Protein AF-A0A8H7QNN0-F1 (afdb_monomer_lite)

InterPro domains:
  IPR006941 Ribonuclease CAF1 [PF04857] (368-734)
  IPR012337 Ribonuclease H-like superfamily [SSF53098] (363-741)
  IPR018108 Mitochondrial carrier protein, transmembrane region [PF00153] (26-106)
  IPR018108 Mitochondrial carrier protein, transmembrane region [PF00153] (211-262)
  IPR018108 Mitochondrial carrier protein, transmembrane region [PF00153] (270-355)
  IPR018108 Mitochondrial carrier protein, transmembrane region [PS50920] (24-103)
  IPR018108 Mitochondrial carrier protein, transmembrane region [PS50920] (119-260)
  IPR018108 Mitochondrial carrier protein, transmembrane region [PS50920] (270-358)
  IPR023395 Mitochondrial carrier protein domain superfamily [G3DSA:1.50.40.10] (10-171)
  IPR023395 Mitochondrial carrier protein domain superfamily [G3DSA:1.50.40.10] (193-360)
  IPR023395 Mitochondrial carrier protein domain superfamily [SSF103506] (25-354)
  IPR036397 Ribonuclease H superfamily [G3DSA:3.30.420.10] (366-530)
  IPR036397 Ribonuclease H superfamily [G3DSA:3.30.420.10] (582-840)
  IPR051181 CAF1 family poly(A)-specific ribonucleases [PTHR15092] (366-888)

Structure (mmCIF, N/CA/C/O backbone):
data_AF-A0A8H7QNN0-F1
#
_entry.id   AF-A0A8H7QNN0-F1
#
loop_
_atom_site.group_PDB
_atom_site.id
_atom_site.type_symbol
_atom_site.label_atom_id
_atom_site.label_alt_id
_atom_site.label_comp_id
_atom_site.label_asym_id
_atom_site.label_entity_id
_atom_site.label_seq_id
_atom_site.pdbx_PDB_ins_code
_atom_site.Cartn_x
_atom_site.Cartn_y
_atom_site.Cartn_z
_atom_site.occupancy
_atom_site.B_iso_or_equiv
_atom_site.auth_seq_id
_atom_site.auth_comp_id
_atom_site.auth_asym_id
_atom_site.auth_atom_id
_atom_site.pdbx_PDB_model_num
ATOM 1 N N . MET A 1 1 ? -32.355 29.977 -5.064 1.00 32.53 1 MET A N 1
ATOM 2 C CA . MET A 1 1 ? -31.835 28.599 -4.935 1.00 32.53 1 MET A CA 1
ATOM 3 C C . MET A 1 1 ? -31.278 28.438 -3.533 1.00 32.53 1 MET A C 1
ATOM 5 O O . MET A 1 1 ? -30.607 29.351 -3.063 1.00 32.53 1 MET A O 1
ATOM 9 N N . SER A 1 2 ? -31.700 27.387 -2.826 1.00 22.94 2 SER A N 1
ATOM 10 C CA . SER A 1 2 ? -31.403 27.142 -1.409 1.00 22.94 2 SER A CA 1
ATOM 11 C C . SER A 1 2 ? -29.975 26.600 -1.213 1.00 22.94 2 SER A C 1
ATOM 13 O O . SER A 1 2 ? -29.369 26.121 -2.170 1.00 22.94 2 SER A O 1
ATOM 15 N N . PRO A 1 3 ? -29.429 26.625 0.018 1.00 28.11 3 PRO A N 1
ATOM 16 C CA . PRO A 1 3 ? -28.082 26.128 0.334 1.00 28.11 3 PRO A CA 1
ATOM 17 C C . PRO A 1 3 ? -27.864 24.609 0.147 1.00 28.11 3 PRO A C 1
ATOM 19 O O . PRO A 1 3 ? -26.763 24.128 0.405 1.00 28.11 3 PRO A O 1
ATOM 22 N N . ASP A 1 4 ? -28.871 23.865 -0.324 1.00 31.38 4 ASP A N 1
ATOM 23 C CA . ASP A 1 4 ? -28.852 22.404 -0.520 1.00 31.38 4 ASP A CA 1
ATOM 24 C C . ASP A 1 4 ? -28.171 21.941 -1.825 1.00 31.38 4 ASP A C 1
ATOM 26 O O . ASP A 1 4 ? -28.039 20.741 -2.071 1.00 31.38 4 ASP A O 1
ATOM 30 N N . GLU A 1 5 ? -27.685 22.864 -2.661 1.00 31.06 5 GLU A N 1
ATOM 31 C CA . GLU A 1 5 ? -26.957 22.536 -3.900 1.00 31.06 5 GLU A CA 1
ATOM 32 C C . GLU A 1 5 ? -25.443 22.333 -3.712 1.00 31.06 5 GLU A C 1
ATOM 34 O O . GLU A 1 5 ? -24.728 22.087 -4.679 1.00 31.06 5 GLU A O 1
ATOM 39 N N . ARG A 1 6 ? -24.927 22.310 -2.473 1.00 29.25 6 ARG A N 1
ATOM 40 C CA . ARG A 1 6 ? -23.588 21.748 -2.193 1.00 29.25 6 ARG A CA 1
ATOM 41 C C . ARG A 1 6 ? -23.657 20.239 -1.949 1.00 29.25 6 ARG A C 1
ATOM 43 O O . ARG A 1 6 ? -23.089 19.719 -0.992 1.00 29.25 6 ARG A O 1
ATOM 50 N N . LYS A 1 7 ? -24.342 19.510 -2.830 1.00 32.09 7 LYS A N 1
ATOM 51 C CA . LYS A 1 7 ? -24.178 18.058 -2.925 1.00 32.09 7 LYS A CA 1
ATOM 52 C C . LYS A 1 7 ? -22.852 17.761 -3.613 1.00 32.09 7 LYS A C 1
ATOM 54 O O . LYS A 1 7 ? -22.712 17.917 -4.819 1.00 32.09 7 LYS A O 1
ATOM 59 N N . VAL A 1 8 ? -21.882 17.372 -2.791 1.00 33.16 8 VAL A N 1
ATOM 60 C CA . VAL A 1 8 ? -20.934 16.266 -2.997 1.00 33.16 8 VAL A CA 1
ATOM 61 C C . VAL A 1 8 ? -21.021 15.626 -4.396 1.00 33.16 8 VAL A C 1
ATOM 63 O O . VAL A 1 8 ? -21.620 14.574 -4.587 1.00 33.16 8 VAL A O 1
ATOM 66 N N . HIS A 1 9 ? -20.385 16.262 -5.375 1.00 31.17 9 HIS A N 1
ATOM 67 C CA . HIS A 1 9 ? -20.030 15.670 -6.663 1.00 31.17 9 HIS A CA 1
ATOM 68 C C . HIS A 1 9 ? -18.547 15.956 -6.930 1.00 31.17 9 HIS A C 1
ATOM 70 O O . HIS A 1 9 ? -18.180 16.773 -7.765 1.00 31.17 9 HIS A O 1
ATOM 76 N N . ALA A 1 10 ? -17.682 15.276 -6.182 1.00 33.59 10 ALA A N 1
ATOM 77 C CA . ALA A 1 10 ? -16.302 14.994 -6.576 1.00 33.59 10 ALA A CA 1
ATOM 78 C C . ALA A 1 10 ? -16.153 13.460 -6.531 1.00 33.59 10 ALA A C 1
ATOM 80 O O . ALA A 1 10 ? -15.769 12.898 -5.517 1.00 33.59 10 ALA A O 1
ATOM 81 N N . LEU A 1 11 ? -16.892 12.752 -7.387 1.00 38.78 11 LEU A N 1
ATOM 82 C CA . LEU A 1 11 ? -16.505 12.260 -8.716 1.00 38.78 11 LEU A CA 1
ATOM 83 C C . LEU A 1 11 ? -15.704 10.933 -8.649 1.00 38.78 11 LEU A C 1
ATOM 85 O O . LEU A 1 11 ? -14.597 10.931 -8.118 1.00 38.78 11 LEU A O 1
ATOM 89 N N . PRO A 1 12 ? -16.177 9.842 -9.297 1.00 44.97 12 PRO A N 1
ATOM 90 C CA . PRO A 1 12 ? -15.446 8.575 -9.528 1.00 44.97 12 PRO A CA 1
ATOM 91 C C . PRO A 1 12 ? -14.250 8.723 -10.494 1.00 44.97 12 PRO A C 1
ATOM 93 O O . PRO A 1 12 ? -13.767 7.771 -11.099 1.00 44.97 12 PRO A O 1
ATOM 96 N N . ILE A 1 13 ? -13.779 9.953 -10.673 1.00 42.84 13 ILE A N 1
ATOM 97 C CA . ILE A 1 13 ? -12.760 10.339 -11.635 1.00 42.84 13 ILE A CA 1
ATOM 98 C C . ILE A 1 13 ? -11.363 9.948 -11.136 1.00 42.84 13 ILE A C 1
ATOM 100 O O . ILE A 1 13 ? -10.506 9.613 -11.943 1.00 42.84 13 ILE A O 1
ATOM 104 N N . GLN A 1 14 ? -11.123 9.941 -9.821 1.00 43.66 14 GLN A N 1
ATOM 105 C CA . GLN A 1 14 ? -9.794 9.652 -9.277 1.00 43.66 14 GLN A CA 1
ATOM 106 C C . GLN A 1 14 ? -9.420 8.164 -9.376 1.00 43.66 14 GLN A C 1
ATOM 108 O O . GLN A 1 14 ? -8.291 7.862 -9.758 1.00 43.66 14 GLN A O 1
ATOM 113 N N . SER A 1 15 ? -10.365 7.247 -9.133 1.00 49.00 15 SER A N 1
ATOM 114 C CA . SER A 1 15 ? -10.162 5.809 -9.373 1.00 49.00 15 SER A CA 1
ATOM 115 C C . SER A 1 15 ? -10.026 5.510 -10.867 1.00 49.00 15 SER A C 1
ATOM 117 O O . SER A 1 15 ? -9.108 4.805 -11.267 1.00 49.00 15 SER A O 1
ATOM 119 N N . LEU A 1 16 ? -10.853 6.146 -11.707 1.00 50.88 16 LEU A N 1
ATOM 120 C CA . LEU A 1 16 ? -10.750 6.026 -13.162 1.00 50.88 16 LEU A CA 1
ATOM 121 C C . LEU A 1 16 ? -9.390 6.525 -13.682 1.00 50.88 16 LEU A C 1
ATOM 123 O O . LEU A 1 16 ? -8.789 5.882 -14.536 1.00 50.88 16 LEU A O 1
ATOM 127 N N . TYR A 1 17 ? -8.866 7.637 -13.156 1.00 63.47 17 TYR A N 1
ATOM 128 C CA . TYR A 1 17 ? -7.528 8.116 -13.507 1.00 63.47 17 TYR A CA 1
ATOM 129 C C . TYR A 1 17 ? -6.436 7.142 -13.072 1.00 63.47 17 TYR A C 1
ATOM 131 O O . TYR A 1 17 ? -5.517 6.908 -13.848 1.00 63.47 17 TYR A O 1
ATOM 139 N N . GLN A 1 18 ? -6.521 6.559 -11.875 1.00 61.44 18 GLN A N 1
ATOM 140 C CA . GLN A 1 18 ? -5.547 5.565 -11.411 1.00 61.44 18 GLN A CA 1
ATOM 141 C C . GLN A 1 18 ? -5.559 4.306 -12.291 1.00 61.44 18 GLN A C 1
ATOM 143 O O . GLN A 1 18 ? -4.492 3.854 -12.711 1.00 61.44 18 GLN A O 1
ATOM 148 N N . ASP A 1 19 ? -6.740 3.815 -12.669 1.00 59.91 19 ASP A N 1
ATOM 149 C CA . ASP A 1 19 ? -6.893 2.670 -13.572 1.00 59.91 19 ASP A CA 1
ATOM 150 C C . ASP A 1 19 ? -6.370 2.976 -14.983 1.00 59.91 19 ASP A C 1
ATOM 152 O O . ASP A 1 19 ? -5.671 2.156 -15.589 1.00 59.91 19 ASP A O 1
ATOM 156 N N . ILE A 1 20 ? -6.641 4.180 -15.503 1.00 69.75 20 ILE A N 1
ATOM 157 C CA . ILE A 1 20 ? -6.118 4.648 -16.795 1.00 69.75 20 ILE A CA 1
ATOM 158 C C . ILE A 1 20 ? -4.592 4.776 -16.747 1.00 69.75 20 ILE A C 1
ATOM 160 O O . ILE A 1 20 ? -3.918 4.326 -17.678 1.00 69.75 20 ILE A O 1
ATOM 164 N N . LEU A 1 21 ? -4.035 5.363 -15.683 1.00 74.31 21 LEU A N 1
ATOM 165 C CA . LEU A 1 21 ? -2.592 5.533 -15.501 1.00 74.31 21 LEU A CA 1
ATOM 166 C C . LEU A 1 21 ? -1.888 4.176 -15.417 1.00 74.31 21 LEU A C 1
ATOM 168 O O . LEU A 1 21 ? -0.873 3.972 -16.081 1.00 74.31 21 LEU A O 1
ATOM 172 N N . TRP A 1 22 ? -2.450 3.223 -14.671 1.00 74.31 22 TRP A N 1
ATOM 173 C CA . TRP A 1 22 ? -1.889 1.880 -14.545 1.00 74.31 22 TRP A CA 1
ATOM 174 C C . TRP A 1 22 ? -1.954 1.086 -15.847 1.00 74.31 22 TRP A C 1
ATOM 176 O O . TRP A 1 22 ? -0.969 0.459 -16.256 1.00 74.31 22 TRP A O 1
ATOM 186 N N . SER A 1 23 ? -3.101 1.140 -16.526 1.00 74.62 23 SER A N 1
ATOM 187 C CA . SER A 1 23 ? -3.326 0.441 -17.793 1.00 74.62 23 SER A CA 1
ATOM 188 C C . SER A 1 23 ? -2.416 0.968 -18.903 1.00 74.62 23 SER A C 1
ATOM 190 O O . SER A 1 23 ? -1.984 0.200 -19.760 1.00 74.62 23 SER A O 1
ATOM 192 N N . ASN A 1 24 ? -2.065 2.258 -18.859 1.00 83.75 24 ASN A N 1
ATOM 193 C CA . ASN A 1 24 ? -1.229 2.925 -19.860 1.00 83.75 24 ASN A CA 1
ATOM 194 C C . ASN A 1 24 ? 0.196 3.246 -19.372 1.00 83.75 24 ASN A C 1
ATOM 196 O O . ASN A 1 24 ? 0.911 4.005 -20.030 1.00 83.75 24 ASN A O 1
ATOM 200 N N . ARG A 1 25 ? 0.645 2.654 -18.257 1.00 84.00 25 ARG A N 1
ATOM 201 C CA . ARG A 1 25 ? 1.939 2.961 -17.617 1.00 84.00 25 ARG A CA 1
ATOM 202 C C . ARG A 1 25 ? 3.137 2.875 -18.567 1.00 84.00 25 ARG A C 1
ATOM 204 O O . ARG A 1 25 ? 3.984 3.761 -18.563 1.00 84.00 25 ARG A O 1
ATOM 211 N N . THR A 1 26 ? 3.167 1.866 -19.441 1.00 86.44 26 THR A N 1
ATOM 212 C CA . THR A 1 26 ? 4.234 1.674 -20.436 1.00 86.44 26 THR A CA 1
ATOM 213 C C . THR A 1 26 ? 4.269 2.809 -21.457 1.00 86.44 26 THR A C 1
ATOM 215 O O . THR A 1 26 ? 5.345 3.278 -21.814 1.00 86.44 26 THR A O 1
ATOM 218 N N . ILE A 1 27 ? 3.104 3.287 -21.905 1.00 91.19 27 ILE A N 1
ATOM 219 C CA . ILE A 1 27 ? 2.996 4.381 -22.881 1.00 91.19 27 ILE A CA 1
ATOM 220 C C . ILE A 1 27 ? 3.455 5.694 -22.248 1.00 91.19 27 ILE A C 1
ATOM 222 O O . ILE A 1 27 ? 4.219 6.437 -22.863 1.00 91.19 27 ILE A O 1
ATOM 226 N N . ILE A 1 28 ? 3.025 5.959 -21.011 1.00 89.88 28 ILE A N 1
ATOM 227 C CA . ILE A 1 28 ? 3.386 7.167 -20.260 1.00 89.88 28 ILE A CA 1
ATOM 228 C C . ILE A 1 28 ? 4.897 7.200 -20.013 1.00 89.88 28 ILE A C 1
ATOM 230 O O . ILE A 1 28 ? 5.554 8.184 -20.355 1.00 89.88 28 ILE A O 1
ATOM 234 N N . ALA A 1 29 ? 5.459 6.103 -19.498 1.00 90.19 29 ALA A N 1
ATOM 235 C CA . ALA A 1 29 ? 6.888 5.981 -19.241 1.00 90.19 29 ALA A CA 1
ATOM 236 C C . ALA A 1 29 ? 7.721 6.101 -20.524 1.00 90.19 29 ALA A C 1
ATOM 238 O O . ALA A 1 29 ? 8.686 6.863 -20.566 1.00 90.19 29 ALA A O 1
ATOM 239 N N . ALA A 1 30 ? 7.328 5.411 -21.599 1.00 91.00 30 ALA A N 1
ATOM 240 C CA . ALA A 1 30 ? 8.038 5.466 -22.875 1.00 91.00 30 ALA A CA 1
ATOM 241 C C . ALA A 1 30 ? 7.954 6.849 -23.540 1.00 91.00 30 ALA A C 1
ATOM 243 O O . ALA A 1 30 ? 8.933 7.301 -24.133 1.00 91.00 30 ALA A O 1
ATOM 244 N N . SER A 1 31 ? 6.818 7.543 -23.419 1.00 91.25 31 SER A N 1
ATOM 245 C CA . SER A 1 31 ? 6.652 8.914 -23.917 1.00 91.25 31 SER A CA 1
ATOM 246 C C . SER A 1 31 ? 7.526 9.904 -23.149 1.00 91.25 31 SER A C 1
ATOM 248 O O . SER A 1 31 ? 8.238 10.694 -23.766 1.00 91.25 31 SER A O 1
ATOM 250 N N . ALA A 1 32 ? 7.520 9.844 -21.814 1.00 92.56 32 ALA A N 1
ATOM 251 C CA . ALA A 1 32 ? 8.351 10.707 -20.974 1.00 92.56 32 ALA A CA 1
ATOM 252 C C . ALA A 1 32 ? 9.845 10.504 -21.274 1.00 92.56 32 ALA A C 1
ATOM 254 O O . ALA A 1 32 ? 10.582 11.466 -21.507 1.00 92.56 32 ALA A O 1
ATOM 255 N N . ALA A 1 33 ? 10.265 9.243 -21.365 1.00 92.31 33 ALA A N 1
ATOM 256 C CA . ALA A 1 33 ? 11.623 8.860 -21.718 1.00 92.31 33 ALA A CA 1
ATOM 257 C C . ALA A 1 33 ? 12.036 9.359 -23.112 1.00 92.31 33 ALA A C 1
ATOM 259 O O . ALA A 1 33 ? 13.125 9.914 -23.281 1.00 92.31 33 ALA A O 1
ATOM 260 N N . ALA A 1 34 ? 11.143 9.251 -24.101 1.00 90.31 34 ALA A N 1
ATOM 261 C CA . ALA A 1 34 ? 11.383 9.748 -25.450 1.00 90.31 34 ALA A CA 1
ATOM 262 C C . ALA A 1 34 ? 11.530 11.274 -25.498 1.00 90.31 34 ALA A C 1
ATOM 264 O O . ALA A 1 34 ? 12.439 11.769 -26.161 1.00 90.31 34 ALA A O 1
ATOM 265 N N . VAL A 1 35 ? 10.690 12.022 -24.778 1.00 91.94 35 VAL A N 1
ATOM 266 C CA . VAL A 1 35 ? 10.778 13.489 -24.710 1.00 91.94 35 VAL A CA 1
ATOM 267 C C . VAL A 1 35 ? 12.118 13.924 -24.120 1.00 91.94 35 VAL A C 1
ATOM 269 O O . VAL A 1 35 ? 12.813 14.743 -24.724 1.00 91.94 35 VAL A O 1
ATOM 272 N N . VAL A 1 36 ? 12.525 13.343 -22.988 1.00 91.31 36 VAL A N 1
ATOM 273 C CA . VAL A 1 36 ? 13.815 13.664 -22.355 1.00 91.31 36 VAL A CA 1
ATOM 274 C C . VAL A 1 36 ? 14.983 13.249 -23.251 1.00 91.31 36 VAL A C 1
ATOM 276 O O . VAL A 1 36 ? 15.925 14.025 -23.438 1.00 91.31 36 VAL A O 1
ATOM 279 N N . GLY A 1 37 ? 14.904 12.074 -23.879 1.00 87.50 37 GLY A N 1
ATOM 280 C CA . GLY A 1 37 ? 15.896 11.599 -24.843 1.00 87.50 37 GLY A CA 1
ATOM 281 C C . GLY A 1 37 ? 16.049 12.532 -26.048 1.00 87.50 37 GLY A C 1
ATOM 282 O O . GLY A 1 37 ? 17.167 12.849 -26.451 1.00 87.50 37 GLY A O 1
ATOM 283 N N . VAL A 1 38 ? 14.942 13.036 -26.602 1.00 86.81 38 VAL A N 1
ATOM 284 C CA . VAL A 1 38 ? 14.971 14.004 -27.708 1.00 86.81 38 VAL A CA 1
ATOM 285 C C . VAL A 1 38 ? 15.556 15.331 -27.242 1.00 86.81 38 VAL A C 1
ATOM 287 O O . VAL A 1 38 ? 16.467 15.830 -27.888 1.00 86.81 38 VAL A O 1
ATOM 290 N N . ILE A 1 39 ? 15.102 15.894 -26.121 1.00 89.00 39 ILE A N 1
ATOM 291 C CA . ILE A 1 39 ? 15.594 17.192 -25.627 1.00 89.00 39 ILE A CA 1
ATOM 292 C C . ILE A 1 39 ? 17.101 17.141 -25.337 1.00 89.00 39 ILE A C 1
ATOM 294 O O . ILE A 1 39 ? 17.832 18.058 -25.702 1.00 89.00 39 ILE A O 1
ATOM 298 N N . SER A 1 40 ? 17.585 16.058 -24.734 1.00 86.81 40 SER A N 1
ATOM 299 C CA . SER A 1 40 ? 19.015 15.873 -24.453 1.00 86.81 40 SER A CA 1
ATOM 300 C C . SER A 1 40 ? 19.850 15.606 -25.712 1.00 86.81 40 SER A C 1
ATOM 302 O O . SER A 1 40 ? 20.967 16.108 -25.827 1.00 86.81 40 SER A O 1
ATOM 304 N N . GLY A 1 41 ? 19.319 14.850 -26.679 1.00 83.44 41 GLY A N 1
ATOM 305 C CA . GLY A 1 41 ? 20.021 14.499 -27.917 1.00 83.44 41 GLY A CA 1
ATOM 306 C C . GLY A 1 41 ? 19.989 15.572 -29.010 1.00 83.44 41 GLY A C 1
ATOM 307 O O . GLY A 1 41 ? 20.900 15.638 -29.838 1.00 83.44 41 GLY A O 1
ATOM 308 N N . TYR A 1 42 ? 18.972 16.436 -29.017 1.00 84.69 42 TYR A N 1
ATOM 309 C CA . TYR A 1 42 ? 18.719 17.370 -30.115 1.00 84.69 42 TYR A CA 1
ATOM 310 C C . TYR A 1 42 ? 19.848 18.383 -30.371 1.00 84.69 42 TYR A C 1
ATOM 312 O O . TYR A 1 42 ? 20.158 18.616 -31.540 1.00 84.69 42 TYR A O 1
ATOM 320 N N . PRO A 1 43 ? 20.531 18.955 -29.357 1.00 86.62 43 PRO A N 1
ATOM 321 C CA . PRO A 1 43 ? 21.675 19.836 -29.595 1.00 86.62 43 PRO A CA 1
ATOM 322 C C . PRO A 1 43 ? 22.790 19.162 -30.402 1.00 86.62 43 PRO A C 1
ATOM 324 O O . PRO A 1 43 ? 23.360 19.784 -31.299 1.00 86.62 43 PRO A O 1
ATOM 327 N N . PHE A 1 44 ? 23.062 17.879 -30.144 1.00 81.50 44 PHE A N 1
ATOM 328 C CA . PHE A 1 44 ? 24.054 17.108 -30.896 1.00 81.50 44 PHE A CA 1
ATOM 329 C C . PHE A 1 44 ? 23.616 16.888 -32.345 1.00 81.50 44 PHE A C 1
ATOM 331 O O . PHE A 1 44 ? 24.425 17.042 -33.262 1.00 81.50 44 PHE A O 1
ATOM 338 N N . ASP A 1 45 ? 22.338 16.581 -32.568 1.00 75.19 45 ASP A N 1
ATOM 339 C CA . ASP A 1 45 ? 21.782 16.406 -33.912 1.00 75.19 45 ASP A CA 1
ATOM 340 C C . ASP A 1 45 ? 21.741 17.744 -34.687 1.00 75.19 45 ASP A C 1
ATOM 342 O O . ASP A 1 45 ? 22.024 17.784 -35.887 1.00 75.19 45 ASP A O 1
ATOM 346 N N . SER A 1 46 ? 21.493 18.863 -34.002 1.00 76.38 46 SER A N 1
ATOM 347 C CA . SER A 1 46 ? 21.544 20.222 -34.558 1.00 76.38 46 SER A CA 1
ATOM 348 C C . SER A 1 46 ? 22.965 20.624 -34.971 1.00 76.38 46 SER A C 1
ATOM 350 O O . SER A 1 46 ? 23.188 21.067 -36.097 1.00 76.38 46 SER A O 1
ATOM 352 N N . ILE A 1 47 ? 23.967 20.384 -34.119 1.00 76.94 47 ILE A N 1
ATOM 353 C CA . ILE A 1 47 ? 25.377 20.636 -34.461 1.00 76.94 47 ILE A CA 1
ATOM 354 C C . ILE A 1 47 ? 25.811 19.741 -35.626 1.00 76.94 47 ILE A C 1
ATOM 356 O O . ILE A 1 47 ? 26.434 20.217 -36.573 1.00 76.94 47 ILE A O 1
ATOM 360 N N . LYS A 1 48 ? 25.443 18.454 -35.598 1.00 71.44 48 LYS A N 1
ATOM 361 C CA . LYS A 1 48 ? 25.739 17.507 -36.679 1.00 71.44 48 LYS A CA 1
ATOM 362 C C . LYS A 1 48 ? 25.163 17.981 -38.013 1.00 71.44 48 LYS A C 1
ATOM 364 O O . LYS A 1 48 ? 25.882 17.996 -39.005 1.00 71.44 48 LYS A O 1
ATOM 369 N N . THR A 1 49 ? 23.894 18.381 -38.045 1.00 66.25 49 THR A N 1
ATOM 370 C CA . THR A 1 49 ? 23.242 18.853 -39.277 1.00 66.25 49 THR A CA 1
ATOM 371 C C . THR A 1 49 ? 23.823 20.178 -39.770 1.00 66.25 49 THR A C 1
ATOM 373 O O . THR A 1 49 ? 24.024 20.340 -40.971 1.00 66.25 49 THR A O 1
ATOM 376 N N . ARG A 1 50 ? 24.186 21.108 -38.881 1.00 68.81 50 ARG A N 1
ATOM 377 C CA . ARG A 1 50 ? 24.882 22.354 -39.256 1.00 68.81 50 ARG A CA 1
ATOM 378 C C . ARG A 1 50 ? 26.263 22.096 -39.850 1.00 68.81 50 ARG A C 1
ATOM 380 O O . ARG A 1 50 ? 26.561 22.626 -40.912 1.00 68.81 50 ARG A O 1
ATOM 387 N N . LEU A 1 51 ? 27.056 21.213 -39.243 1.00 63.62 51 LEU A N 1
ATOM 388 C CA . LEU A 1 51 ? 28.349 20.783 -39.791 1.00 63.62 51 LEU A CA 1
ATOM 389 C C . LEU A 1 51 ? 28.226 20.103 -41.163 1.00 63.62 51 LEU A C 1
ATOM 391 O O . LEU A 1 51 ? 29.148 20.172 -41.965 1.00 63.62 51 LEU A O 1
ATOM 395 N N . GLN A 1 52 ? 27.099 19.441 -41.433 1.00 57.72 52 GLN A N 1
ATOM 396 C CA . GLN A 1 52 ? 26.830 18.799 -42.723 1.00 57.72 52 GLN A CA 1
ATOM 397 C C . GLN A 1 52 ? 26.330 19.775 -43.795 1.00 57.72 52 GLN A C 1
ATOM 399 O O . GLN A 1 52 ? 26.451 19.485 -44.984 1.00 57.72 52 GLN A O 1
ATOM 404 N N . THR A 1 53 ? 25.732 20.899 -43.392 1.00 54.47 53 THR A N 1
ATOM 405 C CA . THR A 1 53 ? 25.048 21.834 -44.298 1.00 54.47 53 THR A CA 1
ATOM 406 C C . THR A 1 53 ? 25.826 23.120 -44.556 1.00 54.47 53 THR A C 1
ATOM 408 O O . THR A 1 53 ? 25.651 23.739 -45.603 1.00 54.47 53 THR A O 1
ATOM 411 N N . GLN A 1 54 ? 26.693 23.524 -43.630 1.00 57.75 54 GLN A N 1
ATOM 412 C CA . GLN A 1 54 ? 27.474 24.756 -43.694 1.00 57.75 54 GLN A CA 1
ATOM 413 C C . GLN A 1 54 ? 28.957 24.461 -43.455 1.00 57.75 54 GLN A C 1
ATOM 415 O O . GLN A 1 54 ? 29.319 23.478 -42.808 1.00 57.75 54 GLN A O 1
ATOM 420 N N . HIS A 1 55 ? 29.829 25.315 -43.993 1.00 58.62 55 HIS A N 1
ATOM 421 C CA . HIS A 1 55 ? 31.270 25.144 -43.849 1.00 58.62 55 HIS A CA 1
ATOM 422 C C . HIS A 1 55 ? 31.747 25.725 -42.514 1.00 58.62 55 HIS A C 1
ATOM 424 O O . HIS A 1 55 ? 31.628 26.926 -42.283 1.00 58.62 55 HIS A O 1
ATOM 430 N N . TYR A 1 56 ? 32.302 24.870 -41.656 1.00 65.69 56 TYR A N 1
ATOM 431 C CA . TYR A 1 56 ? 32.927 25.259 -40.396 1.00 65.69 56 TYR A CA 1
ATOM 432 C C . TYR A 1 56 ? 34.287 24.574 -40.253 1.00 65.69 56 TYR A C 1
ATOM 434 O O . TYR A 1 56 ? 34.417 23.381 -40.522 1.00 65.69 56 TYR A O 1
ATOM 442 N N . ASP A 1 57 ? 35.280 25.297 -39.735 1.00 66.25 57 ASP A N 1
ATOM 443 C CA . ASP A 1 57 ? 36.640 24.767 -39.560 1.00 66.25 57 ASP A CA 1
ATOM 444 C C . ASP A 1 57 ? 36.748 23.690 -38.467 1.00 66.25 57 ASP A C 1
ATOM 446 O O . ASP A 1 57 ? 37.696 22.900 -38.449 1.00 66.25 57 ASP A O 1
ATOM 450 N N . SER A 1 58 ? 35.807 23.672 -37.514 1.00 74.00 58 SER A N 1
ATOM 451 C CA . SER A 1 58 ? 35.752 22.698 -36.419 1.00 74.00 58 SER A CA 1
ATOM 452 C C . SER A 1 58 ? 34.372 22.635 -35.751 1.00 74.00 58 SER A C 1
ATOM 454 O O . SER A 1 58 ? 33.575 23.571 -35.843 1.00 74.00 58 SER A O 1
ATOM 456 N N . ILE A 1 59 ? 34.122 21.558 -34.993 1.00 73.12 59 ILE A N 1
ATOM 457 C CA . ILE A 1 59 ? 32.922 21.403 -34.148 1.00 73.12 59 ILE A CA 1
ATOM 458 C C . ILE A 1 59 ? 32.801 22.578 -33.164 1.00 73.12 59 ILE A C 1
ATOM 460 O O . ILE A 1 59 ? 31.734 23.171 -33.025 1.00 73.12 59 ILE A O 1
ATOM 464 N N . ASN A 1 60 ? 33.913 22.975 -32.538 1.00 79.94 60 ASN A N 1
ATOM 465 C CA . ASN A 1 60 ? 33.944 24.086 -31.585 1.00 79.94 60 ASN A CA 1
ATOM 466 C C . ASN A 1 60 ? 33.648 25.438 -32.248 1.00 79.94 60 ASN A C 1
ATOM 468 O O . ASN A 1 60 ? 33.006 26.287 -31.630 1.00 79.94 60 ASN A O 1
ATOM 472 N N . ALA A 1 61 ? 34.081 25.639 -33.498 1.00 77.25 61 ALA A N 1
ATOM 473 C CA . ALA A 1 61 ? 33.736 26.829 -34.273 1.00 77.25 61 ALA A CA 1
ATOM 474 C C . ALA A 1 61 ? 32.231 26.870 -34.581 1.00 77.25 61 ALA A C 1
ATOM 476 O O . ALA A 1 61 ? 31.593 27.888 -34.319 1.00 77.25 61 ALA A O 1
ATOM 477 N N . CYS A 1 62 ? 31.644 25.745 -35.010 1.00 77.06 62 CYS A N 1
ATOM 478 C CA . CYS A 1 62 ? 30.200 25.621 -35.235 1.00 77.06 62 CYS A CA 1
ATOM 479 C C . CYS A 1 62 ? 29.389 25.931 -33.966 1.00 77.06 62 CYS A C 1
ATOM 481 O O . CYS A 1 62 ? 28.405 26.669 -34.031 1.00 77.06 62 CYS A O 1
ATOM 483 N N . ILE A 1 63 ? 29.803 25.410 -32.805 1.00 83.69 63 ILE A N 1
ATOM 484 C CA . ILE A 1 63 ? 29.121 25.650 -31.522 1.00 83.69 63 ILE A CA 1
ATOM 485 C C . ILE A 1 63 ? 29.195 27.130 -31.134 1.00 83.69 63 ILE A C 1
ATOM 487 O O . ILE A 1 63 ? 28.164 27.741 -30.850 1.00 83.69 63 ILE A O 1
ATOM 491 N N . LYS A 1 64 ? 30.397 27.723 -31.146 1.00 86.31 64 LYS A N 1
ATOM 492 C CA . LYS A 1 64 ? 30.599 29.134 -30.772 1.00 86.31 64 LYS A CA 1
ATOM 493 C C . LYS A 1 64 ? 29.833 30.077 -31.692 1.00 86.31 64 LYS A C 1
ATOM 495 O O . LYS A 1 64 ? 29.226 31.029 -31.210 1.00 86.31 64 LYS A O 1
ATOM 500 N N . GLN A 1 65 ? 29.842 29.806 -32.994 1.00 81.50 65 GLN A N 1
ATOM 501 C CA . GLN A 1 65 ? 29.141 30.624 -33.974 1.00 81.50 65 GLN A CA 1
ATOM 502 C C . GLN A 1 65 ? 27.619 30.501 -33.833 1.00 81.50 65 GLN A C 1
ATOM 504 O O . GLN A 1 65 ? 26.943 31.520 -33.751 1.00 81.50 65 GLN A O 1
ATOM 509 N N . THR A 1 66 ? 27.089 29.284 -33.672 1.00 80.38 66 THR A N 1
ATOM 510 C CA . THR A 1 66 ? 25.648 29.063 -33.440 1.00 80.38 66 THR A CA 1
ATOM 511 C C . THR A 1 66 ? 25.174 29.767 -32.168 1.00 80.38 66 THR A C 1
ATOM 513 O O . THR A 1 66 ? 24.134 30.422 -32.166 1.00 80.38 66 THR A O 1
ATOM 516 N N . TYR A 1 67 ? 25.960 29.691 -31.091 1.00 88.19 67 TYR A N 1
ATOM 517 C CA . TYR A 1 67 ? 25.644 30.383 -29.844 1.00 88.19 67 TYR A CA 1
ATOM 518 C C . TYR A 1 67 ? 25.699 31.911 -29.993 1.00 88.19 67 TYR A C 1
ATOM 520 O O . TYR A 1 67 ? 24.840 32.607 -29.459 1.00 88.19 67 TYR A O 1
ATOM 528 N N . LYS A 1 68 ? 26.676 32.441 -30.740 1.00 86.81 68 LYS A N 1
ATOM 529 C CA . LYS A 1 68 ? 26.830 33.884 -30.974 1.00 86.81 68 LYS A CA 1
ATOM 530 C C . LYS A 1 68 ? 25.716 34.466 -31.852 1.00 86.81 68 LYS A C 1
ATOM 532 O O . LYS A 1 68 ? 25.299 35.592 -31.611 1.00 86.81 68 LYS A O 1
ATOM 537 N N . GLU A 1 69 ? 25.261 33.728 -32.862 1.00 81.50 69 GLU A N 1
ATOM 538 C CA . GLU A 1 69 ? 24.279 34.204 -33.848 1.00 81.50 69 GLU A CA 1
ATOM 539 C C . GLU A 1 69 ? 22.823 33.957 -33.423 1.00 81.50 69 GLU A C 1
ATOM 541 O O . GLU A 1 69 ? 21.962 34.801 -33.658 1.00 81.50 69 GLU A O 1
ATOM 546 N N . GLU A 1 70 ? 22.531 32.817 -32.789 1.00 77.81 70 GLU A N 1
ATOM 547 C CA . GLU A 1 70 ? 21.155 32.374 -32.505 1.00 77.81 70 GLU A CA 1
ATOM 548 C C . GLU A 1 70 ? 20.893 32.078 -31.014 1.00 77.81 70 GLU A C 1
ATOM 550 O O . GLU A 1 70 ? 19.763 31.760 -30.620 1.00 77.81 70 GLU A O 1
ATOM 555 N N . GLY A 1 71 ? 21.922 32.161 -30.166 1.00 86.12 71 GLY A N 1
ATOM 556 C CA . GLY A 1 71 ? 21.839 31.798 -28.753 1.00 86.12 71 GLY A CA 1
ATOM 557 C C . GLY A 1 71 ? 21.490 30.323 -28.524 1.00 86.12 71 GLY A C 1
ATOM 558 O O . GLY A 1 71 ? 21.575 29.475 -29.413 1.00 86.12 71 GLY A O 1
ATOM 559 N N . VAL A 1 72 ? 21.043 29.999 -27.306 1.00 84.81 72 VAL A N 1
ATOM 560 C CA . VAL A 1 72 ? 20.648 28.626 -26.920 1.00 84.81 72 VAL A CA 1
ATOM 561 C C . VAL A 1 72 ? 19.476 28.107 -27.765 1.00 84.81 72 VAL A C 1
ATOM 563 O O . VAL A 1 72 ? 19.416 26.925 -28.101 1.00 84.81 72 VAL A O 1
ATOM 566 N N . ARG A 1 73 ? 18.558 28.991 -28.175 1.00 82.62 73 ARG A N 1
ATOM 567 C CA . ARG A 1 73 ? 17.392 28.627 -28.998 1.00 82.62 73 ARG A CA 1
ATOM 568 C C . ARG A 1 73 ? 17.787 28.113 -30.387 1.00 82.62 73 ARG A C 1
ATOM 570 O O . ARG A 1 73 ? 17.071 27.274 -30.931 1.00 82.62 73 ARG A O 1
ATOM 577 N N . GLY A 1 74 ? 18.935 28.536 -30.924 1.00 77.31 74 GLY A N 1
ATOM 578 C CA . GLY A 1 74 ? 19.461 28.053 -32.204 1.00 77.31 74 GLY A CA 1
ATOM 579 C C . GLY A 1 74 ? 19.764 26.553 -32.232 1.00 77.31 74 GLY A C 1
ATOM 580 O O . GLY A 1 74 ? 19.618 25.911 -33.276 1.00 77.31 74 GLY A O 1
ATOM 581 N N . PHE A 1 75 ? 20.103 25.965 -31.078 1.00 82.12 75 PHE A N 1
ATOM 582 C CA . PHE A 1 75 ? 20.349 24.525 -30.950 1.00 82.12 75 PHE A CA 1
ATOM 583 C C . PHE A 1 75 ? 19.059 23.702 -30.973 1.00 82.12 75 PHE A C 1
ATOM 585 O O . PHE A 1 75 ? 19.093 22.564 -31.422 1.00 82.12 75 PHE A O 1
ATOM 592 N N . PHE A 1 76 ? 17.921 24.278 -30.567 1.00 83.94 76 PHE A N 1
ATOM 593 C CA . PHE A 1 76 ? 16.617 23.600 -30.477 1.00 83.94 76 PHE A CA 1
ATOM 594 C C . PHE A 1 76 ? 15.651 23.936 -31.620 1.00 83.94 76 PHE A C 1
ATOM 596 O O . PHE A 1 76 ? 14.494 23.505 -31.634 1.00 83.94 76 PHE A O 1
ATOM 603 N N . ARG A 1 77 ? 16.111 24.694 -32.618 1.00 77.06 77 ARG A N 1
ATOM 604 C CA . ARG A 1 77 ? 15.298 25.064 -33.775 1.00 77.06 77 ARG A CA 1
ATOM 605 C C . ARG A 1 77 ? 14.885 23.813 -34.554 1.00 77.06 77 ARG A C 1
ATOM 607 O O . ARG A 1 77 ? 15.737 23.120 -35.100 1.00 77.06 77 ARG A O 1
ATOM 614 N N . GLY A 1 78 ? 13.579 23.541 -34.613 1.00 74.12 78 GLY A N 1
ATOM 615 C CA . GLY A 1 78 ? 13.016 22.373 -35.305 1.00 74.12 78 GLY A CA 1
ATOM 616 C C . GLY A 1 78 ? 12.830 21.119 -34.441 1.00 74.12 78 GLY A C 1
ATOM 617 O O . GLY A 1 78 ? 12.590 20.055 -34.997 1.00 74.12 78 GLY A O 1
ATOM 618 N N . VAL A 1 79 ? 12.910 21.222 -33.107 1.00 81.31 79 VAL A N 1
ATOM 619 C CA . VAL A 1 79 ? 12.778 20.064 -32.197 1.00 81.31 79 VAL A CA 1
ATOM 620 C C . VAL A 1 79 ? 11.366 19.460 -32.143 1.00 81.31 79 VAL A C 1
ATOM 622 O O . VAL A 1 79 ? 11.213 18.284 -31.824 1.00 81.31 79 VAL A O 1
ATOM 625 N N . VAL A 1 80 ? 10.326 20.228 -32.494 1.00 81.12 80 VAL A N 1
ATOM 626 C CA . VAL A 1 80 ? 8.917 19.809 -32.344 1.00 81.12 80 VAL A CA 1
ATOM 627 C C . VAL A 1 80 ? 8.562 18.560 -33.173 1.00 81.12 80 VAL A C 1
ATOM 629 O O . VAL A 1 80 ? 8.024 17.619 -32.588 1.00 81.12 80 VAL A O 1
ATOM 632 N N . PRO A 1 81 ? 8.863 18.467 -34.488 1.00 77.94 81 PRO A N 1
ATOM 633 C CA . PRO A 1 81 ? 8.531 17.264 -35.254 1.00 77.94 81 PRO A CA 1
ATOM 634 C C . PRO A 1 81 ? 9.240 15.989 -34.750 1.00 77.94 81 PRO A C 1
ATOM 636 O O . PRO A 1 81 ? 8.560 14.969 -34.601 1.00 77.94 81 PRO A O 1
ATOM 639 N N . PRO A 1 82 ? 10.549 16.000 -34.419 1.00 78.75 82 PRO A N 1
ATOM 640 C CA . PRO A 1 82 ? 11.204 14.866 -33.759 1.00 78.75 82 PRO A CA 1
ATOM 641 C C . PRO A 1 82 ? 10.596 14.507 -32.402 1.00 78.75 82 PRO A C 1
ATOM 643 O O . PRO A 1 82 ? 10.426 13.328 -32.114 1.00 78.75 82 PRO A O 1
ATOM 646 N N . LEU A 1 83 ? 10.208 15.494 -31.591 1.00 83.12 83 LEU A N 1
ATOM 647 C CA . LEU A 1 83 ? 9.608 15.255 -30.277 1.00 83.12 83 LEU A CA 1
ATOM 648 C C . LEU A 1 83 ? 8.285 14.483 -30.385 1.00 83.12 83 LEU A C 1
ATOM 650 O O . LEU A 1 83 ? 8.075 13.532 -29.638 1.00 83.12 83 LEU A O 1
ATOM 654 N N . ILE A 1 84 ? 7.433 14.816 -31.357 1.00 84.38 84 ILE A N 1
ATOM 655 C CA . ILE A 1 84 ? 6.177 14.089 -31.608 1.00 84.38 84 ILE A CA 1
ATOM 656 C C . ILE A 1 84 ? 6.457 12.695 -32.188 1.00 84.38 84 ILE A C 1
ATOM 658 O O . ILE A 1 84 ? 5.983 11.686 -31.668 1.00 84.38 84 ILE A O 1
ATOM 662 N N . THR A 1 85 ? 7.244 12.625 -33.264 1.00 81.69 85 THR A N 1
ATOM 663 C CA . THR A 1 85 ? 7.451 11.376 -34.019 1.00 81.69 85 THR A CA 1
ATOM 664 C C . THR A 1 85 ? 8.206 10.317 -33.217 1.00 81.69 85 THR A C 1
ATOM 666 O O . THR A 1 85 ? 7.787 9.160 -33.189 1.00 81.69 85 THR A O 1
ATOM 669 N N . VAL A 1 86 ? 9.273 10.698 -32.510 1.00 83.62 86 VAL A N 1
ATOM 670 C CA . VAL A 1 86 ? 10.062 9.769 -31.688 1.00 83.62 86 VAL A CA 1
ATOM 671 C C . VAL A 1 86 ? 9.254 9.274 -30.492 1.00 83.62 86 VAL A C 1
ATOM 673 O O . VAL A 1 86 ? 9.341 8.091 -30.172 1.00 83.62 86 VAL A O 1
ATOM 676 N N . SER A 1 87 ? 8.422 10.122 -29.877 1.00 88.19 87 SER A N 1
ATOM 677 C CA . SER A 1 87 ? 7.565 9.712 -28.754 1.00 88.19 87 SER A CA 1
ATOM 678 C C . SER A 1 87 ? 6.541 8.656 -29.161 1.00 88.19 87 SER A C 1
ATOM 680 O O . SER A 1 87 ? 6.376 7.662 -28.454 1.00 88.19 87 SER A O 1
ATOM 682 N N . ILE A 1 88 ? 5.912 8.811 -30.332 1.00 89.19 88 ILE A N 1
ATOM 683 C CA . ILE A 1 88 ? 4.971 7.817 -30.872 1.00 89.19 88 ILE A CA 1
ATOM 684 C C . ILE A 1 88 ? 5.700 6.501 -31.168 1.00 89.19 88 ILE A C 1
ATOM 686 O O . ILE A 1 88 ? 5.284 5.445 -30.694 1.00 89.19 88 ILE A O 1
ATOM 690 N N . ILE A 1 89 ? 6.821 6.562 -31.899 1.00 87.62 89 ILE A N 1
ATOM 691 C CA . ILE A 1 89 ? 7.602 5.373 -32.271 1.00 87.62 89 ILE A CA 1
ATOM 692 C C . ILE A 1 89 ? 8.084 4.625 -31.023 1.00 87.62 89 ILE A C 1
ATOM 694 O O . ILE A 1 89 ? 7.948 3.404 -30.944 1.00 87.62 89 ILE A O 1
ATOM 698 N N . LYS A 1 90 ? 8.619 5.338 -30.025 1.00 88.12 90 LYS A N 1
ATOM 699 C CA . LYS A 1 90 ? 9.104 4.729 -28.781 1.00 88.12 90 LYS A CA 1
ATOM 700 C C . LYS A 1 90 ? 7.973 4.142 -27.947 1.00 88.12 90 LYS A C 1
ATOM 702 O O . LYS A 1 90 ? 8.123 3.022 -27.472 1.00 88.12 90 LYS A O 1
ATOM 707 N N . SER A 1 91 ? 6.834 4.821 -27.837 1.00 91.25 91 SER A N 1
ATOM 708 C CA . SER A 1 91 ? 5.674 4.298 -27.105 1.00 91.25 91 SER A CA 1
ATOM 709 C C . SER A 1 91 ? 5.149 2.999 -27.700 1.00 91.25 91 SER A C 1
ATOM 711 O O . SER A 1 91 ? 4.895 2.044 -26.966 1.00 91.25 91 SER A O 1
ATOM 713 N N . ILE A 1 92 ? 5.043 2.931 -29.029 1.00 91.56 92 ILE A N 1
ATOM 714 C CA . ILE A 1 92 ? 4.653 1.708 -29.737 1.00 91.56 92 ILE A CA 1
ATOM 715 C C . ILE A 1 92 ? 5.711 0.620 -29.526 1.00 91.56 92 ILE A C 1
ATOM 717 O O . ILE A 1 92 ? 5.364 -0.502 -29.169 1.00 91.56 92 ILE A O 1
ATOM 721 N N . SER A 1 93 ? 6.995 0.954 -29.681 1.00 91.69 93 SER A N 1
ATOM 722 C CA . SER A 1 93 ? 8.099 -0.003 -29.550 1.00 91.69 93 SER A CA 1
ATOM 723 C C . SER A 1 93 ? 8.142 -0.658 -28.166 1.00 91.69 93 SER A C 1
ATOM 725 O O . SER A 1 93 ? 8.156 -1.887 -28.077 1.00 91.69 93 SER A O 1
ATOM 727 N N . PHE A 1 94 ? 8.098 0.137 -27.092 1.00 91.50 94 PHE A N 1
ATOM 728 C CA . PHE A 1 94 ? 8.068 -0.377 -25.721 1.00 91.50 94 PHE A CA 1
ATOM 729 C C . PHE A 1 94 ? 6.768 -1.138 -25.427 1.00 91.50 94 PHE A C 1
ATOM 731 O O . PHE A 1 94 ? 6.811 -2.182 -24.787 1.00 91.50 94 PHE A O 1
ATOM 738 N N . SER A 1 95 ? 5.619 -0.693 -25.948 1.00 92.56 95 SER A N 1
ATOM 739 C CA . SER A 1 95 ? 4.346 -1.407 -25.756 1.00 92.56 95 SER A CA 1
ATOM 740 C C . SER A 1 95 ? 4.336 -2.786 -26.419 1.00 92.56 95 SER A C 1
ATOM 742 O O . SER A 1 95 ? 3.860 -3.749 -25.820 1.00 92.56 95 SER A O 1
ATOM 744 N N . VAL A 1 96 ? 4.857 -2.896 -27.647 1.00 93.50 96 VAL A N 1
ATOM 745 C CA . VAL A 1 96 ? 4.996 -4.183 -28.346 1.00 93.50 96 VAL A CA 1
ATOM 746 C C . VAL A 1 96 ? 5.995 -5.071 -27.611 1.00 93.50 96 VAL A C 1
ATOM 748 O O . VAL A 1 96 ? 5.701 -6.242 -27.393 1.00 93.50 96 VAL A O 1
ATOM 751 N N . TYR A 1 97 ? 7.128 -4.515 -27.174 1.00 93.00 97 TYR A N 1
ATOM 752 C CA . TYR A 1 97 ? 8.134 -5.235 -26.393 1.00 93.00 97 TYR A CA 1
ATOM 753 C C . TYR A 1 97 ? 7.542 -5.831 -25.104 1.00 93.00 97 TYR A C 1
ATOM 755 O O . TYR A 1 97 ? 7.586 -7.047 -24.930 1.00 93.00 97 TYR A O 1
ATOM 763 N N . GLU A 1 98 ? 6.910 -5.018 -24.252 1.00 87.75 98 GLU A N 1
ATOM 764 C CA . GLU A 1 98 ? 6.354 -5.474 -22.968 1.00 87.75 98 GLU A CA 1
ATOM 765 C C . GLU A 1 98 ? 5.240 -6.512 -23.150 1.00 87.75 98 GLU A C 1
ATOM 767 O O . GLU A 1 98 ? 5.221 -7.539 -22.470 1.00 87.75 98 GLU A O 1
ATOM 772 N N . LYS A 1 99 ? 4.326 -6.297 -24.108 1.00 89.06 99 LYS A N 1
ATOM 773 C CA . LYS A 1 99 ? 3.249 -7.260 -24.395 1.00 89.06 99 LYS A CA 1
ATOM 774 C C . LYS A 1 99 ? 3.792 -8.585 -24.922 1.00 89.06 99 LYS A C 1
ATOM 776 O O . LYS A 1 99 ? 3.308 -9.639 -24.521 1.00 89.06 99 LYS A O 1
ATOM 781 N N . THR A 1 100 ? 4.803 -8.535 -25.785 1.00 90.62 100 THR A N 1
ATOM 782 C CA . THR A 1 100 ? 5.433 -9.733 -26.354 1.00 90.62 100 THR A CA 1
ATOM 783 C C . THR A 1 100 ? 6.199 -10.504 -25.280 1.00 90.62 100 THR A C 1
ATOM 785 O O . THR A 1 100 ? 6.041 -11.716 -25.161 1.00 90.62 100 THR A O 1
ATOM 788 N N . LYS A 1 101 ? 6.957 -9.799 -24.433 1.00 86.00 101 LYS A N 1
ATOM 789 C CA . LYS A 1 101 ? 7.655 -10.368 -23.274 1.00 86.00 101 LYS A CA 1
ATOM 790 C C . LYS A 1 101 ? 6.678 -11.046 -22.307 1.00 86.00 101 LYS A C 1
ATOM 792 O O . LYS A 1 101 ? 6.914 -12.180 -21.898 1.00 86.00 101 LYS A O 1
ATOM 797 N N . ALA A 1 102 ? 5.559 -10.392 -21.989 1.00 83.06 102 ALA A N 1
ATOM 798 C CA . ALA A 1 102 ? 4.515 -10.951 -21.129 1.00 83.06 102 ALA A CA 1
ATOM 799 C C . ALA A 1 102 ? 3.825 -12.178 -21.751 1.00 83.06 102 ALA A C 1
ATOM 801 O O . ALA A 1 102 ? 3.566 -13.154 -21.050 1.00 83.06 102 ALA A O 1
ATOM 802 N N . TYR A 1 103 ? 3.557 -12.146 -23.060 1.00 86.69 103 TYR A N 1
ATOM 803 C CA . TYR A 1 103 ? 2.972 -13.271 -23.789 1.00 86.69 103 TYR A CA 1
ATOM 804 C C . TYR A 1 103 ? 3.881 -14.504 -23.758 1.00 86.69 103 TYR A C 1
ATOM 806 O O . TYR A 1 103 ? 3.431 -15.567 -23.342 1.00 86.69 103 TYR A O 1
ATOM 814 N N . TYR A 1 104 ? 5.163 -14.366 -24.118 1.00 82.19 104 TYR A N 1
ATOM 815 C CA . TYR A 1 104 ? 6.097 -15.498 -24.117 1.00 82.19 104 TYR A CA 1
ATOM 816 C C . TYR A 1 104 ? 6.340 -16.059 -22.718 1.00 82.19 104 TYR A C 1
ATOM 818 O O . TYR A 1 104 ? 6.391 -17.275 -22.560 1.00 82.19 104 TYR A O 1
ATOM 826 N N . LYS A 1 105 ? 6.396 -15.192 -21.699 1.00 77.25 105 LYS A N 1
ATOM 827 C CA . LYS A 1 105 ? 6.479 -15.623 -20.299 1.00 77.25 105 LYS A CA 1
ATOM 828 C C . LYS A 1 105 ? 5.279 -16.483 -19.888 1.00 77.25 105 LYS A C 1
ATOM 830 O O . LYS A 1 105 ? 5.441 -17.430 -19.131 1.00 77.25 105 LYS A O 1
ATOM 835 N N . LYS A 1 106 ? 4.077 -16.150 -20.372 1.00 78.81 106 LYS A N 1
ATOM 836 C CA . LYS A 1 106 ? 2.856 -16.917 -20.089 1.00 78.81 106 LYS A CA 1
ATOM 837 C C . LYS A 1 106 ? 2.769 -18.204 -20.915 1.00 78.81 106 LYS A C 1
ATOM 839 O O . LYS A 1 106 ? 2.266 -19.199 -20.413 1.00 78.81 106 LYS A O 1
ATOM 844 N N . ALA A 1 107 ? 3.212 -18.169 -22.169 1.00 81.62 107 ALA A N 1
ATOM 845 C CA . ALA A 1 107 ? 3.101 -19.291 -23.097 1.00 81.62 107 ALA A CA 1
ATOM 846 C C . ALA A 1 107 ? 4.140 -20.396 -22.843 1.00 81.62 107 ALA A C 1
ATOM 848 O O . ALA A 1 107 ? 3.832 -21.562 -23.059 1.00 81.62 107 ALA A O 1
ATOM 849 N N . TYR A 1 108 ? 5.345 -20.045 -22.376 1.00 80.19 108 TYR A N 1
ATOM 850 C CA . TYR A 1 108 ? 6.443 -20.997 -22.160 1.00 80.19 108 TYR A CA 1
ATOM 851 C C . TYR A 1 108 ? 7.120 -20.782 -20.794 1.00 80.19 108 TYR A C 1
ATOM 853 O O . TYR A 1 108 ? 8.277 -20.362 -20.747 1.00 80.19 108 TYR A O 1
ATOM 861 N N . PRO A 1 109 ? 6.426 -21.044 -19.672 1.00 68.31 109 PRO A N 1
ATOM 862 C CA . PRO A 1 109 ? 6.953 -20.779 -18.331 1.00 68.31 109 PRO A CA 1
ATOM 863 C C . PRO A 1 109 ? 8.231 -21.577 -18.012 1.00 68.31 109 PRO A C 1
ATOM 865 O O . PRO A 1 109 ? 9.150 -21.021 -17.417 1.00 68.31 109 PRO A O 1
ATOM 868 N N . ASN A 1 110 ? 8.335 -22.827 -18.480 1.00 66.44 110 ASN A N 1
ATOM 869 C CA . ASN A 1 110 ? 9.462 -23.725 -18.173 1.00 66.44 110 ASN A CA 1
ATOM 870 C C . ASN A 1 110 ? 10.749 -23.377 -18.941 1.00 66.44 110 ASN A C 1
ATOM 872 O O . ASN A 1 110 ? 11.847 -23.647 -18.469 1.00 66.44 110 ASN A O 1
ATOM 876 N N . LEU A 1 111 ? 10.630 -22.757 -20.121 1.00 65.81 111 LEU A N 1
ATOM 877 C CA . LEU A 1 111 ? 11.783 -22.354 -20.938 1.00 65.81 111 LEU A CA 1
ATOM 878 C C . LEU A 1 111 ? 12.369 -21.002 -20.487 1.00 65.81 111 LEU A C 1
ATOM 880 O O . LEU A 1 111 ? 13.493 -20.647 -20.841 1.00 65.81 111 LEU A O 1
ATOM 884 N N . PHE A 1 112 ? 11.583 -20.219 -19.746 1.00 65.88 112 PHE A N 1
ATOM 885 C CA . PHE A 1 112 ? 11.800 -18.794 -19.536 1.00 65.88 112 PHE A CA 1
ATOM 886 C C . PHE A 1 112 ? 11.674 -18.394 -18.054 1.00 65.88 112 PHE A C 1
ATOM 888 O O . PHE A 1 112 ? 10.888 -17.513 -17.693 1.00 65.88 112 PHE A O 1
ATOM 895 N N . ASP A 1 113 ? 12.489 -19.010 -17.187 1.00 59.97 113 ASP A N 1
ATOM 896 C CA . ASP A 1 113 ? 12.605 -18.628 -15.771 1.00 59.97 113 ASP A CA 1
ATOM 897 C C . ASP A 1 113 ? 13.455 -17.350 -15.591 1.00 59.97 113 ASP A C 1
ATOM 899 O O . ASP A 1 113 ? 14.500 -17.172 -16.220 1.00 59.97 113 ASP A O 1
ATOM 903 N N . GLN A 1 114 ? 13.016 -16.424 -14.733 1.00 55.56 114 GLN A N 1
ATOM 904 C CA . GLN A 1 114 ? 13.674 -15.127 -14.491 1.00 55.56 114 GLN A CA 1
ATOM 905 C C . GLN A 1 114 ? 14.942 -15.227 -13.635 1.00 55.56 114 GLN A C 1
ATOM 907 O O . GLN A 1 114 ? 15.634 -14.221 -13.450 1.00 55.56 114 GLN A O 1
ATOM 912 N N . ASN A 1 115 ? 15.245 -16.411 -13.106 1.00 59.06 115 ASN A N 1
ATOM 913 C CA . ASN A 1 115 ? 16.408 -16.622 -12.250 1.00 59.06 115 ASN A CA 1
ATOM 914 C C . ASN A 1 115 ? 17.701 -16.842 -13.044 1.00 59.06 115 ASN A C 1
ATOM 916 O O . ASN A 1 115 ? 18.783 -16.784 -12.469 1.00 59.06 115 ASN A O 1
ATOM 920 N N . THR A 1 116 ? 17.612 -17.029 -14.366 1.00 74.50 116 THR A N 1
ATOM 921 C CA . THR A 1 116 ? 18.784 -17.246 -15.220 1.00 74.50 116 THR A CA 1
ATOM 922 C C . THR A 1 116 ? 19.004 -16.074 -16.177 1.00 74.50 116 THR A C 1
ATOM 924 O O . THR A 1 116 ? 18.097 -15.617 -16.882 1.00 74.50 116 THR A O 1
ATOM 927 N N . MET A 1 117 ? 20.257 -15.618 -16.257 1.00 79.25 117 MET A N 1
ATOM 928 C CA . MET A 1 117 ? 20.705 -14.578 -17.192 1.00 79.25 117 MET A CA 1
ATOM 929 C C . MET A 1 117 ? 20.377 -14.931 -18.651 1.00 79.25 117 MET A C 1
ATOM 931 O O . MET A 1 117 ? 19.911 -14.073 -19.400 1.00 79.25 117 MET A O 1
ATOM 935 N N . LEU A 1 118 ? 20.582 -16.196 -19.043 1.00 82.38 118 LEU A N 1
ATOM 936 C CA . LEU A 1 118 ? 20.359 -16.686 -20.407 1.00 82.38 118 LEU A CA 1
ATOM 937 C C . LEU A 1 118 ? 18.891 -16.555 -20.832 1.00 82.38 118 LEU A C 1
ATOM 939 O O . LEU A 1 118 ? 18.604 -16.033 -21.905 1.00 82.38 118 LEU A O 1
ATOM 943 N N . SER A 1 119 ? 17.971 -16.965 -19.960 1.00 80.56 119 SER A N 1
ATOM 944 C CA . SER A 1 119 ? 16.527 -16.838 -20.174 1.00 80.56 119 SER A CA 1
ATOM 945 C C . SER A 1 119 ? 16.111 -15.366 -20.289 1.00 80.56 119 SER A C 1
ATOM 947 O O . SER A 1 119 ? 15.476 -14.966 -21.266 1.00 80.56 119 SER A O 1
ATOM 949 N N . THR A 1 120 ? 16.564 -14.516 -19.359 1.00 80.88 120 THR A N 1
ATOM 950 C CA . THR A 1 120 ? 16.267 -13.072 -19.385 1.00 80.88 120 THR A CA 1
ATOM 951 C C . THR A 1 120 ? 16.765 -12.410 -20.671 1.00 80.88 120 THR A C 1
ATOM 953 O O . THR A 1 120 ? 16.043 -11.605 -21.271 1.00 80.88 120 THR A O 1
ATOM 956 N N . MET A 1 121 ? 17.967 -12.772 -21.122 1.00 87.12 121 MET A N 1
ATOM 957 C CA . MET A 1 121 ? 18.535 -12.306 -22.384 1.00 87.12 121 MET A CA 1
ATOM 958 C C . MET A 1 121 ? 17.696 -12.782 -23.573 1.00 87.12 121 MET A C 1
ATOM 960 O O . MET A 1 121 ? 17.250 -11.956 -24.365 1.00 87.12 121 MET A O 1
ATOM 964 N N . ALA A 1 122 ? 17.425 -14.087 -23.671 1.00 88.31 122 ALA A N 1
ATOM 965 C CA . ALA A 1 122 ? 16.708 -14.686 -24.791 1.00 88.31 122 ALA A CA 1
ATOM 966 C C . ALA A 1 122 ? 15.315 -14.067 -24.980 1.00 88.31 122 ALA A C 1
ATOM 968 O O . ALA A 1 122 ? 15.005 -13.572 -26.065 1.00 88.31 122 ALA A O 1
ATOM 969 N N . ILE A 1 123 ? 14.502 -14.000 -23.919 1.00 88.44 123 ILE A N 1
ATOM 970 C CA . ILE A 1 123 ? 13.147 -13.424 -23.984 1.00 88.44 123 ILE A CA 1
ATOM 971 C C . ILE A 1 123 ? 13.206 -11.966 -24.428 1.00 88.44 123 ILE A C 1
ATOM 973 O O . ILE A 1 123 ? 12.424 -11.534 -25.274 1.00 88.44 123 ILE A O 1
ATOM 977 N N . SER A 1 124 ? 14.126 -11.193 -23.850 1.00 89.69 124 SER A N 1
ATOM 978 C CA . SER A 1 124 ? 14.219 -9.756 -24.109 1.00 89.69 124 SER A CA 1
ATOM 979 C C . SER A 1 124 ? 14.718 -9.480 -25.530 1.00 89.69 124 SER A C 1
ATOM 981 O O . SER A 1 124 ? 14.229 -8.560 -26.187 1.00 89.69 124 SER A O 1
ATOM 983 N N . THR A 1 125 ? 15.614 -10.319 -26.055 1.00 92.50 125 THR A N 1
ATOM 984 C CA . THR A 1 125 ? 16.061 -10.287 -27.452 1.00 92.50 125 THR A CA 1
ATOM 985 C C . THR A 1 125 ? 14.936 -10.665 -28.419 1.00 92.50 125 THR A C 1
ATOM 987 O O . THR A 1 125 ? 14.727 -9.944 -29.395 1.00 92.50 125 THR A O 1
ATOM 990 N N . PHE A 1 126 ? 14.163 -11.724 -28.149 1.00 92.44 126 PHE A N 1
ATOM 991 C CA . PHE A 1 126 ? 13.021 -12.115 -28.990 1.00 92.44 126 PHE A CA 1
ATOM 992 C C . PHE A 1 126 ? 11.889 -11.082 -28.961 1.00 92.44 126 PHE A C 1
ATOM 994 O O . PHE A 1 126 ? 11.374 -10.685 -30.003 1.00 92.44 126 PHE A O 1
ATOM 1001 N N . ALA A 1 127 ? 11.519 -10.576 -27.785 1.00 91.56 127 ALA A N 1
ATOM 1002 C CA . ALA A 1 127 ? 10.527 -9.509 -27.679 1.00 91.56 127 ALA A CA 1
ATOM 1003 C C . ALA A 1 127 ? 11.010 -8.219 -28.367 1.00 91.56 127 ALA A C 1
ATOM 1005 O O . ALA A 1 127 ? 10.231 -7.519 -29.022 1.00 91.56 127 ALA A O 1
ATOM 1006 N N . GLY A 1 128 ? 12.309 -7.921 -28.263 1.00 93.25 128 GLY A N 1
ATOM 1007 C CA . GLY A 1 128 ? 12.939 -6.797 -28.944 1.00 93.25 128 GLY A CA 1
ATOM 1008 C C . GLY A 1 128 ? 12.942 -6.942 -30.466 1.00 93.25 128 GLY A C 1
ATOM 1009 O O . GLY A 1 128 ? 12.682 -5.960 -31.160 1.00 93.25 128 GLY A O 1
ATOM 1010 N N . SER A 1 129 ? 13.164 -8.147 -30.998 1.00 94.62 129 SER A N 1
ATOM 1011 C CA . SER A 1 129 ? 13.145 -8.401 -32.444 1.00 94.62 129 SER A CA 1
ATOM 1012 C C . SER A 1 129 ? 11.745 -8.207 -33.034 1.00 94.62 129 SER A C 1
ATOM 1014 O O . SER A 1 129 ? 11.604 -7.514 -34.041 1.00 94.62 129 SER A O 1
ATOM 1016 N N . VAL A 1 130 ? 10.699 -8.705 -32.360 1.00 95.12 130 VAL A N 1
ATOM 1017 C CA . VAL A 1 130 ? 9.292 -8.492 -32.750 1.00 95.12 130 VAL A CA 1
ATOM 1018 C C . VAL A 1 130 ? 8.941 -7.001 -32.745 1.00 95.12 130 VAL A C 1
ATOM 1020 O O . VAL A 1 130 ? 8.351 -6.499 -33.703 1.00 95.12 130 VAL A O 1
ATOM 1023 N N . SER A 1 131 ? 9.357 -6.270 -31.704 1.00 94.25 131 SER A N 1
ATOM 1024 C CA . SER A 1 131 ? 9.189 -4.813 -31.633 1.00 94.25 131 SER A CA 1
ATOM 1025 C C . SER A 1 131 ? 9.885 -4.100 -32.799 1.00 94.25 131 SER A C 1
ATOM 1027 O O . SER A 1 131 ? 9.269 -3.278 -33.476 1.00 94.25 131 SER A O 1
ATOM 1029 N N . GLY A 1 132 ? 11.140 -4.454 -33.093 1.00 92.19 132 GLY A N 1
ATOM 1030 C CA . GLY A 1 132 ? 11.906 -3.883 -34.203 1.00 92.19 132 GLY A CA 1
ATOM 1031 C C . GLY A 1 132 ? 11.286 -4.157 -35.573 1.00 92.19 132 GLY A C 1
ATOM 1032 O O . GLY A 1 132 ? 11.168 -3.240 -36.387 1.00 92.19 132 GLY A O 1
ATOM 1033 N N . ALA A 1 133 ? 10.824 -5.386 -35.810 1.00 94.25 133 ALA A N 1
ATOM 1034 C CA . ALA A 1 133 ? 10.154 -5.767 -37.049 1.00 94.25 133 ALA A CA 1
ATOM 1035 C C . ALA A 1 133 ? 8.854 -4.978 -37.261 1.00 94.25 133 ALA A C 1
ATOM 1037 O O . ALA A 1 133 ? 8.606 -4.463 -38.353 1.00 94.25 133 ALA A O 1
ATOM 1038 N N . PHE A 1 134 ? 8.055 -4.817 -36.200 1.00 93.62 134 PHE A N 1
ATOM 1039 C CA . PHE A 1 134 ? 6.835 -4.017 -36.243 1.00 93.62 134 PHE A CA 1
ATOM 1040 C C . PHE A 1 134 ? 7.141 -2.545 -36.542 1.00 93.62 134 PHE A C 1
ATOM 1042 O O . PHE A 1 134 ? 6.552 -1.958 -37.449 1.00 93.62 134 PHE A O 1
ATOM 1049 N N . ILE A 1 135 ? 8.109 -1.952 -35.838 1.00 90.56 135 ILE A N 1
ATOM 1050 C CA . ILE A 1 135 ? 8.488 -0.549 -36.039 1.00 90.56 135 ILE A CA 1
ATOM 1051 C C . ILE A 1 135 ? 9.028 -0.297 -37.446 1.00 90.56 135 ILE A C 1
ATOM 1053 O O . ILE A 1 135 ? 8.674 0.728 -38.026 1.00 90.56 135 ILE A O 1
ATOM 1057 N N . ALA A 1 136 ? 9.787 -1.226 -38.031 1.00 90.00 136 ALA A N 1
ATOM 1058 C CA . ALA A 1 136 ? 10.308 -1.092 -39.392 1.00 90.00 136 ALA A CA 1
ATOM 1059 C C . ALA A 1 136 ? 9.198 -0.837 -40.430 1.00 90.00 136 ALA A C 1
ATOM 1061 O O . ALA A 1 136 ? 9.388 -0.068 -41.375 1.00 90.00 136 ALA A O 1
ATOM 1062 N N . THR A 1 137 ? 8.019 -1.453 -40.255 1.00 88.31 137 THR A N 1
ATOM 1063 C CA . THR A 1 137 ? 6.865 -1.256 -41.158 1.00 88.31 137 THR A CA 1
ATOM 1064 C C . THR A 1 137 ? 6.311 0.169 -41.106 1.00 88.31 137 THR A C 1
ATOM 1066 O O . THR A 1 137 ? 5.835 0.690 -42.118 1.00 88.31 137 THR A O 1
ATOM 1069 N N . LEU A 1 138 ? 6.423 0.820 -39.946 1.00 86.44 138 LEU A N 1
ATOM 1070 C CA . LEU A 1 138 ? 5.955 2.182 -39.713 1.00 86.44 138 LEU A CA 1
ATOM 1071 C C . LEU A 1 138 ? 7.026 3.221 -40.062 1.00 86.44 138 LEU A C 1
ATOM 1073 O O . LEU A 1 138 ? 6.701 4.271 -40.609 1.00 86.44 138 LEU A O 1
ATOM 1077 N N . SER A 1 139 ? 8.296 2.948 -39.756 1.00 85.44 139 SER A N 1
ATOM 1078 C CA . SER A 1 139 ? 9.407 3.899 -39.888 1.00 85.44 139 SER A CA 1
ATOM 1079 C C . SER A 1 139 ? 9.974 3.994 -41.310 1.00 85.44 139 SER A C 1
ATOM 1081 O O . SER A 1 139 ? 10.516 5.043 -41.673 1.00 85.44 139 SER A O 1
ATOM 1083 N N . CYS A 1 140 ? 9.809 2.958 -42.145 1.00 86.00 140 CYS A N 1
ATOM 1084 C CA . CYS A 1 140 ? 10.422 2.892 -43.478 1.00 86.00 140 CYS A CA 1
ATOM 1085 C C . CYS A 1 140 ? 10.137 4.093 -44.388 1.00 86.00 140 CYS A C 1
ATOM 1087 O O . CYS A 1 140 ? 11.100 4.658 -44.922 1.00 86.00 140 CYS A O 1
ATOM 1089 N N . PRO A 1 141 ? 8.878 4.540 -44.553 1.00 84.62 141 PRO A N 1
ATOM 1090 C CA . PRO A 1 141 ? 8.583 5.679 -45.417 1.00 84.62 141 PRO A CA 1
ATOM 1091 C C . PRO A 1 141 ? 9.263 6.964 -44.930 1.00 84.62 141 PRO A C 1
ATOM 1093 O O . PRO A 1 141 ? 9.790 7.736 -45.731 1.00 84.62 141 PRO A O 1
ATOM 1096 N N . PHE A 1 142 ? 9.302 7.179 -43.611 1.00 82.19 142 PHE A N 1
ATOM 1097 C CA . PHE A 1 142 ? 9.892 8.375 -43.008 1.00 82.19 142 PHE A CA 1
ATOM 1098 C C . PHE A 1 142 ? 11.411 8.419 -43.182 1.00 82.19 142 PHE A C 1
ATOM 1100 O O . PHE A 1 142 ? 11.958 9.466 -43.537 1.00 82.19 142 PHE A O 1
ATOM 1107 N N . GLU A 1 143 ? 12.094 7.290 -42.983 1.00 78.06 143 GLU A N 1
ATOM 1108 C CA . GLU A 1 143 ? 13.540 7.211 -43.203 1.00 78.06 143 GLU A CA 1
ATOM 1109 C C . GLU A 1 143 ? 13.897 7.386 -44.687 1.00 78.06 143 GLU A C 1
ATOM 1111 O O . GLU A 1 143 ? 14.852 8.096 -44.998 1.00 78.06 143 GLU A O 1
ATOM 1116 N N . LEU A 1 144 ? 13.106 6.846 -45.623 1.00 80.88 144 LEU A N 1
ATOM 1117 C CA . LEU A 1 144 ? 13.357 7.049 -47.055 1.00 80.88 144 LEU A CA 1
ATOM 1118 C C . LEU A 1 144 ? 13.205 8.524 -47.467 1.00 80.88 144 LEU A C 1
ATOM 1120 O O . LEU A 1 144 ? 14.060 9.056 -48.177 1.00 80.88 144 LEU A O 1
ATOM 1124 N N . ILE A 1 145 ? 12.160 9.207 -46.984 1.00 80.25 145 ILE A N 1
ATOM 1125 C CA . ILE A 1 145 ? 11.950 10.647 -47.228 1.00 80.25 145 ILE A CA 1
ATOM 1126 C C . ILE A 1 145 ? 13.127 11.465 -46.680 1.00 80.25 145 ILE A C 1
ATOM 1128 O O . ILE A 1 145 ? 13.601 12.402 -47.326 1.00 80.25 145 ILE A O 1
ATOM 1132 N N . LYS A 1 146 ? 13.629 11.103 -45.498 1.00 75.81 146 LYS A N 1
ATOM 1133 C CA . LYS A 1 146 ? 14.790 11.743 -44.873 1.00 75.81 146 LYS A CA 1
ATOM 1134 C C . LYS A 1 146 ? 16.066 11.547 -45.697 1.00 75.81 146 LYS A C 1
ATOM 1136 O O . LYS A 1 146 ? 16.778 12.525 -45.921 1.00 75.81 146 LYS A O 1
ATOM 1141 N N . VAL A 1 147 ? 16.331 10.338 -46.197 1.00 72.25 147 VAL A N 1
ATOM 1142 C CA . VAL A 1 147 ? 17.477 10.063 -47.086 1.00 72.25 147 VAL A CA 1
ATOM 1143 C C . VAL A 1 147 ? 17.354 10.846 -48.398 1.00 72.25 147 VAL A C 1
ATOM 1145 O O . VAL A 1 147 ? 18.330 11.455 -48.836 1.00 72.25 147 VAL A O 1
ATOM 1148 N N . GLN A 1 148 ? 16.158 10.917 -48.995 1.00 77.44 148 GLN A N 1
ATOM 1149 C CA . GLN A 1 148 ? 15.925 11.730 -50.194 1.00 77.44 148 GLN A CA 1
ATOM 1150 C C . GLN A 1 148 ? 16.217 13.208 -49.941 1.00 77.44 148 GLN A C 1
ATOM 1152 O O . GLN A 1 148 ? 16.894 13.840 -50.747 1.00 77.44 148 GLN A O 1
ATOM 1157 N N . LYS A 1 149 ? 15.758 13.757 -48.813 1.00 70.69 149 LYS A N 1
ATOM 1158 C CA . LYS A 1 149 ? 16.020 15.155 -48.448 1.00 70.69 149 LYS A CA 1
ATOM 1159 C C . LYS A 1 149 ? 17.505 15.444 -48.276 1.00 70.69 149 LYS A C 1
ATOM 1161 O O . LYS A 1 149 ? 17.985 16.473 -48.744 1.00 70.69 149 LYS A O 1
ATOM 1166 N N . GLN A 1 150 ? 18.236 14.531 -47.643 1.00 65.81 150 GLN A N 1
ATOM 1167 C CA . GLN A 1 150 ? 19.687 14.643 -47.502 1.00 65.81 150 GLN A CA 1
ATOM 1168 C C . GLN A 1 150 ? 20.389 14.602 -48.866 1.00 65.81 150 GLN A C 1
ATOM 1170 O O . GLN A 1 150 ? 21.319 15.370 -49.099 1.00 65.81 150 GLN A O 1
ATOM 1175 N N . LEU A 1 151 ? 19.922 13.756 -49.788 1.00 66.94 151 LEU A N 1
ATOM 1176 C CA . LEU A 1 151 ? 20.462 13.681 -51.144 1.00 66.94 151 LEU A CA 1
ATOM 1177 C C . LEU A 1 151 ? 20.151 14.941 -51.968 1.00 66.94 151 LEU A C 1
ATOM 1179 O O . LEU A 1 151 ? 21.054 15.471 -52.610 1.00 66.94 151 LEU A O 1
ATOM 1183 N N . GLU A 1 152 ? 18.911 15.438 -51.929 1.00 65.88 152 GLU A N 1
ATOM 1184 C CA . GLU A 1 152 ? 18.501 16.692 -52.581 1.00 65.88 152 GLU A CA 1
ATOM 1185 C C . GLU A 1 152 ? 19.364 17.864 -52.103 1.00 65.88 152 GLU A C 1
ATOM 1187 O O . GLU A 1 152 ? 19.857 18.635 -52.924 1.00 65.88 152 GLU A O 1
ATOM 1192 N N . PHE A 1 153 ? 19.605 17.955 -50.792 1.00 63.47 153 PHE A N 1
ATOM 1193 C CA . PHE A 1 153 ? 20.485 18.964 -50.211 1.00 63.47 153 PHE A CA 1
ATOM 1194 C C . PHE A 1 153 ? 21.921 18.850 -50.748 1.00 63.47 153 PHE A C 1
ATOM 1196 O O . PHE A 1 153 ? 22.470 19.830 -51.243 1.00 63.47 153 PHE A O 1
ATOM 1203 N N . LEU A 1 154 ? 22.516 17.650 -50.726 1.00 57.59 154 LEU A N 1
ATOM 1204 C CA . LEU A 1 154 ? 23.884 17.432 -51.214 1.00 57.59 154 LEU A CA 1
ATOM 1205 C C . LEU A 1 154 ? 24.045 17.755 -52.709 1.00 57.59 154 LEU A C 1
ATOM 1207 O O . LEU A 1 154 ? 25.056 18.335 -53.102 1.00 57.59 154 LEU A O 1
ATOM 1211 N N . LEU A 1 155 ? 23.056 17.401 -53.537 1.00 63.66 155 LEU A N 1
ATOM 1212 C CA . LEU A 1 155 ? 23.042 17.717 -54.970 1.00 63.66 155 LEU A CA 1
ATOM 1213 C C . LEU A 1 155 ? 22.914 19.227 -55.220 1.00 63.66 155 LEU A C 1
ATOM 1215 O O . LEU A 1 155 ? 23.544 19.763 -56.132 1.00 63.66 155 LEU A O 1
ATOM 1219 N N . GLN A 1 156 ? 22.143 19.934 -54.391 1.00 58.41 156 GLN A N 1
ATOM 1220 C CA . GLN A 1 156 ? 22.066 21.393 -54.443 1.00 58.41 156 GLN A CA 1
ATOM 1221 C C . GLN A 1 156 ? 23.413 22.027 -54.074 1.00 58.41 156 GLN A C 1
ATOM 1223 O O . GLN A 1 156 ? 23.904 22.878 -54.814 1.00 58.41 156 GLN A O 1
ATOM 1228 N N . THR A 1 157 ? 24.069 21.582 -53.000 1.00 52.25 157 THR A N 1
ATOM 1229 C CA . THR A 1 157 ? 25.373 22.126 -52.584 1.00 52.25 157 THR A CA 1
ATOM 1230 C C . THR A 1 157 ? 26.475 21.877 -53.622 1.00 52.25 157 THR A C 1
ATOM 1232 O O . THR A 1 157 ? 27.265 22.780 -53.898 1.00 52.25 157 THR A O 1
ATOM 1235 N N . SER A 1 158 ? 26.519 20.697 -54.254 1.00 49.25 158 SER A N 1
ATOM 1236 C CA . SER A 1 158 ? 27.521 20.388 -55.288 1.00 49.25 158 SER A CA 1
ATOM 1237 C C . SER A 1 158 ? 27.318 21.188 -56.583 1.00 49.25 158 SER A C 1
ATOM 1239 O O . SER A 1 158 ? 28.291 21.604 -57.215 1.00 49.25 158 SER A O 1
ATOM 1241 N N . SER A 1 159 ? 26.065 21.483 -56.947 1.00 45.31 159 SER A N 1
ATOM 1242 C CA . SER A 1 159 ? 25.747 22.348 -58.094 1.00 45.31 159 SER A CA 1
ATOM 1243 C C . SER A 1 159 ? 26.105 23.828 -57.869 1.00 45.31 159 SER A C 1
ATOM 1245 O O . SER A 1 159 ? 26.402 24.544 -58.822 1.00 45.31 159 SER A O 1
ATOM 1247 N N . ILE A 1 160 ? 26.159 24.291 -56.614 1.00 43.06 160 ILE A N 1
ATOM 1248 C CA . ILE A 1 160 ? 26.588 25.657 -56.262 1.00 43.06 160 ILE A CA 1
ATOM 1249 C C . ILE A 1 160 ? 28.118 25.805 -56.357 1.00 43.06 160 ILE A C 1
ATOM 1251 O O . ILE A 1 160 ? 28.607 26.853 -56.779 1.00 43.06 160 ILE A O 1
ATOM 1255 N N . SER A 1 161 ? 28.888 24.759 -56.031 1.00 39.34 161 SER A N 1
ATOM 1256 C CA . SER A 1 161 ? 30.362 24.798 -56.082 1.00 39.34 161 SER A CA 1
ATOM 1257 C C . SER A 1 161 ? 30.945 24.789 -57.504 1.00 39.34 161 SER A C 1
ATOM 1259 O O . SER A 1 161 ? 32.117 25.114 -57.677 1.00 39.34 161 SER A O 1
ATOM 1261 N N . THR A 1 162 ? 30.158 24.446 -58.524 1.00 39.06 162 THR A N 1
ATOM 1262 C CA . THR A 1 162 ? 30.604 24.355 -59.928 1.00 39.06 162 THR A CA 1
ATOM 1263 C C . THR A 1 162 ? 30.322 25.626 -60.744 1.00 39.06 162 THR A C 1
ATOM 1265 O O . THR A 1 162 ? 30.650 25.691 -61.925 1.00 39.06 162 THR A O 1
ATOM 1268 N N . GLY A 1 163 ? 29.771 26.672 -60.114 1.00 37.06 163 GLY A N 1
ATOM 1269 C CA . GLY A 1 163 ? 29.393 27.943 -60.749 1.00 37.06 163 GLY A CA 1
ATOM 1270 C C . GLY A 1 163 ? 30.440 29.067 -60.733 1.00 37.06 163 GLY A C 1
ATOM 1271 O O . GLY A 1 163 ? 30.102 30.193 -61.095 1.00 37.06 163 GLY A O 1
ATOM 1272 N N . ALA A 1 164 ? 31.684 28.812 -60.318 1.00 29.66 164 ALA A N 1
ATOM 1273 C CA . ALA A 1 164 ? 32.766 29.799 -60.351 1.00 29.66 164 ALA A CA 1
ATOM 1274 C C . ALA A 1 164 ? 33.941 29.280 -61.191 1.00 29.66 164 ALA A C 1
ATOM 1276 O O . ALA A 1 164 ? 34.567 28.280 -60.851 1.00 29.66 164 ALA A O 1
ATOM 1277 N N . THR A 1 165 ? 34.265 29.980 -62.281 1.00 30.09 165 THR A N 1
ATOM 1278 C CA . THR A 1 165 ? 35.548 29.850 -62.983 1.00 30.09 165 THR A CA 1
ATOM 1279 C C . THR A 1 165 ? 36.679 30.203 -62.021 1.00 30.09 165 THR A C 1
ATOM 1281 O O . THR A 1 165 ? 36.973 31.378 -61.807 1.00 30.09 165 THR A O 1
ATOM 1284 N N . VAL A 1 166 ? 37.306 29.185 -61.434 1.00 28.67 166 VAL A N 1
ATOM 1285 C CA . VAL A 1 166 ? 38.548 29.308 -60.668 1.00 28.67 166 VAL A CA 1
ATOM 1286 C C . VAL A 1 166 ? 39.644 28.617 -61.469 1.00 28.67 166 VAL A C 1
ATOM 1288 O O . VAL A 1 166 ? 39.562 27.429 -61.773 1.00 28.67 166 VAL A O 1
ATOM 1291 N N . TYR A 1 167 ? 40.656 29.393 -61.848 1.00 27.89 167 TYR A N 1
ATOM 1292 C CA . TYR A 1 167 ? 41.882 28.901 -62.461 1.00 27.89 167 TYR A CA 1
ATOM 1293 C C . TYR A 1 167 ? 42.548 27.885 -61.522 1.00 27.89 167 TYR A C 1
ATOM 1295 O O . TYR A 1 167 ? 42.855 28.216 -60.379 1.00 27.89 167 TYR A O 1
ATOM 1303 N N . MET A 1 168 ? 42.805 26.664 -62.002 1.00 28.80 168 MET A N 1
ATOM 1304 C CA . MET A 1 168 ? 43.704 25.734 -61.314 1.00 28.80 168 MET A CA 1
ATOM 1305 C C . MET A 1 168 ? 45.127 26.308 -61.331 1.00 28.80 168 MET A C 1
ATOM 1307 O O . MET A 1 168 ? 45.862 26.130 -62.301 1.00 28.80 168 MET A O 1
ATOM 1311 N N . ARG A 1 169 ? 45.527 26.976 -60.250 1.00 28.95 169 ARG A N 1
ATOM 1312 C CA . ARG A 1 169 ? 46.924 27.030 -59.812 1.00 28.95 169 ARG A CA 1
ATOM 1313 C C . ARG A 1 169 ? 46.975 26.820 -58.301 1.00 28.95 169 ARG A C 1
ATOM 1315 O O . ARG A 1 169 ? 46.326 27.535 -57.548 1.00 28.95 169 ARG A O 1
ATOM 1322 N N . ASP A 1 170 ? 47.741 25.800 -57.929 1.00 30.86 170 ASP A N 1
ATOM 1323 C CA . ASP A 1 170 ? 48.334 25.539 -56.618 1.00 30.86 170 ASP A CA 1
ATOM 1324 C C . ASP A 1 170 ? 47.393 25.402 -55.412 1.00 30.86 170 ASP A C 1
ATOM 1326 O O . ASP A 1 170 ? 47.325 26.258 -54.534 1.00 30.86 170 ASP A O 1
ATOM 1330 N N . LEU A 1 171 ? 46.777 24.224 -55.283 1.00 28.52 171 LEU A N 1
ATOM 1331 C CA . LEU A 1 171 ? 46.400 23.680 -53.977 1.00 28.52 171 LEU A CA 1
ATOM 1332 C C . LEU A 1 171 ? 47.307 22.484 -53.665 1.00 28.52 171 LEU A C 1
ATOM 1334 O O . LEU A 1 171 ? 47.200 21.421 -54.274 1.00 28.52 171 LEU A O 1
ATOM 1338 N N . LYS A 1 172 ? 48.229 22.686 -52.716 1.00 23.70 172 LYS A N 1
ATOM 1339 C CA . LYS A 1 172 ? 49.004 21.613 -52.073 1.00 23.70 172 LYS A CA 1
ATOM 1340 C C . LYS A 1 172 ? 48.047 20.612 -51.401 1.00 23.70 172 LYS A C 1
ATOM 1342 O O . LYS A 1 172 ? 46.994 21.028 -50.918 1.00 23.70 172 LYS A O 1
ATOM 1347 N N . PRO A 1 173 ? 48.408 19.319 -51.308 1.00 28.14 173 PRO A N 1
ATOM 1348 C CA . PRO A 1 173 ? 47.542 18.307 -50.718 1.00 28.14 173 PRO A CA 1
ATOM 1349 C C . PRO A 1 173 ? 47.466 18.514 -49.201 1.00 28.14 173 PRO A C 1
ATOM 1351 O O . PRO A 1 173 ? 48.409 18.208 -48.473 1.00 28.14 173 PRO A O 1
ATOM 1354 N N . THR A 1 174 ? 46.350 19.043 -48.703 1.00 26.38 174 THR A N 1
ATOM 1355 C CA . THR A 1 174 ? 46.070 19.118 -47.266 1.00 26.38 174 THR A CA 1
ATOM 1356 C C . THR A 1 174 ? 45.188 17.949 -46.836 1.00 26.38 174 THR A C 1
ATOM 1358 O O . THR A 1 174 ? 44.000 17.872 -47.126 1.00 26.38 174 THR A O 1
ATOM 1361 N N . THR A 1 175 ? 45.859 16.995 -46.191 1.00 26.64 175 THR A N 1
ATOM 1362 C CA . THR A 1 175 ? 45.427 16.202 -45.030 1.00 26.64 175 THR A CA 1
ATOM 1363 C C . THR A 1 175 ? 43.922 16.037 -44.765 1.00 26.64 175 THR A C 1
ATOM 1365 O O . THR A 1 175 ? 43.193 16.969 -44.435 1.00 26.64 175 THR A O 1
ATOM 1368 N N . ASN A 1 176 ? 43.511 14.763 -44.781 1.00 34.72 176 ASN A N 1
ATOM 1369 C CA . ASN A 1 176 ? 42.271 14.205 -44.242 1.00 34.72 176 ASN A CA 1
ATOM 1370 C C . ASN A 1 176 ? 41.642 15.023 -43.097 1.00 34.72 176 ASN A C 1
ATOM 1372 O O . ASN A 1 176 ? 42.175 15.070 -41.988 1.00 34.72 176 ASN A O 1
ATOM 1376 N N . ARG A 1 177 ? 40.430 15.542 -43.319 1.00 27.44 177 ARG A N 1
ATOM 1377 C CA . ARG A 1 177 ? 39.491 15.893 -42.245 1.00 27.44 177 ARG A CA 1
ATOM 1378 C C . ARG A 1 177 ? 38.143 15.226 -42.491 1.00 27.44 177 ARG A C 1
ATOM 1380 O O . ARG A 1 177 ? 37.340 15.667 -43.302 1.00 27.44 177 ARG A O 1
ATOM 1387 N N . THR A 1 178 ? 37.904 14.142 -41.762 1.00 34.03 178 THR A N 1
ATOM 1388 C CA . THR A 1 178 ? 36.580 13.550 -41.547 1.00 34.03 178 THR A CA 1
ATOM 1389 C C . THR A 1 178 ? 35.920 14.218 -40.350 1.00 34.03 178 THR A C 1
ATOM 1391 O O . THR A 1 178 ? 36.385 14.046 -39.226 1.00 34.03 178 THR A O 1
ATOM 1394 N N . VAL A 1 179 ? 34.799 14.906 -40.571 1.00 27.92 179 VAL A N 1
ATOM 1395 C CA . VAL A 1 179 ? 33.837 15.220 -39.508 1.00 27.92 179 VAL A CA 1
ATOM 1396 C C . VAL A 1 179 ? 32.426 15.025 -40.059 1.00 27.92 179 VAL A C 1
ATOM 1398 O O . VAL A 1 179 ? 32.053 15.671 -41.027 1.00 27.92 179 VAL A O 1
ATOM 1401 N N . GLY A 1 180 ? 31.665 14.114 -39.442 1.00 29.44 180 GLY A N 1
ATOM 1402 C CA . GLY A 1 180 ? 30.210 13.985 -39.592 1.00 29.44 180 GLY A CA 1
ATOM 1403 C C . GLY A 1 180 ? 29.703 13.439 -40.932 1.00 29.44 180 GLY A C 1
ATOM 1404 O O . GLY A 1 180 ? 29.567 14.187 -41.884 1.00 29.44 180 GLY A O 1
ATOM 1405 N N . ALA A 1 181 ? 29.353 12.144 -40.966 1.00 32.91 181 ALA A N 1
ATOM 1406 C CA . ALA A 1 181 ? 28.534 11.462 -41.986 1.00 32.91 181 ALA A CA 1
ATOM 1407 C C . ALA A 1 181 ? 28.329 12.229 -43.315 1.00 32.91 181 ALA A C 1
ATOM 1409 O O . ALA A 1 181 ? 27.294 12.855 -43.532 1.00 32.91 181 ALA A O 1
ATOM 1410 N N . GLY A 1 182 ? 29.319 12.155 -44.200 1.00 33.50 182 GLY A N 1
ATOM 1411 C CA . GLY A 1 182 ? 29.250 12.620 -45.580 1.00 33.50 182 GLY A CA 1
ATOM 1412 C C . GLY A 1 182 ? 30.048 11.641 -46.427 1.00 33.50 182 GLY A C 1
ATOM 1413 O O . GLY A 1 182 ? 31.192 11.336 -46.092 1.00 33.50 182 GLY A O 1
ATOM 1414 N N . LEU A 1 183 ? 29.429 11.069 -47.461 1.00 27.86 183 LEU A N 1
ATOM 1415 C CA . LEU A 1 183 ? 30.118 10.149 -48.364 1.00 27.86 183 LEU A CA 1
ATOM 1416 C C . LEU A 1 183 ? 31.362 10.824 -48.970 1.00 27.86 183 LEU A C 1
ATOM 1418 O O . LEU A 1 183 ? 31.207 11.867 -49.606 1.00 27.86 183 LEU A O 1
ATOM 1422 N N . PRO A 1 184 ? 32.558 10.219 -48.889 1.00 32.44 184 PRO A N 1
ATOM 1423 C CA . PRO A 1 184 ? 33.637 10.551 -49.802 1.00 32.44 184 PRO A CA 1
ATOM 1424 C C . PRO A 1 184 ? 33.397 9.838 -51.141 1.00 32.44 184 PRO A C 1
ATOM 1426 O O . PRO A 1 184 ? 33.225 8.620 -51.190 1.00 32.44 184 PRO A O 1
ATOM 1429 N N . VAL A 1 185 ? 33.384 10.600 -52.234 1.00 30.67 185 VAL A N 1
ATOM 1430 C CA . VAL A 1 185 ? 33.530 10.067 -53.594 1.00 30.67 185 VAL A CA 1
ATOM 1431 C C . VAL A 1 185 ? 35.017 9.766 -53.791 1.00 30.67 185 VAL A C 1
ATOM 1433 O O . VAL A 1 185 ? 35.856 10.630 -53.540 1.00 30.67 185 VAL A O 1
ATOM 1436 N N . ALA A 1 186 ? 35.357 8.535 -54.178 1.00 27.48 186 ALA A N 1
ATOM 1437 C CA . ALA A 1 186 ? 36.720 8.193 -54.580 1.00 27.48 186 ALA A CA 1
ATOM 1438 C C . ALA A 1 186 ? 37.103 8.985 -55.850 1.00 27.48 186 ALA A C 1
ATOM 1440 O O . ALA A 1 186 ? 36.237 9.204 -56.699 1.00 27.48 186 ALA A O 1
ATOM 1441 N N . PRO A 1 187 ? 38.366 9.416 -56.008 1.00 27.89 187 PRO A N 1
ATOM 1442 C CA . PRO A 1 187 ? 38.788 10.144 -57.196 1.00 27.89 187 PRO A CA 1
ATOM 1443 C C . PRO A 1 187 ? 38.684 9.227 -58.421 1.00 27.89 187 PRO A C 1
ATOM 1445 O O . PRO A 1 187 ? 39.294 8.160 -58.465 1.00 27.89 187 PRO A O 1
ATOM 1448 N N . ILE A 1 188 ? 37.897 9.635 -59.417 1.00 30.16 188 ILE A N 1
ATOM 1449 C CA . ILE A 1 188 ? 37.918 9.020 -60.746 1.00 30.16 188 ILE A CA 1
ATOM 1450 C C . ILE A 1 188 ? 39.260 9.397 -61.375 1.00 30.16 188 ILE A C 1
ATOM 1452 O O . ILE A 1 188 ? 39.589 10.580 -61.469 1.00 30.16 188 ILE A O 1
ATOM 1456 N N . ALA A 1 189 ? 40.037 8.397 -61.789 1.00 29.05 189 ALA A N 1
ATOM 1457 C CA . ALA A 1 189 ? 41.224 8.600 -62.605 1.00 29.05 189 ALA A CA 1
ATOM 1458 C C . ALA A 1 189 ? 40.850 9.402 -63.865 1.00 29.05 189 ALA A C 1
ATOM 1460 O O . ALA A 1 189 ? 40.031 8.967 -64.674 1.00 29.05 189 ALA A O 1
ATOM 1461 N N . THR A 1 190 ? 41.424 10.591 -64.018 1.00 30.02 190 THR A N 1
ATOM 1462 C CA . THR A 1 190 ? 41.280 11.410 -65.225 1.00 30.02 190 THR A CA 1
ATOM 1463 C C . THR A 1 190 ? 42.082 10.790 -66.378 1.00 30.02 190 THR A C 1
ATOM 1465 O O . THR A 1 190 ? 43.286 10.587 -66.202 1.00 30.02 190 THR A O 1
ATOM 1468 N N . PRO A 1 191 ? 41.494 10.529 -67.562 1.00 34.28 191 PRO A N 1
ATOM 1469 C CA . PRO A 1 191 ? 42.279 10.322 -68.779 1.00 34.28 191 PRO A CA 1
ATOM 1470 C C . PRO A 1 191 ? 42.944 11.648 -69.215 1.00 34.28 191 PRO A C 1
ATOM 1472 O O . PRO A 1 191 ? 42.449 12.723 -68.857 1.00 34.28 191 PRO A O 1
ATOM 1475 N N . PRO A 1 192 ? 44.063 11.618 -69.965 1.00 31.77 192 PRO A N 1
ATOM 1476 C CA . PRO A 1 192 ? 44.771 12.830 -70.363 1.00 31.77 192 PRO A CA 1
ATOM 1477 C C . PRO A 1 192 ? 43.946 13.621 -71.386 1.00 31.77 192 PRO A C 1
ATOM 1479 O O . PRO A 1 192 ? 43.473 13.074 -72.381 1.00 31.77 192 PRO A O 1
ATOM 1482 N N . VAL A 1 193 ? 43.778 14.922 -71.146 1.00 32.81 193 VAL A N 1
ATOM 1483 C CA . VAL A 1 193 ? 43.089 15.837 -72.066 1.00 32.81 193 VAL A CA 1
ATOM 1484 C C . VAL A 1 193 ? 44.085 16.373 -73.095 1.00 32.81 193 VAL A C 1
ATOM 1486 O O . VAL A 1 193 ? 45.101 16.968 -72.733 1.00 32.81 193 VAL A O 1
ATOM 1489 N N . ALA A 1 194 ? 43.770 16.190 -74.378 1.00 32.44 194 ALA A N 1
ATOM 1490 C CA . ALA A 1 194 ? 44.433 16.863 -75.490 1.00 32.44 194 ALA A CA 1
ATOM 1491 C C . ALA A 1 194 ? 44.001 18.339 -75.564 1.00 32.44 194 ALA A C 1
ATOM 1493 O O . ALA A 1 194 ? 42.825 18.669 -75.401 1.00 32.44 194 ALA A O 1
ATOM 1494 N N . ARG A 1 195 ? 44.967 19.230 -75.808 1.00 41.12 195 ARG A N 1
ATOM 1495 C CA . ARG A 1 195 ? 44.751 20.662 -76.051 1.00 41.12 195 ARG A CA 1
ATOM 1496 C C . ARG A 1 195 ? 44.178 20.876 -77.455 1.00 41.12 195 ARG A C 1
ATOM 1498 O O . ARG A 1 195 ? 44.729 20.327 -78.400 1.00 41.12 195 ARG A O 1
ATOM 1505 N N . ASP A 1 196 ? 43.117 21.677 -77.584 1.00 34.97 196 ASP A N 1
ATOM 1506 C CA . ASP A 1 196 ? 43.132 22.943 -78.343 1.00 34.97 196 ASP A CA 1
ATOM 1507 C C . ASP A 1 196 ? 41.730 23.503 -78.672 1.00 34.97 196 ASP A C 1
ATOM 1509 O O . ASP A 1 196 ? 40.785 22.769 -78.954 1.00 34.97 196 ASP A O 1
ATOM 1513 N N . LYS A 1 197 ? 41.709 24.845 -78.755 1.00 28.91 197 LYS A N 1
ATOM 1514 C CA . LYS A 1 197 ? 40.748 25.797 -79.364 1.00 28.91 197 LYS A CA 1
ATOM 1515 C C . LYS A 1 197 ? 39.756 26.537 -78.438 1.00 28.91 197 LYS A C 1
ATOM 1517 O O . LYS A 1 197 ? 39.012 25.907 -77.692 1.00 28.91 197 LYS A O 1
ATOM 1522 N N . PRO A 1 198 ? 39.695 27.888 -78.523 1.00 38.25 198 PRO A N 1
ATOM 1523 C CA . PRO A 1 198 ? 38.745 28.710 -77.778 1.00 38.25 198 PRO A CA 1
ATOM 1524 C C . PRO A 1 198 ? 37.455 28.926 -78.585 1.00 38.25 198 PRO A C 1
ATOM 1526 O O . PRO A 1 198 ? 37.524 29.219 -79.778 1.00 38.25 198 PRO A O 1
ATOM 1529 N N . VAL A 1 199 ? 36.281 28.847 -77.946 1.00 32.19 199 VAL A N 1
ATOM 1530 C CA . VAL A 1 199 ? 35.015 29.297 -78.554 1.00 32.19 199 VAL A CA 1
ATOM 1531 C C . VAL A 1 199 ? 34.123 30.024 -77.535 1.00 32.19 199 VAL A C 1
ATOM 1533 O O . VAL A 1 199 ? 33.776 29.483 -76.491 1.00 32.19 199 VAL A O 1
ATOM 1536 N N . SER A 1 200 ? 33.799 31.269 -77.903 1.00 27.97 200 SER A N 1
ATOM 1537 C CA . SER A 1 200 ? 32.712 32.188 -77.524 1.00 27.97 200 SER A CA 1
ATOM 1538 C C . SER A 1 200 ? 31.920 32.013 -76.221 1.00 27.97 200 SER A C 1
ATOM 1540 O O . SER A 1 200 ? 31.084 31.129 -76.059 1.00 27.97 200 SER A O 1
ATOM 1542 N N . THR A 1 201 ? 32.039 33.038 -75.378 1.00 27.69 201 THR A N 1
ATOM 1543 C CA . THR A 1 201 ? 31.149 33.401 -74.271 1.00 27.69 201 THR A CA 1
ATOM 1544 C C . THR A 1 201 ? 29.819 33.959 -74.791 1.00 27.69 201 THR A C 1
ATOM 1546 O O . THR A 1 201 ? 29.762 35.070 -75.309 1.00 27.69 201 THR A O 1
ATOM 1549 N N . THR A 1 202 ? 28.715 33.235 -74.592 1.00 29.89 202 THR A N 1
ATOM 1550 C CA . THR A 1 202 ? 27.367 33.832 -74.578 1.00 29.89 202 THR A CA 1
ATOM 1551 C C . THR A 1 202 ? 26.881 33.890 -73.135 1.00 29.89 202 THR A C 1
ATOM 1553 O O . THR A 1 202 ? 26.652 32.865 -72.494 1.00 29.89 202 THR A O 1
ATOM 1556 N N . VAL A 1 203 ? 26.765 35.106 -72.602 1.00 34.69 203 VAL A N 1
ATOM 1557 C CA . VAL A 1 203 ? 26.207 35.377 -71.274 1.00 34.69 203 VAL A CA 1
ATOM 1558 C C . VAL A 1 203 ? 24.698 35.141 -71.330 1.00 34.69 203 VAL A C 1
ATOM 1560 O O . VAL A 1 203 ? 23.968 35.933 -71.919 1.00 34.69 203 VAL A O 1
ATOM 1563 N N . MET A 1 204 ? 24.219 34.063 -70.707 1.00 28.02 204 MET A N 1
ATOM 1564 C CA . MET A 1 204 ? 22.797 33.920 -70.380 1.00 28.02 204 MET A CA 1
ATOM 1565 C C . MET A 1 204 ? 22.477 34.654 -69.066 1.00 28.02 204 MET A C 1
ATOM 1567 O O . MET A 1 204 ? 23.294 34.646 -68.139 1.00 28.02 204 MET A O 1
ATOM 1571 N N . PRO A 1 205 ? 21.301 35.297 -68.952 1.00 33.03 205 PRO A N 1
ATOM 1572 C CA . PRO A 1 205 ? 20.974 36.137 -67.811 1.00 33.03 205 PRO A CA 1
ATOM 1573 C C . PRO A 1 205 ? 20.719 35.300 -66.550 1.00 33.03 205 PRO A C 1
ATOM 1575 O O . PRO A 1 205 ? 20.036 34.275 -66.573 1.00 33.03 205 PRO A O 1
ATOM 1578 N N . LYS A 1 206 ? 21.235 35.789 -65.416 1.00 38.94 206 LYS A N 1
ATOM 1579 C CA . LYS A 1 206 ? 20.962 35.284 -64.063 1.00 38.94 206 LYS A CA 1
ATOM 1580 C C . LYS A 1 206 ? 19.453 35.278 -63.783 1.00 38.94 206 LYS A C 1
ATOM 1582 O O . LYS A 1 206 ? 18.893 36.313 -63.429 1.00 38.94 206 LYS A O 1
ATOM 1587 N N . LYS A 1 207 ? 18.812 34.106 -63.796 1.00 28.36 207 LYS A N 1
ATOM 1588 C CA . LYS A 1 207 ? 17.606 33.882 -62.984 1.00 28.36 207 LYS A CA 1
ATOM 1589 C C . LYS A 1 207 ? 18.031 33.441 -61.587 1.00 28.36 207 LYS A C 1
ATOM 1591 O O . LYS A 1 207 ? 18.349 32.280 -61.347 1.00 28.36 207 LYS A O 1
ATOM 1596 N N . ARG A 1 208 ? 18.034 34.401 -60.658 1.00 35.31 208 ARG A N 1
ATOM 1597 C CA . ARG A 1 208 ? 17.998 34.157 -59.211 1.00 35.31 208 ARG A CA 1
ATOM 1598 C C . ARG A 1 208 ? 16.660 33.484 -58.877 1.00 35.31 208 ARG A C 1
ATOM 1600 O O . ARG A 1 208 ? 15.709 34.160 -58.514 1.00 35.31 208 ARG A O 1
ATOM 1607 N N . ASN A 1 209 ? 16.590 32.162 -58.982 1.00 28.64 209 ASN A N 1
ATOM 1608 C CA . ASN A 1 209 ? 15.614 31.403 -58.211 1.00 28.64 209 ASN A CA 1
ATOM 1609 C C . ASN A 1 209 ? 16.346 30.887 -56.978 1.00 28.64 209 ASN A C 1
ATOM 1611 O O . ASN A 1 209 ? 17.103 29.924 -57.037 1.00 28.64 209 ASN A O 1
ATOM 1615 N N . MET A 1 210 ? 16.170 31.598 -55.867 1.00 35.22 210 MET A N 1
ATOM 1616 C CA . MET A 1 210 ? 16.514 31.104 -54.541 1.00 35.22 210 MET A CA 1
ATOM 1617 C C . MET A 1 210 ? 15.565 29.933 -54.268 1.00 35.22 210 MET A C 1
ATOM 1619 O O . MET A 1 210 ? 14.403 30.140 -53.928 1.00 35.22 210 MET A O 1
ATOM 1623 N N . TYR A 1 211 ? 16.011 28.714 -54.575 1.00 37.69 211 TYR A N 1
ATOM 1624 C CA . TYR A 1 211 ? 15.167 27.525 -54.527 1.00 37.69 211 TYR A CA 1
ATOM 1625 C C . TYR A 1 211 ? 14.715 27.257 -53.090 1.00 37.69 211 TYR A C 1
ATOM 1627 O O . TYR A 1 211 ? 15.514 27.042 -52.182 1.00 37.69 211 TYR A O 1
ATOM 1635 N N . THR A 1 212 ? 13.400 27.284 -52.904 1.00 36.97 212 THR A N 1
ATOM 1636 C CA . THR A 1 212 ? 12.706 26.879 -51.687 1.00 36.97 212 THR A CA 1
ATOM 1637 C C . THR A 1 212 ? 13.037 25.425 -51.364 1.00 36.97 212 THR A C 1
ATOM 1639 O O . THR A 1 212 ? 12.812 24.551 -52.203 1.00 36.97 212 THR A O 1
ATOM 1642 N N . SER A 1 213 ? 13.513 25.159 -50.145 1.00 45.50 213 SER A N 1
ATOM 1643 C CA . SER A 1 213 ? 13.507 23.815 -49.559 1.00 45.50 213 SER A CA 1
ATOM 1644 C C . SER A 1 213 ? 12.102 23.228 -49.717 1.00 45.50 213 SER A C 1
ATOM 1646 O O . SER A 1 213 ? 11.143 23.719 -49.117 1.00 45.50 213 SER A O 1
ATOM 1648 N N . THR A 1 214 ? 11.936 22.245 -50.601 1.00 58.53 214 THR A N 1
ATOM 1649 C CA . THR A 1 214 ? 10.644 21.583 -50.790 1.00 58.53 214 THR A CA 1
ATOM 1650 C C . THR A 1 214 ? 10.294 20.852 -49.492 1.00 58.53 214 THR A C 1
ATOM 1652 O O . THR A 1 214 ? 11.148 20.210 -48.883 1.00 58.53 214 THR A O 1
ATOM 1655 N N . SER A 1 215 ? 9.049 20.962 -49.022 1.00 67.75 215 SER A N 1
ATOM 1656 C CA . SER A 1 215 ? 8.600 20.288 -47.791 1.00 67.75 215 SER A CA 1
ATOM 1657 C C . SER A 1 215 ? 8.784 18.763 -47.884 1.00 67.75 215 SER A C 1
ATOM 1659 O O . SER A 1 215 ? 8.668 18.195 -48.972 1.00 67.75 215 SER A O 1
ATOM 1661 N N . SER A 1 216 ? 9.017 18.074 -46.758 1.00 73.75 216 SER A N 1
ATOM 1662 C CA . SER A 1 216 ? 9.058 16.599 -46.686 1.00 73.75 216 SER A CA 1
ATOM 1663 C C . SER A 1 216 ? 7.803 15.952 -47.282 1.00 73.75 216 SER A C 1
ATOM 1665 O O . SER A 1 216 ? 7.884 14.894 -47.901 1.00 73.75 216 SER A O 1
ATOM 1667 N N . TRP A 1 217 ? 6.655 16.631 -47.174 1.00 74.44 217 TRP A N 1
ATOM 1668 C CA . TRP A 1 217 ? 5.398 16.216 -47.797 1.00 74.44 217 TRP A CA 1
ATOM 1669 C C . TRP A 1 217 ? 5.453 16.236 -49.329 1.00 74.44 217 TRP A C 1
ATOM 1671 O O . TRP A 1 217 ? 4.881 15.373 -49.988 1.00 74.44 217 TRP A O 1
ATOM 1681 N N . HIS A 1 218 ? 6.169 17.202 -49.907 1.00 77.06 218 HIS A N 1
ATOM 1682 C CA . HIS A 1 218 ? 6.350 17.293 -51.352 1.00 77.06 218 HIS A CA 1
ATOM 1683 C C . HIS A 1 218 ? 7.207 16.131 -51.863 1.00 77.06 218 HIS A C 1
ATOM 1685 O O . HIS A 1 218 ? 6.798 15.455 -52.796 1.00 77.06 218 HIS A O 1
ATOM 1691 N N . SER A 1 219 ? 8.318 15.816 -51.185 1.00 74.81 219 SER A N 1
ATOM 1692 C CA . SER A 1 219 ? 9.149 14.652 -51.535 1.00 74.81 219 SER A CA 1
ATOM 1693 C C . SER A 1 219 ? 8.398 13.329 -51.376 1.00 74.81 219 SER A C 1
ATOM 1695 O O . SER A 1 219 ? 8.484 12.477 -52.256 1.00 74.81 219 SER A O 1
ATOM 1697 N N . ALA A 1 220 ? 7.591 13.177 -50.321 1.00 79.69 220 ALA A N 1
ATOM 1698 C CA . ALA A 1 220 ? 6.723 12.012 -50.154 1.00 79.69 220 ALA A CA 1
ATOM 1699 C C . ALA A 1 220 ? 5.720 11.875 -51.313 1.00 79.69 220 ALA A C 1
ATOM 1701 O O . ALA A 1 220 ? 5.580 10.801 -51.901 1.00 79.69 220 ALA A O 1
ATOM 1702 N N . LYS A 1 221 ? 5.060 12.981 -51.682 1.00 82.44 221 LYS A N 1
ATOM 1703 C CA . LYS A 1 221 ? 4.116 13.044 -52.804 1.00 82.44 221 LYS A CA 1
ATOM 1704 C C . LYS A 1 221 ? 4.799 12.763 -54.142 1.00 82.44 221 LYS A C 1
ATOM 1706 O O . LYS A 1 221 ? 4.200 12.115 -54.996 1.00 82.44 221 LYS A O 1
ATOM 1711 N N . ASP A 1 222 ? 6.037 13.207 -54.318 1.00 80.38 222 ASP A N 1
ATOM 1712 C CA . ASP A 1 222 ? 6.823 12.971 -55.527 1.00 80.38 222 ASP A CA 1
ATOM 1713 C C . ASP A 1 222 ? 7.267 11.513 -55.652 1.00 80.38 222 ASP A C 1
ATOM 1715 O O . ASP A 1 222 ? 7.155 10.948 -56.741 1.00 80.38 222 ASP A O 1
ATOM 1719 N N . ILE A 1 223 ? 7.708 10.870 -54.561 1.00 80.56 223 ILE A N 1
ATOM 1720 C CA . ILE A 1 223 ? 7.981 9.423 -54.558 1.00 80.56 223 ILE A CA 1
ATOM 1721 C C . ILE A 1 223 ? 6.701 8.663 -54.900 1.00 80.56 223 ILE A C 1
ATOM 1723 O O . ILE A 1 223 ? 6.712 7.814 -55.791 1.00 80.56 223 ILE A O 1
ATOM 1727 N N . PHE A 1 224 ? 5.596 9.001 -54.233 1.00 83.44 224 PHE A N 1
ATOM 1728 C CA . PHE A 1 224 ? 4.313 8.340 -54.441 1.00 83.44 224 PHE A CA 1
ATOM 1729 C C . PHE A 1 224 ? 3.823 8.483 -55.888 1.00 83.44 224 PHE A C 1
ATOM 1731 O O . PHE A 1 224 ? 3.384 7.510 -56.493 1.00 83.44 224 PHE A O 1
ATOM 1738 N N . ARG A 1 225 ? 3.963 9.671 -56.489 1.00 83.25 225 ARG A N 1
ATOM 1739 C CA . ARG A 1 225 ? 3.608 9.916 -57.896 1.00 83.25 225 ARG A CA 1
ATOM 1740 C C . ARG A 1 225 ? 4.500 9.166 -58.885 1.00 83.25 225 ARG A C 1
ATOM 1742 O O . ARG A 1 225 ? 4.001 8.739 -59.918 1.00 83.25 225 ARG A O 1
ATOM 1749 N N . LYS A 1 226 ? 5.801 9.029 -58.603 1.00 80.62 226 LYS A N 1
ATOM 1750 C CA . LYS A 1 226 ? 6.774 8.406 -59.522 1.00 80.62 226 LYS A CA 1
ATOM 1751 C C . LYS A 1 226 ? 6.830 6.881 -59.422 1.00 80.62 226 LYS A C 1
ATOM 1753 O O . LYS A 1 226 ? 7.080 6.227 -60.426 1.00 80.62 226 LYS A O 1
ATOM 1758 N N . LYS A 1 227 ? 6.675 6.324 -58.218 1.00 78.62 227 LYS A N 1
ATOM 1759 C CA . LYS A 1 227 ? 6.918 4.900 -57.918 1.00 78.62 227 LYS A CA 1
ATOM 1760 C C . LYS A 1 227 ? 5.763 4.217 -57.168 1.00 78.62 227 LYS A C 1
ATOM 1762 O O . LYS A 1 227 ? 5.891 3.055 -56.796 1.00 78.62 227 LYS A O 1
ATOM 1767 N N . GLY A 1 228 ? 4.649 4.910 -56.928 1.00 82.94 228 GLY A N 1
ATOM 1768 C CA . GLY A 1 228 ? 3.502 4.369 -56.195 1.00 82.94 228 GLY A CA 1
ATOM 1769 C C . GLY A 1 228 ? 3.780 4.121 -54.707 1.00 82.94 228 GLY A C 1
ATOM 1770 O O . GLY A 1 228 ? 4.772 4.590 -54.144 1.00 82.94 228 GLY A O 1
ATOM 1771 N N . LEU A 1 229 ? 2.888 3.360 -54.061 1.00 80.50 229 LEU A N 1
ATOM 1772 C CA . LEU A 1 229 ? 2.973 3.033 -52.631 1.00 80.50 229 LEU A CA 1
ATOM 1773 C C . LEU A 1 229 ? 4.191 2.155 -52.301 1.00 80.50 229 LEU A C 1
ATOM 1775 O O . LEU A 1 229 ? 4.866 2.389 -51.301 1.00 80.50 229 LEU A O 1
ATOM 1779 N N . THR A 1 230 ? 4.525 1.195 -53.168 1.00 80.38 230 THR A N 1
ATOM 1780 C CA . THR A 1 230 ? 5.715 0.338 -53.015 1.00 80.38 230 THR A CA 1
ATOM 1781 C C . THR A 1 230 ? 7.018 1.132 -53.120 1.00 80.38 230 THR A C 1
ATOM 1783 O O . THR A 1 230 ? 8.011 0.779 -52.487 1.00 80.38 230 THR A O 1
ATOM 1786 N N . GLY A 1 231 ? 6.999 2.269 -53.825 1.00 80.00 231 GLY A N 1
ATOM 1787 C CA . GLY A 1 231 ? 8.109 3.213 -53.891 1.00 80.00 231 GLY A CA 1
ATOM 1788 C C . GLY A 1 231 ? 8.539 3.762 -52.530 1.00 80.00 231 GLY A C 1
ATOM 1789 O O . GLY A 1 231 ? 9.741 3.887 -52.291 1.00 80.00 231 GLY A O 1
ATOM 1790 N N . LEU A 1 232 ? 7.595 4.028 -51.618 1.00 82.00 232 LEU A N 1
ATOM 1791 C CA . LEU A 1 232 ? 7.884 4.520 -50.260 1.00 82.00 232 LEU A CA 1
ATOM 1792 C C . LEU A 1 232 ? 8.555 3.461 -49.366 1.00 82.00 232 LEU A C 1
ATOM 1794 O O . LEU A 1 232 ? 9.213 3.807 -48.387 1.00 82.00 232 LEU A O 1
ATOM 1798 N N . TYR A 1 233 ? 8.439 2.186 -49.736 1.00 86.88 233 TYR A N 1
ATOM 1799 C CA . TYR A 1 233 ? 9.045 1.041 -49.053 1.00 86.88 233 TYR A CA 1
ATOM 1800 C C . TYR A 1 233 ? 10.304 0.525 -49.774 1.00 86.88 233 TYR A C 1
ATOM 1802 O O . TYR A 1 233 ? 10.753 -0.605 -49.573 1.00 86.88 233 TYR A O 1
ATOM 1810 N N . SER A 1 234 ? 10.920 1.364 -50.611 1.00 82.12 234 SER A N 1
ATOM 1811 C CA . SER A 1 234 ? 12.177 1.028 -51.284 1.00 82.12 234 SER A CA 1
ATOM 1812 C C . SER A 1 234 ? 13.302 0.771 -50.271 1.00 82.12 234 SER A C 1
ATOM 1814 O O . SER A 1 234 ? 13.649 1.635 -49.462 1.00 82.12 234 SER A O 1
ATOM 1816 N N . GLY A 1 235 ? 13.900 -0.422 -50.327 1.00 82.31 235 GLY A N 1
ATOM 1817 C CA . GLY A 1 235 ? 14.930 -0.850 -49.372 1.00 82.31 235 GLY A CA 1
ATOM 1818 C C . GLY A 1 235 ? 14.380 -1.381 -48.042 1.00 82.31 235 GLY A C 1
ATOM 1819 O O . GLY A 1 235 ? 15.136 -1.471 -47.073 1.00 82.31 235 GLY A O 1
ATOM 1820 N N . PHE A 1 236 ? 13.091 -1.744 -47.986 1.00 88.50 236 PHE A N 1
ATOM 1821 C CA . PHE A 1 236 ? 12.446 -2.259 -46.776 1.00 88.50 236 PHE A CA 1
ATOM 1822 C C . PHE A 1 236 ? 13.136 -3.498 -46.194 1.00 88.50 236 PHE A C 1
ATOM 1824 O O . PHE A 1 236 ? 13.297 -3.562 -44.985 1.00 88.50 236 PHE A O 1
ATOM 1831 N N . SER A 1 237 ? 13.619 -4.441 -47.011 1.00 88.31 237 SER A N 1
ATOM 1832 C CA . SER A 1 237 ? 14.289 -5.656 -46.514 1.00 88.31 237 SER A CA 1
ATOM 1833 C C . SER A 1 237 ? 15.520 -5.347 -45.656 1.00 88.31 237 SER A C 1
ATOM 1835 O O . SER A 1 237 ? 15.656 -5.864 -44.550 1.00 88.31 237 SER A O 1
ATOM 1837 N N . LEU A 1 238 ? 16.386 -4.441 -46.117 1.00 87.81 238 LEU A N 1
ATOM 1838 C CA . LEU A 1 238 ? 17.558 -3.997 -45.355 1.00 87.81 238 LEU A CA 1
ATOM 1839 C C . LEU A 1 238 ? 17.155 -3.213 -44.106 1.00 87.81 238 LEU A C 1
ATOM 1841 O O . LEU A 1 238 ? 17.803 -3.321 -43.067 1.00 87.81 238 LEU A O 1
ATOM 1845 N N . HIS A 1 239 ? 16.082 -2.430 -44.193 1.00 88.69 239 HIS A N 1
ATOM 1846 C CA . HIS A 1 239 ? 15.584 -1.689 -43.045 1.00 88.69 239 HIS A CA 1
ATOM 1847 C C . HIS A 1 239 ? 14.978 -2.591 -41.972 1.00 88.69 239 HIS A C 1
ATOM 1849 O O . HIS A 1 239 ? 15.238 -2.366 -40.792 1.00 88.69 239 HIS A O 1
ATOM 1855 N N . LEU A 1 240 ? 14.225 -3.609 -42.388 1.00 93.06 240 LEU A N 1
ATOM 1856 C CA . LEU A 1 240 ? 13.625 -4.615 -41.528 1.00 93.06 240 LEU A CA 1
ATOM 1857 C C . LEU A 1 240 ? 14.712 -5.363 -40.761 1.00 93.06 240 LEU A C 1
ATOM 1859 O O . LEU A 1 240 ? 14.637 -5.437 -39.541 1.00 93.06 240 LEU A O 1
ATOM 1863 N N . VAL A 1 241 ? 15.755 -5.841 -41.448 1.00 92.75 241 VAL A N 1
ATOM 1864 C CA . VAL A 1 241 ? 16.893 -6.517 -40.801 1.00 92.75 241 VAL A CA 1
ATOM 1865 C C . VAL A 1 241 ? 17.588 -5.583 -39.807 1.00 92.75 241 VAL A C 1
ATOM 1867 O O . VAL A 1 241 ? 17.815 -5.963 -38.661 1.00 92.75 241 VAL A O 1
ATOM 1870 N N . ARG A 1 242 ? 17.866 -4.338 -40.209 1.00 91.31 242 ARG A N 1
ATOM 1871 C CA . ARG A 1 242 ? 18.522 -3.325 -39.368 1.00 91.31 242 ARG A CA 1
ATOM 1872 C C . ARG A 1 242 ? 17.738 -3.039 -38.083 1.00 91.31 242 ARG A C 1
ATOM 1874 O O . ARG A 1 242 ? 18.332 -3.046 -37.008 1.00 91.31 242 ARG A O 1
ATOM 1881 N N . ASP A 1 243 ? 16.433 -2.789 -38.179 1.00 90.69 243 ASP A N 1
ATOM 1882 C CA . ASP A 1 243 ? 15.598 -2.457 -37.016 1.00 90.69 243 ASP A CA 1
ATOM 1883 C C . ASP A 1 243 ? 15.313 -3.696 -36.155 1.00 90.69 243 ASP A C 1
ATOM 1885 O O . ASP A 1 243 ? 15.357 -3.602 -34.932 1.00 90.69 243 ASP A O 1
ATOM 1889 N N . THR A 1 244 ? 15.104 -4.869 -36.759 1.00 93.94 244 THR A N 1
ATOM 1890 C CA . THR A 1 244 ? 14.902 -6.133 -36.027 1.00 93.94 244 THR A CA 1
ATOM 1891 C C . THR A 1 244 ? 16.130 -6.474 -35.187 1.00 93.94 244 THR A C 1
ATOM 1893 O O . THR A 1 244 ? 16.019 -6.633 -33.973 1.00 93.94 244 THR A O 1
ATOM 1896 N N . VAL A 1 245 ? 17.317 -6.507 -35.804 1.00 94.62 245 VAL A N 1
ATOM 1897 C CA . VAL A 1 245 ? 18.579 -6.800 -35.106 1.00 94.62 245 VAL A CA 1
ATOM 1898 C C . VAL A 1 245 ? 18.896 -5.709 -34.086 1.00 94.62 245 VAL A C 1
ATOM 1900 O O . VAL A 1 245 ? 19.248 -6.006 -32.946 1.00 94.62 245 VAL A O 1
ATOM 1903 N N . GLY A 1 246 ? 18.725 -4.439 -34.459 1.00 91.69 246 GLY A N 1
ATOM 1904 C CA . GLY A 1 246 ? 19.043 -3.331 -33.567 1.00 91.69 246 GLY A CA 1
ATOM 1905 C C . GLY A 1 246 ? 18.193 -3.302 -32.311 1.00 91.69 246 GLY A C 1
ATOM 1906 O O . GLY A 1 246 ? 18.727 -3.118 -31.220 1.00 91.69 246 GLY A O 1
ATOM 1907 N N . THR A 1 247 ? 16.893 -3.543 -32.439 1.00 92.44 247 THR A N 1
ATOM 1908 C CA . THR A 1 247 ? 15.965 -3.500 -31.303 1.00 92.44 247 THR A CA 1
ATOM 1909 C C . THR A 1 247 ? 16.092 -4.754 -30.428 1.00 92.44 247 THR A C 1
ATOM 1911 O O . THR A 1 247 ? 15.974 -4.661 -29.206 1.00 92.44 247 THR A O 1
ATOM 1914 N N . ALA A 1 248 ? 16.438 -5.901 -31.025 1.00 94.31 248 ALA A N 1
ATOM 1915 C CA . ALA A 1 248 ? 16.763 -7.135 -30.309 1.00 94.31 248 ALA A CA 1
ATOM 1916 C C . ALA A 1 248 ? 18.000 -6.979 -29.407 1.00 94.31 248 ALA A C 1
ATOM 1918 O O . ALA A 1 248 ? 17.951 -7.307 -28.221 1.00 94.31 248 ALA A O 1
ATOM 1919 N N . VAL A 1 249 ? 19.091 -6.417 -29.944 1.00 94.25 249 VAL A N 1
ATOM 1920 C CA . VAL A 1 249 ? 20.313 -6.130 -29.170 1.00 94.25 249 VAL A CA 1
ATOM 1921 C C . VAL A 1 249 ? 20.078 -5.010 -28.156 1.00 94.25 249 VAL A C 1
ATOM 1923 O O . VAL A 1 249 ? 20.633 -5.052 -27.064 1.00 94.25 249 VAL A O 1
ATOM 1926 N N . TYR A 1 250 ? 19.236 -4.027 -28.481 1.00 92.94 250 TYR A N 1
ATOM 1927 C CA . TYR A 1 250 ? 18.919 -2.914 -27.586 1.00 92.94 250 TYR A CA 1
ATOM 1928 C C . TYR A 1 250 ? 18.226 -3.378 -26.296 1.00 92.94 250 TYR A C 1
ATOM 1930 O O . TYR A 1 250 ? 18.719 -3.091 -25.208 1.00 92.94 250 TYR A O 1
ATOM 1938 N N . PHE A 1 251 ? 17.116 -4.119 -26.401 1.00 93.25 251 PHE A N 1
ATOM 1939 C CA . PHE A 1 251 ? 16.389 -4.603 -25.221 1.00 93.25 251 PHE A CA 1
ATOM 1940 C C . PHE A 1 251 ? 17.080 -5.786 -24.539 1.00 93.25 251 PHE A C 1
ATOM 1942 O O . PHE A 1 251 ? 17.181 -5.798 -23.315 1.00 93.25 251 PHE A O 1
ATOM 1949 N N . GLY A 1 252 ? 17.611 -6.741 -25.313 1.00 91.62 252 GLY A N 1
ATOM 1950 C CA . GLY A 1 252 ? 18.387 -7.857 -24.767 1.00 91.62 252 GLY A CA 1
ATOM 1951 C C . GLY A 1 252 ? 19.620 -7.371 -24.011 1.00 91.62 252 GLY A C 1
ATOM 1952 O O . GLY A 1 252 ? 19.795 -7.688 -22.841 1.00 91.62 252 GLY A O 1
ATOM 1953 N N . GLY A 1 253 ? 20.421 -6.503 -24.635 1.00 91.25 253 GLY A N 1
ATOM 1954 C CA . GLY A 1 253 ? 21.605 -5.919 -24.009 1.00 91.25 253 GLY A CA 1
ATOM 1955 C C . GLY A 1 253 ? 21.285 -5.094 -22.762 1.00 91.25 253 GLY A C 1
ATOM 1956 O O . GLY A 1 253 ? 22.049 -5.146 -21.799 1.00 91.25 253 GLY A O 1
ATOM 1957 N N . TYR A 1 254 ? 20.163 -4.364 -22.744 1.00 91.94 254 TYR A N 1
ATOM 1958 C CA . TYR A 1 254 ? 19.737 -3.605 -21.565 1.00 91.94 254 TYR A CA 1
ATOM 1959 C C . TYR A 1 254 ? 19.460 -4.520 -20.368 1.00 91.94 254 TYR A C 1
ATOM 1961 O O . TYR A 1 254 ? 20.050 -4.334 -19.305 1.00 91.94 254 TYR A O 1
ATOM 1969 N N . GLU A 1 255 ? 18.610 -5.529 -20.553 1.00 88.50 255 GLU A N 1
ATOM 1970 C CA . GLU A 1 255 ? 18.196 -6.445 -19.485 1.00 88.50 255 GLU A CA 1
ATOM 1971 C C . GLU A 1 255 ? 19.369 -7.300 -18.997 1.00 88.50 255 GLU A C 1
ATOM 1973 O O . GLU A 1 255 ? 19.552 -7.474 -17.794 1.00 88.50 255 GLU A O 1
ATOM 1978 N N . THR A 1 256 ? 20.231 -7.752 -19.912 1.00 88.88 256 THR A N 1
ATOM 1979 C CA . THR A 1 256 ? 21.458 -8.479 -19.572 1.00 88.88 256 THR A CA 1
ATOM 1980 C C . THR A 1 256 ? 22.436 -7.612 -18.782 1.00 88.88 256 THR A C 1
ATOM 1982 O O . THR A 1 256 ? 22.934 -8.045 -17.746 1.00 88.88 256 THR A O 1
ATOM 1985 N N . THR A 1 257 ? 22.694 -6.375 -19.217 1.00 89.25 257 THR A N 1
ATOM 1986 C CA . THR A 1 257 ? 23.618 -5.483 -18.497 1.00 89.25 257 THR A CA 1
ATOM 1987 C C . THR A 1 257 ? 23.064 -5.112 -17.126 1.00 89.25 257 THR A C 1
ATOM 1989 O O . THR A 1 257 ? 23.802 -5.098 -16.145 1.00 89.25 257 THR A O 1
ATOM 1992 N N . LYS A 1 258 ? 21.755 -4.858 -17.037 1.00 86.94 258 LYS A N 1
ATOM 1993 C CA . LYS A 1 258 ? 21.065 -4.606 -15.770 1.00 86.94 258 LYS A CA 1
ATOM 1994 C C . LYS A 1 258 ? 21.190 -5.807 -14.829 1.00 86.94 258 LYS A C 1
ATOM 1996 O O . LYS A 1 258 ? 21.547 -5.618 -13.675 1.00 86.94 258 LYS A O 1
ATOM 2001 N N . TYR A 1 259 ? 20.973 -7.027 -15.325 1.00 83.94 259 TYR A N 1
ATOM 2002 C CA . TYR A 1 259 ? 21.124 -8.257 -14.542 1.00 83.94 259 TYR A CA 1
ATOM 2003 C C . TYR A 1 259 ? 22.542 -8.413 -13.971 1.00 83.94 259 TYR A C 1
ATOM 2005 O O . TYR A 1 259 ? 22.698 -8.675 -12.780 1.00 83.94 259 TYR A O 1
ATOM 2013 N N . VAL A 1 260 ? 23.566 -8.199 -14.805 1.00 86.31 260 VAL A N 1
ATOM 2014 C CA . VAL A 1 260 ? 24.981 -8.313 -14.411 1.00 86.31 260 VAL A CA 1
ATOM 2015 C C . VAL A 1 260 ? 25.366 -7.242 -13.390 1.00 86.31 260 VAL A C 1
ATOM 2017 O O . VAL A 1 260 ? 25.953 -7.561 -12.360 1.00 86.31 260 VAL A O 1
ATOM 2020 N N . LEU A 1 261 ? 25.001 -5.979 -13.632 1.00 84.38 261 LEU A N 1
ATOM 2021 C CA . LEU A 1 261 ? 25.313 -4.871 -12.721 1.00 84.38 261 LEU A CA 1
ATOM 2022 C C . LEU A 1 261 ? 24.561 -4.961 -11.385 1.00 84.38 261 LEU A C 1
ATOM 2024 O O . LEU A 1 261 ? 25.000 -4.375 -10.399 1.00 84.38 261 LEU A O 1
ATOM 2028 N N . SER A 1 262 ? 23.441 -5.683 -11.345 1.00 78.50 262 SER A N 1
ATOM 2029 C CA . SER A 1 262 ? 22.684 -5.947 -10.121 1.00 78.50 262 SER A CA 1
ATOM 2030 C C . SER A 1 262 ? 23.211 -7.140 -9.307 1.00 78.50 262 SER A C 1
ATOM 2032 O O . SER A 1 262 ? 22.703 -7.392 -8.218 1.00 78.50 262 SER A O 1
ATOM 2034 N N . GLY A 1 263 ? 24.214 -7.883 -9.788 1.00 68.75 263 GLY A N 1
ATOM 2035 C CA . GLY A 1 263 ? 24.832 -8.977 -9.024 1.00 68.75 263 GLY A CA 1
ATOM 2036 C C . GLY A 1 263 ? 23.875 -10.118 -8.649 1.00 68.75 263 GLY A C 1
ATOM 2037 O O . GLY A 1 263 ? 24.082 -10.774 -7.639 1.00 68.75 263 GLY A O 1
ATOM 2038 N N . GLY A 1 264 ? 22.791 -10.324 -9.409 1.00 57.78 264 GLY A N 1
ATOM 2039 C CA . GLY A 1 264 ? 21.747 -11.315 -9.089 1.00 57.78 264 GLY A CA 1
ATOM 2040 C C . GLY A 1 264 ? 20.790 -10.910 -7.956 1.00 57.78 264 GLY A C 1
ATOM 2041 O O . GLY A 1 264 ? 19.717 -11.501 -7.815 1.00 57.78 264 GLY A O 1
ATOM 2042 N N . ASP A 1 265 ? 21.108 -9.851 -7.214 1.00 46.22 265 ASP A N 1
ATOM 2043 C CA . ASP A 1 265 ? 20.382 -9.432 -6.022 1.00 46.22 265 ASP A CA 1
ATOM 2044 C C . ASP A 1 265 ? 19.059 -8.730 -6.362 1.00 46.22 265 ASP A C 1
ATOM 2046 O O . ASP A 1 265 ? 19.016 -7.795 -7.165 1.00 46.22 265 ASP A O 1
ATOM 2050 N N . LYS A 1 266 ? 17.942 -9.147 -5.747 1.00 49.03 266 LYS A N 1
ATOM 2051 C CA . LYS A 1 266 ? 16.615 -8.550 -6.020 1.00 49.03 266 LYS A CA 1
ATOM 2052 C C . LYS A 1 266 ? 16.515 -7.095 -5.540 1.00 49.03 266 LYS A C 1
ATOM 2054 O O . LYS A 1 266 ? 15.798 -6.317 -6.167 1.00 49.03 266 LYS A O 1
ATOM 2059 N N . ALA A 1 267 ? 17.265 -6.722 -4.501 1.00 34.69 267 ALA A N 1
ATOM 2060 C CA . ALA A 1 267 ? 17.261 -5.383 -3.910 1.00 34.69 267 ALA A CA 1
ATOM 2061 C C . ALA A 1 267 ? 17.979 -4.323 -4.773 1.00 34.69 267 ALA A C 1
ATOM 2063 O O . ALA A 1 267 ? 17.602 -3.153 -4.764 1.00 34.69 267 ALA A O 1
ATOM 2064 N N . SER A 1 268 ? 18.978 -4.714 -5.575 1.00 41.69 268 SER A N 1
ATOM 2065 C CA . SER A 1 268 ? 19.766 -3.785 -6.405 1.00 41.69 268 SER A CA 1
ATOM 2066 C C . SER A 1 268 ? 19.181 -3.567 -7.814 1.00 41.69 268 SER A C 1
ATOM 2068 O O . SER A 1 268 ? 19.630 -2.674 -8.542 1.00 41.69 268 SER A O 1
ATOM 2070 N N . LYS A 1 269 ? 18.154 -4.344 -8.211 1.00 51.12 269 LYS A N 1
ATOM 2071 C CA . LYS A 1 269 ? 17.494 -4.293 -9.538 1.00 51.12 269 LYS A CA 1
ATOM 2072 C C . LYS A 1 269 ? 16.860 -2.933 -9.880 1.00 51.12 269 LYS A C 1
ATOM 2074 O O . LYS A 1 269 ? 16.500 -2.709 -11.038 1.00 51.12 269 LYS A O 1
ATOM 2079 N N . GLY A 1 270 ? 16.738 -2.026 -8.904 1.00 57.34 270 GLY A N 1
ATOM 2080 C CA . GLY A 1 270 ? 16.070 -0.725 -9.027 1.00 57.34 270 GLY A CA 1
ATOM 2081 C C . GLY A 1 270 ? 16.950 0.525 -8.894 1.00 57.34 270 GLY A C 1
ATOM 2082 O O . GLY A 1 270 ? 16.403 1.623 -8.951 1.00 57.34 270 GLY A O 1
ATOM 2083 N N . SER A 1 271 ? 18.276 0.416 -8.718 1.00 77.38 271 SER A N 1
ATOM 2084 C CA . SER A 1 271 ? 19.109 1.618 -8.517 1.00 77.38 271 SER A CA 1
ATOM 2085 C C . SER A 1 271 ? 19.123 2.522 -9.767 1.00 77.38 271 SER A C 1
ATOM 2087 O O . SER A 1 271 ? 19.433 2.034 -10.863 1.00 77.38 271 SER A O 1
ATOM 2089 N N . PRO A 1 272 ? 18.865 3.843 -9.631 1.00 84.25 272 PRO A N 1
ATOM 2090 C CA . PRO A 1 272 ? 18.947 4.799 -10.740 1.00 84.25 272 PRO A CA 1
ATOM 2091 C C . PRO A 1 272 ? 20.298 4.761 -11.467 1.00 84.25 272 PRO A C 1
ATOM 2093 O O . PRO A 1 272 ? 20.363 4.882 -12.691 1.00 84.25 272 PRO A O 1
ATOM 2096 N N . LEU A 1 273 ? 21.391 4.534 -10.730 1.00 86.12 273 LEU A N 1
ATOM 2097 C CA . LEU A 1 273 ? 22.732 4.454 -11.309 1.00 86.12 273 LEU A CA 1
ATOM 2098 C C . LEU A 1 273 ? 22.894 3.210 -12.193 1.00 86.12 273 LEU A C 1
ATOM 2100 O O . LEU A 1 273 ? 23.422 3.306 -13.301 1.00 86.12 273 LEU A O 1
ATOM 2104 N N . THR A 1 274 ? 22.383 2.061 -11.745 1.00 87.12 274 THR A N 1
ATOM 2105 C CA . THR A 1 274 ? 22.388 0.812 -12.521 1.00 87.12 274 THR A CA 1
ATOM 2106 C C . THR A 1 274 ? 21.592 0.968 -13.814 1.00 87.12 274 THR A C 1
ATOM 2108 O O . THR A 1 274 ? 22.068 0.585 -14.880 1.00 87.12 274 THR A O 1
ATOM 2111 N N . GLN A 1 275 ? 20.414 1.597 -13.749 1.00 89.12 275 GLN A N 1
ATOM 2112 C CA . GLN A 1 275 ? 19.573 1.867 -14.922 1.00 89.12 275 GLN A CA 1
ATOM 2113 C C . GLN A 1 275 ? 20.274 2.792 -15.927 1.00 89.12 275 GLN A C 1
ATOM 2115 O O . GLN A 1 275 ? 20.231 2.543 -17.134 1.00 89.12 275 GLN A O 1
ATOM 2120 N N . PHE A 1 276 ? 20.954 3.830 -15.432 1.00 91.94 276 PHE A N 1
ATOM 2121 C CA . PHE A 1 276 ? 21.709 4.773 -16.252 1.00 91.94 276 PHE A CA 1
ATOM 2122 C C . PHE A 1 276 ? 22.893 4.098 -16.965 1.00 91.94 276 PHE A C 1
ATOM 2124 O O . PHE A 1 276 ? 23.068 4.266 -18.176 1.00 91.94 276 PHE A O 1
ATOM 2131 N N . LEU A 1 277 ? 23.692 3.306 -16.243 1.00 91.94 277 LEU A N 1
ATOM 2132 C CA . LEU A 1 277 ? 24.845 2.598 -16.808 1.00 91.94 277 LEU A CA 1
ATOM 2133 C C . LEU A 1 277 ? 24.415 1.501 -17.790 1.00 91.94 277 LEU A C 1
ATOM 2135 O O . LEU A 1 277 ? 24.937 1.447 -18.905 1.00 91.94 277 LEU A O 1
ATOM 2139 N N . ALA A 1 278 ? 23.414 0.691 -17.430 1.00 91.19 278 ALA A N 1
ATOM 2140 C CA . ALA A 1 278 ? 22.859 -0.335 -18.312 1.00 91.19 278 ALA A CA 1
ATOM 2141 C C . ALA A 1 278 ? 22.291 0.272 -19.605 1.00 91.19 278 ALA A C 1
ATOM 2143 O O . ALA A 1 278 ? 22.535 -0.241 -20.700 1.00 91.19 278 ALA A O 1
ATOM 2144 N N . GLY A 1 279 ? 21.603 1.416 -19.503 1.00 91.56 279 GLY A N 1
ATOM 2145 C CA . GLY A 1 279 ? 21.105 2.158 -20.660 1.00 91.56 279 GLY A CA 1
ATOM 2146 C C . GLY A 1 279 ? 22.223 2.637 -21.594 1.00 91.56 279 GLY A C 1
ATOM 2147 O O . GLY A 1 279 ? 22.107 2.515 -22.813 1.00 91.56 279 GLY A O 1
ATOM 2148 N N . GLY A 1 280 ? 23.337 3.123 -21.049 1.00 92.50 280 GLY A N 1
ATOM 2149 C CA . GLY A 1 280 ? 24.468 3.602 -21.850 1.00 92.50 280 GLY A CA 1
ATOM 2150 C C . GLY A 1 280 ? 25.217 2.474 -22.562 1.00 92.50 280 GLY A C 1
ATOM 2151 O O . GLY A 1 280 ? 25.490 2.567 -23.763 1.00 92.50 280 GLY A O 1
ATOM 2152 N N . ILE A 1 281 ? 25.495 1.384 -21.839 1.00 93.31 281 ILE A N 1
ATOM 2153 C CA . ILE A 1 281 ? 26.190 0.198 -22.361 1.00 93.31 281 ILE A CA 1
ATOM 2154 C C . ILE A 1 281 ? 25.362 -0.471 -23.464 1.00 93.31 281 ILE A C 1
ATOM 2156 O O . ILE A 1 281 ? 25.893 -0.729 -24.547 1.00 93.31 281 ILE A O 1
ATOM 2160 N N . CYS A 1 282 ? 24.053 -0.668 -23.260 1.00 93.00 282 CYS A N 1
ATOM 2161 C CA . CYS A 1 282 ? 23.200 -1.266 -24.292 1.00 93.00 282 CYS A CA 1
ATOM 2162 C C . CYS A 1 282 ? 23.130 -0.402 -25.562 1.00 93.00 282 CYS A C 1
ATOM 2164 O O . CYS A 1 282 ? 23.107 -0.929 -26.675 1.00 93.00 282 CYS A O 1
ATOM 2166 N N . GLY A 1 283 ? 23.169 0.929 -25.417 1.00 90.81 283 GLY A N 1
ATOM 2167 C CA . GLY A 1 283 ? 23.224 1.863 -26.535 1.00 90.81 283 GLY A CA 1
ATOM 2168 C C . GLY A 1 283 ? 24.487 1.684 -27.377 1.00 90.81 283 GLY A C 1
ATOM 2169 O O . GLY A 1 283 ? 24.407 1.621 -28.604 1.00 90.81 283 GLY A O 1
ATOM 2170 N N . ILE A 1 284 ? 25.646 1.552 -26.727 1.00 93.31 284 ILE A N 1
ATOM 2171 C CA . ILE A 1 284 ? 26.924 1.274 -27.397 1.00 93.31 284 ILE A CA 1
ATOM 2172 C C . ILE A 1 284 ? 26.879 -0.085 -28.107 1.00 93.31 284 ILE A C 1
ATOM 2174 O O . ILE A 1 284 ? 27.200 -0.157 -29.294 1.00 93.31 284 ILE A O 1
ATOM 2178 N N . MET A 1 285 ? 26.433 -1.140 -27.417 1.00 92.56 285 MET A N 1
ATOM 2179 C CA . MET A 1 285 ? 26.334 -2.494 -27.982 1.00 92.56 285 MET A CA 1
ATOM 2180 C C . MET A 1 285 ? 25.421 -2.541 -29.211 1.00 92.56 285 MET A C 1
ATOM 2182 O O . MET A 1 285 ? 25.798 -3.090 -30.245 1.00 92.56 285 MET A O 1
ATOM 2186 N N . CYS A 1 286 ? 24.248 -1.907 -29.130 1.00 92.94 286 CYS A N 1
ATOM 2187 C CA . CYS A 1 286 ? 23.302 -1.804 -30.236 1.00 92.94 286 CYS A CA 1
ATOM 2188 C C . CYS A 1 286 ? 23.959 -1.166 -31.470 1.00 92.94 286 CYS A C 1
ATOM 2190 O O . CYS A 1 286 ? 23.919 -1.741 -32.557 1.00 92.94 286 CYS A O 1
ATOM 2192 N N . TRP A 1 287 ? 24.636 -0.022 -31.315 1.00 90.62 287 TRP A N 1
ATOM 2193 C CA . TRP A 1 287 ? 25.293 0.637 -32.446 1.00 90.62 287 TRP A CA 1
ATOM 2194 C C . TRP A 1 287 ? 26.491 -0.144 -32.994 1.00 90.62 287 TRP A C 1
ATOM 2196 O O . TRP A 1 287 ? 26.682 -0.132 -34.204 1.00 90.62 287 TRP A O 1
ATOM 2206 N N . LEU A 1 288 ? 27.257 -0.872 -32.176 1.00 91.31 288 LEU A N 1
ATOM 2207 C CA . LEU A 1 288 ? 28.354 -1.722 -32.670 1.00 91.31 288 LEU A CA 1
ATOM 2208 C C . LEU A 1 288 ? 27.867 -2.824 -33.626 1.00 91.31 288 LEU A C 1
ATOM 2210 O O . LEU A 1 288 ? 28.537 -3.115 -34.619 1.00 91.31 288 LEU A O 1
ATOM 2214 N N . VAL A 1 289 ? 26.689 -3.393 -33.360 1.00 91.50 289 VAL A N 1
ATOM 2215 C CA . VAL A 1 289 ? 26.082 -4.437 -34.201 1.00 91.50 289 VAL A CA 1
ATOM 2216 C C . VAL A 1 289 ? 25.364 -3.839 -35.415 1.00 91.50 289 VAL A C 1
ATOM 2218 O O . VAL A 1 289 ? 25.454 -4.357 -36.526 1.00 91.50 289 VAL A O 1
ATOM 2221 N N . VAL A 1 290 ? 24.652 -2.727 -35.228 1.00 90.62 290 VAL A N 1
ATOM 2222 C CA . VAL A 1 290 ? 23.759 -2.155 -36.250 1.00 90.62 290 VAL A CA 1
ATOM 2223 C C . VAL A 1 290 ? 24.494 -1.300 -37.279 1.00 90.62 290 VAL A C 1
ATOM 2225 O O . VAL A 1 290 ? 24.028 -1.178 -38.411 1.00 90.62 290 VAL A O 1
ATOM 2228 N N . PHE A 1 291 ? 25.631 -0.699 -36.924 1.00 87.81 291 PHE A N 1
ATOM 2229 C CA . PHE A 1 291 ? 26.302 0.298 -37.763 1.00 87.81 291 PHE A CA 1
ATOM 2230 C C . PHE A 1 291 ? 26.642 -0.190 -39.190 1.00 87.81 291 PHE A C 1
ATOM 2232 O O . PHE A 1 291 ? 26.326 0.536 -40.136 1.00 87.81 291 PHE A O 1
ATOM 2239 N N . PRO A 1 292 ? 27.171 -1.414 -39.410 1.00 88.44 292 PRO A N 1
ATOM 2240 C CA . PRO A 1 292 ? 27.391 -1.937 -40.763 1.00 88.44 292 PRO A CA 1
ATOM 2241 C C . PRO A 1 292 ? 26.097 -2.0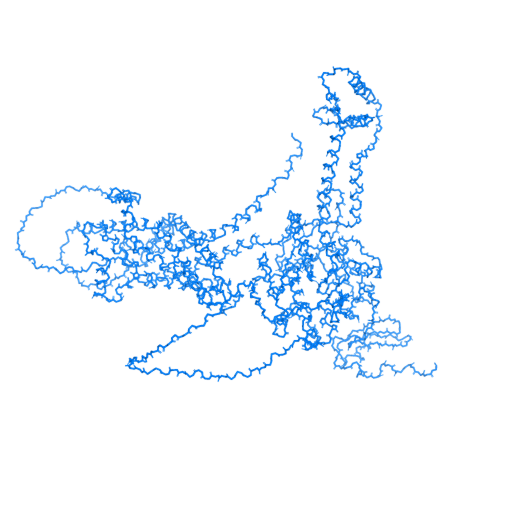81 -41.578 1.00 88.44 292 PRO A C 1
ATOM 2243 O O . PRO A 1 292 ? 26.066 -1.751 -42.766 1.00 88.44 292 PRO A O 1
ATOM 2246 N N . LEU A 1 293 ? 25.013 -2.537 -40.939 1.00 88.94 293 LEU A N 1
ATOM 2247 C CA . LEU A 1 293 ? 23.700 -2.693 -41.573 1.00 88.94 293 LEU A CA 1
ATOM 2248 C C . LEU A 1 293 ? 23.101 -1.332 -41.947 1.00 88.94 293 LEU A C 1
ATOM 2250 O O . LEU A 1 293 ? 22.546 -1.172 -43.033 1.00 88.94 293 LEU A O 1
ATOM 2254 N N . ASP A 1 294 ? 23.251 -0.339 -41.069 1.00 85.06 294 ASP A N 1
ATOM 2255 C CA . ASP A 1 294 ? 22.798 1.035 -41.288 1.00 85.06 294 ASP A CA 1
ATOM 2256 C C . ASP A 1 294 ? 23.543 1.701 -42.455 1.00 85.06 294 ASP A C 1
ATOM 2258 O O . ASP A 1 294 ? 22.917 2.350 -43.299 1.00 85.06 294 ASP A O 1
ATOM 2262 N N . LEU A 1 295 ? 24.858 1.471 -42.563 1.00 83.75 295 LEU A N 1
ATOM 2263 C CA . LEU A 1 295 ? 25.680 1.961 -43.669 1.00 83.75 295 LEU A CA 1
ATOM 2264 C C . LEU A 1 295 ? 25.212 1.383 -45.011 1.00 83.75 295 LEU A C 1
ATOM 2266 O O . LEU A 1 295 ? 24.918 2.142 -45.936 1.00 83.75 295 LEU A O 1
ATOM 2270 N N . VAL A 1 296 ? 25.098 0.054 -45.119 1.00 85.25 296 VAL A N 1
ATOM 2271 C CA . VAL A 1 296 ? 24.680 -0.618 -46.364 1.00 85.25 296 VAL A CA 1
ATOM 2272 C C . VAL A 1 296 ? 23.252 -0.221 -46.748 1.00 85.25 296 VAL A C 1
ATOM 2274 O O . VAL A 1 296 ? 23.003 0.109 -47.909 1.00 85.25 296 VAL A O 1
ATOM 2277 N N . LYS A 1 297 ? 22.324 -0.177 -45.779 1.00 85.75 297 LYS A N 1
ATOM 2278 C CA . LYS A 1 297 ? 20.950 0.308 -45.985 1.00 85.75 297 LYS A CA 1
ATOM 2279 C C . LYS A 1 297 ? 20.953 1.720 -46.570 1.00 85.75 297 LYS A C 1
ATOM 2281 O O . LYS A 1 297 ? 20.302 1.957 -47.586 1.00 85.75 297 LYS A O 1
ATOM 2286 N N . THR A 1 298 ? 21.683 2.645 -45.949 1.00 79.12 298 THR A N 1
ATOM 2287 C CA . THR A 1 298 ? 21.710 4.059 -46.353 1.00 79.12 298 THR A CA 1
ATOM 2288 C C . THR A 1 298 ? 22.296 4.233 -47.753 1.00 79.12 298 THR A C 1
ATOM 2290 O O . THR A 1 298 ? 21.760 5.002 -48.551 1.00 79.12 298 THR A O 1
ATOM 2293 N N . LEU A 1 299 ? 23.357 3.491 -48.088 1.00 80.94 299 LEU A N 1
ATOM 2294 C CA . LEU A 1 299 ? 23.956 3.515 -49.423 1.00 80.94 299 LEU A CA 1
ATOM 2295 C C . LEU A 1 299 ? 22.986 2.990 -50.483 1.00 80.94 299 LEU A C 1
ATOM 2297 O O . LEU A 1 299 ? 22.761 3.664 -51.481 1.00 80.94 299 LEU A O 1
ATOM 2301 N N . ILE A 1 300 ? 22.340 1.847 -50.248 1.00 83.00 300 ILE A N 1
ATOM 2302 C CA . ILE A 1 300 ? 21.379 1.283 -51.204 1.00 83.00 300 ILE A CA 1
ATOM 2303 C C . ILE A 1 300 ? 20.141 2.172 -51.364 1.00 83.00 300 ILE A C 1
ATOM 2305 O O . ILE A 1 300 ? 19.710 2.418 -52.489 1.00 83.00 300 ILE A O 1
ATOM 2309 N N . GLN A 1 301 ? 19.589 2.716 -50.275 1.00 77.12 301 GLN A N 1
ATOM 2310 C CA . GLN A 1 301 ? 18.468 3.660 -50.358 1.00 77.12 301 GLN A CA 1
ATOM 2311 C C . GLN A 1 301 ? 18.842 4.929 -51.129 1.00 77.12 301 GLN A C 1
ATOM 2313 O O . GLN A 1 301 ? 18.029 5.436 -51.901 1.00 77.12 301 GLN A O 1
ATOM 2318 N N . LYS A 1 302 ? 20.081 5.409 -50.974 1.00 77.44 302 LYS A N 1
ATOM 2319 C CA . LYS A 1 302 ? 20.613 6.517 -51.768 1.00 77.44 302 LYS A CA 1
ATOM 2320 C C . LYS A 1 302 ? 20.676 6.162 -53.257 1.00 77.44 302 LYS A C 1
ATOM 2322 O O . LYS A 1 302 ? 20.210 6.960 -54.063 1.00 77.44 302 LYS A O 1
ATOM 2327 N N . GLU A 1 303 ? 21.206 4.995 -53.625 1.00 78.50 303 GLU A N 1
ATOM 2328 C CA . GLU A 1 303 ? 21.301 4.573 -55.033 1.00 78.50 303 GLU A CA 1
ATOM 2329 C C . GLU A 1 303 ? 19.922 4.436 -55.698 1.00 78.50 303 GLU A C 1
ATOM 2331 O O . GLU A 1 303 ? 19.740 4.881 -56.826 1.00 78.50 303 GLU A O 1
ATOM 2336 N N . ILE A 1 304 ? 18.915 3.902 -54.991 1.00 74.94 304 ILE A N 1
ATOM 2337 C CA . ILE A 1 304 ? 17.546 3.730 -55.524 1.00 74.94 304 ILE A CA 1
ATOM 2338 C C . ILE A 1 304 ? 16.879 5.075 -55.873 1.00 74.94 304 ILE A C 1
ATOM 2340 O O . ILE A 1 304 ? 15.962 5.135 -56.705 1.00 74.94 304 ILE A O 1
ATOM 2344 N N . LEU A 1 305 ? 17.298 6.156 -55.217 1.00 70.88 305 LEU A N 1
ATOM 2345 C CA . LEU A 1 305 ? 16.787 7.506 -55.446 1.00 70.88 305 LEU A CA 1
ATOM 2346 C C . LEU A 1 305 ? 17.533 8.241 -56.570 1.00 70.88 305 LEU A C 1
ATOM 2348 O O . LEU A 1 305 ? 17.050 9.275 -57.032 1.00 70.88 305 LEU A O 1
ATOM 2352 N N . GLN A 1 306 ? 18.675 7.720 -57.025 1.00 71.06 306 GLN A N 1
ATOM 2353 C CA . GLN A 1 306 ? 19.438 8.298 -58.125 1.00 71.06 306 GLN A CA 1
ATOM 2354 C C . GLN A 1 306 ? 18.953 7.782 -59.488 1.00 71.06 306 GLN A C 1
ATOM 2356 O O . GLN A 1 306 ? 18.514 6.639 -59.598 1.00 71.06 306 GLN A O 1
ATOM 2361 N N . PRO A 1 307 ? 19.039 8.609 -60.548 1.00 64.50 307 PRO A N 1
ATOM 2362 C CA . PRO A 1 307 ? 18.672 8.187 -61.898 1.00 64.50 307 PRO A CA 1
ATOM 2363 C C . PRO A 1 307 ? 19.619 7.117 -62.467 1.00 64.50 307 PRO A C 1
ATOM 2365 O O . PRO A 1 307 ? 19.157 6.246 -63.195 1.00 64.50 307 PRO A O 1
ATOM 2368 N N . ASN A 1 308 ? 20.908 7.146 -62.098 1.00 70.31 308 ASN A N 1
ATOM 2369 C CA . ASN A 1 308 ? 21.924 6.178 -62.525 1.00 70.31 308 ASN A CA 1
ATOM 2370 C C . ASN A 1 308 ? 22.587 5.533 -61.291 1.00 70.31 308 ASN A C 1
ATOM 2372 O O . ASN A 1 308 ? 23.522 6.123 -60.748 1.00 70.31 308 ASN A O 1
ATOM 2376 N N . PRO A 1 309 ? 22.114 4.365 -60.822 1.00 71.62 309 PRO A N 1
ATOM 2377 C CA . PRO A 1 309 ? 22.664 3.710 -59.639 1.00 71.62 309 PRO A CA 1
ATOM 2378 C C . PRO A 1 309 ? 24.050 3.107 -59.911 1.00 71.62 309 PRO A C 1
ATOM 2380 O O . PRO A 1 309 ? 24.264 2.405 -60.900 1.00 71.62 309 PRO A O 1
ATOM 2383 N N . THR A 1 310 ? 24.982 3.336 -58.990 1.00 70.31 310 THR A N 1
ATOM 2384 C CA . THR A 1 310 ? 26.349 2.792 -58.999 1.00 70.31 310 THR A CA 1
ATOM 2385 C C . THR A 1 310 ? 26.367 1.323 -58.569 1.00 70.31 310 THR A C 1
ATOM 2387 O O . THR A 1 310 ? 27.124 0.517 -59.111 1.00 70.31 310 THR A O 1
ATOM 2390 N N . TYR A 1 311 ? 25.511 0.949 -57.611 1.00 74.81 311 TYR A N 1
ATOM 2391 C CA . TYR A 1 311 ? 25.382 -0.426 -57.126 1.00 74.81 311 TYR A CA 1
ATOM 2392 C C . TYR A 1 311 ? 24.071 -1.044 -57.601 1.00 74.81 311 TYR A C 1
ATOM 2394 O O . TYR A 1 311 ? 23.001 -0.482 -57.388 1.00 74.81 311 TYR A O 1
ATOM 2402 N N . LYS A 1 312 ? 24.152 -2.242 -58.191 1.00 69.94 312 LYS A N 1
ATOM 2403 C CA . LYS A 1 312 ? 22.962 -3.000 -58.603 1.00 69.94 312 LYS A CA 1
ATOM 2404 C C . LYS A 1 312 ? 22.199 -3.544 -57.391 1.00 69.94 312 LYS A C 1
ATOM 2406 O O . LYS A 1 312 ? 20.997 -3.348 -57.297 1.00 69.94 312 LYS A O 1
ATOM 2411 N N . ASN A 1 313 ? 22.916 -4.174 -56.453 1.00 80.25 313 ASN A N 1
ATOM 2412 C CA . ASN A 1 313 ? 22.352 -4.881 -55.297 1.00 80.25 313 ASN A CA 1
ATOM 2413 C C . ASN A 1 313 ? 23.181 -4.636 -54.020 1.00 80.25 313 ASN A C 1
ATOM 2415 O O . ASN A 1 313 ? 24.364 -4.295 -54.094 1.00 80.25 313 ASN A O 1
ATOM 2419 N N . ALA A 1 314 ? 22.596 -4.919 -52.849 1.00 82.56 314 ALA A N 1
ATOM 2420 C CA . ALA A 1 314 ? 23.263 -4.823 -51.542 1.00 82.56 314 ALA A CA 1
ATOM 2421 C C . ALA A 1 314 ? 24.571 -5.631 -51.466 1.00 82.56 314 ALA A C 1
ATOM 2423 O O . ALA A 1 314 ? 25.575 -5.134 -50.966 1.00 82.56 314 ALA A O 1
ATOM 2424 N N . GLN A 1 315 ? 24.593 -6.838 -52.038 1.00 85.12 315 GLN A N 1
ATOM 2425 C CA . GLN A 1 315 ? 25.783 -7.697 -52.074 1.00 85.12 315 GLN A CA 1
ATOM 2426 C C . GLN A 1 315 ? 26.951 -7.063 -52.844 1.00 85.12 315 GLN A C 1
ATOM 2428 O O . GLN A 1 315 ? 28.100 -7.169 -52.422 1.00 85.12 315 GLN A O 1
ATOM 2433 N N . ALA A 1 316 ? 26.666 -6.357 -53.945 1.00 83.69 316 ALA A N 1
ATOM 2434 C CA . ALA A 1 316 ? 27.692 -5.653 -54.714 1.00 83.69 316 ALA A CA 1
ATOM 2435 C C . ALA A 1 316 ? 28.279 -4.477 -53.917 1.00 83.69 316 ALA A C 1
ATOM 2437 O O . ALA A 1 316 ? 29.486 -4.261 -53.947 1.00 83.69 316 ALA A O 1
ATOM 2438 N N . CYS A 1 317 ? 27.438 -3.769 -53.155 1.00 82.69 317 CYS A N 1
ATOM 2439 C CA . CYS A 1 317 ? 27.870 -2.704 -52.251 1.00 82.69 317 CYS A CA 1
ATOM 2440 C C . CYS A 1 317 ? 28.754 -3.246 -51.112 1.00 82.69 317 CYS A C 1
ATOM 2442 O O . CYS A 1 317 ? 29.829 -2.711 -50.861 1.00 82.69 317 CYS A O 1
ATOM 2444 N N . VAL A 1 318 ? 28.357 -4.354 -50.475 1.00 86.50 318 VAL A N 1
ATOM 2445 C CA . VAL A 1 318 ? 29.151 -5.013 -49.420 1.00 86.50 318 VAL A CA 1
ATOM 2446 C C . VAL A 1 318 ? 30.511 -5.469 -49.956 1.00 86.50 318 VAL A C 1
ATOM 2448 O O . VAL A 1 318 ? 31.536 -5.191 -49.333 1.00 86.50 318 VAL A O 1
ATOM 2451 N N . LYS A 1 319 ? 30.540 -6.115 -51.130 1.00 87.75 319 LYS A N 1
ATOM 2452 C CA . LYS A 1 319 ? 31.783 -6.570 -51.769 1.00 87.75 319 LYS A CA 1
ATOM 2453 C C . LYS A 1 319 ? 32.711 -5.400 -52.108 1.00 87.75 319 LYS A C 1
ATOM 2455 O O . LYS A 1 319 ? 33.915 -5.501 -51.887 1.00 87.75 319 LYS A O 1
ATOM 2460 N N . ASP A 1 320 ? 32.174 -4.286 -52.598 1.00 83.56 320 ASP A N 1
ATOM 2461 C CA . ASP A 1 320 ? 32.963 -3.085 -52.903 1.00 83.56 320 ASP A CA 1
ATOM 2462 C C . ASP A 1 320 ? 33.558 -2.434 -51.639 1.00 83.56 320 ASP A C 1
ATOM 2464 O O . ASP A 1 320 ? 34.744 -2.112 -51.606 1.00 83.56 320 ASP A O 1
ATOM 2468 N N . ILE A 1 321 ? 32.784 -2.312 -50.554 1.00 81.50 321 ILE A N 1
ATOM 2469 C CA . ILE A 1 321 ? 33.289 -1.758 -49.283 1.00 81.50 321 ILE A CA 1
ATOM 2470 C C . ILE A 1 321 ? 34.403 -2.642 -48.712 1.00 81.50 321 ILE A C 1
ATOM 2472 O O . ILE A 1 321 ? 35.455 -2.130 -48.315 1.00 81.50 321 ILE A O 1
ATOM 2476 N N . TYR A 1 322 ? 34.180 -3.959 -48.702 1.00 86.00 322 TYR A N 1
ATOM 2477 C CA . TYR A 1 322 ? 35.131 -4.929 -48.169 1.00 86.00 322 TYR A CA 1
ATOM 2478 C C . TYR A 1 322 ? 36.436 -4.957 -48.974 1.00 86.00 322 TYR A C 1
ATOM 2480 O O . TYR A 1 322 ? 37.515 -4.928 -48.393 1.00 86.00 322 TYR A O 1
ATOM 2488 N N . THR A 1 323 ? 36.357 -4.938 -50.307 1.00 86.69 323 THR A N 1
ATOM 2489 C CA . THR A 1 323 ? 37.551 -4.939 -51.172 1.00 86.69 323 THR A CA 1
ATOM 2490 C C . THR A 1 323 ? 38.365 -3.646 -51.078 1.00 86.69 323 THR A C 1
ATOM 2492 O O . THR A 1 323 ? 39.584 -3.699 -51.204 1.00 86.69 323 THR A O 1
ATOM 2495 N N . ARG A 1 324 ? 37.731 -2.491 -50.824 1.00 80.88 324 ARG A N 1
ATOM 2496 C CA . ARG A 1 324 ? 38.432 -1.195 -50.731 1.00 80.88 324 ARG A CA 1
ATOM 2497 C C . ARG A 1 324 ? 39.089 -0.924 -49.381 1.00 80.88 324 ARG A C 1
ATOM 2499 O O . ARG A 1 324 ? 40.181 -0.374 -49.348 1.00 80.88 324 ARG A O 1
ATOM 2506 N N . ASN A 1 325 ? 38.400 -1.220 -48.278 1.00 75.44 325 ASN A N 1
ATOM 2507 C CA . ASN A 1 325 ? 38.813 -0.785 -46.934 1.00 75.44 325 ASN A CA 1
ATOM 2508 C C . ASN A 1 325 ? 38.733 -1.906 -45.879 1.00 75.44 325 ASN A C 1
ATOM 2510 O O . ASN A 1 325 ? 38.849 -1.630 -44.681 1.00 75.44 325 ASN A O 1
ATOM 2514 N N . GLY A 1 326 ? 38.480 -3.151 -46.291 1.00 85.12 326 GLY A N 1
ATOM 2515 C CA . GLY A 1 326 ? 38.271 -4.276 -45.382 1.00 85.12 326 GLY A CA 1
ATOM 2516 C C . GLY A 1 326 ? 37.106 -4.056 -44.411 1.00 85.12 326 GLY A C 1
ATOM 2517 O O . GLY A 1 326 ? 36.177 -3.284 -44.664 1.00 85.12 326 GLY A O 1
ATOM 2518 N N . VAL A 1 327 ? 37.178 -4.714 -43.251 1.00 83.56 327 VAL A N 1
ATOM 2519 C CA . VAL A 1 327 ? 36.168 -4.607 -42.180 1.00 83.56 327 VAL A CA 1
ATOM 2520 C C . VAL A 1 327 ? 36.105 -3.189 -41.595 1.00 83.56 327 VAL A C 1
ATOM 2522 O O . VAL A 1 327 ? 35.023 -2.691 -41.285 1.00 83.56 327 VAL A O 1
ATOM 2525 N N . ALA A 1 328 ? 37.239 -2.485 -41.522 1.00 78.69 328 ALA A N 1
ATOM 2526 C CA . ALA A 1 328 ? 37.304 -1.110 -41.021 1.00 78.69 328 ALA A CA 1
ATOM 2527 C C . ALA A 1 328 ? 36.469 -0.126 -41.864 1.00 78.69 328 ALA A C 1
ATOM 2529 O O . ALA A 1 328 ? 35.955 0.865 -41.338 1.00 78.69 328 ALA A O 1
ATOM 2530 N N . GLY A 1 329 ? 36.267 -0.423 -43.155 1.00 75.19 329 GLY A N 1
ATOM 2531 C CA . GLY A 1 329 ? 35.397 0.345 -44.045 1.00 75.19 329 GLY A CA 1
ATOM 2532 C C . GLY A 1 329 ? 33.951 0.447 -43.557 1.00 75.19 329 GLY A C 1
ATOM 2533 O O . GLY A 1 329 ? 33.339 1.506 -43.701 1.00 75.19 329 GLY A O 1
ATOM 2534 N N . PHE A 1 330 ? 33.430 -0.609 -42.924 1.00 80.88 330 PHE A N 1
ATOM 2535 C CA . PHE A 1 330 ? 32.059 -0.645 -42.405 1.00 80.88 330 PHE A CA 1
ATOM 2536 C C . PHE A 1 330 ? 31.867 0.194 -41.144 1.00 80.88 330 PHE A C 1
ATOM 2538 O O . PHE A 1 330 ? 30.749 0.607 -40.866 1.00 80.88 330 PHE A O 1
ATOM 2545 N N . TYR A 1 331 ? 32.944 0.484 -40.412 1.00 81.50 331 TYR A N 1
ATOM 2546 C CA . TYR A 1 331 ? 32.921 1.192 -39.129 1.00 81.50 331 TYR A CA 1
ATOM 2547 C C . TYR A 1 331 ? 33.401 2.646 -39.219 1.00 81.50 331 TYR A C 1
ATOM 2549 O O . TYR A 1 331 ? 33.556 3.341 -38.210 1.00 81.50 331 TYR A O 1
ATOM 2557 N N . ARG A 1 332 ? 33.609 3.157 -40.436 1.00 73.31 332 ARG A N 1
ATOM 2558 C CA . ARG A 1 332 ? 34.076 4.525 -40.659 1.00 73.31 332 ARG A CA 1
ATOM 2559 C C . ARG A 1 332 ? 33.049 5.547 -40.152 1.00 73.31 332 ARG A C 1
ATOM 2561 O O . ARG A 1 332 ? 32.006 5.757 -40.763 1.00 73.31 332 ARG A O 1
ATOM 2568 N N . GLY A 1 333 ? 33.378 6.227 -39.052 1.00 69.44 333 GLY A N 1
ATOM 2569 C CA . GLY A 1 333 ? 32.524 7.242 -38.419 1.00 69.44 333 GLY A CA 1
ATOM 2570 C C . GLY A 1 333 ? 31.755 6.769 -37.179 1.00 69.44 333 GLY A C 1
ATOM 2571 O O . GLY A 1 333 ? 30.955 7.539 -36.642 1.00 69.44 333 GLY A O 1
ATOM 2572 N N . ILE A 1 334 ? 32.010 5.550 -36.687 1.00 79.75 334 ILE A N 1
ATOM 2573 C CA . ILE A 1 334 ? 31.319 5.003 -35.511 1.00 79.75 334 ILE A CA 1
ATOM 2574 C C . ILE A 1 334 ? 31.565 5.812 -34.226 1.00 79.75 334 ILE A C 1
ATOM 2576 O O . ILE A 1 334 ? 30.644 5.976 -33.432 1.00 79.75 334 ILE A O 1
ATOM 2580 N N . THR A 1 335 ? 32.747 6.412 -34.045 1.00 77.88 335 THR A N 1
ATOM 2581 C CA . THR A 1 335 ? 33.120 7.153 -32.823 1.00 77.88 335 THR A CA 1
ATOM 2582 C C . THR A 1 335 ? 32.119 8.251 -32.455 1.00 77.88 335 THR A C 1
ATOM 2584 O O . THR A 1 335 ? 31.692 8.343 -31.308 1.00 77.88 335 THR A O 1
ATOM 2587 N N . VAL A 1 336 ? 31.681 9.053 -33.433 1.00 71.31 336 VAL A N 1
ATOM 2588 C CA . VAL A 1 336 ? 30.696 10.131 -33.208 1.00 71.31 336 VAL A CA 1
ATOM 2589 C C . VAL A 1 336 ? 29.338 9.555 -32.801 1.00 71.31 336 VAL A C 1
ATOM 2591 O O . VAL A 1 336 ? 28.625 10.133 -31.984 1.00 71.31 336 VAL A O 1
ATOM 2594 N N . THR A 1 337 ? 28.992 8.394 -33.353 1.00 79.56 337 THR A N 1
ATOM 2595 C CA . THR A 1 337 ? 27.745 7.693 -33.046 1.00 79.56 337 THR A CA 1
ATOM 2596 C C . THR A 1 337 ? 27.761 7.146 -31.620 1.00 79.56 337 THR A C 1
ATOM 2598 O O . THR A 1 337 ? 26.773 7.320 -30.914 1.00 79.56 337 THR A O 1
ATOM 2601 N N . LEU A 1 338 ? 28.884 6.579 -31.162 1.00 84.50 338 LEU A N 1
ATOM 2602 C CA . LEU A 1 338 ? 29.027 6.024 -29.810 1.00 84.50 338 LEU A CA 1
ATOM 2603 C C . LEU A 1 338 ? 29.030 7.099 -28.718 1.00 84.50 338 LEU A C 1
ATOM 2605 O O . LEU A 1 338 ? 28.319 6.949 -27.727 1.00 84.50 338 LEU A O 1
ATOM 2609 N N . ILE A 1 339 ? 29.754 8.208 -28.927 1.00 82.00 339 ILE A N 1
ATOM 2610 C CA . ILE A 1 339 ? 29.779 9.345 -27.985 1.00 82.00 339 ILE A CA 1
ATOM 2611 C C . ILE A 1 339 ? 28.365 9.894 -27.762 1.00 82.00 339 ILE A C 1
ATOM 2613 O O . ILE A 1 339 ? 27.997 10.243 -26.645 1.00 82.00 339 ILE A O 1
ATOM 2617 N N . ARG A 1 340 ? 27.554 9.943 -28.825 1.00 82.38 340 ARG A N 1
ATOM 2618 C CA . ARG A 1 340 ? 26.155 10.377 -28.756 1.00 82.38 340 ARG A CA 1
ATOM 2619 C C . ARG A 1 340 ? 25.244 9.313 -28.132 1.00 82.38 340 ARG A C 1
ATOM 2621 O O . ARG A 1 340 ? 24.300 9.652 -27.426 1.00 82.38 340 ARG A O 1
ATOM 2628 N N . ALA A 1 341 ? 25.490 8.038 -28.428 1.00 86.12 341 ALA A N 1
ATOM 2629 C CA . ALA A 1 341 ? 24.628 6.929 -28.035 1.00 86.12 341 ALA A CA 1
ATOM 2630 C C . ALA A 1 341 ? 24.540 6.772 -26.514 1.00 86.12 341 ALA A C 1
ATOM 2632 O O . ALA A 1 341 ? 23.436 6.665 -25.988 1.00 86.12 341 ALA A O 1
ATOM 2633 N N . PHE A 1 342 ? 25.677 6.805 -25.817 1.00 90.12 342 PHE A N 1
ATOM 2634 C CA . PHE A 1 342 ? 25.719 6.567 -24.374 1.00 90.12 342 PHE A CA 1
ATOM 2635 C C . PHE A 1 342 ? 24.776 7.495 -23.579 1.00 90.12 342 PHE A C 1
ATOM 2637 O O . PHE A 1 342 ? 23.826 6.982 -22.990 1.00 90.12 342 PHE A O 1
ATOM 2644 N N . PRO A 1 343 ? 24.921 8.839 -23.606 1.00 88.25 343 PRO A N 1
ATOM 2645 C CA . PRO A 1 343 ? 24.098 9.720 -22.773 1.00 88.25 343 PRO A CA 1
ATOM 2646 C C . PRO A 1 343 ? 22.605 9.659 -23.120 1.00 88.25 343 PRO A C 1
ATOM 2648 O O . PRO A 1 343 ? 21.767 9.670 -22.221 1.00 88.25 343 PRO A O 1
ATOM 2651 N N . ILE A 1 344 ? 22.257 9.557 -24.409 1.00 88.50 344 ILE A N 1
ATOM 2652 C CA . ILE A 1 344 ? 20.853 9.502 -24.843 1.00 88.50 344 ILE A CA 1
ATOM 2653 C C . ILE A 1 344 ? 20.189 8.217 -24.341 1.00 88.50 344 ILE A C 1
ATOM 2655 O O . ILE A 1 344 ? 19.070 8.260 -23.829 1.00 88.50 344 ILE A O 1
ATOM 2659 N N . HIS A 1 345 ? 20.855 7.069 -24.483 1.00 90.75 345 HIS A N 1
ATOM 2660 C CA . HIS A 1 345 ? 20.279 5.784 -24.092 1.00 90.75 345 HIS A CA 1
ATOM 2661 C C . HIS A 1 345 ? 20.285 5.576 -22.571 1.00 90.75 345 HIS A C 1
ATOM 2663 O O . HIS A 1 345 ? 19.306 5.045 -22.045 1.00 90.75 345 HIS A O 1
ATOM 2669 N N . SER A 1 346 ? 21.300 6.084 -21.861 1.00 91.62 346 SER A N 1
ATOM 2670 C CA . SER A 1 346 ? 21.320 6.160 -20.396 1.00 91.62 346 SER A CA 1
ATOM 2671 C C . SER A 1 346 ? 20.122 6.929 -19.840 1.00 91.62 346 SER A C 1
ATOM 2673 O O . SER A 1 346 ? 19.401 6.414 -18.987 1.00 91.62 346 SER A O 1
ATOM 2675 N N . LEU A 1 347 ? 19.866 8.140 -20.351 1.00 90.94 347 LEU A N 1
ATOM 2676 C CA . LEU A 1 347 ? 18.738 8.963 -19.907 1.00 90.94 347 LEU A CA 1
ATOM 2677 C C . LEU A 1 347 ? 17.388 8.345 -20.278 1.00 90.94 347 LEU A C 1
ATOM 2679 O O . LEU A 1 347 ? 16.463 8.384 -19.473 1.00 90.94 347 LEU A O 1
ATOM 2683 N N . ASN A 1 348 ? 17.274 7.754 -21.468 1.00 90.50 348 ASN A N 1
ATOM 2684 C CA . ASN A 1 348 ? 16.034 7.131 -21.925 1.00 90.50 348 ASN A CA 1
ATOM 2685 C C . ASN A 1 348 ? 15.583 6.004 -20.976 1.00 90.50 348 ASN A C 1
ATOM 2687 O O . ASN A 1 348 ? 14.455 6.018 -20.494 1.00 90.50 348 ASN A O 1
ATOM 2691 N N . PHE A 1 349 ? 16.462 5.051 -20.653 1.00 91.12 349 PHE A N 1
ATOM 2692 C CA . PHE A 1 349 ? 16.089 3.959 -19.749 1.00 91.12 349 PHE A CA 1
ATOM 2693 C C . PHE A 1 349 ? 15.932 4.400 -18.294 1.00 91.12 349 PHE A C 1
ATOM 2695 O O . PHE A 1 349 ? 15.014 3.928 -17.630 1.00 91.12 349 PHE A O 1
ATOM 2702 N N . LEU A 1 350 ? 16.761 5.335 -17.815 1.00 91.88 350 LEU A N 1
ATOM 2703 C CA . LEU A 1 350 ? 16.593 5.914 -16.483 1.00 91.88 350 LEU A CA 1
ATOM 2704 C C . LEU A 1 350 ? 15.201 6.544 -16.334 1.00 91.88 350 LEU A C 1
ATOM 2706 O O . LEU A 1 350 ? 14.466 6.213 -15.413 1.00 91.88 350 LEU A O 1
ATOM 2710 N N . VAL A 1 351 ? 14.806 7.421 -17.258 1.00 92.44 351 VAL A N 1
ATOM 2711 C CA . VAL A 1 351 ? 13.501 8.094 -17.185 1.00 92.44 351 VAL A CA 1
ATOM 2712 C C . VAL A 1 351 ? 12.352 7.102 -17.343 1.00 92.44 351 VAL A C 1
ATOM 2714 O O . VAL A 1 351 ? 11.352 7.239 -16.641 1.00 92.44 351 VAL A O 1
ATOM 2717 N N . TYR A 1 352 ? 12.482 6.099 -18.215 1.00 90.88 352 TYR A N 1
ATOM 2718 C CA . TYR A 1 352 ? 11.469 5.053 -18.380 1.00 90.88 352 TYR A CA 1
ATOM 2719 C C . TYR A 1 352 ? 11.201 4.322 -17.058 1.00 90.88 352 TYR A C 1
ATOM 2721 O O . TYR A 1 352 ? 10.065 4.298 -16.586 1.00 90.88 352 TYR A O 1
ATOM 2729 N N . GLU A 1 353 ? 12.249 3.798 -16.425 1.00 87.56 353 GLU A N 1
ATOM 2730 C CA . GLU A 1 353 ? 12.143 3.040 -15.175 1.00 87.56 353 GLU A CA 1
ATOM 2731 C C . GLU A 1 353 ? 11.660 3.917 -14.014 1.00 87.56 353 GLU A C 1
ATOM 2733 O O . GLU A 1 353 ? 10.736 3.544 -13.295 1.00 87.56 353 GLU A O 1
ATOM 2738 N N . GLN A 1 354 ? 12.206 5.128 -13.864 1.00 88.06 354 GLN A N 1
ATOM 2739 C CA . GLN A 1 354 ? 11.778 6.043 -12.801 1.00 88.06 354 GLN A CA 1
ATOM 2740 C C . GLN A 1 354 ? 10.323 6.489 -12.980 1.00 88.06 354 GLN A C 1
ATOM 2742 O O . GLN A 1 354 ? 9.585 6.597 -12.005 1.00 88.06 354 GLN A O 1
ATOM 2747 N N . THR A 1 355 ? 9.861 6.684 -14.218 1.00 87.12 355 THR A N 1
ATOM 2748 C CA . THR A 1 355 ? 8.450 7.004 -14.473 1.00 87.12 355 THR A CA 1
ATOM 2749 C C . THR A 1 355 ? 7.544 5.823 -14.133 1.00 87.12 355 THR A C 1
ATOM 2751 O O . THR A 1 355 ? 6.471 6.033 -13.575 1.00 87.12 355 THR A O 1
ATOM 2754 N N . LEU A 1 356 ? 7.964 4.582 -14.411 1.00 80.75 356 LEU A N 1
ATOM 2755 C CA . LEU A 1 356 ? 7.215 3.394 -13.990 1.00 80.75 356 LEU A CA 1
ATOM 2756 C C . LEU A 1 356 ? 7.117 3.294 -12.465 1.00 80.75 356 LEU A C 1
ATOM 2758 O O . LEU A 1 356 ? 6.027 3.031 -11.963 1.00 80.75 356 LEU A O 1
ATOM 2762 N N . VAL A 1 357 ? 8.211 3.555 -11.740 1.00 75.31 357 VAL A N 1
ATOM 2763 C CA . VAL A 1 357 ? 8.216 3.595 -10.268 1.00 75.31 357 VAL A CA 1
ATOM 2764 C C . VAL A 1 357 ? 7.275 4.685 -9.754 1.00 75.31 357 VAL A C 1
ATOM 2766 O O . VAL A 1 357 ? 6.442 4.417 -8.898 1.00 75.31 357 VAL A O 1
ATOM 2769 N N . LEU A 1 358 ? 7.318 5.892 -10.322 1.00 74.94 358 LEU A N 1
ATOM 2770 C CA . LEU A 1 358 ? 6.421 6.985 -9.930 1.00 74.94 358 LEU A CA 1
ATOM 2771 C C . LEU A 1 358 ? 4.943 6.661 -10.191 1.00 74.94 358 LEU A C 1
ATOM 2773 O O . LEU A 1 358 ? 4.099 6.904 -9.330 1.00 74.94 358 LEU A O 1
ATOM 2777 N N . VAL A 1 359 ? 4.616 6.083 -11.353 1.00 72.56 359 VAL A N 1
ATOM 2778 C CA . VAL A 1 359 ? 3.247 5.636 -11.667 1.00 72.56 359 VAL A CA 1
ATOM 2779 C C . VAL A 1 359 ? 2.818 4.522 -10.714 1.00 72.56 359 VAL A C 1
ATOM 2781 O O . VAL A 1 359 ? 1.690 4.532 -10.229 1.00 72.56 359 VAL A O 1
ATOM 2784 N N . PHE A 1 360 ? 3.715 3.589 -10.398 1.00 64.88 360 PHE A N 1
ATOM 2785 C CA . PHE A 1 360 ? 3.469 2.530 -9.427 1.00 64.88 360 PHE A CA 1
ATOM 2786 C C . PHE A 1 360 ? 3.180 3.086 -8.027 1.00 64.88 360 PHE A C 1
ATOM 2788 O O . PHE A 1 360 ? 2.157 2.735 -7.444 1.00 64.88 360 PHE A O 1
ATOM 2795 N N . LEU A 1 361 ? 4.001 4.008 -7.521 1.00 58.91 361 LEU A N 1
ATOM 2796 C CA . LEU A 1 361 ? 3.799 4.654 -6.218 1.00 58.91 361 LEU A CA 1
ATOM 2797 C C . LEU A 1 361 ? 2.500 5.461 -6.152 1.00 58.91 361 LEU A C 1
ATOM 2799 O O . LEU A 1 361 ? 1.877 5.557 -5.095 1.00 58.91 361 LEU A O 1
ATOM 2803 N N . PHE A 1 362 ? 2.072 6.026 -7.280 1.00 60.53 362 PHE A N 1
ATOM 2804 C CA . PHE A 1 362 ? 0.830 6.785 -7.373 1.00 60.53 362 PHE A CA 1
ATOM 2805 C C . PHE A 1 362 ? -0.429 5.897 -7.428 1.00 60.53 362 PHE A C 1
ATOM 2807 O O . PHE A 1 362 ? -1.495 6.317 -6.976 1.00 60.53 362 PHE A O 1
ATOM 2814 N N . VAL A 1 363 ? -0.319 4.678 -7.974 1.00 55.81 363 VAL A N 1
ATOM 2815 C CA . VAL A 1 363 ? -1.448 3.756 -8.210 1.00 55.81 363 VAL A CA 1
ATOM 2816 C C . VAL A 1 363 ? -1.568 2.668 -7.133 1.00 55.81 363 VAL A C 1
ATOM 2818 O O . VAL A 1 363 ? -2.671 2.382 -6.680 1.00 55.81 363 VAL A O 1
ATOM 2821 N N . VAL A 1 364 ? -0.464 2.033 -6.728 1.00 48.62 364 VAL A N 1
ATOM 2822 C CA . VAL A 1 364 ? -0.453 0.768 -5.954 1.00 48.62 364 VAL A CA 1
ATOM 2823 C C . VAL A 1 364 ? -0.335 0.993 -4.443 1.00 48.62 364 VAL A C 1
ATOM 2825 O O . VAL A 1 364 ? -0.162 0.057 -3.663 1.00 48.62 364 VAL A O 1
ATOM 2828 N N . LYS A 1 365 ? -0.517 2.227 -3.971 1.00 51.44 365 LYS A N 1
ATOM 2829 C CA . LYS A 1 365 ? -0.782 2.461 -2.550 1.00 51.44 365 LYS A CA 1
ATOM 2830 C C . LYS A 1 365 ? -2.119 1.811 -2.180 1.00 51.44 365 LYS A C 1
ATOM 2832 O O . LYS A 1 365 ? -3.179 2.419 -2.293 1.00 51.44 365 LYS A O 1
ATOM 2837 N N . MET A 1 366 ? -2.064 0.562 -1.714 1.00 54.34 366 MET A N 1
ATOM 2838 C CA . MET A 1 366 ? -3.136 -0.135 -0.991 1.00 54.34 366 MET A CA 1
ATOM 2839 C C . MET A 1 366 ? -3.280 0.461 0.420 1.00 54.34 366 MET A C 1
ATOM 2841 O O . MET A 1 366 ? -3.241 -0.222 1.436 1.00 54.34 366 MET A O 1
ATOM 2845 N N . GLU A 1 367 ? -3.423 1.778 0.460 1.00 66.31 367 GLU A N 1
ATOM 2846 C CA . GLU A 1 367 ? -3.860 2.541 1.614 1.00 66.31 367 GLU A CA 1
ATOM 2847 C C . GLU A 1 367 ? -5.391 2.525 1.572 1.00 66.31 367 GLU A C 1
ATOM 2849 O O . GLU A 1 367 ? -6.000 2.862 0.552 1.00 66.31 367 GLU A O 1
ATOM 2854 N N . ILE A 1 368 ? -6.034 2.059 2.640 1.00 73.50 368 ILE A N 1
ATOM 2855 C CA . ILE A 1 368 ? -7.493 1.987 2.688 1.00 73.50 368 ILE A CA 1
ATOM 2856 C C . ILE A 1 368 ? -8.002 3.311 3.249 1.00 73.50 368 ILE A C 1
ATOM 2858 O O . ILE A 1 368 ? -7.859 3.608 4.433 1.00 73.50 368 ILE A O 1
ATOM 2862 N N . SER A 1 369 ? -8.585 4.120 2.366 1.00 74.62 369 SER A N 1
ATOM 2863 C CA . SER A 1 369 ? -9.238 5.379 2.717 1.00 74.62 369 SER A CA 1
ATOM 2864 C C . SER A 1 369 ? -10.725 5.185 3.016 1.00 74.62 369 SER A C 1
ATOM 2866 O O . SER A 1 369 ? -11.337 4.201 2.592 1.00 74.62 369 SER A O 1
ATOM 2868 N N . ARG A 1 370 ? -11.348 6.178 3.663 1.00 77.44 370 ARG A N 1
ATOM 2869 C CA . ARG A 1 370 ? -12.795 6.237 3.947 1.00 77.44 370 ARG A CA 1
ATOM 2870 C C . ARG A 1 370 ? -13.667 5.872 2.743 1.00 77.44 370 ARG A C 1
ATOM 2872 O O . ARG A 1 370 ? -14.667 5.182 2.900 1.00 77.44 370 ARG A O 1
ATOM 2879 N N . GLN A 1 371 ? -13.300 6.332 1.548 1.00 71.69 371 GLN A N 1
ATOM 2880 C CA . GLN A 1 371 ? -14.089 6.120 0.328 1.00 71.69 371 GLN A CA 1
ATOM 2881 C C . GLN A 1 371 ? -13.974 4.688 -0.208 1.00 71.69 371 GLN A C 1
ATOM 2883 O O . GLN A 1 371 ? -14.937 4.150 -0.747 1.00 71.69 371 GLN A O 1
ATOM 2888 N N . GLN A 1 372 ? -12.802 4.069 -0.055 1.00 72.94 372 GLN A N 1
ATOM 2889 C CA . GLN A 1 372 ? -12.530 2.718 -0.545 1.00 72.94 372 GLN A CA 1
ATOM 2890 C C . GLN A 1 372 ? -12.913 1.634 0.468 1.00 72.94 372 GLN A C 1
ATOM 2892 O O . GLN A 1 372 ? -13.086 0.480 0.079 1.00 72.94 372 GLN A O 1
ATOM 2897 N N . PHE A 1 373 ? -13.050 1.992 1.748 1.00 83.56 373 PHE A N 1
ATOM 2898 C CA . PHE A 1 373 ? -13.268 1.052 2.846 1.00 83.56 373 PHE A CA 1
ATOM 2899 C C . PHE A 1 373 ? -14.463 0.122 2.602 1.00 83.56 373 PHE A C 1
ATOM 2901 O O . PHE A 1 373 ? -14.302 -1.092 2.652 1.00 83.56 373 PHE A O 1
ATOM 2908 N N . ALA A 1 374 ? -15.628 0.664 2.227 1.00 80.62 374 ALA A N 1
ATOM 2909 C CA . ALA A 1 374 ? -16.828 -0.141 1.981 1.00 80.62 374 ALA A CA 1
ATOM 2910 C C . ALA A 1 374 ? -16.667 -1.140 0.818 1.00 80.62 374 ALA A C 1
ATOM 2912 O O . ALA A 1 374 ? -17.180 -2.251 0.885 1.00 80.62 374 ALA A O 1
ATOM 2913 N N . GLN A 1 375 ? -15.935 -0.765 -0.236 1.00 80.88 375 GLN A N 1
ATOM 2914 C CA . GLN A 1 375 ? -15.702 -1.632 -1.398 1.00 80.88 375 GLN A CA 1
ATOM 2915 C C . GLN A 1 375 ? -14.667 -2.722 -1.097 1.00 80.88 375 GLN A C 1
ATOM 2917 O O . GLN A 1 375 ? -14.791 -3.848 -1.570 1.00 80.88 375 GLN A O 1
ATOM 2922 N N . LYS A 1 376 ? -13.641 -2.388 -0.305 1.00 84.00 376 LYS A N 1
ATOM 2923 C CA . LYS A 1 376 ? -12.558 -3.308 0.061 1.00 84.00 376 LYS A CA 1
ATOM 2924 C C . LYS A 1 376 ? -12.899 -4.199 1.257 1.00 84.00 376 LYS A C 1
ATOM 2926 O O . LYS A 1 376 ? -12.177 -5.164 1.482 1.00 84.00 376 LYS A O 1
ATOM 2931 N N . LEU A 1 377 ? -13.990 -3.927 1.979 1.00 86.81 377 LEU A N 1
ATOM 2932 C CA . LEU A 1 377 ? -14.387 -4.667 3.181 1.00 86.81 377 LEU A CA 1
ATOM 2933 C C . LEU A 1 377 ? -14.477 -6.180 2.942 1.00 86.81 377 LEU A C 1
ATOM 2935 O O . LEU A 1 377 ? -13.870 -6.938 3.686 1.00 86.81 377 LEU A O 1
ATOM 2939 N N . SER A 1 378 ? -15.115 -6.609 1.850 1.00 86.69 378 SER A N 1
ATOM 2940 C CA . SER A 1 378 ? -15.216 -8.036 1.500 1.00 86.69 378 SER A CA 1
ATOM 2941 C C . SER A 1 378 ? -13.849 -8.685 1.226 1.00 86.69 378 SER A C 1
ATOM 2943 O O . SER A 1 378 ? -13.614 -9.838 1.580 1.00 86.69 378 SER A O 1
ATOM 2945 N N . ALA A 1 379 ? -12.903 -7.945 0.636 1.00 85.31 379 ALA A N 1
ATOM 2946 C CA . ALA A 1 379 ? -11.550 -8.452 0.408 1.00 85.31 379 ALA A CA 1
ATOM 2947 C C . ALA A 1 379 ? -10.747 -8.574 1.716 1.00 85.31 379 ALA A C 1
ATOM 2949 O O . ALA A 1 379 ? -9.932 -9.488 1.845 1.00 85.31 379 ALA A O 1
ATOM 2950 N N . ILE A 1 380 ? -10.977 -7.666 2.669 1.00 90.25 380 ILE A N 1
ATOM 2951 C CA . ILE A 1 380 ? -10.371 -7.687 4.008 1.00 90.25 380 ILE A CA 1
ATOM 2952 C C . ILE A 1 380 ? -10.926 -8.863 4.810 1.00 90.25 380 ILE A C 1
ATOM 2954 O O . ILE A 1 380 ? -10.151 -9.640 5.357 1.00 90.25 380 ILE A O 1
ATOM 2958 N N . GLU A 1 381 ? -12.247 -9.034 4.813 1.00 93.06 381 GLU A N 1
ATOM 2959 C CA . GLU A 1 381 ? -12.934 -10.154 5.459 1.00 93.06 381 GLU A CA 1
ATOM 2960 C C . GLU A 1 381 ? -12.399 -11.497 4.951 1.00 93.06 381 GLU A C 1
ATOM 2962 O O . GLU A 1 381 ? -11.948 -12.332 5.735 1.00 93.06 381 GLU A O 1
ATOM 2967 N N . LYS A 1 382 ? -12.326 -11.661 3.624 1.00 91.38 382 LYS A N 1
ATOM 2968 C CA . LYS A 1 382 ? -11.750 -12.855 2.998 1.00 91.38 382 LYS A CA 1
ATOM 2969 C C . LYS A 1 382 ? -10.289 -13.076 3.401 1.00 91.38 382 LYS A C 1
ATOM 2971 O O . LYS A 1 382 ? -9.876 -14.212 3.613 1.00 91.38 382 LYS A O 1
ATOM 2976 N N . ALA A 1 383 ? -9.490 -12.012 3.502 1.00 92.06 383 ALA A N 1
ATOM 2977 C CA . ALA A 1 383 ? -8.094 -12.122 3.921 1.00 92.06 383 ALA A CA 1
ATOM 2978 C C . ALA A 1 383 ? -7.957 -12.571 5.385 1.00 92.06 383 ALA A C 1
ATOM 2980 O O . ALA A 1 383 ? -7.103 -13.405 5.666 1.00 92.06 383 ALA A O 1
ATOM 2981 N N . ILE A 1 384 ? -8.806 -12.065 6.287 1.00 94.50 384 ILE A N 1
ATOM 2982 C CA . ILE A 1 384 ? -8.843 -12.458 7.704 1.00 94.50 384 ILE A CA 1
ATOM 2983 C C . ILE A 1 384 ? -9.273 -13.925 7.837 1.00 94.50 384 ILE A C 1
ATOM 2985 O O . ILE A 1 384 ? -8.572 -14.713 8.470 1.00 94.50 384 ILE A O 1
ATOM 2989 N N . GLN A 1 385 ? -10.373 -14.320 7.190 1.00 94.25 385 GLN A N 1
ATOM 2990 C CA . GLN A 1 385 ? -10.917 -15.681 7.277 1.00 94.25 385 GLN A CA 1
ATOM 2991 C C . GLN A 1 385 ? -9.942 -16.748 6.752 1.00 94.25 385 GLN A C 1
ATOM 2993 O O . GLN A 1 385 ? -9.771 -17.795 7.377 1.00 94.25 385 GLN A O 1
ATOM 2998 N N . GLU A 1 386 ? -9.272 -16.477 5.627 1.00 93.12 386 GLU A N 1
ATOM 2999 C CA . GLU A 1 386 ? -8.309 -17.406 5.021 1.00 93.12 386 GLU A CA 1
ATOM 3000 C C . GLU A 1 386 ? -6.944 -17.446 5.723 1.00 93.12 386 GLU A C 1
ATOM 3002 O O . GLU A 1 386 ? -6.114 -18.284 5.370 1.00 93.12 386 GLU A O 1
ATOM 3007 N N . SER A 1 387 ? -6.671 -16.527 6.651 1.00 93.88 387 SER A N 1
ATOM 3008 C CA . SER A 1 387 ? -5.363 -16.427 7.300 1.00 93.88 387 SER A CA 1
ATOM 3009 C C . SER A 1 387 ? -5.157 -17.482 8.389 1.00 93.88 387 SER A C 1
ATOM 3011 O O . SER A 1 387 ? -6.100 -17.930 9.050 1.00 93.88 387 SER A O 1
ATOM 3013 N N . ASP A 1 388 ? -3.898 -17.869 8.581 1.00 92.50 388 ASP A N 1
ATOM 3014 C CA . ASP A 1 388 ? -3.448 -18.649 9.735 1.00 92.50 388 ASP A CA 1
ATOM 3015 C C . ASP A 1 388 ? -3.091 -17.718 10.906 1.00 92.50 388 ASP A C 1
ATOM 3017 O O . ASP A 1 388 ? -3.420 -18.004 12.056 1.00 92.50 388 ASP A O 1
ATOM 3021 N N . VAL A 1 389 ? -2.437 -16.589 10.599 1.00 94.81 389 VAL A N 1
ATOM 3022 C CA . VAL A 1 389 ? -1.929 -15.613 11.574 1.00 94.81 389 VAL A CA 1
ATOM 3023 C C . VAL A 1 389 ? -2.241 -14.197 11.111 1.00 94.81 389 VAL A C 1
ATOM 3025 O O . VAL A 1 389 ? -2.119 -13.876 9.922 1.00 94.81 389 VAL A O 1
ATOM 3028 N N . ILE A 1 390 ? -2.585 -13.338 12.069 1.00 96.81 390 ILE A N 1
ATOM 3029 C CA . ILE A 1 390 ? -2.804 -11.910 11.860 1.00 96.81 390 ILE A CA 1
ATOM 3030 C C . ILE A 1 390 ? -1.779 -11.158 12.703 1.00 96.81 390 ILE A C 1
ATOM 3032 O O . ILE A 1 390 ? -1.778 -11.268 13.922 1.00 96.81 390 ILE A O 1
ATOM 3036 N N . ALA A 1 391 ? -0.907 -10.390 12.065 1.00 96.94 391 ALA A N 1
ATOM 3037 C CA . ALA A 1 391 ? -0.005 -9.483 12.758 1.00 96.94 391 ALA A CA 1
ATOM 3038 C C . ALA A 1 391 ? -0.560 -8.059 12.722 1.00 96.94 391 ALA A C 1
ATOM 3040 O O . ALA A 1 391 ? -1.111 -7.637 11.699 1.00 96.94 391 ALA A O 1
ATOM 3041 N N . ILE A 1 392 ? -0.413 -7.332 13.823 1.00 96.50 392 ILE A N 1
ATOM 3042 C CA . ILE A 1 392 ? -0.918 -5.971 13.986 1.00 96.50 392 ILE A CA 1
ATOM 3043 C C . ILE A 1 392 ? 0.167 -5.048 14.527 1.00 96.50 392 ILE A C 1
ATOM 3045 O O . ILE A 1 392 ? 1.073 -5.487 15.232 1.00 96.50 392 ILE A O 1
ATOM 3049 N N . ASP A 1 393 ? 0.042 -3.774 14.186 1.00 95.38 393 ASP A N 1
ATOM 3050 C CA . ASP A 1 393 ? 0.861 -2.688 14.716 1.00 95.38 393 ASP A CA 1
ATOM 3051 C C . ASP A 1 393 ? 0.083 -1.370 14.592 1.00 95.38 393 ASP A C 1
ATOM 3053 O O . ASP A 1 393 ? -0.796 -1.249 13.724 1.00 95.38 393 ASP A O 1
ATOM 3057 N N . THR A 1 394 ? 0.343 -0.395 15.466 1.00 94.62 394 THR A N 1
ATOM 3058 C CA . THR A 1 394 ? -0.382 0.881 15.442 1.00 94.62 394 THR A CA 1
ATOM 3059 C C . THR A 1 394 ? 0.532 2.092 15.548 1.00 94.62 394 THR A C 1
ATOM 3061 O O . THR A 1 394 ? 1.474 2.133 16.331 1.00 94.62 394 THR A O 1
ATOM 3064 N N . GLU A 1 395 ? 0.190 3.133 14.789 1.00 93.81 395 GLU A N 1
ATOM 3065 C CA . GLU A 1 395 ? 0.782 4.457 14.955 1.00 93.81 395 GLU A CA 1
ATOM 3066 C C . GLU A 1 395 ? -0.155 5.318 15.796 1.00 93.81 395 GLU A C 1
ATOM 3068 O O . GLU A 1 395 ? -1.358 5.438 15.511 1.00 93.81 395 GLU A O 1
ATOM 3073 N N . LEU A 1 396 ? 0.410 5.948 16.822 1.00 93.50 396 LEU A N 1
ATOM 3074 C CA . LEU A 1 396 ? -0.327 6.689 17.839 1.00 93.50 396 LEU A CA 1
ATOM 3075 C C . LEU A 1 396 ? -0.102 8.199 17.709 1.00 93.50 396 LEU A C 1
ATOM 3077 O O . LEU A 1 396 ? 0.980 8.670 17.358 1.00 93.50 396 LEU A O 1
ATOM 3081 N N . SER A 1 397 ? -1.113 8.995 18.068 1.00 92.88 397 SER A N 1
ATOM 3082 C CA . SER A 1 397 ? -0.996 10.461 18.108 1.00 92.88 397 SER A CA 1
ATOM 3083 C C . SER A 1 397 ? -0.035 10.961 19.198 1.00 92.88 397 SER A C 1
ATOM 3085 O O . SER A 1 397 ? 0.375 12.128 19.194 1.00 92.88 397 SER A O 1
ATOM 3087 N N . GLY A 1 398 ? 0.331 10.088 20.133 1.00 89.75 398 GLY A N 1
ATOM 3088 C CA . GLY A 1 398 ? 1.324 10.300 21.172 1.00 89.75 398 GLY A CA 1
ATOM 3089 C C . GLY A 1 398 ? 1.492 9.056 22.037 1.00 89.75 398 GLY A C 1
ATOM 3090 O O . GLY A 1 398 ? 0.701 8.123 21.967 1.00 89.75 398 GLY A O 1
ATOM 3091 N N . LEU A 1 399 ? 2.551 9.054 22.842 1.00 81.50 399 LEU A N 1
ATOM 3092 C CA . LEU A 1 399 ? 2.950 7.940 23.710 1.00 81.50 399 LEU A CA 1
ATOM 3093 C C . LEU A 1 399 ? 3.066 8.378 25.182 1.00 81.50 399 LEU A C 1
ATOM 3095 O O . LEU A 1 399 ? 3.432 7.575 26.040 1.00 81.50 399 LEU A O 1
ATOM 3099 N N . HIS A 1 400 ? 2.884 9.678 25.466 1.00 67.81 400 HIS A N 1
ATOM 3100 C CA . HIS A 1 400 ? 3.415 10.311 26.673 1.00 67.81 400 HIS A CA 1
ATOM 3101 C C . HIS A 1 400 ? 2.814 9.753 27.963 1.00 67.81 400 HIS A C 1
ATOM 3103 O O . HIS A 1 400 ? 1.612 9.829 28.203 1.00 67.81 400 HIS A O 1
ATOM 3109 N N . ARG A 1 401 ? 3.725 9.327 28.835 1.00 57.97 401 ARG A N 1
ATOM 3110 C CA . ARG A 1 401 ? 3.527 9.156 30.272 1.00 57.97 401 ARG A CA 1
ATOM 3111 C C . ARG A 1 401 ? 3.796 10.506 30.935 1.00 57.97 401 ARG A C 1
ATOM 3113 O O . ARG A 1 401 ? 4.853 11.062 30.623 1.00 57.97 401 ARG A O 1
ATOM 3120 N N . PRO A 1 402 ? 2.932 11.044 31.816 1.00 49.41 402 PRO A N 1
ATOM 3121 C CA . PRO A 1 402 ? 3.284 12.235 32.584 1.00 49.41 402 PRO A CA 1
ATOM 3122 C C . PRO A 1 402 ? 4.661 12.040 33.232 1.00 49.41 402 PRO A C 1
ATOM 3124 O O . PRO A 1 402 ? 5.022 10.926 33.604 1.00 49.41 402 PRO A O 1
ATOM 3127 N N . PHE A 1 403 ? 5.463 13.106 33.312 1.00 44.06 403 PHE A N 1
ATOM 3128 C CA . PHE A 1 403 ? 6.816 13.084 33.880 1.00 44.06 403 PHE A CA 1
ATOM 3129 C C . PHE A 1 403 ? 6.749 12.884 35.405 1.00 44.06 403 PHE A C 1
ATOM 3131 O O . PHE A 1 403 ? 7.087 13.769 36.185 1.00 44.06 403 PHE A O 1
ATOM 3138 N N . THR A 1 404 ? 6.255 11.736 35.856 1.00 45.75 404 THR A N 1
ATOM 3139 C CA . THR A 1 404 ? 6.319 11.327 37.249 1.00 45.75 404 THR A CA 1
ATOM 3140 C C . THR A 1 404 ? 7.744 10.835 37.517 1.00 45.75 404 THR A C 1
ATOM 3142 O O . THR A 1 404 ? 8.220 9.918 36.848 1.00 45.75 404 THR A O 1
ATOM 3145 N N . PRO A 1 405 ? 8.464 11.401 38.505 1.00 40.53 405 PRO A N 1
ATOM 3146 C CA . PRO A 1 405 ? 9.788 10.916 38.926 1.00 40.53 405 PRO A CA 1
ATOM 3147 C C . PRO A 1 405 ? 9.735 9.531 39.603 1.00 40.53 405 PRO A C 1
ATOM 3149 O O . PRO A 1 405 ? 10.720 9.069 40.175 1.00 40.53 405 PRO A O 1
ATOM 3152 N N . VAL A 1 406 ? 8.576 8.882 39.542 1.00 44.28 406 VAL A N 1
ATOM 3153 C CA . VAL A 1 406 ? 8.161 7.705 40.282 1.00 44.28 406 VAL A CA 1
ATOM 3154 C C . VAL A 1 406 ? 7.945 6.596 39.252 1.00 44.28 406 VAL A C 1
ATOM 3156 O O . VAL A 1 406 ? 7.053 6.704 38.410 1.00 44.28 406 VAL A O 1
ATOM 3159 N N . ARG A 1 407 ? 8.787 5.552 39.254 1.00 46.12 407 ARG A N 1
ATOM 3160 C CA . ARG A 1 407 ? 8.495 4.331 38.481 1.00 46.12 407 ARG A CA 1
ATOM 3161 C C . ARG A 1 407 ? 7.195 3.747 39.038 1.00 46.12 407 ARG A C 1
ATOM 3163 O O . ARG A 1 407 ? 7.031 3.710 40.246 1.00 46.12 407 ARG A O 1
ATOM 3170 N N . LEU A 1 408 ? 6.255 3.351 38.181 1.00 50.19 408 LEU A N 1
ATOM 3171 C CA . LEU A 1 408 ? 4.984 2.803 38.667 1.00 50.19 408 LEU A CA 1
ATOM 3172 C C . LEU A 1 408 ? 5.215 1.428 39.307 1.00 50.19 408 LEU A C 1
ATOM 3174 O O . LEU A 1 408 ? 5.796 0.548 38.671 1.00 50.19 408 LEU A O 1
ATOM 3178 N N . TYR A 1 409 ? 4.764 1.303 40.556 1.00 54.38 409 TYR A N 1
ATOM 3179 C CA . TYR A 1 409 ? 5.162 0.280 41.528 1.00 54.38 409 TYR A CA 1
ATOM 3180 C C . TYR A 1 409 ? 4.272 -0.970 41.538 1.00 54.38 409 TYR A C 1
ATOM 3182 O O . TYR A 1 409 ? 4.649 -1.998 42.096 1.00 54.38 409 TYR A O 1
ATOM 3190 N N . SER A 1 410 ? 3.110 -0.934 40.885 1.00 66.88 410 SER A N 1
ATOM 3191 C CA . SER A 1 410 ? 2.229 -2.093 40.740 1.00 66.88 410 SER A CA 1
ATOM 3192 C C . SER A 1 410 ? 1.704 -2.241 39.310 1.00 66.88 410 SER A C 1
ATOM 3194 O O . SER A 1 410 ? 1.624 -1.273 38.548 1.00 66.88 410 SER A O 1
ATOM 3196 N N . MET A 1 411 ? 1.300 -3.459 38.934 1.00 74.38 411 MET A N 1
ATOM 3197 C CA . MET A 1 411 ? 0.633 -3.705 37.645 1.00 74.38 411 MET A CA 1
ATOM 3198 C C . MET A 1 411 ? -0.657 -2.894 37.498 1.00 74.38 411 MET A C 1
ATOM 3200 O O . MET A 1 411 ? -1.010 -2.482 36.395 1.00 74.38 411 MET A O 1
ATOM 3204 N N . LYS A 1 412 ? -1.328 -2.600 38.618 1.00 80.69 412 LYS A N 1
ATOM 3205 C CA . LYS A 1 412 ? -2.515 -1.742 38.654 1.00 80.69 412 LYS A CA 1
ATOM 3206 C C . LYS A 1 412 ? -2.168 -0.309 38.259 1.00 80.69 412 LYS A C 1
ATOM 3208 O O . LYS A 1 412 ? -2.816 0.241 37.377 1.00 80.69 412 LYS A O 1
ATOM 3213 N N . ASP A 1 413 ? -1.101 0.257 38.817 1.00 78.12 413 ASP A N 1
ATOM 3214 C CA . ASP A 1 413 ? -0.647 1.604 38.448 1.00 78.12 413 ASP A CA 1
ATOM 3215 C C . ASP A 1 413 ? -0.223 1.665 36.978 1.00 78.12 413 ASP A C 1
ATOM 3217 O O . ASP A 1 413 ? -0.501 2.634 36.272 1.00 78.12 413 ASP A O 1
ATOM 3221 N N . ARG A 1 414 ? 0.423 0.598 36.487 1.00 78.31 414 ARG A N 1
ATOM 3222 C CA . ARG A 1 414 ? 0.775 0.464 35.069 1.00 78.31 414 ARG A CA 1
ATOM 3223 C C . ARG A 1 414 ? -0.446 0.528 34.167 1.00 78.31 414 ARG A C 1
ATOM 3225 O O . ARG A 1 414 ? -0.425 1.235 33.163 1.00 78.31 414 ARG A O 1
ATOM 3232 N N . TYR A 1 415 ? -1.484 -0.210 34.536 1.00 86.56 415 TYR A N 1
ATOM 3233 C CA . TYR A 1 415 ? -2.743 -0.212 33.819 1.00 86.56 415 TYR A CA 1
ATOM 3234 C C . TYR A 1 415 ? -3.411 1.163 33.847 1.00 86.56 415 TYR A C 1
ATOM 3236 O O . TYR A 1 415 ? -3.833 1.629 32.796 1.00 86.56 415 TYR A O 1
ATOM 3244 N N . VAL A 1 416 ? -3.424 1.855 34.992 1.00 86.62 416 VAL A N 1
ATOM 3245 C CA . VAL A 1 416 ? -3.965 3.222 35.102 1.00 86.62 416 VAL A CA 1
ATOM 3246 C C . VAL A 1 416 ? -3.256 4.182 34.143 1.00 86.62 416 VAL A C 1
ATOM 3248 O O . VAL A 1 416 ? -3.916 4.943 33.443 1.00 86.62 416 VAL A O 1
ATOM 3251 N N . GLU A 1 417 ? -1.929 4.113 34.039 1.00 83.69 417 GLU A N 1
ATOM 3252 C CA . GLU A 1 417 ? -1.183 4.948 33.089 1.00 83.69 417 GLU A CA 1
ATOM 3253 C C . GLU A 1 417 ? -1.509 4.602 31.630 1.00 83.69 417 GLU A C 1
ATOM 3255 O O . GLU A 1 417 ? -1.645 5.495 30.796 1.00 83.69 417 GLU A O 1
ATOM 3260 N N . TYR A 1 418 ? -1.645 3.316 31.302 1.00 87.88 418 TYR A N 1
ATOM 3261 C CA . TYR A 1 418 ? -2.001 2.895 29.943 1.00 87.88 418 TYR A CA 1
ATOM 3262 C C . TYR A 1 418 ? -3.444 3.266 29.605 1.00 87.88 418 TYR A C 1
ATOM 3264 O O . TYR A 1 418 ? -3.725 3.646 28.469 1.00 87.88 418 TYR A O 1
ATOM 3272 N N . LYS A 1 419 ? -4.337 3.234 30.596 1.00 90.25 419 LYS A N 1
ATOM 3273 C CA . LYS A 1 419 ? -5.701 3.736 30.480 1.00 90.25 419 LYS A CA 1
ATOM 3274 C C . LYS A 1 419 ? -5.711 5.232 30.196 1.00 90.25 419 LYS A C 1
ATOM 3276 O O . LYS A 1 419 ? -6.263 5.641 29.177 1.00 90.25 419 LYS A O 1
ATOM 3281 N N . GLU A 1 420 ? -5.005 6.024 30.998 1.00 88.38 420 GLU A N 1
ATOM 3282 C CA . GLU A 1 420 ? -4.858 7.471 30.799 1.00 88.38 420 GLU A CA 1
ATOM 3283 C C . GLU A 1 420 ? -4.256 7.803 29.420 1.00 88.38 420 GLU A C 1
ATOM 3285 O O . GLU A 1 420 ? -4.694 8.744 28.757 1.00 88.38 420 GLU A O 1
ATOM 3290 N N . ALA A 1 421 ? -3.283 7.015 28.950 1.00 88.31 421 ALA A N 1
ATOM 3291 C CA . ALA A 1 421 ? -2.725 7.156 27.606 1.00 88.31 421 ALA A CA 1
ATOM 3292 C C . ALA A 1 421 ? -3.764 6.842 26.515 1.00 88.31 421 ALA A C 1
ATOM 3294 O O . ALA A 1 421 ? -3.890 7.616 25.562 1.00 88.31 421 ALA A O 1
ATOM 3295 N N . SER A 1 422 ? -4.540 5.764 26.677 1.00 88.88 422 SER A N 1
ATOM 3296 C CA . SER A 1 422 ? -5.577 5.343 25.724 1.00 88.88 422 SER A CA 1
ATOM 3297 C C . SER A 1 422 ? -6.736 6.329 25.579 1.00 88.88 422 SER A C 1
ATOM 3299 O O . SER A 1 422 ? -7.311 6.452 24.501 1.00 88.88 422 SER A O 1
ATOM 3301 N N . GLU A 1 423 ? -7.046 7.069 26.644 1.00 89.19 423 GLU A N 1
ATOM 3302 C CA . GLU A 1 423 ? -8.092 8.093 26.658 1.00 89.19 423 GLU A CA 1
ATOM 3303 C C . GLU A 1 423 ? -7.615 9.421 26.051 1.00 89.19 423 GLU A C 1
ATOM 3305 O O . GLU A 1 423 ? -8.416 10.207 25.544 1.00 89.19 423 GLU A O 1
ATOM 3310 N N . ARG A 1 424 ? -6.303 9.691 26.096 1.00 90.38 424 ARG A N 1
ATOM 3311 C CA . ARG A 1 424 ? -5.704 10.938 25.594 1.00 90.38 424 ARG A CA 1
ATOM 3312 C C . ARG A 1 424 ? -5.279 10.857 24.141 1.00 90.38 424 ARG A C 1
ATOM 3314 O O . ARG A 1 424 ? -5.478 11.823 23.402 1.00 90.38 424 ARG A O 1
ATOM 3321 N N . PHE A 1 425 ? -4.645 9.760 23.750 1.00 93.12 425 PHE A N 1
ATOM 3322 C CA . PHE A 1 425 ? -4.057 9.585 22.426 1.00 93.12 425 PHE A CA 1
ATOM 3323 C C . PHE A 1 425 ? -4.889 8.623 21.580 1.00 93.12 425 PHE A C 1
ATOM 3325 O O . PHE A 1 425 ? -5.577 7.747 22.094 1.00 93.12 425 PHE A O 1
ATOM 3332 N N . LEU A 1 426 ? -4.827 8.795 20.262 1.00 92.69 426 LEU A N 1
ATOM 3333 C CA . LEU A 1 426 ? -5.578 7.988 19.304 1.00 92.69 426 LEU A CA 1
ATOM 3334 C C . LEU A 1 426 ? -4.649 7.129 18.463 1.00 92.69 426 LEU A C 1
ATOM 3336 O O . LEU A 1 426 ? -3.567 7.578 18.085 1.00 92.69 426 LEU A O 1
ATOM 3340 N N . ILE A 1 427 ? -5.151 5.967 18.053 1.00 94.75 427 ILE A N 1
ATOM 3341 C CA . ILE A 1 427 ? -4.651 5.254 16.882 1.00 94.75 427 ILE A CA 1
ATOM 3342 C C . ILE A 1 427 ? -5.026 6.072 15.649 1.00 94.75 427 ILE A C 1
ATOM 3344 O O . ILE A 1 427 ? -6.211 6.262 15.343 1.00 94.75 427 ILE A O 1
ATOM 3348 N N . ILE A 1 428 ? -4.004 6.560 14.949 1.00 93.31 428 ILE A N 1
ATOM 3349 C CA . ILE A 1 428 ? -4.142 7.371 13.733 1.00 93.31 428 ILE A CA 1
ATOM 3350 C C . ILE A 1 428 ? -3.953 6.534 12.466 1.00 93.31 428 ILE A C 1
ATOM 3352 O O . ILE A 1 428 ? -4.564 6.818 11.428 1.00 93.31 428 ILE A O 1
ATOM 3356 N N . GLN A 1 429 ? -3.153 5.473 12.563 1.00 93.38 429 GLN A N 1
ATOM 3357 C CA . GLN A 1 429 ? -2.995 4.466 11.528 1.00 93.38 429 GLN A CA 1
ATOM 3358 C C . GLN A 1 429 ? -2.928 3.081 12.167 1.00 93.38 429 GLN A C 1
ATOM 3360 O O . GLN A 1 429 ? -2.212 2.872 13.140 1.00 93.38 429 GLN A O 1
ATOM 3365 N N . PHE A 1 430 ? -3.681 2.144 11.602 1.00 95.31 430 PHE A N 1
ATOM 3366 C CA . PHE A 1 430 ? -3.675 0.745 12.006 1.00 95.31 430 PHE A CA 1
ATOM 3367 C C . PHE A 1 430 ? -3.076 -0.105 10.889 1.00 95.31 430 PHE A C 1
ATOM 3369 O O . PHE A 1 430 ? -3.534 -0.051 9.741 1.00 95.31 430 PHE A O 1
ATOM 3376 N N . GLY A 1 431 ? -2.053 -0.874 11.234 1.00 94.12 431 GLY A N 1
ATOM 3377 C CA . GLY A 1 431 ? -1.390 -1.838 10.375 1.00 94.12 431 GLY A CA 1
ATOM 3378 C C . GLY A 1 431 ? -1.917 -3.235 10.647 1.00 94.12 431 GLY A C 1
ATOM 3379 O O . GLY A 1 431 ? -1.992 -3.668 11.792 1.00 94.12 431 GLY A O 1
ATOM 3380 N N . MET A 1 432 ? -2.276 -3.957 9.590 1.00 94.56 432 MET A N 1
ATOM 3381 C CA . MET A 1 432 ? -2.673 -5.359 9.687 1.00 94.56 432 MET A CA 1
ATOM 3382 C C . MET A 1 432 ? -1.997 -6.156 8.587 1.00 94.56 432 MET A C 1
ATOM 3384 O O . MET A 1 432 ? -2.149 -5.825 7.416 1.00 94.56 432 MET A O 1
ATOM 3388 N N . CYS A 1 433 ? -1.320 -7.245 8.922 1.00 94.88 433 CYS A N 1
ATOM 3389 C CA . CYS A 1 433 ? -0.787 -8.175 7.939 1.00 94.88 433 CYS A CA 1
ATOM 3390 C C . CYS A 1 433 ? -1.331 -9.578 8.180 1.00 94.88 433 CYS A C 1
ATOM 3392 O O . CYS A 1 433 ? -1.211 -10.128 9.269 1.00 94.88 433 CYS A O 1
ATOM 3394 N N . THR A 1 434 ? -1.932 -10.158 7.146 1.00 95.56 434 THR A N 1
ATOM 3395 C CA . THR A 1 434 ? -2.443 -11.534 7.189 1.00 95.56 434 THR A CA 1
ATOM 3396 C C . THR A 1 434 ? -1.442 -12.478 6.539 1.00 95.56 434 THR A C 1
ATOM 3398 O O . THR A 1 434 ? -0.901 -12.165 5.476 1.00 95.56 434 THR A O 1
ATOM 3401 N N . PHE A 1 435 ? -1.211 -13.632 7.163 1.00 94.94 435 PHE A N 1
ATOM 3402 C CA . PHE A 1 435 ? -0.316 -14.676 6.670 1.00 94.94 435 PHE A CA 1
ATOM 3403 C C . PHE A 1 435 ? -1.106 -15.957 6.435 1.00 94.94 435 PHE A C 1
ATOM 3405 O O . PHE A 1 435 ? -1.816 -16.424 7.324 1.00 94.94 435 PHE A O 1
ATOM 3412 N N . LYS A 1 436 ? -0.974 -16.525 5.236 1.00 93.88 436 LYS A N 1
ATOM 3413 C CA . LYS A 1 436 ? -1.621 -17.781 4.841 1.00 93.88 436 LYS A CA 1
ATOM 3414 C C . LYS A 1 436 ? -0.586 -18.751 4.298 1.00 93.88 436 LYS A C 1
ATOM 3416 O O . LYS A 1 436 ? 0.162 -18.378 3.396 1.00 93.88 436 LYS A O 1
ATOM 3421 N N . TRP A 1 437 ? -0.566 -19.977 4.799 1.00 90.25 437 TRP A N 1
ATOM 3422 C CA . TRP A 1 437 ? 0.213 -21.055 4.211 1.00 90.25 437 TRP A CA 1
ATOM 3423 C C . TRP A 1 437 ? -0.386 -21.480 2.870 1.00 90.25 437 TRP A C 1
ATOM 3425 O O . TRP A 1 437 ? -1.549 -21.879 2.788 1.00 90.25 437 TRP A O 1
ATOM 3435 N N . ASP A 1 438 ? 0.416 -21.406 1.815 1.00 85.12 438 ASP A N 1
ATOM 3436 C CA . ASP A 1 438 ? 0.054 -21.887 0.490 1.00 85.12 438 ASP A CA 1
ATOM 3437 C C . ASP A 1 438 ? 0.679 -23.263 0.263 1.00 85.12 438 ASP A C 1
ATOM 3439 O O . ASP A 1 438 ? 1.861 -23.371 -0.064 1.00 85.12 438 ASP A O 1
ATOM 3443 N N . GLN A 1 439 ? -0.119 -24.317 0.467 1.00 79.88 439 GLN A N 1
ATOM 3444 C CA . GLN A 1 439 ? 0.335 -25.708 0.347 1.00 79.88 439 GLN A CA 1
ATOM 3445 C C . GLN A 1 439 ? 1.010 -26.015 -1.001 1.00 79.88 439 GLN A C 1
ATOM 3447 O O . GLN A 1 439 ? 2.095 -26.592 -0.961 1.00 79.88 439 GLN A O 1
ATOM 3452 N N . PRO A 1 440 ? 0.464 -25.604 -2.167 1.00 74.19 440 PRO A N 1
ATOM 3453 C CA . PRO A 1 440 ? 1.063 -25.940 -3.460 1.00 74.19 440 PRO A CA 1
ATOM 3454 C C . PRO A 1 440 ? 2.435 -25.302 -3.681 1.00 74.19 440 PRO A C 1
ATOM 3456 O O . PRO A 1 440 ? 3.277 -25.879 -4.360 1.00 74.19 440 PRO A O 1
ATOM 3459 N N . SER A 1 441 ? 2.676 -24.110 -3.121 1.00 70.62 441 SER A N 1
ATOM 3460 C CA . SER A 1 441 ? 3.957 -23.414 -3.281 1.00 70.62 441 SER A CA 1
ATOM 3461 C C . SER A 1 441 ? 4.901 -23.536 -2.083 1.00 70.62 441 SER A C 1
ATOM 3463 O O . SER A 1 441 ? 6.015 -23.010 -2.134 1.00 70.62 441 SER A O 1
ATOM 3465 N N . GLY A 1 442 ? 4.475 -24.223 -1.018 1.00 76.75 442 GLY A N 1
ATOM 3466 C CA . GLY A 1 442 ? 5.279 -24.502 0.170 1.00 76.75 442 GLY A CA 1
ATOM 3467 C C . GLY A 1 442 ? 5.732 -23.253 0.932 1.00 76.75 442 GLY A C 1
ATOM 3468 O O . GLY A 1 442 ? 6.821 -23.250 1.494 1.00 76.75 442 GLY A O 1
ATOM 3469 N N . ARG A 1 443 ? 4.961 -22.161 0.928 1.00 83.06 443 ARG A N 1
ATOM 3470 C CA . ARG A 1 443 ? 5.376 -20.866 1.510 1.00 83.06 443 ARG A CA 1
ATOM 3471 C C . ARG A 1 443 ? 4.214 -20.116 2.145 1.00 83.06 443 ARG A C 1
ATOM 3473 O O . ARG A 1 443 ? 3.058 -20.316 1.779 1.00 83.06 443 ARG A O 1
ATOM 3480 N N . TYR A 1 444 ? 4.523 -19.183 3.042 1.00 88.19 444 TYR A N 1
ATOM 3481 C CA . TYR A 1 444 ? 3.530 -18.230 3.534 1.00 88.19 444 TYR A CA 1
ATOM 3482 C C . TYR A 1 444 ? 3.354 -17.069 2.558 1.00 88.19 444 TYR A C 1
ATOM 3484 O O . TYR A 1 444 ? 4.328 -16.492 2.075 1.00 88.19 444 TYR A O 1
ATOM 3492 N N . ILE A 1 445 ? 2.102 -16.696 2.313 1.00 87.88 445 ILE A N 1
ATOM 3493 C CA . ILE A 1 445 ? 1.713 -15.527 1.532 1.00 87.88 445 ILE A CA 1
ATOM 3494 C C . ILE A 1 445 ? 1.246 -14.429 2.488 1.00 87.88 445 ILE A C 1
ATOM 3496 O O . ILE A 1 445 ? 0.244 -14.597 3.186 1.00 87.88 445 ILE A O 1
ATOM 3500 N N . ALA A 1 446 ? 1.948 -13.297 2.479 1.00 90.56 446 ALA A N 1
ATOM 3501 C CA . ALA A 1 446 ? 1.623 -12.127 3.290 1.00 90.56 446 ALA A CA 1
ATOM 3502 C C . ALA A 1 446 ? 0.763 -11.103 2.523 1.00 90.56 446 ALA A C 1
ATOM 3504 O O . ALA A 1 446 ? 1.075 -10.750 1.378 1.00 90.56 446 ALA A O 1
ATOM 3505 N N . LYS A 1 447 ? -0.298 -10.587 3.159 1.00 90.88 447 LYS A N 1
ATOM 3506 C CA . LYS A 1 447 ? -1.135 -9.481 2.652 1.00 90.88 447 LYS A CA 1
ATOM 3507 C C . LYS A 1 447 ? -1.235 -8.368 3.709 1.00 90.88 447 LYS A C 1
ATOM 3509 O O . LYS A 1 447 ? -2.017 -8.516 4.655 1.00 90.88 447 LYS A O 1
ATOM 3514 N N . PRO A 1 448 ? -0.459 -7.281 3.565 1.00 90.12 448 PRO A N 1
ATOM 3515 C CA . PRO A 1 448 ? -0.480 -6.155 4.490 1.00 90.12 448 PRO A CA 1
ATOM 3516 C C . PRO A 1 448 ? -1.487 -5.065 4.097 1.00 90.12 448 PRO A C 1
ATOM 3518 O O . PRO A 1 448 ? -1.656 -4.735 2.926 1.00 90.12 448 PRO A O 1
ATOM 3521 N N . PHE A 1 449 ? -2.112 -4.450 5.092 1.00 90.19 449 PHE A N 1
ATOM 3522 C CA . PHE A 1 449 ? -3.127 -3.413 4.973 1.00 90.19 449 PHE A CA 1
ATOM 3523 C C . PHE A 1 449 ? -2.791 -2.245 5.902 1.00 90.19 449 PHE A C 1
ATOM 3525 O O . PHE A 1 449 ? -2.426 -2.452 7.057 1.00 90.19 449 PHE A O 1
ATOM 3532 N N . ASN A 1 450 ? -2.967 -1.022 5.398 1.00 89.94 450 ASN A N 1
ATOM 3533 C CA . ASN A 1 450 ? -2.868 0.207 6.183 1.00 89.94 450 ASN A CA 1
ATOM 3534 C C . ASN A 1 450 ? -4.212 0.926 6.206 1.00 89.94 450 ASN A C 1
ATOM 3536 O O . ASN A 1 450 ? -4.766 1.252 5.149 1.00 89.94 450 ASN A O 1
ATOM 3540 N N . PHE A 1 451 ? -4.693 1.223 7.407 1.00 92.12 451 PHE A N 1
ATOM 3541 C CA . PHE A 1 451 ? -5.946 1.924 7.640 1.00 92.12 451 PHE A CA 1
ATOM 3542 C C . PHE A 1 451 ? -5.671 3.269 8.295 1.00 92.12 451 PHE A C 1
ATOM 3544 O O . PHE A 1 451 ? -5.143 3.319 9.399 1.00 92.12 451 PHE A O 1
ATOM 3551 N N . TYR A 1 452 ? -6.058 4.361 7.639 1.00 91.12 452 TYR A N 1
ATOM 3552 C CA . TYR A 1 452 ? -6.068 5.680 8.272 1.00 91.12 452 TYR A CA 1
ATOM 3553 C C . TYR A 1 452 ? -7.376 5.857 9.027 1.00 91.12 452 TYR A C 1
ATOM 3555 O O . TYR A 1 452 ? -8.440 5.652 8.446 1.00 91.12 452 TYR A O 1
ATOM 3563 N N . ILE A 1 453 ? -7.320 6.252 10.296 1.00 92.06 453 ILE A N 1
ATOM 3564 C CA . ILE A 1 453 ? -8.493 6.256 11.179 1.00 92.06 453 ILE A CA 1
ATOM 3565 C C . ILE A 1 453 ? -8.652 7.637 11.789 1.00 92.06 453 ILE A C 1
ATOM 3567 O O . ILE A 1 453 ? -7.735 8.142 12.426 1.00 92.06 453 ILE A O 1
ATOM 3571 N N . PHE A 1 454 ? -9.818 8.258 11.614 1.00 90.81 454 PHE A N 1
ATOM 3572 C CA . PHE A 1 454 ? -10.056 9.605 12.130 1.00 90.81 454 PHE A CA 1
ATOM 3573 C C . PHE A 1 454 ? -11.468 9.730 12.717 1.00 90.81 454 PHE A C 1
ATOM 3575 O O . PHE A 1 454 ? -12.429 9.317 12.060 1.00 90.81 454 PHE A O 1
ATOM 3582 N N . PRO A 1 455 ? -11.625 10.297 13.931 1.00 86.12 455 PRO A N 1
ATOM 3583 C CA . PRO A 1 455 ? -12.920 10.433 14.597 1.00 86.12 455 PRO A CA 1
ATOM 3584 C C . PRO A 1 455 ? -13.774 11.513 13.919 1.00 86.12 455 PRO A C 1
ATOM 3586 O O . PRO A 1 455 ? -13.775 12.680 14.302 1.00 86.12 455 PRO A O 1
ATOM 3589 N N . THR A 1 456 ? -14.498 11.136 12.869 1.00 76.19 456 THR A N 1
ATOM 3590 C CA . THR A 1 456 ? -15.305 12.044 12.046 1.00 76.19 456 THR A CA 1
ATOM 3591 C C . THR A 1 456 ? -16.731 11.544 11.892 1.00 76.19 456 THR A C 1
ATOM 3593 O O . THR A 1 456 ? -16.971 10.387 11.569 1.00 76.19 456 THR A O 1
ATOM 3596 N N . SER A 1 457 ? -17.690 12.454 12.043 1.00 64.31 457 SER A N 1
ATOM 3597 C CA . SER A 1 457 ? -19.103 12.153 11.838 1.00 64.31 457 SER A CA 1
ATOM 3598 C C . SER A 1 457 ? -19.500 12.387 10.383 1.00 64.31 457 SER A C 1
ATOM 3600 O O . SER A 1 457 ? -19.409 13.510 9.891 1.00 64.31 457 SER A O 1
ATOM 3602 N N . ILE A 1 458 ? -20.010 11.360 9.701 1.00 57.91 458 ILE A N 1
ATOM 3603 C CA . ILE A 1 458 ? -20.609 11.519 8.362 1.00 57.91 458 ILE A CA 1
ATOM 3604 C C . ILE A 1 458 ? -22.022 12.123 8.456 1.00 57.91 458 ILE A C 1
ATOM 3606 O O . ILE A 1 458 ? -22.469 12.804 7.537 1.00 57.91 458 ILE A O 1
ATOM 3610 N N . THR A 1 459 ? -22.717 11.926 9.582 1.00 54.66 459 THR A N 1
ATOM 3611 C CA . THR A 1 459 ? -24.119 12.341 9.784 1.00 54.66 459 THR A CA 1
ATOM 3612 C C . THR A 1 459 ? -24.281 13.596 10.646 1.00 54.66 459 THR A C 1
ATOM 3614 O O . THR A 1 459 ? -25.395 14.087 10.814 1.00 54.66 459 THR A O 1
ATOM 3617 N N . GLY A 1 460 ? -23.187 14.127 11.200 1.00 49.94 460 GLY A N 1
ATOM 3618 C CA . GLY A 1 460 ? -23.152 15.396 11.929 1.00 49.94 460 GLY A CA 1
ATOM 3619 C C . GLY A 1 460 ? -23.873 15.432 13.283 1.00 49.94 460 GLY A C 1
ATOM 3620 O O . GLY A 1 460 ? -23.962 16.516 13.842 1.00 49.94 460 GLY A O 1
ATOM 3621 N N . GLN A 1 461 ? -24.387 14.311 13.820 1.00 51.28 461 GLN A N 1
ATOM 3622 C CA . GLN A 1 461 ? -25.181 14.333 15.070 1.00 51.28 461 GLN A CA 1
ATOM 3623 C C . GLN A 1 461 ? -24.681 13.443 16.220 1.00 51.28 461 GLN A C 1
ATOM 3625 O O . GLN A 1 461 ? -24.934 13.794 17.365 1.00 51.28 461 GLN A O 1
ATOM 3630 N N . VAL A 1 462 ? -23.985 12.325 15.963 1.00 52.59 462 VAL A N 1
ATOM 3631 C CA . VAL A 1 462 ? -23.699 11.332 17.030 1.00 52.59 462 VAL A CA 1
ATOM 3632 C C . VAL A 1 462 ? -22.252 11.352 17.546 1.00 52.59 462 VAL A C 1
ATOM 3634 O O . VAL A 1 462 ? -22.013 11.007 18.692 1.00 52.59 462 VAL A O 1
ATOM 3637 N N . GLN A 1 463 ? -21.285 11.842 16.764 1.00 54.66 463 GLN A N 1
ATOM 3638 C CA . GLN A 1 463 ? -19.854 11.831 17.137 1.00 54.66 463 GLN A CA 1
ATOM 3639 C C . GLN A 1 463 ? -19.256 13.232 17.346 1.00 54.66 463 GLN A C 1
ATOM 3641 O O . GLN A 1 463 ? -18.052 13.437 17.216 1.00 54.66 463 GLN A O 1
ATOM 3646 N N . THR A 1 464 ? -20.090 14.241 17.592 1.00 52.03 464 THR A N 1
ATOM 3647 C CA . THR A 1 464 ? -19.746 15.653 17.361 1.00 52.03 464 THR A CA 1
ATOM 3648 C C . THR A 1 464 ? -18.739 16.295 18.321 1.00 52.03 464 THR A C 1
ATOM 3650 O O . THR A 1 464 ? -18.562 17.498 18.211 1.00 52.03 464 THR A O 1
ATOM 3653 N N . ASN A 1 465 ? -18.057 15.571 19.219 1.00 64.88 465 ASN A N 1
ATOM 3654 C CA . ASN A 1 465 ? -17.094 16.191 20.149 1.00 64.88 465 ASN A CA 1
ATOM 3655 C C . ASN A 1 465 ? -16.016 15.237 20.715 1.00 64.88 465 ASN A C 1
ATOM 3657 O O . ASN A 1 465 ? -15.715 15.271 21.907 1.00 64.88 465 ASN A O 1
ATOM 3661 N N . ARG A 1 466 ? -15.397 14.379 19.890 1.00 79.44 466 ARG A N 1
ATOM 3662 C CA . ARG A 1 466 ? -14.205 13.633 20.343 1.00 79.44 466 ARG A CA 1
ATOM 3663 C C . ARG A 1 466 ? -13.002 14.575 20.426 1.00 79.44 466 ARG A C 1
ATOM 3665 O O . ARG A 1 466 ? -12.555 15.106 19.411 1.00 79.44 466 ARG A O 1
ATOM 3672 N N . VAL A 1 467 ? -12.490 14.770 21.636 1.00 84.88 467 VAL A N 1
ATOM 3673 C CA . VAL A 1 467 ? -11.273 15.542 21.906 1.00 84.88 467 VAL A CA 1
ATOM 3674 C C . VAL A 1 467 ? -10.138 14.562 22.148 1.00 84.88 467 VAL A C 1
ATOM 3676 O O . VAL A 1 467 ? -10.290 13.622 22.918 1.00 84.88 467 VAL A O 1
ATOM 3679 N N . PHE A 1 468 ? -9.007 14.788 21.492 1.00 90.50 468 PHE A N 1
ATOM 3680 C CA . PHE A 1 468 ? -7.800 13.995 21.676 1.00 90.50 468 PHE A CA 1
ATOM 3681 C C . PHE A 1 468 ? -6.577 14.905 21.748 1.00 90.50 468 PHE A C 1
ATOM 3683 O O . PHE A 1 468 ? -6.625 16.077 21.366 1.00 90.50 468 PHE A O 1
ATOM 3690 N N . GLN A 1 469 ? -5.475 14.355 22.240 1.00 91.62 469 GLN A N 1
ATOM 3691 C CA . GLN A 1 469 ? -4.193 15.027 22.358 1.00 91.62 469 GLN A CA 1
ATOM 3692 C C . GLN A 1 469 ? -3.197 14.492 21.328 1.00 91.62 469 GLN A C 1
ATOM 3694 O O . GLN A 1 469 ? -3.273 13.357 20.852 1.00 91.62 469 GLN A O 1
ATOM 3699 N N . THR A 1 470 ? -2.235 15.339 20.982 1.00 90.88 470 THR A N 1
ATOM 3700 C CA . THR A 1 470 ? -1.125 15.006 20.087 1.00 90.88 470 THR A CA 1
ATOM 3701 C C . THR A 1 470 ? 0.184 15.355 20.768 1.00 90.88 470 THR A C 1
ATOM 3703 O O . THR A 1 470 ? 0.311 16.438 21.344 1.00 90.88 470 THR A O 1
ATOM 3706 N N . GLN A 1 471 ? 1.177 14.480 20.670 1.00 90.44 471 GLN A N 1
ATOM 3707 C CA . GLN A 1 471 ? 2.513 14.739 21.190 1.00 90.44 471 GLN A CA 1
ATOM 3708 C C . GLN A 1 471 ? 3.437 15.200 20.060 1.00 90.44 471 GLN A C 1
ATOM 3710 O O . GLN A 1 471 ? 3.619 14.497 19.067 1.00 90.44 471 GLN A O 1
ATOM 3715 N N . ALA A 1 472 ? 4.090 16.351 20.242 1.00 89.06 472 ALA A N 1
ATOM 3716 C CA . ALA A 1 472 ? 4.978 16.928 19.229 1.00 89.06 472 ALA A CA 1
ATOM 3717 C C . ALA A 1 472 ? 6.118 15.980 18.811 1.00 89.06 472 ALA A C 1
ATOM 3719 O O . ALA A 1 472 ? 6.440 15.896 17.633 1.00 89.06 472 ALA A O 1
ATOM 3720 N N . GLN A 1 473 ? 6.692 15.227 19.757 1.00 87.44 473 GLN A N 1
ATOM 3721 C CA . GLN A 1 473 ? 7.753 14.250 19.470 1.00 87.44 473 GLN A CA 1
ATOM 3722 C C . GLN A 1 473 ? 7.269 13.083 18.599 1.00 87.44 473 GLN A C 1
ATOM 3724 O O . GLN A 1 473 ? 7.998 12.655 17.711 1.00 87.44 473 GLN A O 1
ATOM 3729 N N . ALA A 1 474 ? 6.047 12.589 18.830 1.00 87.62 474 ALA A N 1
ATOM 3730 C CA . ALA A 1 474 ? 5.468 11.519 18.021 1.00 87.62 474 ALA A CA 1
ATOM 3731 C C . ALA A 1 474 ? 5.202 12.009 16.590 1.00 87.62 474 ALA A C 1
ATOM 3733 O O . ALA A 1 474 ? 5.571 11.350 15.625 1.00 87.62 474 ALA A O 1
ATOM 3734 N N . PHE A 1 475 ? 4.660 13.221 16.445 1.00 87.44 475 PHE A N 1
ATOM 3735 C CA . PHE A 1 475 ? 4.433 13.825 15.132 1.00 87.44 475 PHE A CA 1
ATOM 3736 C C . PHE A 1 475 ? 5.744 14.100 14.383 1.00 87.44 475 PHE A C 1
ATOM 3738 O O . PHE A 1 475 ? 5.824 13.801 13.198 1.00 87.44 475 PHE A O 1
ATOM 3745 N N . ASP A 1 476 ? 6.782 14.618 15.049 1.00 85.44 476 ASP A N 1
ATOM 3746 C CA . ASP A 1 476 ? 8.102 14.831 14.433 1.00 85.44 476 ASP A CA 1
ATOM 3747 C C . ASP A 1 476 ? 8.722 13.514 13.935 1.00 85.44 476 ASP A C 1
ATOM 3749 O O . ASP A 1 476 ? 9.271 13.463 12.833 1.00 85.44 476 ASP A O 1
ATOM 3753 N N . PHE A 1 477 ? 8.581 12.430 14.705 1.00 85.31 477 PHE A N 1
ATOM 3754 C CA . PHE A 1 477 ? 8.998 11.095 14.279 1.00 85.31 477 PHE A CA 1
ATOM 3755 C C . PHE A 1 477 ? 8.223 10.626 13.038 1.00 85.31 477 PHE A C 1
ATOM 3757 O O . PHE A 1 477 ? 8.835 10.281 12.031 1.00 85.31 477 PHE A O 1
ATOM 3764 N N . LEU A 1 478 ? 6.892 10.701 13.064 1.00 84.69 478 LEU A N 1
ATOM 3765 C CA . LEU A 1 478 ? 6.031 10.300 11.948 1.00 84.69 478 LEU A CA 1
ATOM 3766 C C . LEU A 1 478 ? 6.290 11.117 10.672 1.00 84.69 478 LEU A C 1
ATOM 3768 O O . LEU A 1 478 ? 6.326 10.563 9.574 1.00 84.69 478 LEU A O 1
ATOM 3772 N N . VAL A 1 479 ? 6.535 12.427 10.792 1.00 79.62 479 VAL A N 1
ATOM 3773 C CA . VAL A 1 479 ? 6.925 13.281 9.655 1.00 79.62 479 VAL A CA 1
ATOM 3774 C C . VAL A 1 479 ? 8.237 12.797 9.036 1.00 79.62 479 VAL A C 1
ATOM 3776 O O . VAL A 1 479 ? 8.341 12.729 7.811 1.00 79.62 479 VAL A O 1
ATOM 3779 N N . LYS A 1 480 ? 9.231 12.422 9.854 1.00 78.56 480 LYS A N 1
ATOM 3780 C CA . LYS A 1 480 ? 10.508 11.869 9.364 1.00 78.56 480 LYS A CA 1
ATOM 3781 C C . LYS A 1 480 ? 10.322 10.535 8.640 1.00 78.56 480 LYS A C 1
ATOM 3783 O O . LYS A 1 480 ? 11.043 10.280 7.681 1.00 78.56 480 LYS A O 1
ATOM 3788 N N . GLN A 1 481 ? 9.321 9.749 9.034 1.00 76.19 481 GLN A N 1
ATOM 3789 C CA . GLN A 1 481 ? 8.917 8.520 8.342 1.00 76.19 481 GLN A CA 1
ATOM 3790 C C . GLN A 1 481 ? 7.971 8.758 7.153 1.00 76.19 481 GLN A C 1
ATOM 3792 O O . GLN A 1 481 ? 7.450 7.815 6.564 1.00 76.19 481 GLN A O 1
ATOM 3797 N N . SER A 1 482 ? 7.782 10.016 6.734 1.00 77.12 482 SER A N 1
ATOM 3798 C CA . SER A 1 482 ? 6.919 10.400 5.607 1.00 77.12 482 SER A CA 1
ATOM 3799 C C . SER A 1 482 ? 5.433 10.055 5.798 1.00 77.12 482 SER A C 1
ATOM 3801 O O . SER A 1 482 ? 4.719 9.806 4.821 1.00 77.12 482 SER A O 1
ATOM 3803 N N . PHE A 1 483 ? 4.942 10.078 7.042 1.00 79.38 483 PHE A N 1
ATOM 3804 C CA . PHE A 1 483 ? 3.520 9.919 7.343 1.00 79.38 483 PHE A CA 1
ATOM 3805 C C . PHE A 1 483 ? 2.681 11.071 6.761 1.00 79.38 483 PHE A C 1
ATOM 3807 O O . PHE A 1 483 ? 3.007 12.251 6.908 1.00 79.38 483 PHE A O 1
ATOM 3814 N N . ASP A 1 484 ? 1.553 10.738 6.128 1.00 78.75 484 ASP A N 1
ATOM 3815 C CA . ASP A 1 484 ? 0.672 11.711 5.479 1.00 78.75 484 ASP A CA 1
ATOM 3816 C C . ASP A 1 484 ? -0.514 12.104 6.377 1.00 78.75 484 ASP A C 1
ATOM 3818 O O . ASP A 1 484 ? -1.584 11.485 6.371 1.00 78.75 484 ASP A O 1
ATOM 3822 N N . PHE A 1 485 ? -0.338 13.195 7.125 1.00 83.62 485 PHE A N 1
ATOM 3823 C CA . PHE A 1 485 ? -1.379 13.749 7.996 1.00 83.62 485 PHE A CA 1
ATOM 3824 C C . PHE A 1 485 ? -2.605 14.268 7.231 1.00 83.62 485 PHE A C 1
ATOM 3826 O O . PHE A 1 485 ? -3.709 14.269 7.777 1.00 83.62 485 PHE A O 1
ATOM 3833 N N . ASN A 1 486 ? -2.457 14.679 5.965 1.00 80.31 486 ASN A N 1
ATOM 3834 C CA . ASN A 1 486 ? -3.602 15.117 5.168 1.00 80.31 486 ASN A CA 1
ATOM 3835 C C . ASN A 1 486 ? -4.509 13.928 4.863 1.00 80.31 486 ASN A C 1
ATOM 3837 O O . ASN A 1 486 ? -5.727 14.022 5.014 1.00 80.31 486 ASN A O 1
ATOM 3841 N N . LYS A 1 487 ? -3.931 12.787 4.477 1.00 75.06 487 LYS A N 1
ATOM 3842 C CA . LYS A 1 487 ? -4.709 11.556 4.282 1.00 75.06 487 LYS A CA 1
ATOM 3843 C C . LYS A 1 487 ? -5.403 11.124 5.559 1.00 75.06 487 LYS A C 1
ATOM 3845 O O . LYS A 1 487 ? -6.590 10.812 5.507 1.00 75.06 487 LYS A O 1
ATOM 3850 N N . TRP A 1 488 ? -4.705 11.170 6.688 1.00 85.94 488 TRP A N 1
ATOM 3851 C CA . TRP A 1 488 ? -5.302 10.851 7.979 1.00 85.94 488 TRP A CA 1
ATOM 3852 C C . TRP A 1 488 ? -6.551 11.701 8.270 1.00 85.94 488 TRP A C 1
ATOM 3854 O O . TRP A 1 488 ? -7.624 11.146 8.489 1.00 85.94 488 TRP A O 1
ATOM 3864 N N . VAL A 1 489 ? -6.469 13.031 8.170 1.00 85.44 489 VAL A N 1
ATOM 3865 C CA . VAL A 1 489 ? -7.598 13.919 8.510 1.00 85.44 489 VAL A CA 1
ATOM 3866 C C . VAL A 1 489 ? -8.705 13.904 7.446 1.00 85.44 489 VAL A C 1
ATOM 3868 O O . VAL A 1 489 ? -9.883 13.725 7.765 1.00 85.44 489 VAL A O 1
ATOM 3871 N N . TYR A 1 490 ? -8.362 14.078 6.166 1.00 78.94 490 TYR A N 1
ATOM 3872 C CA . TYR A 1 490 ? -9.360 14.199 5.093 1.00 78.94 490 TYR A CA 1
ATOM 3873 C C . TYR A 1 490 ? -9.972 12.857 4.691 1.00 78.94 490 TYR A C 1
ATOM 3875 O O . TYR A 1 490 ? -11.131 12.806 4.276 1.00 78.94 490 TYR A O 1
ATOM 3883 N N . GLN A 1 491 ? -9.199 11.775 4.784 1.00 82.94 491 GLN A N 1
ATOM 3884 C CA . GLN A 1 491 ? -9.575 10.459 4.271 1.00 82.94 491 GLN A CA 1
ATOM 3885 C C . GLN A 1 491 ? -9.642 9.377 5.352 1.00 82.94 491 GLN A C 1
ATOM 3887 O O . GLN A 1 491 ? -9.931 8.228 5.016 1.00 82.94 491 GLN A O 1
ATOM 3892 N N . GLY A 1 492 ? -9.427 9.715 6.627 1.00 86.50 492 GLY A N 1
ATOM 3893 C CA . GLY A 1 492 ? -9.500 8.759 7.727 1.00 86.50 492 GLY A CA 1
ATOM 3894 C C . GLY A 1 492 ? -10.885 8.135 7.854 1.00 86.50 492 GLY A C 1
ATOM 3895 O O . GLY A 1 492 ? -11.905 8.817 7.728 1.00 86.50 492 GLY A O 1
ATOM 3896 N N . ILE A 1 493 ? -10.917 6.826 8.054 1.00 90.38 493 ILE A N 1
ATOM 3897 C CA . ILE A 1 493 ? -12.121 6.019 8.211 1.00 90.38 493 ILE A CA 1
ATOM 3898 C C . ILE A 1 493 ? -12.757 6.382 9.565 1.00 90.38 493 ILE A C 1
ATOM 3900 O O . ILE A 1 493 ? -12.035 6.441 10.566 1.00 90.38 493 ILE A O 1
ATOM 3904 N N . PRO A 1 494 ? -14.075 6.659 9.614 1.00 89.38 494 PRO A N 1
ATOM 3905 C CA . PRO A 1 494 ? -14.778 6.855 10.876 1.00 89.38 494 PRO A CA 1
ATOM 3906 C C . PRO A 1 494 ? -14.802 5.553 11.679 1.00 89.38 494 PRO A C 1
ATOM 3908 O O . PRO A 1 494 ? -14.578 4.464 11.149 1.00 89.38 494 PRO A O 1
ATOM 3911 N N . TYR A 1 495 ? -15.111 5.655 12.959 1.00 90.25 495 TYR A N 1
ATOM 3912 C CA . TYR A 1 495 ? -15.349 4.494 13.801 1.00 90.25 495 TYR A CA 1
ATOM 3913 C C . TYR A 1 495 ? -16.355 4.853 14.887 1.00 90.25 495 TYR A C 1
ATOM 3915 O O . TYR A 1 495 ? -16.487 6.027 15.232 1.00 90.25 495 TYR A O 1
ATOM 3923 N N . MET A 1 496 ? -17.058 3.854 15.408 1.00 87.75 496 MET A N 1
ATOM 3924 C CA . MET A 1 496 ? -18.063 4.012 16.457 1.00 87.75 496 MET A CA 1
ATOM 3925 C C . MET A 1 496 ? -17.910 2.881 17.469 1.00 87.75 496 MET A C 1
ATOM 3927 O O . MET A 1 496 ? -17.752 1.742 17.043 1.00 87.75 496 MET A O 1
ATOM 3931 N N . THR A 1 497 ? -17.964 3.162 18.771 1.00 89.19 497 THR A N 1
ATOM 3932 C CA . THR A 1 497 ? -17.940 2.109 19.810 1.00 89.19 497 THR A CA 1
ATOM 3933 C C . THR A 1 497 ? -19.266 1.353 19.868 1.00 89.19 497 THR A C 1
ATOM 3935 O O . THR A 1 497 ? -20.247 1.761 19.243 1.00 89.19 497 THR A O 1
ATOM 3938 N N . ARG A 1 498 ? -19.327 0.238 20.606 1.00 88.12 498 ARG A N 1
ATOM 3939 C CA . ARG A 1 498 ? -20.578 -0.533 20.766 1.00 88.12 498 ARG A CA 1
ATOM 3940 C C . ARG A 1 498 ? -21.682 0.293 21.435 1.00 88.12 498 ARG A C 1
ATOM 3942 O O . ARG A 1 498 ? -22.811 0.315 20.963 1.00 88.12 498 ARG A O 1
ATOM 3949 N N . GLN A 1 499 ? -21.327 1.068 22.458 1.00 85.75 499 GLN A N 1
ATOM 3950 C CA . GLN A 1 499 ? -22.262 1.960 23.153 1.00 85.75 499 GLN A CA 1
ATOM 3951 C C . GLN A 1 499 ? -22.785 3.084 22.244 1.00 85.75 499 GLN A C 1
ATOM 3953 O O . GLN A 1 499 ? -23.973 3.401 22.245 1.00 85.75 499 GLN A O 1
ATOM 3958 N N . GLU A 1 500 ? -21.910 3.694 21.438 1.00 85.81 500 GLU A N 1
ATOM 3959 C CA . GLU A 1 500 ? -22.321 4.743 20.499 1.00 85.81 500 GLU A CA 1
ATOM 3960 C C . GLU A 1 500 ? -23.244 4.199 19.398 1.00 85.81 500 GLU A C 1
ATOM 3962 O O . GLU A 1 500 ? -24.158 4.900 18.960 1.00 85.81 500 GLU A O 1
ATOM 3967 N N . GLU A 1 501 ? -23.031 2.954 18.969 1.00 87.75 501 GLU A N 1
ATOM 3968 C CA . GLU A 1 501 ? -23.903 2.275 18.013 1.00 87.75 501 GLU A CA 1
ATOM 3969 C C . GLU A 1 501 ? -25.299 2.044 18.581 1.00 87.75 501 GLU A C 1
ATOM 3971 O O . GLU A 1 501 ? -26.272 2.358 17.901 1.00 87.75 501 GLU A O 1
ATOM 3976 N N . GLU A 1 502 ? -25.424 1.560 19.817 1.00 87.38 502 GLU A N 1
ATOM 3977 C CA . GLU A 1 502 ? -26.729 1.366 20.461 1.00 87.38 502 GLU A CA 1
ATOM 3978 C C . GLU A 1 502 ? -27.531 2.674 20.500 1.00 87.38 502 GLU A C 1
ATOM 3980 O O . GLU A 1 502 ? -28.709 2.711 20.128 1.00 87.38 502 GLU A O 1
ATOM 3985 N N . VAL A 1 503 ? -26.873 3.780 20.862 1.00 85.75 503 VAL A N 1
ATOM 3986 C CA . VAL A 1 503 ? -27.481 5.117 20.856 1.00 85.75 503 VAL A CA 1
ATOM 3987 C C . VAL A 1 503 ? -27.864 5.542 19.436 1.00 85.75 503 VAL A C 1
ATOM 3989 O O . VAL A 1 503 ? -28.961 6.069 19.225 1.00 85.75 503 VAL A O 1
ATOM 3992 N N . TYR A 1 504 ? -26.993 5.310 18.451 1.00 83.88 504 TYR A N 1
ATOM 3993 C CA . TYR A 1 504 ? -27.257 5.632 17.049 1.00 83.88 504 TYR A CA 1
ATOM 3994 C C . TYR A 1 504 ? -28.469 4.860 16.510 1.00 83.88 504 TYR A C 1
ATOM 3996 O O . TYR A 1 504 ? -29.358 5.452 15.892 1.00 83.88 504 TYR A O 1
ATOM 4004 N N . VAL A 1 505 ? -28.534 3.554 16.778 1.00 86.19 505 VAL A N 1
ATOM 4005 C CA . VAL A 1 505 ? -29.629 2.668 16.371 1.00 86.19 505 VAL A CA 1
ATOM 4006 C C . VAL A 1 505 ? -30.931 3.090 17.045 1.00 86.19 505 VAL A C 1
ATOM 4008 O O . VAL A 1 505 ? -31.932 3.248 16.349 1.00 86.19 505 VAL A O 1
ATOM 4011 N N . ALA A 1 506 ? -30.929 3.374 18.350 1.00 84.38 506 ALA A N 1
ATOM 4012 C CA . ALA A 1 506 ? -32.119 3.838 19.064 1.00 84.38 506 ALA A CA 1
ATOM 4013 C C . ALA A 1 506 ? -32.654 5.170 18.500 1.00 84.38 506 ALA A C 1
ATOM 4015 O O . ALA A 1 506 ? -33.855 5.331 18.259 1.00 84.38 506 ALA A O 1
ATOM 4016 N N . GLN A 1 507 ? -31.768 6.132 18.220 1.00 79.81 507 GLN A N 1
ATOM 4017 C CA . GLN A 1 507 ? -32.150 7.403 17.597 1.00 79.81 507 GLN A CA 1
ATOM 4018 C C . GLN A 1 507 ? -32.693 7.217 16.178 1.00 79.81 507 GLN A C 1
ATOM 4020 O O . GLN A 1 507 ? -33.633 7.906 15.772 1.00 79.81 507 GLN A O 1
ATOM 4025 N N . ALA A 1 508 ? -32.106 6.305 15.409 1.00 78.12 508 ALA A N 1
ATOM 4026 C CA . ALA A 1 508 ? -32.537 6.033 14.051 1.00 78.12 508 ALA A CA 1
ATOM 4027 C C . ALA A 1 508 ? -33.859 5.262 13.995 1.00 78.12 508 ALA A C 1
ATOM 4029 O O . ALA A 1 508 ? -34.702 5.610 13.175 1.00 78.12 508 ALA A O 1
ATOM 4030 N N . GLN A 1 509 ? -34.095 4.305 14.894 1.00 79.94 509 GLN A N 1
ATOM 4031 C CA . GLN A 1 509 ? -35.381 3.613 15.037 1.00 79.94 509 GLN A CA 1
ATOM 4032 C C . GLN A 1 509 ? -36.512 4.595 15.361 1.00 79.94 509 GLN A C 1
ATOM 4034 O O . GLN A 1 509 ? -37.568 4.544 14.733 1.00 79.94 509 GLN A O 1
ATOM 4039 N N . ASN A 1 510 ? -36.268 5.567 16.247 1.00 75.81 510 ASN A N 1
ATOM 4040 C CA . ASN A 1 510 ? -37.228 6.642 16.524 1.00 75.81 510 ASN A CA 1
ATOM 4041 C C . ASN A 1 510 ? -37.556 7.475 15.271 1.00 75.81 510 ASN A C 1
ATOM 4043 O O . ASN A 1 510 ? -38.711 7.845 15.057 1.00 75.81 510 ASN A O 1
ATOM 4047 N N . LYS A 1 511 ? -36.555 7.743 14.418 1.00 72.12 511 LYS A N 1
ATOM 4048 C CA . LYS A 1 511 ? -36.752 8.415 13.120 1.00 72.12 511 LYS A CA 1
ATOM 4049 C C . LYS A 1 511 ? -37.476 7.517 12.109 1.00 72.12 511 LYS A C 1
ATOM 4051 O O . LYS A 1 511 ? -38.282 8.022 11.337 1.00 72.12 511 LYS A O 1
ATOM 4056 N N . LEU A 1 512 ? -37.197 6.213 12.098 1.00 72.19 512 LEU A N 1
ATOM 4057 C CA . LEU A 1 512 ? -37.779 5.251 11.159 1.00 72.19 512 LEU A CA 1
ATOM 4058 C C . LEU A 1 512 ? -39.272 5.036 11.433 1.00 72.19 512 LEU A C 1
ATOM 4060 O O . LEU A 1 512 ? -40.070 5.035 10.498 1.00 72.19 512 LEU A O 1
ATOM 4064 N N . ASN A 1 513 ? -39.632 4.963 12.717 1.00 69.06 513 ASN A N 1
ATOM 4065 C CA . ASN A 1 513 ? -41.003 4.827 13.206 1.00 69.06 513 ASN A CA 1
ATOM 4066 C C . ASN A 1 513 ? -41.821 6.131 13.100 1.00 69.06 513 ASN A C 1
ATOM 4068 O O . ASN A 1 513 ? -42.954 6.171 13.573 1.00 69.06 513 ASN A O 1
ATOM 4072 N N . ASP A 1 514 ? -41.253 7.205 12.526 1.00 64.81 514 ASP A N 1
ATOM 4073 C CA . ASP A 1 514 ? -41.880 8.528 12.392 1.00 64.81 514 ASP A CA 1
ATOM 4074 C C . ASP A 1 514 ? -42.527 9.019 13.714 1.00 64.81 514 ASP A C 1
ATOM 4076 O O . ASP A 1 514 ? -43.527 9.751 13.709 1.00 64.81 514 ASP A O 1
ATOM 4080 N N . VAL A 1 515 ? -41.944 8.639 14.867 1.00 61.34 515 VAL A N 1
ATOM 4081 C CA . VAL A 1 515 ? -42.399 9.032 16.211 1.00 61.34 515 VAL A CA 1
ATOM 4082 C C . VAL A 1 515 ? -42.021 10.490 16.414 1.00 61.34 515 VAL A C 1
ATOM 4084 O O . VAL A 1 515 ? -40.981 10.861 16.953 1.00 61.34 515 VAL A O 1
ATOM 4087 N N . MET A 1 516 ? -42.869 11.342 15.866 1.00 65.38 516 MET A N 1
ATOM 4088 C CA . MET A 1 516 ? -42.679 12.772 15.806 1.00 65.38 516 MET A CA 1
ATOM 4089 C C . MET A 1 516 ? -43.715 13.399 16.739 1.00 65.38 516 MET A C 1
ATOM 4091 O O . MET A 1 516 ? -44.888 13.409 16.354 1.00 65.38 516 MET A O 1
ATOM 4095 N N . PRO A 1 517 ? -43.313 13.910 17.920 1.00 71.69 517 PRO A N 1
ATOM 4096 C CA . PRO A 1 517 ? -44.249 14.377 18.934 1.00 71.69 517 PRO A CA 1
ATOM 4097 C C . PRO A 1 517 ? -45.166 15.468 18.382 1.00 71.69 517 PRO A C 1
ATOM 4099 O O . PRO A 1 517 ? -44.758 16.300 17.555 1.00 71.69 517 PRO A O 1
ATOM 4102 N N . ASP A 1 518 ? -46.415 15.409 18.830 1.00 78.38 518 ASP A N 1
ATOM 4103 C CA . ASP A 1 518 ? -47.463 16.350 18.471 1.00 78.38 518 ASP A CA 1
ATOM 4104 C C . ASP A 1 518 ? -47.177 17.712 19.098 1.00 78.38 518 ASP A C 1
ATOM 4106 O O . ASP A 1 518 ? -46.810 17.818 20.269 1.00 78.38 518 ASP A O 1
ATOM 4110 N N . ILE A 1 519 ? -47.320 18.763 18.295 1.00 83.06 519 ILE A N 1
ATOM 4111 C CA . ILE A 1 519 ? -47.097 20.136 18.741 1.00 83.06 519 ILE A CA 1
ATOM 4112 C C . ILE A 1 519 ? -48.459 20.717 19.144 1.00 83.06 519 ILE A C 1
ATOM 4114 O O . ILE A 1 519 ? -49.451 20.458 18.451 1.00 83.06 519 ILE A O 1
ATOM 4118 N N . PRO A 1 520 ? -48.546 21.487 20.245 1.00 81.38 520 PRO A N 1
ATOM 4119 C CA . PRO A 1 520 ? -49.769 22.201 20.591 1.00 81.38 520 PRO A CA 1
ATOM 4120 C C . PRO A 1 520 ? -50.157 23.188 19.481 1.00 81.38 520 PRO A C 1
ATOM 4122 O O . PRO A 1 520 ? -49.298 23.837 18.876 1.00 81.38 520 PRO A O 1
ATOM 4125 N N . ILE A 1 521 ? -51.459 23.270 19.205 1.00 83.69 521 ILE A N 1
ATOM 4126 C CA . ILE A 1 521 ? -52.022 24.178 18.203 1.00 83.69 521 ILE A CA 1
ATOM 4127 C C . ILE A 1 521 ? -52.224 25.536 18.868 1.00 83.69 521 ILE A C 1
ATOM 4129 O O . ILE A 1 521 ? -52.995 25.642 19.817 1.00 83.69 521 ILE A O 1
ATOM 4133 N N . ASP A 1 522 ? -51.538 26.553 18.359 1.00 86.12 522 ASP A N 1
ATOM 4134 C CA . ASP A 1 522 ? -51.701 27.937 18.803 1.00 86.12 522 ASP A CA 1
ATOM 4135 C C . ASP A 1 522 ? -53.088 28.479 18.414 1.00 86.12 522 ASP A C 1
ATOM 4137 O O . ASP A 1 522 ? -53.573 28.206 17.310 1.00 86.12 522 ASP A O 1
ATOM 4141 N N . ASP A 1 523 ? -53.698 29.313 19.263 1.00 82.19 523 ASP A N 1
ATOM 4142 C CA . ASP A 1 523 ? -55.069 29.828 19.075 1.00 82.19 523 ASP A CA 1
ATOM 4143 C C . ASP A 1 523 ? -55.286 30.496 17.703 1.00 82.19 523 ASP A C 1
ATOM 4145 O O . ASP A 1 523 ? -56.356 30.399 17.101 1.00 82.19 523 ASP A O 1
ATOM 4149 N N . LYS A 1 524 ? -54.239 31.136 17.164 1.00 83.94 524 LYS A N 1
ATOM 4150 C CA . LYS A 1 524 ? -54.253 31.844 15.871 1.00 83.94 524 LYS A CA 1
ATOM 4151 C C . LYS A 1 524 ? -54.331 30.918 14.655 1.00 83.94 524 LYS A C 1
ATOM 4153 O O . LYS A 1 524 ? -54.740 31.360 13.586 1.00 83.94 524 LYS A O 1
ATOM 4158 N N . GLU A 1 525 ? -53.928 29.658 14.792 1.00 86.12 525 GLU A N 1
ATOM 4159 C CA . GLU A 1 525 ? -53.864 28.686 13.691 1.00 86.12 525 GLU A CA 1
ATOM 4160 C C . GLU A 1 525 ? -55.005 27.653 13.762 1.00 86.12 525 GLU A C 1
ATOM 4162 O O . GLU A 1 525 ? -55.116 26.775 12.903 1.00 86.12 525 GLU A O 1
ATOM 4167 N N . VAL A 1 526 ? -55.910 27.774 14.742 1.00 84.06 526 VAL A N 1
ATOM 4168 C CA . VAL A 1 526 ? -57.077 26.889 14.899 1.00 84.06 526 VAL A CA 1
ATOM 4169 C C . VAL A 1 526 ? -58.010 26.964 13.686 1.00 84.06 526 VAL A C 1
ATOM 4171 O O . VAL A 1 526 ? -58.476 25.931 13.203 1.00 84.06 526 VAL A O 1
ATOM 4174 N N . GLU A 1 527 ? -58.272 28.163 13.156 1.00 85.31 527 GLU A N 1
ATOM 4175 C CA . GLU A 1 527 ? -59.113 28.337 11.961 1.00 85.31 527 GLU A CA 1
ATOM 4176 C C . GLU A 1 527 ? -58.480 27.712 10.716 1.00 85.31 527 GLU A C 1
ATOM 4178 O O . GLU A 1 527 ? -59.159 27.042 9.935 1.00 85.31 527 GLU A O 1
ATOM 4183 N N . PHE A 1 528 ? -57.163 27.867 10.563 1.00 88.50 528 PHE A N 1
ATOM 4184 C CA . PHE A 1 528 ? -56.403 27.240 9.489 1.00 88.50 528 PHE A CA 1
ATOM 4185 C C . PHE A 1 528 ? -56.489 25.712 9.563 1.00 88.50 528 PHE A C 1
ATOM 4187 O O . PHE A 1 528 ? -56.764 25.055 8.556 1.00 88.50 528 PHE A O 1
ATOM 4194 N N . MET A 1 529 ? -56.325 25.144 10.760 1.00 86.44 529 MET A N 1
ATOM 4195 C CA . MET A 1 529 ? -56.414 23.700 10.976 1.00 86.44 529 MET A CA 1
ATOM 4196 C C . MET A 1 529 ? -57.812 23.142 10.728 1.00 86.44 529 MET A C 1
ATOM 4198 O O . MET A 1 529 ? -57.940 22.068 10.133 1.00 86.44 529 MET A O 1
ATOM 4202 N N . LYS A 1 530 ? -58.860 23.876 11.117 1.00 87.50 530 LYS A N 1
ATOM 4203 C CA . LYS A 1 530 ? -60.243 23.523 10.773 1.00 87.50 530 LYS A CA 1
ATOM 4204 C C . LYS A 1 530 ? -60.439 23.523 9.259 1.00 87.50 530 LYS A C 1
ATOM 4206 O O . LYS A 1 530 ? -60.879 22.517 8.717 1.00 87.50 530 LYS A O 1
ATOM 4211 N N . ALA A 1 531 ? -60.019 24.583 8.567 1.00 87.19 531 ALA A N 1
ATOM 4212 C CA . ALA A 1 531 ? -60.137 24.679 7.112 1.00 87.19 531 ALA A CA 1
ATOM 4213 C C . ALA A 1 531 ? -59.363 23.571 6.371 1.00 87.19 531 ALA A C 1
ATOM 4215 O O . ALA A 1 531 ? -59.855 23.024 5.384 1.00 87.19 531 ALA A O 1
ATOM 4216 N N . ALA A 1 532 ? -58.165 23.217 6.844 1.00 86.56 532 ALA A N 1
ATOM 4217 C CA . ALA A 1 532 ? -57.380 22.111 6.299 1.00 86.56 532 ALA A CA 1
ATOM 4218 C C . ALA A 1 532 ? -58.070 20.754 6.522 1.00 86.56 532 ALA A C 1
ATOM 4220 O O . ALA A 1 532 ? -58.122 19.940 5.604 1.00 86.56 532 ALA A O 1
ATOM 4221 N N . THR A 1 533 ? -58.645 20.535 7.709 1.00 88.44 533 THR A N 1
ATOM 4222 C CA . THR A 1 533 ? -59.376 19.303 8.049 1.00 88.44 533 THR A CA 1
ATOM 4223 C C . THR A 1 533 ? -60.626 19.147 7.188 1.00 88.44 533 THR A C 1
ATOM 4225 O O . THR A 1 533 ? -60.784 18.117 6.540 1.00 88.44 533 THR A O 1
ATOM 4228 N N . THR A 1 534 ? -61.439 20.201 7.065 1.00 89.62 534 THR A N 1
ATOM 4229 C CA . THR A 1 534 ? -62.636 20.193 6.211 1.00 89.62 534 THR A CA 1
ATOM 4230 C C . THR A 1 534 ? -62.296 19.894 4.752 1.00 89.62 534 THR A C 1
ATOM 4232 O O . THR A 1 534 ? -63.032 19.170 4.093 1.00 89.62 534 THR A O 1
ATOM 4235 N N . LYS A 1 535 ? -61.167 20.400 4.233 1.00 87.31 535 LYS A N 1
ATOM 4236 C CA . LYS A 1 535 ? -60.716 20.081 2.868 1.00 87.31 535 LYS A CA 1
ATOM 4237 C C . LYS A 1 535 ? -60.342 18.609 2.684 1.00 87.31 535 LYS A C 1
ATOM 4239 O O . LYS A 1 535 ? -60.644 18.051 1.635 1.00 87.31 535 LYS A O 1
ATOM 4244 N N . ILE A 1 536 ? -59.683 17.997 3.669 1.00 86.06 536 ILE A N 1
ATOM 4245 C CA . ILE A 1 536 ? -59.315 16.573 3.622 1.00 86.06 536 ILE A CA 1
ATOM 4246 C C . ILE A 1 536 ? -60.576 15.705 3.683 1.00 86.06 536 ILE A C 1
ATOM 4248 O O . ILE A 1 536 ? -60.739 14.809 2.862 1.00 86.06 536 ILE A O 1
ATOM 4252 N N . GLU A 1 537 ? -61.484 15.996 4.615 1.00 87.12 537 GLU A N 1
ATOM 4253 C CA . GLU A 1 537 ? -62.735 15.249 4.791 1.00 87.12 537 GLU A CA 1
ATOM 4254 C C . GLU A 1 537 ? -63.665 15.385 3.579 1.00 87.12 537 GLU A C 1
ATOM 4256 O O . GLU A 1 537 ? -64.227 14.390 3.128 1.00 87.12 537 GLU A O 1
ATOM 4261 N N . ALA A 1 538 ? -63.782 16.590 3.005 1.00 86.62 538 ALA A N 1
ATOM 4262 C CA . ALA A 1 538 ? -64.575 16.820 1.799 1.00 86.62 538 ALA A CA 1
ATOM 4263 C C . ALA A 1 538 ? -64.052 16.004 0.608 1.00 86.62 538 ALA A C 1
ATOM 4265 O O . ALA A 1 538 ? -64.843 15.378 -0.090 1.00 86.62 538 ALA A O 1
ATOM 4266 N N . TRP A 1 539 ? -62.730 15.953 0.420 1.00 86.56 539 TRP A N 1
ATOM 4267 C CA . TRP A 1 539 ? -62.104 15.140 -0.626 1.00 86.56 539 TRP A CA 1
ATOM 4268 C C . TRP A 1 539 ? -62.286 13.631 -0.391 1.00 86.56 539 TRP A C 1
ATOM 4270 O O . TRP A 1 539 ? -62.520 12.888 -1.339 1.00 86.56 539 TRP A O 1
ATOM 4280 N N . LEU A 1 540 ? -62.234 13.163 0.862 1.00 83.12 540 LEU A N 1
ATOM 4281 C CA . LEU A 1 540 ? -62.497 11.756 1.195 1.00 83.12 540 LEU A CA 1
ATOM 4282 C C . LEU A 1 540 ? -63.966 11.349 0.979 1.00 83.12 540 LEU A C 1
ATOM 4284 O O . LEU A 1 540 ? -64.231 10.184 0.689 1.00 83.12 540 LEU A O 1
ATOM 4288 N N . ALA A 1 541 ? -64.908 12.284 1.135 1.00 83.75 541 ALA A N 1
ATOM 4289 C CA . ALA A 1 541 ? -66.344 12.044 0.984 1.00 83.75 541 ALA A CA 1
ATOM 4290 C C . ALA A 1 541 ? -66.850 12.160 -0.469 1.00 83.75 541 ALA A C 1
ATOM 4292 O O . ALA A 1 541 ? -67.966 11.727 -0.773 1.00 83.75 541 ALA A O 1
ATOM 4293 N N . GLU A 1 542 ? -66.062 12.753 -1.367 1.00 82.38 542 GLU A N 1
ATOM 4294 C CA . GLU A 1 542 ? -66.430 12.980 -2.763 1.00 82.38 542 GLU A CA 1
ATOM 4295 C C . GLU A 1 542 ? -66.362 11.677 -3.584 1.00 82.38 542 GLU A C 1
ATOM 4297 O O . GLU A 1 542 ? -65.361 10.960 -3.574 1.00 82.38 542 GLU A O 1
ATOM 4302 N N . LYS A 1 543 ? -67.452 11.345 -4.296 1.00 65.50 543 LYS A N 1
ATOM 4303 C CA . LYS A 1 543 ? -67.565 10.092 -5.071 1.00 65.50 543 LYS A CA 1
ATOM 4304 C C . LYS A 1 543 ? -66.738 10.085 -6.362 1.00 65.50 543 LYS A C 1
ATOM 4306 O O . LYS A 1 543 ? -66.382 9.001 -6.811 1.00 65.50 543 LYS A O 1
ATOM 4311 N N . ASP A 1 544 ? -66.461 11.254 -6.940 1.00 63.84 544 ASP A N 1
ATOM 4312 C CA . ASP A 1 544 ? -65.663 11.413 -8.165 1.00 63.84 544 ASP A CA 1
ATOM 4313 C C . ASP A 1 544 ? -64.828 12.711 -8.091 1.00 63.84 544 ASP A C 1
ATOM 4315 O O . ASP A 1 544 ? -65.229 13.748 -8.625 1.00 63.84 544 ASP A O 1
ATOM 4319 N N . PRO A 1 545 ? -63.720 12.711 -7.324 1.00 70.19 545 PRO A N 1
ATOM 4320 C CA . PRO A 1 545 ? -62.911 13.905 -7.111 1.00 70.19 545 PRO A CA 1
ATOM 4321 C C . PRO A 1 545 ? -62.182 14.332 -8.387 1.00 70.19 545 PRO A C 1
ATOM 4323 O O . PRO A 1 545 ? -61.677 13.500 -9.138 1.00 70.19 545 PRO A O 1
ATOM 4326 N N . GLN A 1 546 ? -62.020 15.644 -8.573 1.00 64.25 546 GLN A N 1
ATOM 4327 C CA . GLN A 1 546 ? -61.295 16.232 -9.713 1.00 64.25 546 GLN A CA 1
ATOM 4328 C C . GLN A 1 546 ? -59.833 15.738 -9.831 1.00 64.25 546 GLN A C 1
ATOM 4330 O O . GLN A 1 546 ? -59.277 15.710 -10.927 1.00 64.25 546 GLN A O 1
ATOM 4335 N N . ASP A 1 547 ? -59.228 15.340 -8.705 1.00 71.12 547 ASP A N 1
ATOM 4336 C CA . ASP A 1 547 ? -57.955 14.618 -8.612 1.00 71.12 547 ASP A CA 1
ATOM 4337 C C . ASP A 1 547 ? -58.118 13.437 -7.625 1.00 71.12 547 ASP A C 1
ATOM 4339 O O . ASP A 1 547 ? -58.146 13.638 -6.401 1.00 71.12 547 ASP A O 1
ATOM 4343 N N . PRO A 1 548 ? -58.273 12.195 -8.122 1.00 70.19 548 PRO A N 1
ATOM 4344 C CA . PRO A 1 548 ? -58.532 11.029 -7.277 1.00 70.19 548 PRO A CA 1
ATOM 4345 C C . PRO A 1 548 ? -57.322 10.614 -6.424 1.00 70.19 548 PRO A C 1
ATOM 4347 O O . PRO A 1 548 ? -57.479 9.815 -5.492 1.00 70.19 548 PRO A O 1
ATOM 4350 N N . GLU A 1 549 ? -56.129 11.150 -6.710 1.00 72.50 549 GLU A N 1
ATOM 4351 C CA . GLU A 1 549 ? -54.886 10.779 -6.035 1.00 72.50 549 GLU A CA 1
ATOM 4352 C C . GLU A 1 549 ? -54.581 11.638 -4.798 1.00 72.50 549 GLU A C 1
ATOM 4354 O O . GLU A 1 549 ? -53.992 11.117 -3.848 1.00 72.50 549 GLU A O 1
ATOM 4359 N N . GLY A 1 550 ? -55.002 12.912 -4.733 1.00 84.25 550 GLY A N 1
ATOM 4360 C CA . GLY A 1 550 ? -54.732 13.758 -3.560 1.00 84.25 550 GLY A CA 1
ATOM 4361 C C . GLY A 1 550 ? -55.319 15.175 -3.568 1.00 84.25 550 GLY A C 1
ATOM 4362 O O . GLY A 1 550 ? -55.766 15.679 -4.590 1.00 84.25 550 GLY A O 1
ATOM 4363 N N . VAL A 1 551 ? -55.247 15.850 -2.415 1.00 88.69 551 VAL A N 1
ATOM 4364 C CA . VAL A 1 551 ? -55.715 17.228 -2.178 1.00 88.69 551 VAL A CA 1
ATOM 4365 C C . VAL A 1 551 ? -54.571 18.159 -1.760 1.00 88.69 551 VAL A C 1
ATOM 4367 O O . VAL A 1 551 ? -53.705 17.796 -0.962 1.00 88.69 551 VAL A O 1
ATOM 4370 N N . ASN A 1 552 ? -54.571 19.393 -2.273 1.00 90.06 552 ASN A N 1
ATOM 4371 C CA . ASN A 1 552 ? -53.537 20.395 -1.999 1.00 90.06 552 ASN A CA 1
ATOM 4372 C C . ASN A 1 552 ? -53.956 21.379 -0.893 1.00 90.06 552 ASN A C 1
ATOM 4374 O O . ASN A 1 552 ? -55.008 22.020 -0.963 1.00 90.06 552 ASN A O 1
ATOM 4378 N N . ILE A 1 553 ? -53.092 21.556 0.108 1.00 89.38 553 ILE A N 1
ATOM 4379 C CA . ILE A 1 553 ? -53.295 22.444 1.257 1.00 89.38 553 ILE A CA 1
ATOM 4380 C C . ILE A 1 553 ? -52.168 23.480 1.293 1.00 89.38 553 ILE A C 1
ATOM 4382 O O . ILE A 1 553 ? -51.007 23.153 1.539 1.00 89.38 553 ILE A O 1
ATOM 4386 N N . ASN A 1 554 ? -52.503 24.748 1.049 1.00 88.75 554 ASN A N 1
ATOM 4387 C CA . ASN A 1 554 ? -51.532 25.843 1.078 1.00 88.75 554 ASN A CA 1
ATOM 4388 C C . ASN A 1 554 ? -51.023 26.083 2.500 1.00 88.75 554 ASN A C 1
ATOM 4390 O O . ASN A 1 554 ? -51.819 26.199 3.427 1.00 88.75 554 ASN A O 1
ATOM 4394 N N . ALA A 1 555 ? -49.708 26.221 2.655 1.00 86.44 555 ALA A N 1
ATOM 4395 C CA . ALA A 1 555 ? -49.071 26.487 3.940 1.00 86.44 555 ALA A CA 1
ATOM 4396 C C . ALA A 1 555 ? -48.027 27.594 3.773 1.00 86.44 555 ALA A C 1
ATOM 4398 O O . ALA A 1 555 ? -47.118 27.474 2.951 1.00 86.44 555 ALA A O 1
ATOM 4399 N N . LYS A 1 556 ? -48.157 28.675 4.548 1.00 85.25 556 LYS A N 1
ATOM 4400 C CA . LYS A 1 556 ? -47.341 29.891 4.396 1.00 85.25 556 LYS A CA 1
ATOM 4401 C C . LYS A 1 556 ? -45.998 29.807 5.120 1.00 85.25 556 LYS A C 1
ATOM 4403 O O . LYS A 1 556 ? -45.044 30.456 4.707 1.00 85.25 556 LYS A O 1
ATOM 4408 N N . ASN A 1 557 ? -45.915 29.027 6.197 1.00 85.62 557 ASN A N 1
ATOM 4409 C CA . ASN A 1 557 ? -44.727 28.919 7.045 1.00 85.62 557 ASN A CA 1
ATOM 4410 C C . ASN A 1 557 ? -44.437 27.453 7.442 1.00 85.62 557 ASN A C 1
ATOM 4412 O O . ASN A 1 557 ? -45.251 26.550 7.233 1.00 85.62 557 ASN A O 1
ATOM 4416 N N . ALA A 1 558 ? -43.247 27.199 7.998 1.00 84.06 558 ALA A N 1
ATOM 4417 C CA . ALA A 1 558 ? -42.827 25.855 8.410 1.00 84.06 558 ALA A CA 1
ATOM 4418 C C . ALA A 1 558 ? -43.709 25.265 9.532 1.00 84.06 558 ALA A C 1
ATOM 4420 O O . ALA A 1 558 ? -43.895 24.050 9.584 1.00 84.06 558 ALA A O 1
ATOM 4421 N N . TYR A 1 559 ? -44.293 26.120 10.379 1.00 87.44 559 TYR A N 1
ATOM 4422 C CA . TYR A 1 559 ? -45.191 25.724 11.466 1.00 87.44 559 TYR A CA 1
ATOM 4423 C C . TYR A 1 559 ? -46.527 25.167 10.939 1.00 87.44 559 TYR A C 1
ATOM 4425 O O . TYR A 1 559 ? -46.878 24.032 11.244 1.00 87.44 559 TYR A O 1
ATOM 4433 N N . GLN A 1 560 ? -47.207 25.879 10.035 1.00 86.94 560 GLN A N 1
ATOM 4434 C CA . GLN A 1 560 ? -48.415 25.404 9.346 1.00 86.94 560 GLN A CA 1
ATOM 4435 C C . GLN A 1 560 ? -48.152 24.114 8.566 1.00 86.94 560 GLN A C 1
ATOM 4437 O O . GLN A 1 560 ? -48.959 23.186 8.605 1.00 86.94 560 GLN A O 1
ATOM 4442 N N . ARG A 1 561 ? -46.989 24.017 7.900 1.00 88.06 561 ARG A N 1
ATOM 4443 C CA . ARG A 1 561 ? -46.572 22.777 7.226 1.00 88.06 561 ARG A CA 1
ATOM 4444 C C . ARG A 1 561 ? -46.522 21.613 8.215 1.00 88.06 561 ARG A C 1
ATOM 4446 O O . ARG A 1 561 ? -47.066 20.547 7.942 1.00 88.06 561 ARG A O 1
ATOM 4453 N N . ARG A 1 562 ? -45.895 21.826 9.372 1.00 85.75 562 ARG A N 1
ATOM 4454 C CA . ARG A 1 562 ? -45.755 20.831 10.437 1.00 85.75 562 ARG A CA 1
ATOM 4455 C C . ARG A 1 562 ? -47.104 20.397 11.023 1.00 85.75 562 ARG A C 1
ATOM 4457 O O . ARG A 1 562 ? -47.292 19.198 11.226 1.00 85.75 562 ARG A O 1
ATOM 4464 N N . LEU A 1 563 ? -48.035 21.328 11.223 1.00 88.06 563 LEU A N 1
ATOM 4465 C CA . LEU A 1 563 ? -49.388 21.025 11.699 1.00 88.06 563 LEU A CA 1
ATOM 4466 C C . LEU A 1 563 ? -50.194 20.192 10.686 1.00 88.06 563 LEU A C 1
ATOM 4468 O O . LEU A 1 563 ? -50.873 19.244 11.078 1.00 88.06 563 LEU A O 1
ATOM 4472 N N . ILE A 1 564 ? -50.063 20.457 9.379 1.00 87.62 564 ILE A N 1
ATOM 4473 C CA . ILE A 1 564 ? -50.687 19.617 8.340 1.00 87.62 564 ILE A CA 1
ATOM 4474 C C . ILE A 1 564 ? -50.123 18.190 8.381 1.00 87.62 564 ILE A C 1
ATOM 4476 O O . ILE A 1 564 ? -50.897 17.236 8.364 1.00 87.62 564 ILE A O 1
ATOM 4480 N N . TYR A 1 565 ? -48.798 18.016 8.495 1.00 86.12 565 TYR A N 1
ATOM 4481 C CA . TYR A 1 565 ? -48.198 16.682 8.660 1.00 86.12 565 TYR A CA 1
ATOM 4482 C C . TYR A 1 565 ? -48.721 15.958 9.910 1.00 86.12 565 TYR A C 1
ATOM 4484 O O . TYR A 1 565 ? -48.890 14.744 9.890 1.00 86.12 565 TYR A O 1
ATOM 4492 N N . GLN A 1 566 ? -48.960 16.673 11.012 1.00 87.56 566 GLN A N 1
ATOM 4493 C CA . GLN A 1 566 ? -49.566 16.109 12.223 1.00 87.56 566 GLN A CA 1
ATOM 4494 C C . GLN A 1 566 ? -51.017 15.673 12.002 1.00 87.56 566 GLN A C 1
ATOM 4496 O O . GLN A 1 566 ? -51.411 14.613 12.473 1.00 87.56 566 GLN A O 1
ATOM 4501 N N . GLN A 1 567 ? -51.796 16.445 11.251 1.00 86.94 567 GLN A N 1
ATOM 4502 C CA . GLN A 1 567 ? -53.205 16.142 11.023 1.00 86.94 567 GLN A CA 1
ATOM 4503 C C . GLN A 1 567 ? -53.420 15.023 10.000 1.00 86.94 567 GLN A C 1
ATOM 4505 O O . GLN A 1 567 ? -54.255 14.157 10.232 1.00 86.94 567 GLN A O 1
ATOM 4510 N N . VAL A 1 568 ? -52.641 14.982 8.913 1.00 86.38 568 VAL A N 1
ATOM 4511 C CA . VAL A 1 568 ? -52.726 13.905 7.907 1.00 86.38 568 VAL A CA 1
ATOM 4512 C C . VAL A 1 568 ? -52.343 12.548 8.510 1.00 86.38 568 VAL A C 1
ATOM 4514 O O . VAL A 1 568 ? -52.973 11.551 8.180 1.00 86.38 568 VAL A O 1
ATOM 4517 N N . ARG A 1 569 ? -51.398 12.512 9.466 1.00 83.12 569 ARG A N 1
ATOM 4518 C CA . ARG A 1 569 ? -51.003 11.290 10.197 1.00 83.12 569 ARG A CA 1
ATOM 4519 C C . ARG A 1 569 ? -52.147 10.617 10.969 1.00 83.12 569 ARG A C 1
ATOM 4521 O O . ARG A 1 569 ? -52.037 9.437 11.276 1.00 83.12 569 ARG A O 1
ATOM 4528 N N . LYS A 1 570 ? -53.231 11.336 11.281 1.00 83.75 570 LYS A N 1
ATOM 4529 C CA . LYS A 1 570 ? -54.401 10.777 11.984 1.00 83.75 570 LYS A CA 1
ATOM 4530 C C . LYS A 1 570 ? -55.320 9.957 11.072 1.00 83.75 570 LYS A C 1
ATOM 4532 O O . LYS A 1 570 ? -56.179 9.245 11.581 1.00 83.75 570 LYS A O 1
ATOM 4537 N N . TYR A 1 571 ? -55.156 10.057 9.751 1.00 83.88 571 TYR A N 1
ATOM 4538 C CA . TYR A 1 571 ? -55.977 9.348 8.774 1.00 83.88 571 TYR A CA 1
ATOM 4539 C C . TYR A 1 571 ? -55.240 8.104 8.251 1.00 83.88 571 TYR A C 1
ATOM 4541 O O . TYR A 1 571 ? -54.170 8.245 7.652 1.00 83.88 571 TYR A O 1
ATOM 4549 N N . PRO A 1 572 ? -55.791 6.889 8.428 1.00 76.31 572 PRO A N 1
ATOM 4550 C CA . PRO A 1 572 ? -55.176 5.676 7.898 1.00 76.31 572 PRO A CA 1
ATOM 4551 C C . PRO A 1 572 ? -55.191 5.690 6.359 1.00 76.31 572 PRO A C 1
ATOM 4553 O O . PRO A 1 572 ? -56.196 6.042 5.745 1.00 76.31 572 PRO A O 1
ATOM 4556 N N . GLY A 1 573 ? -54.072 5.318 5.728 1.00 77.94 573 GLY A N 1
ATOM 4557 C CA . GLY A 1 573 ? -53.947 5.239 4.263 1.00 77.94 573 GLY A CA 1
ATOM 4558 C C . GLY A 1 573 ? -53.654 6.563 3.539 1.00 77.94 573 GLY A C 1
ATOM 4559 O O . GLY A 1 573 ? -53.640 6.589 2.306 1.00 77.94 573 GLY A O 1
ATOM 4560 N N . LEU A 1 574 ? -53.397 7.659 4.266 1.00 85.19 574 LEU A N 1
ATOM 4561 C CA . LEU A 1 574 ? -52.958 8.937 3.692 1.00 85.19 574 LEU A CA 1
ATOM 4562 C C . LEU A 1 574 ? -51.494 9.244 4.029 1.00 85.19 574 LEU A C 1
ATOM 4564 O O . LEU A 1 574 ? -51.021 8.985 5.132 1.00 85.19 574 LEU A O 1
ATOM 4568 N N . THR A 1 575 ? -50.784 9.876 3.093 1.00 84.44 575 THR A N 1
ATOM 4569 C CA . THR A 1 575 ? -49.470 10.488 3.342 1.00 84.44 575 THR A CA 1
ATOM 4570 C C . THR A 1 575 ? -49.479 11.950 2.916 1.00 84.44 575 THR A C 1
ATOM 4572 O O . THR A 1 575 ? -50.151 12.337 1.961 1.00 84.44 575 THR A O 1
ATOM 4575 N N . ALA A 1 576 ? -48.693 12.775 3.602 1.00 86.06 576 ALA A N 1
ATOM 4576 C CA . ALA A 1 576 ? -48.446 14.156 3.208 1.00 86.06 576 ALA A CA 1
ATOM 4577 C C . ALA A 1 576 ? -47.104 14.266 2.466 1.00 86.06 576 ALA A C 1
ATOM 4579 O O . ALA A 1 576 ? -46.095 13.720 2.916 1.00 86.06 576 ALA A O 1
ATOM 4580 N N . VAL A 1 577 ? -47.086 14.989 1.345 1.00 85.06 577 VAL A N 1
ATOM 4581 C CA . VAL A 1 577 ? -45.885 15.289 0.552 1.00 85.06 577 VAL A CA 1
ATOM 4582 C C . VAL A 1 577 ? -45.741 16.803 0.422 1.00 85.06 577 VAL A C 1
ATOM 4584 O O . VAL A 1 577 ? -46.663 17.508 0.012 1.00 85.06 577 VAL A O 1
ATOM 4587 N N . GLY A 1 578 ? -44.581 17.333 0.807 1.00 84.81 578 GLY A N 1
ATOM 4588 C CA . GLY A 1 578 ? -44.314 18.767 0.762 1.00 84.81 578 GLY A CA 1
ATOM 4589 C C . GLY A 1 578 ? -43.948 19.248 -0.640 1.00 84.81 578 GLY A C 1
ATOM 4590 O O . GLY A 1 578 ? -42.953 18.798 -1.195 1.00 84.81 578 GLY A O 1
ATOM 4591 N N . MET A 1 579 ? -44.681 20.234 -1.154 1.00 84.62 579 MET A N 1
ATOM 4592 C CA . MET A 1 579 ? -44.415 20.916 -2.424 1.00 84.62 579 MET A CA 1
ATOM 4593 C C . MET A 1 579 ? -43.979 22.376 -2.171 1.00 84.62 579 MET A C 1
ATOM 4595 O O . MET A 1 579 ? -44.100 22.888 -1.042 1.00 84.62 579 MET A O 1
ATOM 4599 N N . PRO A 1 580 ? -43.429 23.084 -3.174 1.00 83.25 580 PRO A N 1
ATOM 4600 C CA . PRO A 1 580 ? -43.214 24.526 -3.079 1.00 83.25 580 PRO A CA 1
ATOM 4601 C C . PRO A 1 580 ? -44.558 25.257 -2.886 1.00 83.25 580 PRO A C 1
ATOM 4603 O O . PRO A 1 580 ? -45.416 25.230 -3.759 1.00 83.25 580 PRO A O 1
ATOM 4606 N N . GLY A 1 581 ? -44.763 25.884 -1.721 1.00 81.00 581 GLY A N 1
ATOM 4607 C CA . GLY A 1 581 ? -45.964 26.677 -1.394 1.00 81.00 581 GLY A CA 1
ATOM 4608 C C . GLY A 1 581 ? -47.165 25.920 -0.795 1.00 81.00 581 GLY A C 1
ATOM 4609 O O . GLY A 1 581 ? -48.022 26.548 -0.172 1.00 81.00 581 GLY A O 1
ATOM 4610 N N . PHE A 1 582 ? -47.224 24.590 -0.903 1.00 88.44 582 PHE A N 1
ATOM 4611 C CA . PHE A 1 582 ? -48.336 23.780 -0.380 1.00 88.44 582 PHE A CA 1
ATOM 4612 C C . PHE A 1 582 ? -47.898 22.367 0.033 1.00 88.44 582 PHE A C 1
ATOM 4614 O O . PHE A 1 582 ? -46.769 21.948 -0.218 1.00 88.44 582 PHE A O 1
ATOM 4621 N N . ILE A 1 583 ? -48.783 21.629 0.700 1.00 90.25 583 ILE A N 1
ATOM 4622 C CA . ILE A 1 583 ? -48.632 20.205 1.020 1.00 90.25 583 ILE A CA 1
ATOM 4623 C C . ILE A 1 583 ? -49.742 19.443 0.305 1.00 90.25 583 ILE A C 1
ATOM 4625 O O . ILE A 1 583 ? -50.905 19.828 0.405 1.00 90.25 583 ILE A O 1
ATOM 4629 N N . ARG A 1 584 ? -49.389 18.366 -0.397 1.00 88.75 584 ARG A N 1
ATOM 4630 C CA . ARG A 1 584 ? -50.354 17.446 -1.005 1.00 88.75 584 ARG A CA 1
ATOM 4631 C C . ARG A 1 584 ? -50.608 16.291 -0.041 1.00 88.75 584 ARG A C 1
ATOM 4633 O O . ARG A 1 584 ? -49.669 15.580 0.313 1.00 88.75 584 ARG A O 1
ATOM 4640 N N . ALA A 1 585 ? -51.845 16.134 0.413 1.00 88.00 585 ALA A N 1
ATOM 4641 C CA . ALA A 1 585 ? -52.294 14.937 1.115 1.00 88.00 585 ALA A CA 1
ATOM 4642 C C . ALA A 1 585 ? -52.817 13.960 0.060 1.00 88.00 585 ALA A C 1
ATOM 4644 O O . ALA A 1 585 ? -53.759 14.285 -0.653 1.00 88.00 585 ALA A O 1
ATOM 4645 N N . GLN A 1 586 ? -52.179 12.807 -0.085 1.00 88.12 586 GLN A N 1
ATOM 4646 C CA . GLN A 1 586 ? -52.481 11.846 -1.145 1.00 88.12 586 GLN A CA 1
ATOM 4647 C C . GLN A 1 586 ? -52.733 10.458 -0.568 1.00 88.12 586 GLN A C 1
ATOM 4649 O O . GLN A 1 586 ? -52.219 10.128 0.508 1.00 88.12 586 GLN A O 1
ATOM 4654 N N . LYS A 1 587 ? -53.511 9.645 -1.289 1.00 83.62 587 LYS A N 1
ATOM 4655 C CA . LYS A 1 587 ? -53.692 8.233 -0.936 1.00 83.62 587 LYS A CA 1
ATOM 4656 C C . LYS A 1 587 ? -52.356 7.521 -1.072 1.00 83.62 587 LYS A C 1
ATOM 4658 O O . LYS A 1 587 ? -51.602 7.759 -2.015 1.00 83.62 587 LYS A O 1
ATOM 4663 N N . PHE A 1 588 ? -52.056 6.665 -0.112 1.00 77.44 588 PHE A N 1
ATOM 4664 C CA . PHE A 1 588 ? -50.831 5.890 -0.100 1.00 77.44 588 PHE A CA 1
ATOM 4665 C C . PHE A 1 588 ? -51.203 4.426 0.059 1.00 77.44 588 PHE A C 1
ATOM 4667 O O . PHE A 1 588 ? -51.825 4.041 1.047 1.00 77.44 588 PHE A O 1
ATOM 4674 N N . THR A 1 589 ? -50.891 3.624 -0.956 1.00 78.62 589 THR A N 1
ATOM 4675 C CA . THR A 1 589 ? -51.215 2.193 -0.935 1.00 78.62 589 THR A CA 1
ATOM 4676 C C . THR A 1 589 ? -50.322 1.454 0.063 1.00 78.62 589 THR A C 1
ATOM 4678 O O . THR A 1 589 ? -49.180 1.855 0.287 1.00 78.62 589 THR A O 1
ATOM 4681 N N . GLU A 1 590 ? -50.812 0.351 0.637 1.00 76.12 590 GLU A N 1
ATOM 4682 C CA . GLU A 1 590 ? -50.021 -0.485 1.558 1.00 76.12 590 GLU A CA 1
ATOM 4683 C C . GLU A 1 590 ? -48.713 -0.958 0.910 1.00 76.12 590 GLU A C 1
ATOM 4685 O O . GLU A 1 590 ? -47.649 -0.847 1.512 1.00 76.12 590 GLU A O 1
ATOM 4690 N N . LYS A 1 591 ? -48.761 -1.340 -0.372 1.00 78.75 591 LYS A N 1
ATOM 4691 C CA . LYS A 1 591 ? -47.572 -1.718 -1.146 1.00 78.75 591 LYS A CA 1
ATOM 4692 C C . LYS A 1 591 ? -46.526 -0.594 -1.230 1.00 78.75 591 LYS A C 1
ATOM 4694 O O . LYS A 1 591 ? -45.339 -0.842 -1.053 1.00 78.75 591 LYS A O 1
ATOM 4699 N N . GLN A 1 592 ? -46.949 0.653 -1.456 1.00 78.12 592 GLN A N 1
ATOM 4700 C CA . GLN A 1 592 ? -46.037 1.807 -1.466 1.00 78.12 592 GLN A CA 1
ATOM 4701 C C . GLN A 1 592 ? -45.476 2.118 -0.068 1.00 78.12 592 GLN A C 1
ATOM 4703 O O . GLN A 1 592 ? -44.359 2.623 0.056 1.00 78.12 592 GLN A O 1
ATOM 4708 N N . HIS A 1 593 ? -46.233 1.818 0.991 1.00 76.25 593 HIS A N 1
ATOM 4709 C CA . HIS A 1 593 ? -45.771 1.928 2.374 1.00 76.25 593 HIS A CA 1
ATOM 4710 C C . HIS A 1 593 ? -44.689 0.902 2.700 1.00 76.25 593 HIS A C 1
ATOM 4712 O O . HIS A 1 593 ? -43.662 1.260 3.278 1.00 76.25 593 HIS A O 1
ATOM 4718 N N . GLU A 1 594 ? -44.873 -0.339 2.263 1.00 79.31 594 GLU A N 1
ATOM 4719 C CA . GLU A 1 594 ? -43.869 -1.395 2.384 1.00 79.31 594 GLU A CA 1
ATOM 4720 C C . GLU A 1 594 ? -42.592 -1.065 1.603 1.00 79.31 594 GLU A C 1
ATOM 4722 O O . GLU A 1 594 ? -41.505 -1.114 2.178 1.00 79.31 594 GLU A O 1
ATOM 4727 N N . GLU A 1 595 ? -42.702 -0.652 0.334 1.00 83.31 595 GLU A N 1
ATOM 4728 C CA . GLU A 1 595 ? -41.550 -0.268 -0.499 1.00 83.31 595 GLU A CA 1
ATOM 4729 C C . GLU A 1 595 ? -40.763 0.896 0.121 1.00 83.31 595 GLU A C 1
ATOM 4731 O O . GLU A 1 595 ? -39.543 0.819 0.269 1.00 83.31 595 GLU A O 1
ATOM 4736 N N . ARG A 1 596 ? -41.449 1.947 0.587 1.00 79.44 596 ARG A N 1
ATOM 4737 C CA . ARG A 1 596 ? -40.800 3.094 1.239 1.00 79.44 596 ARG A CA 1
ATOM 4738 C C . ARG A 1 596 ? -40.133 2.720 2.561 1.00 79.44 596 ARG A C 1
ATOM 4740 O O . ARG A 1 596 ? -39.064 3.244 2.876 1.00 79.44 596 ARG A O 1
ATOM 4747 N N . ASN A 1 597 ? -40.755 1.854 3.359 1.00 80.88 597 ASN A N 1
ATOM 4748 C CA . ASN A 1 597 ? -40.159 1.386 4.610 1.00 80.88 597 ASN A CA 1
ATOM 4749 C C . ASN A 1 597 ? -38.935 0.514 4.347 1.00 80.88 597 ASN A C 1
ATOM 4751 O O . ASN A 1 597 ? -37.930 0.666 5.040 1.00 80.88 597 ASN A O 1
ATOM 4755 N N . LYS A 1 598 ? -38.985 -0.320 3.304 1.00 86.12 598 LYS A N 1
ATOM 4756 C CA . LYS A 1 598 ? -37.837 -1.090 2.834 1.00 86.12 598 LYS A CA 1
ATOM 4757 C C . LYS A 1 598 ? -36.689 -0.173 2.404 1.00 86.12 598 LYS A C 1
ATOM 4759 O O . LYS A 1 598 ? -35.581 -0.337 2.895 1.00 86.12 598 LYS A O 1
ATOM 4764 N N . GLU A 1 599 ? -36.951 0.851 1.591 1.00 85.19 599 GLU A N 1
ATOM 4765 C CA . GLU A 1 599 ? -35.933 1.835 1.184 1.00 85.19 599 GLU A CA 1
ATOM 4766 C C . GLU A 1 599 ? -35.336 2.603 2.376 1.00 85.19 599 GLU A C 1
ATOM 4768 O O . GLU A 1 599 ? -34.125 2.834 2.436 1.00 85.19 599 GLU A O 1
ATOM 4773 N N . LYS A 1 600 ? -36.174 3.009 3.343 1.00 82.62 600 LYS A N 1
ATOM 4774 C CA . LYS A 1 600 ? -35.716 3.648 4.589 1.00 82.62 600 LYS A CA 1
ATOM 4775 C C . LYS A 1 600 ? -34.785 2.716 5.369 1.00 82.62 600 LYS A C 1
ATOM 4777 O O . LYS A 1 600 ? -33.759 3.185 5.862 1.00 82.62 600 LYS A O 1
ATOM 4782 N N . LEU A 1 601 ? -35.140 1.435 5.474 1.00 85.31 601 LEU A N 1
ATOM 4783 C CA . LEU A 1 601 ? -34.361 0.425 6.185 1.00 85.31 601 LEU A CA 1
ATOM 4784 C C . LEU A 1 601 ? -33.028 0.142 5.478 1.00 85.31 601 LEU A C 1
ATOM 4786 O O . LEU A 1 601 ? -31.985 0.242 6.112 1.00 85.31 601 LEU A O 1
ATOM 4790 N N . GLU A 1 602 ? -33.036 -0.089 4.162 1.00 86.62 602 GLU A N 1
ATOM 4791 C CA . GLU A 1 602 ? -31.820 -0.311 3.362 1.00 86.62 602 GLU A CA 1
ATOM 4792 C C . GLU A 1 602 ? -30.855 0.881 3.448 1.00 86.62 602 GLU A C 1
ATOM 4794 O O . GLU A 1 602 ? -29.639 0.727 3.602 1.00 86.62 602 GLU A O 1
ATOM 4799 N N . LYS A 1 603 ? -31.391 2.107 3.387 1.00 84.38 603 LYS A N 1
ATOM 4800 C CA . LYS A 1 603 ? -30.590 3.320 3.569 1.00 84.38 603 LYS A CA 1
ATOM 4801 C C . LYS A 1 603 ? -30.004 3.395 4.978 1.00 84.38 603 LYS A C 1
ATOM 4803 O O . LYS A 1 603 ? -28.832 3.735 5.124 1.00 84.38 603 LYS A O 1
ATOM 4808 N N . PHE A 1 604 ? -30.802 3.079 5.995 1.00 84.50 604 PHE A N 1
ATOM 4809 C CA . PHE A 1 604 ? -30.354 3.066 7.381 1.00 84.50 604 PHE A CA 1
ATOM 4810 C C . PHE A 1 604 ? -29.232 2.046 7.611 1.00 84.50 604 PHE A C 1
ATOM 4812 O O . PHE A 1 604 ? -28.208 2.407 8.180 1.00 84.50 604 PHE A O 1
ATOM 4819 N N . GLU A 1 605 ? -29.367 0.815 7.117 1.00 84.06 605 GLU A N 1
ATOM 4820 C CA . GLU A 1 605 ? -28.338 -0.227 7.237 1.00 84.06 605 GLU A CA 1
ATOM 4821 C C . GLU A 1 605 ? -27.015 0.184 6.574 1.00 84.06 605 GLU A C 1
ATOM 4823 O O . GLU A 1 605 ? -25.923 -0.051 7.110 1.00 84.06 605 GLU A O 1
ATOM 4828 N N . LYS A 1 606 ? -27.099 0.852 5.418 1.00 82.31 606 LYS A N 1
ATOM 4829 C CA . LYS A 1 606 ? -25.935 1.395 4.711 1.00 82.31 606 LYS A CA 1
ATOM 4830 C C . LYS A 1 606 ? -25.264 2.533 5.484 1.00 82.31 606 LYS A C 1
ATOM 4832 O O . LYS A 1 606 ? -24.033 2.556 5.594 1.00 82.31 606 LYS A O 1
ATOM 4837 N N . ASP A 1 607 ? -26.054 3.462 6.016 1.00 82.25 607 ASP A N 1
ATOM 4838 C CA . ASP A 1 607 ? -25.563 4.585 6.817 1.00 82.25 607 ASP A CA 1
ATOM 4839 C C . ASP A 1 607 ? -24.934 4.083 8.130 1.00 82.25 607 ASP A C 1
ATOM 4841 O O . ASP A 1 607 ? -23.834 4.512 8.482 1.00 82.25 607 ASP A O 1
ATOM 4845 N N . LEU A 1 608 ? -25.561 3.101 8.789 1.00 83.31 608 LEU A N 1
ATOM 4846 C CA . LEU A 1 608 ? -25.057 2.431 9.990 1.00 83.31 608 LEU A CA 1
ATOM 4847 C C . LEU A 1 608 ? -23.721 1.735 9.716 1.00 83.31 608 LEU A C 1
ATOM 4849 O O . LEU A 1 608 ? -22.737 1.981 10.406 1.00 83.31 608 LEU A O 1
ATOM 4853 N N . THR A 1 609 ? -23.646 0.930 8.655 1.00 82.94 609 THR A N 1
ATOM 4854 C CA . THR A 1 609 ? -22.407 0.253 8.240 1.00 82.94 609 THR A CA 1
ATOM 4855 C C . THR A 1 609 ? -21.262 1.236 8.017 1.00 82.94 609 THR A C 1
ATOM 4857 O O . THR A 1 609 ? -20.123 0.969 8.400 1.00 82.94 609 THR A O 1
ATOM 4860 N N . THR A 1 610 ? -21.571 2.379 7.413 1.00 82.94 610 THR A N 1
ATOM 4861 C CA . THR A 1 610 ? -20.597 3.432 7.130 1.00 82.94 610 THR A CA 1
ATOM 4862 C C . THR A 1 610 ? -20.177 4.179 8.403 1.00 82.94 610 THR A C 1
ATOM 4864 O O . THR A 1 610 ? -19.018 4.575 8.516 1.00 82.94 610 THR A O 1
ATOM 4867 N N . ALA A 1 611 ? -21.090 4.352 9.363 1.00 83.12 611 ALA A N 1
ATOM 4868 C CA . ALA A 1 611 ? -20.836 5.003 10.647 1.00 83.12 611 ALA A CA 1
ATOM 4869 C C . ALA A 1 611 ? -20.009 4.132 11.610 1.00 83.12 611 ALA A C 1
ATOM 4871 O O . ALA A 1 611 ? -19.096 4.652 12.250 1.00 83.12 611 ALA A O 1
ATOM 4872 N N . ILE A 1 612 ? -20.275 2.819 11.663 1.00 87.62 612 ILE A N 1
ATOM 4873 C CA . ILE A 1 612 ? -19.455 1.847 12.409 1.00 87.62 612 ILE A CA 1
ATOM 4874 C C . ILE A 1 612 ? -18.011 1.872 11.898 1.00 87.62 612 ILE A C 1
ATOM 4876 O O . ILE A 1 612 ? -17.065 1.843 12.688 1.00 87.62 612 ILE A O 1
ATOM 4880 N N . GLY A 1 613 ? -17.852 1.938 10.571 1.00 89.88 613 GLY A N 1
ATOM 4881 C CA . GLY A 1 613 ? -16.572 2.135 9.903 1.00 89.88 613 GLY A CA 1
ATOM 4882 C C . GLY A 1 613 ? -15.516 1.114 10.326 1.00 89.88 613 GLY A C 1
ATOM 4883 O O . GLY A 1 613 ? -15.732 -0.092 10.197 1.00 89.88 613 GLY A O 1
ATOM 4884 N N . PHE A 1 614 ? -14.368 1.591 10.815 1.00 93.62 614 PHE A N 1
ATOM 4885 C CA . PHE A 1 614 ? -13.206 0.743 11.088 1.00 93.62 614 PHE A CA 1
ATOM 4886 C C . PHE A 1 614 ? -13.439 -0.310 12.184 1.00 93.62 614 PHE A C 1
ATOM 4888 O O . PHE A 1 614 ? -12.824 -1.373 12.114 1.00 93.62 614 PHE A O 1
ATOM 4895 N N . ARG A 1 615 ? -14.369 -0.094 13.133 1.00 93.38 615 ARG A N 1
ATOM 4896 C CA . ARG A 1 615 ? -14.665 -1.091 14.181 1.00 93.38 615 ARG A CA 1
ATOM 4897 C C . ARG A 1 615 ? -15.027 -2.456 13.584 1.00 93.38 615 ARG A C 1
ATOM 4899 O O . ARG A 1 615 ? -14.615 -3.466 14.137 1.00 93.38 615 ARG A O 1
ATOM 4906 N N . LYS A 1 616 ? -15.659 -2.501 12.401 1.00 93.50 616 LYS A N 1
ATOM 4907 C CA . LYS A 1 616 ? -15.947 -3.767 11.704 1.00 93.50 616 LYS A CA 1
ATOM 4908 C C . LYS A 1 616 ? -14.708 -4.642 11.508 1.00 93.50 616 LYS A C 1
ATOM 4910 O O . LYS A 1 616 ? -14.816 -5.855 11.577 1.00 93.50 616 LYS A O 1
ATOM 4915 N N . VAL A 1 617 ? -13.537 -4.050 11.258 1.00 94.94 617 VAL A N 1
ATOM 4916 C CA . VAL A 1 617 ? -12.286 -4.813 11.114 1.00 94.94 617 VAL A CA 1
ATOM 4917 C C . VAL A 1 617 ? -11.873 -5.431 12.445 1.00 94.94 617 VAL A C 1
ATOM 4919 O O . VAL A 1 617 ? -11.478 -6.589 12.471 1.00 94.94 617 VAL A O 1
ATOM 4922 N N . ILE A 1 618 ? -12.023 -4.695 13.546 1.00 95.38 618 ILE A N 1
ATOM 4923 C CA . ILE A 1 618 ? -11.743 -5.195 14.896 1.00 95.38 618 ILE A CA 1
ATOM 4924 C C . ILE A 1 618 ? -12.711 -6.319 15.279 1.00 95.38 618 ILE A C 1
ATOM 4926 O O . ILE A 1 618 ? -12.263 -7.350 15.775 1.00 95.38 618 ILE A O 1
ATOM 4930 N N . ASP A 1 619 ? -14.005 -6.150 14.993 1.00 94.62 619 ASP A N 1
ATOM 4931 C CA . ASP A 1 619 ? -15.019 -7.183 15.222 1.00 94.62 619 ASP A CA 1
ATOM 4932 C C . ASP A 1 619 ? -14.688 -8.450 14.400 1.00 94.62 619 ASP A C 1
ATOM 4934 O O . ASP A 1 619 ? -14.625 -9.535 14.967 1.00 94.62 619 ASP A O 1
ATOM 4938 N N . MET A 1 620 ? -14.317 -8.320 13.117 1.00 95.00 620 MET A N 1
ATOM 4939 C CA . MET A 1 620 ? -13.882 -9.456 12.282 1.00 95.00 620 MET A CA 1
ATOM 4940 C C . MET A 1 620 ? -12.621 -10.160 12.810 1.00 95.00 620 MET A C 1
ATOM 4942 O O . MET A 1 620 ? -12.534 -11.386 12.748 1.00 95.00 620 MET A O 1
ATOM 4946 N N . ILE A 1 621 ? -11.627 -9.418 13.316 1.00 94.88 621 ILE A N 1
ATOM 4947 C CA . ILE A 1 621 ? -10.430 -10.019 13.931 1.00 94.88 621 ILE A CA 1
ATOM 4948 C C . ILE A 1 621 ? -10.834 -10.790 15.192 1.00 94.88 621 ILE A C 1
ATOM 4950 O O . ILE A 1 621 ? -10.405 -11.930 15.367 1.00 94.88 621 ILE A O 1
ATOM 4954 N N . SER A 1 622 ? -11.680 -10.198 16.037 1.00 94.31 622 SER A N 1
ATOM 4955 C CA . SER A 1 622 ? -12.167 -10.815 17.275 1.00 94.31 622 SER A CA 1
ATOM 4956 C C . SER A 1 622 ? -12.965 -12.097 17.001 1.00 94.31 622 SER A C 1
ATOM 4958 O O . SER A 1 622 ? -12.662 -13.148 17.564 1.00 94.31 622 SER A O 1
ATOM 4960 N N . GLU A 1 623 ? -13.915 -12.046 16.064 1.00 94.12 623 GLU A N 1
ATOM 4961 C CA . GLU A 1 623 ? -14.759 -13.179 15.659 1.00 94.12 623 GLU A CA 1
ATOM 4962 C C . GLU A 1 623 ? -13.959 -14.317 15.016 1.00 94.12 623 GLU A C 1
ATOM 4964 O O . GLU A 1 623 ? -14.341 -15.482 15.123 1.00 94.12 623 GLU A O 1
ATOM 4969 N N . SER A 1 624 ? -12.831 -14.004 14.370 1.00 93.25 624 SER A N 1
ATOM 4970 C CA . SER A 1 624 ? -11.995 -15.013 13.717 1.00 93.25 624 SER A CA 1
ATOM 4971 C C . SER A 1 624 ? -11.353 -16.002 14.698 1.00 93.25 624 SER A C 1
ATOM 4973 O O . SER A 1 624 ? -11.005 -17.115 14.297 1.00 93.25 624 SER A O 1
ATOM 4975 N N . GLY A 1 625 ? -11.140 -15.594 15.959 1.00 90.12 625 GLY A N 1
ATOM 4976 C CA . GLY A 1 625 ? -10.442 -16.381 16.983 1.00 90.12 625 GLY A CA 1
ATOM 4977 C C . GLY A 1 625 ? -8.988 -16.752 16.642 1.00 90.12 625 GLY A C 1
ATOM 4978 O O . GLY A 1 625 ? -8.384 -17.574 17.338 1.00 90.12 625 GLY A O 1
ATOM 4979 N N . LYS A 1 626 ? -8.429 -16.181 15.565 1.00 91.56 626 LYS A N 1
ATOM 4980 C CA . LYS A 1 626 ? -7.078 -16.459 15.056 1.00 91.56 626 LYS A CA 1
ATOM 4981 C C . LYS A 1 626 ? -6.005 -15.912 15.997 1.00 91.56 626 LYS A C 1
ATOM 4983 O O . LYS A 1 626 ? -6.280 -15.107 16.884 1.00 91.56 626 LYS A O 1
ATOM 4988 N N . ILE A 1 627 ? -4.765 -16.346 15.779 1.00 93.88 627 ILE A N 1
ATOM 4989 C CA . ILE A 1 627 ? -3.611 -15.841 16.525 1.00 93.88 627 ILE A CA 1
ATOM 4990 C C . ILE A 1 627 ? -3.329 -14.405 16.081 1.00 93.88 627 ILE A C 1
ATOM 4992 O O . ILE A 1 627 ? -3.044 -14.161 14.904 1.00 93.88 627 ILE A O 1
ATOM 4996 N N . VAL A 1 628 ? -3.390 -13.480 17.038 1.00 96.19 628 VAL A N 1
ATOM 4997 C CA . VAL A 1 628 ? -3.039 -12.072 16.859 1.00 96.19 628 VAL A CA 1
ATOM 4998 C C . VAL A 1 628 ? -1.631 -11.844 17.396 1.00 96.19 628 VAL A C 1
ATOM 5000 O O . VAL A 1 628 ? -1.355 -12.079 18.570 1.00 96.19 628 VAL A O 1
ATOM 5003 N N . VAL A 1 629 ? -0.731 -11.392 16.532 1.00 96.50 629 VAL A N 1
ATOM 5004 C CA . VAL A 1 629 ? 0.683 -11.195 16.853 1.00 96.50 629 VAL A CA 1
ATOM 5005 C C . VAL A 1 629 ? 1.007 -9.710 16.859 1.00 96.50 629 VAL A C 1
ATOM 5007 O O . VAL A 1 629 ? 0.658 -8.994 15.923 1.00 96.50 629 VAL A O 1
ATOM 5010 N N . GLY A 1 630 ? 1.720 -9.260 17.882 1.00 95.81 630 GLY A N 1
ATOM 5011 C CA . GLY A 1 630 ? 2.245 -7.902 17.962 1.00 95.81 630 GLY A CA 1
ATOM 5012 C C . GLY A 1 630 ? 3.673 -7.867 18.501 1.00 95.81 630 GLY A C 1
ATOM 5013 O O . GLY A 1 630 ? 4.277 -8.897 18.826 1.00 95.81 630 GLY A O 1
ATOM 5014 N N . HIS A 1 631 ? 4.243 -6.671 18.580 1.00 93.12 631 HIS A N 1
ATOM 5015 C CA . HIS A 1 631 ? 5.562 -6.443 19.157 1.00 93.12 631 HIS A CA 1
ATOM 5016 C C . HIS A 1 631 ? 5.462 -5.354 20.218 1.00 93.12 631 HIS A C 1
ATOM 5018 O O . HIS A 1 631 ? 5.213 -4.204 19.882 1.00 93.12 631 HIS A O 1
ATOM 5024 N N . ASN A 1 632 ? 5.678 -5.694 21.494 1.00 90.69 632 ASN A N 1
ATOM 5025 C CA . ASN A 1 632 ? 5.448 -4.767 22.610 1.00 90.69 632 ASN A CA 1
ATOM 5026 C C . ASN A 1 632 ? 4.002 -4.227 22.636 1.00 90.69 632 ASN A C 1
ATOM 5028 O O . ASN A 1 632 ? 3.765 -3.037 22.845 1.00 90.69 632 ASN A O 1
ATOM 5032 N N . MET A 1 633 ? 3.044 -5.132 22.432 1.00 93.00 633 MET A N 1
ATOM 5033 C CA . MET A 1 633 ? 1.688 -4.814 21.968 1.00 93.00 633 MET A CA 1
ATOM 5034 C C . MET A 1 633 ? 0.701 -4.392 23.061 1.00 93.00 633 MET A C 1
ATOM 5036 O O . MET A 1 633 ? -0.477 -4.173 22.792 1.00 93.00 633 MET A O 1
ATOM 5040 N N . LEU A 1 634 ? 1.136 -4.319 24.323 1.00 91.19 634 LEU A N 1
ATOM 5041 C CA . LEU A 1 634 ? 0.233 -4.051 25.447 1.00 91.19 634 LEU A CA 1
ATOM 5042 C C . LEU A 1 634 ? -0.468 -2.689 25.309 1.00 91.19 634 LEU A C 1
ATOM 5044 O O . LEU A 1 634 ? -1.654 -2.573 25.606 1.00 91.19 634 LEU A O 1
ATOM 5048 N N . LEU A 1 635 ? 0.255 -1.666 24.840 1.00 90.88 635 LEU A N 1
ATOM 5049 C CA . LEU A 1 635 ? -0.322 -0.341 24.609 1.00 90.88 635 LEU A CA 1
ATOM 5050 C C . LEU A 1 635 ? -1.280 -0.351 23.406 1.00 90.88 635 LEU A C 1
ATOM 5052 O O . LEU A 1 635 ? -2.355 0.243 23.493 1.00 90.88 635 LEU A O 1
ATOM 5056 N N . ASP A 1 636 ? -0.939 -1.072 22.334 1.00 93.38 636 ASP A N 1
ATOM 5057 C CA . ASP A 1 636 ? -1.802 -1.238 21.160 1.00 93.38 636 ASP A CA 1
ATOM 5058 C C . ASP A 1 636 ? -3.141 -1.872 21.543 1.00 93.38 636 ASP A C 1
ATOM 5060 O O . ASP A 1 636 ? -4.195 -1.354 21.180 1.00 93.38 636 ASP A O 1
ATOM 5064 N N . VAL A 1 637 ? -3.118 -2.934 22.356 1.00 94.06 637 VAL A N 1
ATOM 5065 C CA . VAL A 1 637 ? -4.331 -3.602 22.857 1.00 94.06 637 VAL A CA 1
ATOM 5066 C C . VAL A 1 637 ? -5.190 -2.640 23.683 1.00 94.06 637 VAL A C 1
ATOM 5068 O O . VAL A 1 637 ? -6.400 -2.563 23.460 1.00 94.06 637 VAL A O 1
ATOM 5071 N N . CYS A 1 638 ? -4.585 -1.858 24.587 1.00 93.56 638 CYS A N 1
ATOM 5072 C CA . CYS A 1 638 ? -5.308 -0.842 25.357 1.00 93.56 638 CYS A CA 1
ATOM 5073 C C . CYS A 1 638 ? -6.007 0.176 24.444 1.00 93.56 638 CYS A C 1
ATOM 5075 O O . CYS A 1 638 ? -7.197 0.444 24.622 1.00 93.56 638 CYS A O 1
ATOM 5077 N N . HIS A 1 639 ? -5.306 0.712 23.440 1.00 94.56 639 HIS A N 1
ATOM 5078 C CA . HIS A 1 639 ? -5.906 1.650 22.493 1.00 94.56 639 HIS A CA 1
ATOM 5079 C C . HIS A 1 639 ? -6.974 0.997 21.610 1.00 94.56 639 HIS A C 1
ATOM 5081 O O . HIS A 1 639 ? -8.009 1.610 21.366 1.00 94.56 639 HIS A O 1
ATOM 5087 N N . MET A 1 640 ? -6.771 -0.236 21.144 1.00 94.75 640 MET A N 1
ATOM 5088 C CA . MET A 1 640 ? -7.749 -0.939 20.311 1.00 94.75 640 MET A CA 1
ATOM 5089 C C . MET A 1 640 ? -9.077 -1.135 21.042 1.00 94.75 640 MET A C 1
ATOM 5091 O O . MET A 1 640 ? -10.138 -0.854 20.481 1.00 94.75 640 MET A O 1
ATOM 5095 N N . ILE A 1 641 ? -9.021 -1.585 22.297 1.00 94.50 641 ILE A N 1
ATOM 5096 C CA . ILE A 1 641 ? -10.217 -1.786 23.117 1.00 94.50 641 ILE A CA 1
ATOM 5097 C C . ILE A 1 641 ? -10.849 -0.429 23.442 1.00 94.50 641 ILE A C 1
ATOM 5099 O O . ILE A 1 641 ? -12.015 -0.223 23.105 1.00 94.50 641 ILE A O 1
ATOM 5103 N N . GLY A 1 642 ? -10.065 0.507 23.992 1.00 92.12 642 GLY A N 1
ATOM 5104 C CA . GLY A 1 642 ? -10.540 1.826 24.421 1.00 92.12 642 GLY A CA 1
ATOM 5105 C C . GLY A 1 642 ? -11.140 2.673 23.295 1.00 92.12 642 GLY A C 1
ATOM 5106 O O . GLY A 1 642 ? -12.127 3.381 23.496 1.00 92.12 642 GLY A O 1
ATOM 5107 N N . GLN A 1 643 ? -10.574 2.594 22.087 1.00 92.12 643 GLN A N 1
ATOM 5108 C CA . GLN A 1 643 ? -11.010 3.397 20.946 1.00 92.12 643 GLN A CA 1
ATOM 5109 C C . GLN A 1 643 ? -12.182 2.766 20.185 1.00 92.12 643 GLN A C 1
ATOM 5111 O O . GLN A 1 643 ? -13.085 3.498 19.766 1.00 92.12 643 GLN A O 1
ATOM 5116 N N . PHE A 1 644 ? -12.180 1.443 19.975 1.00 92.88 644 PHE A N 1
ATOM 5117 C CA . PHE A 1 644 ? -13.126 0.786 19.063 1.00 92.88 644 PHE A CA 1
ATOM 5118 C C . PHE A 1 644 ? -14.205 -0.040 19.758 1.00 92.88 644 PHE A C 1
ATOM 5120 O O . PHE A 1 644 ? -15.299 -0.158 19.212 1.00 92.88 644 PHE A O 1
ATOM 5127 N N . VAL A 1 645 ? -13.938 -0.605 20.935 1.00 91.62 645 VAL A N 1
ATOM 5128 C CA . VAL A 1 645 ? -14.867 -1.536 21.588 1.00 91.62 645 VAL A CA 1
ATOM 5129 C C . VAL A 1 645 ? -15.688 -0.814 22.646 1.00 91.62 645 VAL A C 1
ATOM 5131 O O . VAL A 1 645 ? -16.879 -0.562 22.437 1.00 91.62 645 VAL A O 1
ATOM 5134 N N . GLU A 1 646 ? -15.043 -0.453 23.751 1.00 90.56 646 GLU A N 1
ATOM 5135 C CA . GLU A 1 646 ? -15.639 0.224 24.899 1.00 90.56 646 GLU A CA 1
ATOM 5136 C C . GLU A 1 646 ? -14.556 0.945 25.718 1.00 90.56 646 GLU A C 1
ATOM 5138 O O . GLU A 1 646 ? -13.386 0.563 25.636 1.00 90.56 646 GLU A O 1
ATOM 5143 N N . PRO A 1 647 ? -14.912 1.982 26.501 1.00 90.62 647 PRO A N 1
ATOM 5144 C CA . PRO A 1 647 ? -13.972 2.611 27.425 1.00 90.62 647 PRO A CA 1
ATOM 5145 C C . PRO A 1 647 ? -13.312 1.576 28.341 1.00 90.62 647 PRO A C 1
ATOM 5147 O O . PRO A 1 647 ? -13.970 0.643 28.802 1.00 90.62 647 PRO A O 1
ATOM 5150 N N . LEU A 1 648 ? -12.014 1.739 28.609 1.00 92.81 648 LEU A N 1
ATOM 5151 C CA . LEU A 1 648 ? -11.277 0.767 29.409 1.00 92.81 648 LEU A CA 1
ATOM 5152 C C . LEU A 1 648 ? -11.835 0.682 30.848 1.00 92.81 648 LEU A C 1
ATOM 5154 O O . LEU A 1 648 ? -12.069 1.727 31.467 1.00 92.81 648 LEU A O 1
ATOM 5158 N N . PRO A 1 649 ? -12.013 -0.534 31.408 1.00 93.81 649 PRO A N 1
ATOM 5159 C CA . PRO A 1 649 ? -12.555 -0.732 32.756 1.00 93.81 649 PRO A CA 1
ATOM 5160 C C . PRO A 1 649 ? -11.778 -0.009 33.867 1.00 93.81 649 PRO A C 1
ATOM 5162 O O . PRO A 1 649 ? -10.628 0.397 33.691 1.00 93.81 649 PRO A O 1
ATOM 5165 N N . GLU A 1 650 ? -12.376 0.145 35.049 1.00 90.50 650 GLU A N 1
ATOM 5166 C CA . GLU A 1 650 ? -11.676 0.735 36.203 1.00 90.50 650 GLU A CA 1
ATOM 5167 C C . GLU A 1 650 ? -10.665 -0.229 36.827 1.00 90.50 650 GLU A C 1
ATOM 5169 O O . GLU A 1 650 ? -9.637 0.197 37.356 1.00 90.50 650 GLU A O 1
ATOM 5174 N N . THR A 1 651 ? -10.924 -1.535 36.743 1.00 90.06 651 THR A N 1
ATOM 5175 C CA . THR A 1 651 ? -10.065 -2.546 37.357 1.00 90.06 651 THR A CA 1
ATOM 5176 C C . THR A 1 651 ? -9.242 -3.317 36.324 1.00 90.06 651 THR A C 1
ATOM 5178 O O . THR A 1 651 ? -9.679 -3.598 35.207 1.00 90.06 651 THR A O 1
ATOM 5181 N N . LEU A 1 652 ? -8.031 -3.708 36.730 1.00 88.75 652 LEU A N 1
ATOM 5182 C CA . LEU A 1 652 ? -7.135 -4.538 35.922 1.00 88.75 652 LEU A CA 1
ATOM 5183 C C . LEU A 1 652 ? -7.751 -5.914 35.600 1.00 88.75 652 LEU A C 1
ATOM 5185 O O . LEU A 1 652 ? -7.545 -6.446 34.514 1.00 88.75 652 LEU A O 1
ATOM 5189 N N . GLU A 1 653 ? -8.505 -6.496 36.532 1.00 89.75 653 GLU A N 1
ATOM 5190 C CA . GLU A 1 653 ? -9.114 -7.825 36.378 1.00 89.75 653 GLU A CA 1
ATOM 5191 C C . GLU A 1 653 ? -10.229 -7.827 35.322 1.00 89.75 653 GLU A C 1
ATOM 5193 O O . GLU A 1 653 ? -10.288 -8.720 34.469 1.00 89.75 653 GLU A O 1
ATOM 5198 N N . GLU A 1 654 ? -11.068 -6.788 35.319 1.00 91.69 654 GLU A N 1
ATOM 5199 C CA . GLU A 1 654 ? -12.070 -6.578 34.271 1.00 91.69 654 GLU A CA 1
ATOM 5200 C C . GLU A 1 654 ? -11.402 -6.361 32.912 1.00 91.69 654 GLU A C 1
ATOM 5202 O O . GLU A 1 654 ? -11.831 -6.952 31.922 1.00 91.69 654 GLU A O 1
ATOM 5207 N N . PHE A 1 655 ? -10.317 -5.579 32.859 1.00 93.19 655 PHE A N 1
ATOM 5208 C CA . PHE A 1 655 ? -9.559 -5.368 31.626 1.00 93.19 655 PHE A CA 1
ATOM 5209 C C . PHE A 1 655 ? -8.965 -6.664 31.066 1.00 93.19 655 PHE A C 1
ATOM 5211 O O . PHE A 1 655 ? -9.050 -6.903 29.861 1.00 93.19 655 PHE A O 1
ATOM 5218 N N . LYS A 1 656 ? -8.395 -7.521 31.917 1.00 92.44 656 LYS A N 1
ATOM 5219 C CA . LYS A 1 656 ? -7.871 -8.834 31.514 1.00 92.44 656 LYS A CA 1
ATOM 5220 C C . LYS A 1 656 ? -8.969 -9.719 30.934 1.00 92.44 656 LYS A C 1
ATOM 5222 O O . LYS A 1 656 ? -8.831 -10.230 29.823 1.00 92.44 656 LYS A O 1
ATOM 5227 N N . THR A 1 657 ? -10.093 -9.814 31.644 1.00 92.69 657 THR A N 1
ATOM 5228 C CA . THR A 1 657 ? -11.266 -10.584 31.207 1.00 92.69 657 THR A CA 1
ATOM 5229 C C . THR A 1 657 ? -11.794 -10.074 29.865 1.00 92.69 657 THR A C 1
ATOM 5231 O O . THR A 1 657 ? -12.071 -10.859 28.958 1.00 92.69 657 THR A O 1
ATOM 5234 N N . LEU A 1 658 ? -11.885 -8.751 29.711 1.00 93.00 658 LEU A N 1
ATOM 5235 C CA . LEU A 1 658 ? -12.315 -8.099 28.480 1.00 93.00 658 LEU A CA 1
ATOM 5236 C C . LEU A 1 658 ? -11.352 -8.369 27.319 1.00 93.00 658 LEU A C 1
ATOM 5238 O O . LEU A 1 658 ? -11.786 -8.774 26.241 1.00 93.00 658 LEU A O 1
ATOM 5242 N N . SER A 1 659 ? -10.053 -8.185 27.549 1.00 92.62 659 SER A N 1
ATOM 5243 C CA . SER A 1 659 ? -9.008 -8.385 26.544 1.00 92.62 659 SER A CA 1
ATOM 5244 C C . SER A 1 659 ? -8.979 -9.827 26.053 1.00 92.62 659 SER A C 1
ATOM 5246 O O . SER A 1 659 ? -8.979 -10.053 24.848 1.00 92.62 659 SER A O 1
ATOM 5248 N N . HIS A 1 660 ? -9.040 -10.799 26.968 1.00 92.00 660 HIS A N 1
ATOM 5249 C CA . HIS A 1 660 ? -9.047 -12.218 26.620 1.00 92.00 660 HIS A CA 1
ATOM 5250 C C . HIS A 1 660 ? -10.333 -12.642 25.893 1.00 92.00 660 HIS A C 1
ATOM 5252 O O . HIS A 1 660 ? -10.297 -13.497 25.012 1.00 92.00 660 HIS A O 1
ATOM 5258 N N . ARG A 1 661 ? -11.474 -12.015 26.211 1.00 92.00 661 ARG A N 1
ATOM 5259 C CA . ARG A 1 661 ? -12.738 -12.238 25.495 1.00 92.00 661 ARG A CA 1
ATOM 5260 C C . ARG A 1 661 ? -12.682 -11.739 24.050 1.00 92.00 661 ARG A C 1
ATOM 5262 O O . ARG A 1 661 ? -13.247 -12.384 23.175 1.00 92.00 661 ARG A O 1
ATOM 5269 N N . ILE A 1 662 ? -12.063 -10.583 23.809 1.00 92.25 662 ILE A N 1
ATOM 5270 C CA . ILE A 1 662 ? -11.977 -9.985 22.468 1.00 92.25 662 ILE A CA 1
ATOM 5271 C C . ILE A 1 662 ? -10.890 -10.679 21.643 1.00 92.25 662 ILE A C 1
ATOM 5273 O O . ILE A 1 662 ? -11.124 -11.028 20.488 1.00 92.25 662 ILE A O 1
ATOM 5277 N N . PHE A 1 663 ? -9.716 -10.891 22.234 1.00 93.94 663 PHE A N 1
ATOM 5278 C CA . PHE A 1 663 ? -8.563 -11.513 21.595 1.00 93.94 663 PHE A CA 1
ATOM 5279 C C . PHE A 1 663 ? -8.135 -12.746 22.404 1.00 93.94 663 PHE A C 1
ATOM 5281 O O . PHE A 1 663 ? -7.348 -12.632 23.347 1.00 93.94 663 PHE A O 1
ATOM 5288 N N . PRO A 1 664 ? -8.644 -13.941 22.055 1.00 90.06 664 PRO A N 1
ATOM 5289 C CA . PRO A 1 664 ? -8.406 -15.149 22.845 1.00 90.06 664 PRO A CA 1
ATOM 5290 C C . PRO A 1 664 ? -6.977 -15.691 22.726 1.00 90.06 664 PRO A C 1
ATOM 5292 O O . PRO A 1 664 ? -6.525 -16.411 23.617 1.00 90.06 664 PRO A O 1
ATOM 5295 N N . ASN A 1 665 ? -6.281 -15.371 21.629 1.00 92.62 665 ASN A N 1
ATOM 5296 C CA . ASN A 1 665 ? -4.943 -15.866 21.315 1.00 92.62 665 ASN A CA 1
ATOM 5297 C C . ASN A 1 665 ? -4.041 -14.703 20.889 1.00 92.62 665 ASN A C 1
ATOM 5299 O O . ASN A 1 665 ? -4.011 -14.341 19.711 1.00 92.62 665 ASN A O 1
ATOM 5303 N N . MET A 1 666 ? -3.317 -14.115 21.840 1.00 94.25 666 MET A N 1
ATOM 5304 C CA . MET A 1 666 ? -2.363 -13.032 21.581 1.00 94.25 666 MET A CA 1
ATOM 5305 C C . MET A 1 666 ? -0.926 -13.480 21.820 1.00 94.25 666 MET A C 1
ATOM 5307 O O . MET A 1 666 ? -0.635 -14.115 22.831 1.00 94.25 666 MET A O 1
ATOM 5311 N N . ILE A 1 667 ? -0.009 -13.107 20.929 1.00 94.62 667 ILE A N 1
ATOM 5312 C CA . ILE A 1 667 ? 1.421 -13.385 21.091 1.00 94.62 667 ILE A CA 1
ATOM 5313 C C . ILE A 1 667 ? 2.227 -12.109 20.873 1.00 94.62 667 ILE A C 1
ATOM 5315 O O . ILE A 1 667 ? 2.186 -11.500 19.805 1.00 94.62 667 ILE A O 1
ATOM 5319 N N . ASP A 1 668 ? 3.020 -11.744 21.877 1.00 94.69 668 ASP A N 1
ATOM 5320 C CA . ASP A 1 668 ? 3.974 -10.648 21.777 1.00 94.69 668 ASP A CA 1
ATOM 5321 C C . ASP A 1 668 ? 5.373 -11.188 21.458 1.00 94.69 668 ASP A C 1
ATOM 5323 O O . ASP A 1 668 ? 6.003 -11.874 22.267 1.00 94.69 668 ASP A O 1
ATOM 5327 N N . THR A 1 669 ? 5.881 -10.850 20.273 1.00 93.31 669 THR A N 1
ATOM 5328 C CA . THR A 1 669 ? 7.210 -11.281 19.806 1.00 93.31 669 THR A CA 1
ATOM 5329 C C . THR A 1 669 ? 8.349 -10.790 20.697 1.00 93.31 669 THR A C 1
ATOM 5331 O O . THR A 1 669 ? 9.362 -11.473 20.837 1.00 93.31 669 THR A O 1
ATOM 5334 N N . LYS A 1 670 ? 8.198 -9.633 21.352 1.00 90.38 670 LYS A N 1
ATOM 5335 C CA . LYS A 1 670 ? 9.207 -9.124 22.284 1.00 90.38 670 LYS A CA 1
ATOM 5336 C C . LYS A 1 670 ? 9.258 -9.973 23.547 1.00 90.38 670 LYS A C 1
ATOM 5338 O O . LYS A 1 670 ? 10.345 -10.307 24.012 1.00 90.38 670 LYS A O 1
ATOM 5343 N N . ASN A 1 671 ? 8.088 -10.342 24.066 1.00 89.06 671 ASN A N 1
ATOM 5344 C CA . ASN A 1 671 ? 7.986 -11.235 25.213 1.00 89.06 671 ASN A CA 1
ATOM 5345 C C . ASN A 1 671 ? 8.517 -12.631 24.872 1.00 89.06 671 ASN A C 1
ATOM 5347 O O . ASN A 1 671 ? 9.271 -13.201 25.652 1.00 89.06 671 ASN A O 1
ATOM 5351 N N . MET A 1 672 ? 8.183 -13.146 23.687 1.00 89.44 672 MET A N 1
ATOM 5352 C CA . MET A 1 672 ? 8.666 -14.432 23.185 1.00 89.44 672 MET A CA 1
ATOM 5353 C C . MET A 1 672 ? 10.199 -14.519 23.228 1.00 89.44 672 MET A C 1
ATOM 5355 O O . MET A 1 672 ? 10.741 -15.469 23.787 1.00 89.44 672 MET A O 1
ATOM 5359 N N . CYS A 1 673 ? 10.902 -13.498 22.729 1.00 85.69 673 CYS A N 1
ATOM 5360 C CA . CYS A 1 673 ? 12.368 -13.463 22.756 1.00 85.69 673 CYS A CA 1
ATOM 5361 C C . CYS A 1 673 ? 12.966 -13.368 24.169 1.00 85.69 673 CYS A C 1
ATOM 5363 O O . CYS A 1 673 ? 14.099 -13.795 24.379 1.00 85.69 673 CYS A O 1
ATOM 5365 N N . SER A 1 674 ? 12.251 -12.767 25.125 1.00 81.62 674 SER A N 1
ATOM 5366 C CA . SER A 1 674 ? 12.735 -12.582 26.501 1.00 81.62 674 SER A CA 1
ATOM 5367 C C . SER A 1 674 ? 12.393 -13.746 27.434 1.00 81.62 674 SER A C 1
ATOM 5369 O O . SER A 1 674 ? 13.175 -14.034 28.341 1.00 81.62 674 SER A O 1
ATOM 5371 N N . SER A 1 675 ? 11.252 -14.400 27.218 1.00 82.00 675 SER A N 1
ATOM 5372 C CA . SER A 1 675 ? 10.743 -15.483 28.063 1.00 82.00 675 SER A CA 1
ATOM 5373 C C . SER A 1 675 ? 11.360 -16.837 27.725 1.00 82.00 675 SER A C 1
ATOM 5375 O O . SER A 1 675 ? 11.639 -17.616 28.633 1.00 82.00 675 SER A O 1
ATOM 5377 N N . GLU A 1 676 ? 11.590 -17.124 26.441 1.00 85.38 676 GLU A N 1
ATOM 5378 C CA . GLU A 1 676 ? 12.080 -18.438 26.019 1.00 85.38 676 GLU A CA 1
ATOM 5379 C C . GLU A 1 676 ? 13.615 -18.531 26.142 1.00 85.38 676 GLU A C 1
ATOM 5381 O O . GLU A 1 676 ? 14.321 -17.728 25.516 1.00 85.38 676 GLU A O 1
ATOM 5386 N N . PRO A 1 677 ? 14.167 -19.483 26.926 1.00 83.81 677 PRO A N 1
ATOM 5387 C CA . PRO A 1 677 ? 15.609 -19.600 27.166 1.00 83.81 677 PRO A CA 1
ATOM 5388 C C . PRO A 1 677 ? 16.442 -19.731 25.887 1.00 83.81 677 PRO A C 1
ATOM 5390 O O . PRO A 1 677 ? 17.512 -19.127 25.774 1.00 83.81 677 PRO A O 1
ATOM 5393 N N . GLU A 1 678 ? 15.936 -20.485 24.909 1.00 85.06 678 GLU A N 1
ATOM 5394 C CA . GLU A 1 678 ? 16.601 -20.746 23.636 1.00 85.06 678 GLU A CA 1
ATOM 5395 C C . GLU A 1 678 ? 16.780 -19.445 22.843 1.00 85.06 678 GLU A C 1
ATOM 5397 O O . GLU A 1 678 ? 17.867 -19.171 22.335 1.00 85.06 678 GLU A O 1
ATOM 5402 N N . LEU A 1 679 ? 15.750 -18.593 22.807 1.00 84.31 679 LEU A N 1
ATOM 5403 C CA . LEU A 1 679 ? 15.799 -17.295 22.128 1.00 84.31 679 LEU A CA 1
ATOM 5404 C C . LEU A 1 679 ? 16.602 -16.274 22.936 1.00 84.31 679 LEU A C 1
ATOM 5406 O O . LEU A 1 679 ? 17.412 -15.535 22.373 1.00 84.31 679 LEU A O 1
ATOM 5410 N N . ARG A 1 680 ? 16.449 -16.262 24.263 1.00 81.88 680 ARG A N 1
ATOM 5411 C CA . ARG A 1 680 ? 17.187 -15.356 25.151 1.00 81.88 680 ARG A CA 1
ATOM 5412 C C . ARG A 1 680 ? 18.699 -15.540 25.024 1.00 81.88 680 ARG A C 1
ATOM 5414 O O . ARG A 1 680 ? 19.431 -14.555 25.110 1.00 81.88 680 ARG A O 1
ATOM 5421 N N . SER A 1 681 ? 19.161 -16.768 24.774 1.00 78.00 681 SER A N 1
ATOM 5422 C CA . SER A 1 681 ? 20.580 -17.062 24.535 1.00 78.00 681 SER A CA 1
ATOM 5423 C C . SER A 1 681 ? 21.131 -16.400 23.262 1.00 78.00 681 SER A C 1
ATOM 5425 O O . SER A 1 681 ? 22.295 -16.007 23.233 1.00 78.00 681 SER A O 1
ATOM 5427 N N . VAL A 1 682 ? 20.285 -16.213 22.243 1.00 76.94 682 VAL A N 1
ATOM 5428 C CA . VAL A 1 682 ? 20.666 -15.643 20.943 1.00 76.94 682 VAL A CA 1
ATOM 5429 C C . VAL A 1 682 ? 20.531 -14.121 20.926 1.00 76.94 682 VAL A C 1
ATOM 5431 O O . VAL A 1 682 ? 21.441 -13.422 20.488 1.00 76.94 682 VAL A O 1
ATOM 5434 N N . PHE A 1 683 ? 19.401 -13.591 21.401 1.00 73.88 683 PHE A N 1
ATOM 5435 C CA . PHE A 1 683 ? 19.075 -12.163 21.278 1.00 73.88 683 PHE A CA 1
ATOM 5436 C C . PHE A 1 683 ? 19.522 -11.322 22.485 1.00 73.88 683 PHE A C 1
ATOM 5438 O O . PHE A 1 683 ? 19.645 -10.096 22.383 1.00 73.88 683 PHE A O 1
ATOM 5445 N N . GLY A 1 684 ? 19.775 -11.954 23.636 1.00 68.31 684 GLY A N 1
ATOM 5446 C CA . GLY A 1 684 ? 20.179 -11.272 24.863 1.00 68.31 684 GLY A CA 1
ATOM 5447 C C . GLY A 1 684 ? 19.196 -10.166 25.266 1.00 68.31 684 GLY A C 1
ATOM 5448 O O . GLY A 1 684 ? 18.000 -10.399 25.427 1.00 68.31 684 GLY A O 1
ATOM 5449 N N . THR A 1 685 ? 19.702 -8.942 25.436 1.00 65.12 685 THR A N 1
ATOM 5450 C CA . THR A 1 685 ? 18.903 -7.752 25.790 1.00 65.12 685 THR A CA 1
ATOM 5451 C C . THR A 1 685 ? 18.385 -6.969 24.579 1.00 65.12 685 THR A C 1
ATOM 5453 O O . THR A 1 685 ? 17.627 -6.012 24.745 1.00 65.12 685 THR A O 1
ATOM 5456 N N . SER A 1 686 ? 18.775 -7.346 23.357 1.00 69.75 686 SER A N 1
ATOM 5457 C CA . SER A 1 686 ? 18.466 -6.595 22.135 1.00 69.75 686 SER A CA 1
ATOM 5458 C C . SER A 1 686 ? 17.206 -7.130 21.458 1.00 69.75 686 SER A C 1
ATOM 5460 O O . SER A 1 686 ? 17.265 -7.836 20.457 1.00 69.75 686 SER A O 1
ATOM 5462 N N . THR A 1 687 ? 16.045 -6.770 22.007 1.00 82.56 687 THR A N 1
ATOM 5463 C CA . THR A 1 687 ? 14.723 -7.229 21.537 1.00 82.56 687 THR A CA 1
ATOM 5464 C C . THR A 1 687 ? 13.936 -6.159 20.776 1.00 82.56 687 THR A C 1
ATOM 5466 O O . THR A 1 687 ? 12.710 -6.190 20.750 1.00 82.56 687 THR A O 1
ATOM 5469 N N . ALA A 1 688 ? 14.616 -5.180 20.172 1.00 83.81 688 ALA A N 1
ATOM 5470 C CA . ALA A 1 688 ? 13.972 -4.203 19.292 1.00 83.81 688 ALA A CA 1
ATOM 5471 C C . ALA A 1 688 ? 13.597 -4.850 17.949 1.00 83.81 688 ALA A C 1
ATOM 5473 O O . ALA A 1 688 ? 14.395 -5.609 17.396 1.00 83.81 688 ALA A O 1
ATOM 5474 N N . LEU A 1 689 ? 12.425 -4.516 17.399 1.00 84.38 689 LEU A N 1
ATOM 5475 C CA . LEU A 1 689 ? 11.906 -5.117 16.163 1.00 84.38 689 LEU A CA 1
ATOM 5476 C C . LEU A 1 689 ? 12.894 -5.047 14.986 1.00 84.38 689 LEU A C 1
ATOM 5478 O O . LEU A 1 689 ? 13.090 -6.037 14.284 1.00 84.38 689 LEU A O 1
ATOM 5482 N N . GLU A 1 690 ? 13.568 -3.909 14.801 1.00 81.19 690 GLU A N 1
ATOM 5483 C CA . GLU A 1 690 ? 14.559 -3.729 13.733 1.00 81.19 690 GLU A CA 1
ATOM 5484 C C . GLU A 1 690 ? 15.757 -4.683 13.874 1.00 81.19 690 GLU A C 1
ATOM 5486 O O . GLU A 1 690 ? 16.219 -5.260 12.887 1.00 81.19 690 GLU A O 1
ATOM 5491 N N . GLN A 1 691 ? 16.213 -4.920 15.107 1.00 81.00 691 GLN A N 1
ATOM 5492 C CA . GLN A 1 691 ? 17.291 -5.869 15.375 1.00 81.00 691 GLN A CA 1
ATOM 5493 C C . GLN A 1 691 ? 16.821 -7.311 15.166 1.00 81.00 691 GLN A C 1
ATOM 5495 O O . GLN A 1 691 ? 17.518 -8.094 14.523 1.00 81.00 691 GLN A O 1
ATOM 5500 N N . LEU A 1 692 ? 15.624 -7.658 15.657 1.00 83.50 692 LEU A N 1
ATOM 5501 C CA . LEU A 1 692 ? 15.038 -8.988 15.457 1.00 83.50 692 LEU A CA 1
ATOM 5502 C C . LEU A 1 692 ? 14.898 -9.308 13.967 1.00 83.50 692 LEU A C 1
ATOM 5504 O O . LEU A 1 692 ? 15.203 -10.417 13.532 1.00 83.50 692 LEU A O 1
ATOM 5508 N N . ARG A 1 693 ? 14.511 -8.321 13.160 1.00 80.75 693 ARG A N 1
ATOM 5509 C CA . ARG A 1 693 ? 14.481 -8.435 11.701 1.00 80.75 693 ARG A CA 1
ATOM 5510 C C . ARG A 1 693 ? 15.852 -8.775 11.115 1.00 80.75 693 ARG A C 1
ATOM 5512 O O . ARG A 1 693 ? 15.932 -9.630 10.239 1.00 80.75 693 ARG A O 1
ATOM 5519 N N . PHE A 1 694 ? 16.912 -8.087 11.536 1.00 79.38 694 PHE A N 1
ATOM 5520 C CA . PHE A 1 694 ? 18.256 -8.334 11.010 1.00 79.38 694 PHE A CA 1
ATOM 5521 C C . PHE A 1 694 ? 18.746 -9.742 11.366 1.00 79.38 694 PHE A C 1
ATOM 5523 O O . PHE A 1 694 ? 19.231 -10.479 10.510 1.00 79.38 694 PHE A O 1
ATOM 5530 N N . GLU A 1 695 ? 18.553 -10.138 12.618 1.00 80.81 695 GLU A N 1
ATOM 5531 C CA . GLU A 1 695 ? 18.980 -11.433 13.139 1.00 80.81 695 GLU A CA 1
ATOM 5532 C C . GLU A 1 695 ? 18.216 -12.609 12.508 1.00 80.81 695 GLU A C 1
ATOM 5534 O O . GLU A 1 695 ? 18.822 -13.604 12.112 1.00 80.81 695 GLU A O 1
ATOM 5539 N N . THR A 1 696 ? 16.904 -12.467 12.309 1.00 81.31 696 THR A N 1
ATOM 5540 C CA . THR A 1 696 ? 16.058 -13.493 11.667 1.00 81.31 696 THR A CA 1
ATOM 5541 C C . THR A 1 696 ? 16.256 -13.612 10.149 1.00 81.31 696 THR A C 1
ATOM 5543 O O . THR A 1 696 ? 15.590 -14.416 9.496 1.00 81.31 696 THR A O 1
ATOM 5546 N N . ASN A 1 697 ? 17.166 -12.843 9.545 1.00 79.31 697 ASN A N 1
ATOM 5547 C CA . ASN A 1 697 ? 17.579 -13.040 8.150 1.00 79.31 697 ASN A CA 1
ATOM 5548 C C . ASN A 1 697 ? 18.785 -13.975 7.995 1.00 79.31 697 ASN A C 1
ATOM 5550 O O . ASN A 1 697 ? 19.127 -14.327 6.868 1.00 79.31 697 ASN A O 1
ATOM 5554 N N . LYS A 1 698 ? 19.423 -14.389 9.095 1.00 79.50 698 LYS A N 1
ATOM 5555 C CA . LYS A 1 698 ? 20.507 -15.380 9.071 1.00 79.50 698 LYS A CA 1
ATOM 5556 C C . LYS A 1 698 ? 19.975 -16.759 8.660 1.00 79.50 698 LYS A C 1
ATOM 5558 O O . LYS A 1 698 ? 18.803 -17.063 8.875 1.00 79.50 698 LYS A O 1
ATOM 5563 N N . GLU A 1 699 ? 20.845 -17.617 8.122 1.00 71.81 699 GLU A N 1
ATOM 5564 C CA . GLU A 1 699 ? 20.474 -18.950 7.604 1.00 71.81 699 GLU A CA 1
ATOM 5565 C C . GLU A 1 699 ? 19.750 -19.833 8.630 1.00 71.81 699 GLU A C 1
ATOM 5567 O O . GLU A 1 699 ? 18.842 -20.581 8.263 1.00 71.81 699 GLU A O 1
ATOM 5572 N N . ALA A 1 700 ? 20.073 -19.679 9.919 1.00 68.25 700 ALA A N 1
ATOM 5573 C CA . ALA A 1 700 ? 19.407 -20.371 11.023 1.00 68.25 700 ALA A CA 1
ATOM 5574 C C . ALA A 1 700 ? 17.881 -20.133 11.082 1.00 68.25 700 ALA A C 1
ATOM 5576 O O . ALA A 1 700 ? 17.157 -20.966 11.618 1.00 68.25 700 ALA A O 1
ATOM 5577 N N . TYR A 1 701 ? 17.399 -19.030 10.498 1.00 78.12 701 TYR A N 1
ATOM 5578 C CA . TYR A 1 701 ? 15.997 -18.599 10.462 1.00 78.12 701 TYR A CA 1
ATOM 5579 C C . TYR A 1 701 ? 15.438 -18.539 9.028 1.00 78.12 701 TYR A C 1
ATOM 5581 O O . TYR A 1 701 ? 14.490 -17.803 8.740 1.00 78.12 701 TYR A O 1
ATOM 5589 N N . SER A 1 702 ? 16.052 -19.275 8.096 1.00 70.00 702 SER A N 1
ATOM 5590 C CA . SER A 1 702 ? 15.643 -19.320 6.684 1.00 70.00 702 SER A CA 1
ATOM 5591 C C . SER A 1 702 ? 14.260 -19.954 6.463 1.00 70.00 702 SER A C 1
ATOM 5593 O O . SER A 1 702 ? 13.608 -19.664 5.459 1.00 70.00 702 SER A O 1
ATOM 5595 N N . ASN A 1 703 ? 13.789 -20.765 7.416 1.00 75.75 703 ASN A N 1
ATOM 5596 C CA . ASN A 1 703 ? 12.469 -21.395 7.425 1.00 75.75 703 ASN A CA 1
ATOM 5597 C C . ASN A 1 703 ? 11.524 -20.631 8.388 1.00 75.75 703 ASN A C 1
ATOM 5599 O O . ASN A 1 703 ? 11.951 -20.297 9.496 1.00 75.75 703 ASN A O 1
ATOM 5603 N N . PRO A 1 704 ? 10.257 -20.351 8.023 1.00 80.94 704 PRO A N 1
ATOM 5604 C CA . PRO A 1 704 ? 9.626 -20.596 6.730 1.00 80.94 704 PRO A CA 1
ATOM 5605 C C . PRO A 1 704 ? 9.904 -19.490 5.707 1.00 80.94 704 PRO A C 1
ATOM 5607 O O . PRO A 1 704 ? 10.145 -18.330 6.049 1.00 80.94 704 PRO A O 1
ATOM 5610 N N . ARG A 1 705 ? 9.793 -19.832 4.418 1.00 82.19 705 ARG A N 1
ATOM 5611 C CA . ARG A 1 705 ? 9.796 -18.835 3.344 1.00 82.19 705 ARG A CA 1
ATOM 5612 C C . ARG A 1 705 ? 8.483 -18.057 3.344 1.00 82.19 705 ARG A C 1
ATOM 5614 O O . ARG A 1 705 ? 7.396 -18.637 3.353 1.00 82.19 705 ARG A O 1
ATOM 5621 N N . ILE A 1 706 ? 8.602 -16.734 3.293 1.00 85.81 706 ILE A N 1
ATOM 5622 C CA . ILE A 1 706 ? 7.483 -15.793 3.327 1.00 85.81 706 ILE A CA 1
ATOM 5623 C C . ILE A 1 706 ? 7.582 -14.905 2.090 1.00 85.81 706 ILE A C 1
ATOM 5625 O O . ILE A 1 706 ? 8.516 -14.115 1.964 1.00 85.81 706 ILE A O 1
ATOM 5629 N N . ASP A 1 707 ? 6.610 -15.027 1.191 1.00 82.44 707 ASP A N 1
ATOM 5630 C CA . ASP A 1 707 ? 6.507 -14.206 -0.010 1.00 82.44 707 ASP A CA 1
ATOM 5631 C C . ASP A 1 707 ? 5.319 -13.235 0.126 1.00 82.44 707 ASP A C 1
ATOM 5633 O O . ASP A 1 707 ? 4.286 -13.517 0.738 1.00 82.44 707 ASP A O 1
ATOM 5637 N N . MET A 1 708 ? 5.452 -12.052 -0.467 1.00 79.94 708 MET A N 1
ATOM 5638 C CA . MET A 1 708 ? 4.376 -11.065 -0.499 1.00 79.94 708 MET A CA 1
ATOM 5639 C C . MET A 1 708 ? 3.376 -11.401 -1.602 1.00 79.94 708 MET A C 1
ATOM 5641 O O . MET A 1 708 ? 3.768 -11.760 -2.716 1.00 79.94 708 MET A O 1
ATOM 5645 N N . HIS A 1 709 ? 2.081 -11.241 -1.331 1.00 75.19 709 HIS A N 1
ATOM 5646 C CA . HIS A 1 709 ? 1.065 -11.445 -2.358 1.00 75.19 709 HIS A CA 1
ATOM 5647 C C . HIS A 1 709 ? 1.298 -10.485 -3.551 1.00 75.19 709 HIS A C 1
ATOM 5649 O O . HIS A 1 709 ? 1.527 -9.295 -3.322 1.00 75.19 709 HIS A O 1
ATOM 5655 N N . PRO A 1 710 ? 1.178 -10.927 -4.823 1.00 64.00 710 PRO A N 1
ATOM 5656 C CA . PRO A 1 710 ? 1.510 -10.106 -6.000 1.00 64.00 710 PRO A CA 1
ATOM 5657 C C . PRO A 1 710 ? 0.749 -8.778 -6.119 1.00 64.00 710 PRO A C 1
ATOM 5659 O O . PRO A 1 710 ? 1.217 -7.854 -6.776 1.00 64.00 710 PRO A O 1
ATOM 5662 N N . ALA A 1 711 ? -0.425 -8.679 -5.488 1.00 62.31 711 ALA A N 1
ATOM 5663 C CA . ALA A 1 711 ? -1.217 -7.446 -5.413 1.00 62.31 711 ALA A CA 1
ATOM 5664 C C . ALA A 1 711 ? -0.690 -6.411 -4.393 1.00 62.31 711 ALA A C 1
ATOM 5666 O O . ALA A 1 711 ? -1.206 -5.299 -4.344 1.00 62.31 711 ALA A O 1
ATOM 5667 N N . PHE A 1 712 ? 0.323 -6.758 -3.592 1.00 65.00 712 PHE A N 1
ATOM 5668 C CA . PHE A 1 712 ? 0.888 -5.922 -2.530 1.00 65.00 712 PHE A CA 1
ATOM 5669 C C . PHE A 1 712 ? 2.409 -5.708 -2.665 1.00 65.00 712 PHE A C 1
ATOM 5671 O O . PHE A 1 712 ? 3.102 -5.758 -1.662 1.00 65.00 712 PHE A O 1
ATOM 5678 N N . PRO A 1 713 ? 3.001 -5.441 -3.842 1.00 53.62 713 PRO A N 1
ATOM 5679 C CA . PRO A 1 713 ? 4.458 -5.498 -4.004 1.00 53.62 713 PRO A CA 1
ATOM 5680 C C . PRO A 1 713 ? 5.232 -4.331 -3.352 1.00 53.62 713 PRO A C 1
ATOM 5682 O O . PRO A 1 713 ? 6.445 -4.247 -3.515 1.00 53.62 713 PRO A O 1
ATOM 5685 N N . ARG A 1 714 ? 4.558 -3.427 -2.623 1.00 58.03 714 ARG A N 1
ATOM 5686 C CA . ARG A 1 714 ? 5.125 -2.184 -2.066 1.00 58.03 714 ARG A CA 1
ATOM 5687 C C . ARG A 1 714 ? 6.357 -2.431 -1.189 1.00 58.03 714 ARG A C 1
ATOM 5689 O O . ARG A 1 714 ? 7.379 -1.780 -1.378 1.00 58.03 714 ARG A O 1
ATOM 5696 N N . TYR A 1 715 ? 6.289 -3.402 -0.282 1.00 62.25 715 TYR A N 1
ATOM 5697 C CA . TYR A 1 715 ? 7.385 -3.680 0.653 1.00 62.25 715 TYR A CA 1
ATOM 5698 C C . TYR A 1 715 ? 8.470 -4.601 0.084 1.00 62.25 715 TYR A C 1
ATOM 5700 O O . TYR A 1 715 ? 9.373 -5.004 0.810 1.00 62.25 715 TYR A O 1
ATOM 5708 N N . LEU A 1 716 ? 8.414 -4.938 -1.213 1.00 56.09 716 LEU A N 1
ATOM 5709 C CA . LEU A 1 716 ? 9.506 -5.652 -1.884 1.00 56.09 716 LEU A CA 1
ATOM 5710 C C . LEU A 1 716 ? 10.681 -4.724 -2.225 1.00 56.09 716 LEU A C 1
ATOM 5712 O O . LEU A 1 716 ? 11.791 -5.208 -2.432 1.00 56.09 716 LEU A O 1
ATOM 5716 N N . THR A 1 717 ? 10.438 -3.412 -2.324 1.00 43.72 717 THR A N 1
ATOM 5717 C CA . THR A 1 717 ? 11.427 -2.431 -2.803 1.00 43.72 717 THR A CA 1
ATOM 5718 C C . THR A 1 717 ? 11.669 -1.268 -1.847 1.00 43.72 717 THR A C 1
ATOM 5720 O O . THR A 1 717 ? 12.750 -0.689 -1.884 1.00 43.72 717 THR A O 1
ATOM 5723 N N . GLU A 1 718 ? 10.697 -0.912 -1.004 1.00 48.44 718 GLU A N 1
ATOM 5724 C CA . GLU A 1 718 ? 10.798 0.227 -0.085 1.00 48.44 718 GLU A CA 1
ATOM 5725 C C . GLU A 1 718 ? 10.730 -0.237 1.374 1.00 48.44 718 GLU A C 1
ATOM 5727 O O . GLU A 1 718 ? 9.813 -0.962 1.758 1.00 48.44 718 GLU A O 1
ATOM 5732 N N . MET A 1 719 ? 11.693 0.210 2.189 1.00 55.12 719 MET A N 1
ATOM 5733 C CA . MET A 1 719 ? 11.599 0.142 3.649 1.00 55.12 719 MET A CA 1
ATOM 5734 C C . MET A 1 719 ? 10.900 1.415 4.122 1.00 55.12 719 MET A C 1
ATOM 5736 O O . MET A 1 719 ? 11.491 2.492 4.071 1.00 55.12 719 MET A O 1
ATOM 5740 N N . ALA A 1 720 ? 9.641 1.303 4.530 1.00 55.56 720 ALA A N 1
ATOM 5741 C CA . ALA A 1 720 ? 8.883 2.406 5.105 1.00 55.56 720 ALA A CA 1
ATOM 5742 C C . ALA A 1 720 ? 8.504 2.025 6.536 1.00 55.56 720 ALA A C 1
ATOM 5744 O O . ALA A 1 720 ? 7.873 0.991 6.720 1.00 55.56 720 ALA A O 1
ATOM 5745 N N . HIS A 1 721 ? 8.882 2.836 7.526 1.00 67.38 721 HIS A N 1
ATOM 5746 C CA . HIS A 1 721 ? 8.368 2.705 8.891 1.00 67.38 721 HIS A CA 1
ATOM 5747 C C . HIS A 1 721 ? 6.923 3.223 8.905 1.00 67.38 721 HIS A C 1
ATOM 5749 O O . HIS A 1 721 ? 6.677 4.415 9.074 1.00 67.38 721 HIS A O 1
ATOM 5755 N N . GLU A 1 722 ? 5.990 2.334 8.582 1.00 81.62 722 GLU A N 1
ATOM 5756 C CA . GLU A 1 722 ? 4.546 2.548 8.660 1.00 81.62 722 GLU A CA 1
ATOM 5757 C C . GLU A 1 722 ? 3.899 1.302 9.274 1.00 81.62 722 GLU A C 1
ATOM 5759 O O . GLU A 1 722 ? 4.411 0.194 9.085 1.00 81.62 722 GLU A O 1
ATOM 5764 N N . ALA A 1 723 ? 2.744 1.459 9.927 1.00 85.44 723 ALA A N 1
ATOM 5765 C CA . ALA A 1 723 ? 2.121 0.392 10.717 1.00 85.44 723 ALA A CA 1
ATOM 5766 C C . ALA A 1 723 ? 1.995 -0.946 9.957 1.00 85.44 723 ALA A C 1
ATOM 5768 O O . ALA A 1 723 ? 2.275 -2.024 10.470 1.00 85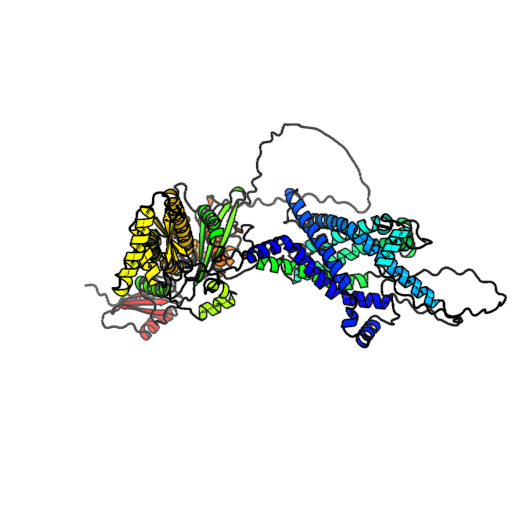.44 723 ALA A O 1
ATOM 5769 N N . GLY A 1 724 ? 1.572 -0.916 8.690 1.00 86.81 724 GLY A N 1
ATOM 5770 C CA . GLY A 1 724 ? 1.398 -2.125 7.879 1.00 86.81 724 GLY A CA 1
ATOM 5771 C C . GLY A 1 724 ? 2.709 -2.846 7.546 1.00 86.81 724 GLY A C 1
ATOM 5772 O O . GLY A 1 724 ? 2.702 -4.068 7.374 1.00 86.81 724 GLY A O 1
ATOM 5773 N N . TYR A 1 725 ? 3.824 -2.116 7.468 1.00 87.25 725 TYR A N 1
ATOM 5774 C CA . TYR A 1 725 ? 5.150 -2.701 7.288 1.00 87.25 725 TYR A CA 1
ATOM 5775 C C . TYR A 1 725 ? 5.643 -3.326 8.590 1.00 87.25 725 TYR A C 1
ATOM 5777 O O . TYR A 1 725 ? 6.083 -4.475 8.574 1.00 87.25 725 TYR A O 1
ATOM 5785 N N . ASP A 1 726 ? 5.497 -2.628 9.713 1.00 90.31 726 ASP A N 1
ATOM 5786 C CA . ASP A 1 726 ? 5.923 -3.128 11.021 1.00 90.31 726 ASP A CA 1
ATOM 5787 C C . ASP A 1 726 ? 5.077 -4.337 11.457 1.00 90.31 726 ASP A C 1
ATOM 5789 O O . ASP A 1 726 ? 5.625 -5.325 11.954 1.00 90.31 726 ASP A O 1
ATOM 5793 N N . ALA A 1 727 ? 3.784 -4.368 11.115 1.00 92.94 727 ALA A N 1
ATOM 5794 C CA . ALA A 1 727 ? 2.936 -5.554 11.236 1.00 92.94 727 ALA A CA 1
ATOM 5795 C C . ALA A 1 727 ? 3.437 -6.723 10.362 1.00 92.94 727 ALA A C 1
ATOM 5797 O O . ALA A 1 727 ? 3.528 -7.862 10.827 1.00 92.94 727 ALA A O 1
ATOM 5798 N N . PHE A 1 728 ? 3.802 -6.474 9.097 1.00 92.19 728 PHE A N 1
ATOM 5799 C CA . PHE A 1 728 ? 4.392 -7.509 8.236 1.00 92.19 728 PHE A CA 1
ATOM 5800 C C . PHE A 1 728 ? 5.708 -8.043 8.814 1.00 92.19 728 PHE A C 1
ATOM 5802 O O . PHE A 1 728 ? 5.906 -9.258 8.872 1.00 92.19 728 PHE A O 1
ATOM 5809 N N . MET A 1 729 ? 6.587 -7.158 9.277 1.00 90.25 729 MET A N 1
ATOM 5810 C CA . MET A 1 729 ? 7.857 -7.555 9.870 1.00 90.25 729 MET A CA 1
ATOM 5811 C C . MET A 1 729 ? 7.650 -8.371 11.146 1.00 90.25 729 MET A C 1
ATOM 5813 O O . MET A 1 729 ? 8.274 -9.418 11.304 1.00 90.25 729 MET A O 1
ATOM 5817 N N . THR A 1 730 ? 6.736 -7.939 12.011 1.00 93.94 730 THR A N 1
ATOM 5818 C CA . THR A 1 730 ? 6.380 -8.623 13.258 1.00 93.94 730 THR A CA 1
ATOM 5819 C C . THR A 1 730 ? 5.861 -10.036 12.998 1.00 93.94 730 THR A C 1
ATOM 5821 O O . THR A 1 730 ? 6.350 -10.991 13.602 1.00 93.94 730 THR A O 1
ATOM 5824 N N . GLY A 1 731 ? 4.935 -10.205 12.050 1.00 93.38 731 GLY A N 1
ATOM 5825 C CA . GLY A 1 731 ? 4.421 -11.530 11.691 1.00 93.38 731 GLY A CA 1
ATOM 5826 C C . GLY A 1 731 ? 5.473 -12.433 11.042 1.00 93.38 731 GLY A C 1
ATOM 5827 O O . GLY A 1 731 ? 5.525 -13.628 11.328 1.00 93.38 731 GLY A O 1
ATOM 5828 N N . ALA A 1 732 ? 6.362 -11.868 10.220 1.00 91.25 732 ALA A N 1
ATOM 5829 C CA . ALA A 1 732 ? 7.452 -12.625 9.614 1.00 91.25 732 ALA A CA 1
ATOM 5830 C C . ALA A 1 732 ? 8.486 -13.097 10.647 1.00 91.25 732 ALA A C 1
ATOM 5832 O O . ALA A 1 732 ? 8.918 -14.249 10.602 1.00 91.25 732 ALA A O 1
ATOM 5833 N N . VAL A 1 733 ? 8.852 -12.225 11.592 1.00 91.81 733 VAL A N 1
ATOM 5834 C CA . VAL A 1 733 ? 9.722 -12.561 12.726 1.00 91.81 733 VAL A CA 1
ATOM 5835 C C . VAL A 1 733 ? 9.081 -13.664 13.562 1.00 91.81 733 VAL A C 1
ATOM 5837 O O . VAL A 1 733 ? 9.738 -14.664 13.826 1.00 91.81 733 VAL A O 1
ATOM 5840 N N . PHE A 1 734 ? 7.798 -13.537 13.907 1.00 94.00 734 PHE A N 1
ATOM 5841 C CA . PHE A 1 734 ? 7.073 -14.560 14.658 1.00 94.00 734 PHE A CA 1
ATOM 5842 C C . PHE A 1 734 ? 7.163 -15.942 14.003 1.00 94.00 734 PHE A C 1
ATOM 5844 O O . PHE A 1 734 ? 7.648 -16.874 14.635 1.00 94.00 734 PHE A O 1
ATOM 5851 N N . LEU A 1 735 ? 6.790 -16.066 12.725 1.00 92.12 735 LEU A N 1
ATOM 5852 C CA . LEU A 1 735 ? 6.800 -17.357 12.024 1.00 92.12 735 LEU A CA 1
ATOM 5853 C C . LEU A 1 735 ? 8.193 -18.008 12.008 1.00 92.12 735 LEU A C 1
ATOM 5855 O O . LEU A 1 735 ? 8.320 -19.214 12.217 1.00 92.12 735 LEU A O 1
ATOM 5859 N N . LYS A 1 736 ? 9.245 -17.209 11.803 1.00 90.31 736 LYS A N 1
ATOM 5860 C CA . LYS A 1 736 ? 10.635 -17.683 11.822 1.00 90.31 736 LYS A CA 1
ATOM 5861 C C . LYS A 1 736 ? 11.096 -18.103 13.217 1.00 90.31 736 LYS A C 1
ATOM 5863 O O . LYS A 1 736 ? 11.731 -19.144 13.364 1.00 90.31 736 LYS A O 1
ATOM 5868 N N . LEU A 1 737 ? 10.768 -17.320 14.245 1.00 90.00 737 LEU A N 1
ATOM 5869 C CA . LEU A 1 737 ? 11.107 -17.643 15.633 1.00 90.00 737 LEU A CA 1
ATOM 5870 C C . LEU A 1 737 ? 10.381 -18.904 16.105 1.00 90.00 737 LEU A C 1
ATOM 5872 O O . LEU A 1 737 ? 10.990 -19.741 16.765 1.00 90.00 737 LEU A O 1
ATOM 5876 N N . THR A 1 738 ? 9.111 -19.078 15.736 1.00 90.25 738 THR A N 1
ATOM 5877 C CA . THR A 1 738 ? 8.358 -20.295 16.052 1.00 90.25 738 THR A CA 1
ATOM 5878 C C . THR A 1 738 ? 8.969 -21.513 15.370 1.00 90.25 738 THR A C 1
ATOM 5880 O O . THR A 1 738 ? 9.171 -22.527 16.031 1.00 90.25 738 THR A O 1
ATOM 5883 N N . SER A 1 739 ? 9.336 -21.412 14.086 1.00 88.25 739 SER A N 1
ATOM 5884 C CA . SER A 1 739 ? 10.020 -22.509 13.388 1.00 88.25 739 SER A CA 1
ATOM 5885 C C . SER A 1 739 ? 11.364 -22.857 14.031 1.00 88.25 739 SER A C 1
ATOM 5887 O O . SER A 1 739 ? 11.718 -24.031 14.095 1.00 88.25 739 SER A O 1
ATOM 5889 N N . TYR A 1 740 ? 12.111 -21.858 14.506 1.00 87.06 740 TYR A N 1
ATOM 5890 C CA . TYR A 1 740 ? 13.376 -22.079 15.201 1.00 87.06 740 TYR A CA 1
ATOM 5891 C C . TYR A 1 740 ? 13.175 -22.769 16.555 1.00 87.06 740 TYR A C 1
ATOM 5893 O O . TYR A 1 740 ? 13.875 -23.730 16.861 1.00 87.06 740 TYR A O 1
ATOM 5901 N N . LEU A 1 741 ? 12.186 -22.336 17.343 1.00 86.81 741 LEU A N 1
ATOM 5902 C CA . LEU A 1 741 ? 11.845 -22.991 18.607 1.00 86.81 741 LEU A CA 1
ATOM 5903 C C . LEU A 1 741 ? 11.407 -24.445 18.407 1.00 86.81 741 LEU A C 1
ATOM 5905 O O . LEU A 1 741 ? 11.839 -25.311 19.166 1.00 86.81 741 LEU A O 1
ATOM 5909 N N . ASP A 1 742 ? 10.587 -24.722 17.389 1.00 85.50 742 ASP A N 1
ATOM 5910 C CA . ASP A 1 742 ? 10.172 -26.093 17.075 1.00 85.50 742 ASP A CA 1
ATOM 5911 C C . ASP A 1 742 ? 11.380 -26.945 16.666 1.00 85.50 742 ASP A C 1
ATOM 5913 O O . ASP A 1 742 ? 11.531 -28.064 17.142 1.00 85.50 742 ASP A O 1
ATOM 5917 N N . LYS A 1 743 ? 12.324 -26.384 15.898 1.00 83.69 743 LYS A N 1
ATOM 5918 C CA . LYS A 1 743 ? 13.587 -27.059 15.567 1.00 83.69 743 LYS A CA 1
ATOM 5919 C C . LYS A 1 743 ? 14.435 -27.372 16.804 1.00 83.69 743 LYS A C 1
ATOM 5921 O O . LYS A 1 743 ? 15.009 -28.454 16.883 1.00 83.69 743 LYS A O 1
ATOM 5926 N N . CYS A 1 744 ? 14.522 -26.455 17.768 1.00 83.25 744 CYS A N 1
ATOM 5927 C CA . CYS A 1 744 ? 15.276 -26.678 19.005 1.00 83.25 744 CYS A CA 1
ATOM 5928 C C . CYS A 1 744 ? 14.632 -27.736 19.912 1.00 83.25 744 CYS A C 1
ATOM 5930 O O . CYS A 1 744 ? 15.346 -28.493 20.565 1.00 83.25 744 CYS A O 1
ATOM 5932 N N . ARG A 1 745 ? 13.297 -27.778 19.976 1.00 84.56 745 ARG A N 1
ATOM 5933 C CA . ARG A 1 745 ? 12.548 -28.665 20.884 1.00 84.56 745 ARG A CA 1
ATOM 5934 C C . ARG A 1 745 ? 12.258 -30.034 20.283 1.00 84.56 745 ARG A C 1
ATOM 5936 O O . ARG A 1 745 ? 12.239 -31.018 21.013 1.00 84.56 745 ARG A O 1
ATOM 5943 N N . ASN A 1 746 ? 12.060 -30.084 18.970 1.00 81.81 746 ASN A N 1
ATOM 5944 C CA . ASN A 1 746 ? 11.700 -31.269 18.202 1.00 81.81 746 ASN A CA 1
ATOM 5945 C C . ASN A 1 746 ? 12.660 -31.439 17.004 1.00 81.81 746 ASN A C 1
ATOM 5947 O O . ASN A 1 746 ? 12.236 -31.317 15.850 1.00 81.81 746 ASN A O 1
ATOM 5951 N N . PRO A 1 747 ? 13.954 -31.732 17.240 1.00 74.56 747 PRO A N 1
ATOM 5952 C CA . PRO A 1 747 ? 14.954 -31.830 16.171 1.00 74.56 747 PRO A CA 1
ATOM 5953 C C . PRO A 1 747 ? 14.627 -32.928 15.146 1.00 74.56 747 PRO A C 1
ATOM 5955 O O . PRO A 1 747 ? 14.952 -32.793 13.972 1.00 74.56 747 PRO A O 1
ATOM 5958 N N . GLU A 1 748 ? 13.905 -33.975 15.553 1.00 69.69 748 GLU A N 1
ATOM 5959 C CA . GLU A 1 748 ? 13.484 -35.087 14.688 1.00 69.69 748 GLU A CA 1
ATOM 5960 C C . GLU A 1 748 ? 12.566 -34.653 13.528 1.00 69.69 748 GLU A C 1
ATOM 5962 O O . GLU A 1 748 ? 12.561 -35.293 12.478 1.00 69.69 748 GLU A O 1
ATOM 5967 N N . LYS A 1 749 ? 11.814 -33.547 13.679 1.00 68.12 749 LYS A N 1
ATOM 5968 C CA . LYS A 1 749 ? 10.963 -32.986 12.610 1.00 68.12 749 LYS A CA 1
ATOM 5969 C C . LYS A 1 749 ? 11.769 -32.317 11.491 1.00 68.12 749 LYS A C 1
ATOM 5971 O O . LYS A 1 749 ? 11.242 -32.094 10.401 1.00 68.12 749 LYS A O 1
ATOM 5976 N N . PHE A 1 750 ? 13.024 -31.967 11.762 1.00 68.12 750 PHE A N 1
ATOM 5977 C CA . PHE A 1 750 ? 13.897 -31.230 10.857 1.00 68.12 750 PHE A CA 1
ATOM 5978 C C . PHE A 1 750 ? 15.174 -32.044 10.633 1.00 68.12 750 PHE A C 1
ATOM 5980 O O . PHE A 1 750 ? 16.202 -31.706 11.223 1.00 68.12 750 PHE A O 1
ATOM 5987 N N . PRO A 1 751 ? 15.133 -33.116 9.814 1.00 56.84 751 PRO A N 1
ATOM 5988 C CA . PRO A 1 751 ? 16.324 -33.907 9.543 1.00 56.84 751 PRO A CA 1
ATOM 5989 C C . PRO A 1 751 ? 17.425 -32.983 9.017 1.00 56.84 751 PRO A C 1
ATOM 5991 O O . PRO A 1 751 ? 17.219 -32.240 8.051 1.00 56.84 751 PRO A O 1
ATOM 5994 N N . GLU A 1 752 ? 18.582 -32.992 9.683 1.00 48.41 752 GLU A N 1
ATOM 5995 C CA . GLU A 1 752 ? 19.780 -32.371 9.132 1.00 48.41 752 GLU A CA 1
ATOM 5996 C C . GLU A 1 752 ? 20.006 -32.983 7.752 1.00 48.41 752 GLU A C 1
ATOM 5998 O O . GLU A 1 752 ? 19.905 -34.201 7.577 1.00 48.41 752 GLU A O 1
ATOM 6003 N N . LYS A 1 753 ? 20.269 -32.140 6.748 1.00 44.53 753 LYS A N 1
ATOM 6004 C CA . LYS A 1 753 ? 20.844 -32.650 5.509 1.00 44.53 753 LYS A CA 1
ATOM 6005 C C . LYS A 1 753 ? 22.133 -33.344 5.927 1.00 44.53 753 LYS A C 1
ATOM 6007 O O . LYS A 1 753 ? 23.068 -32.664 6.336 1.00 44.53 753 LYS A O 1
ATOM 6012 N N . VAL A 1 754 ? 22.144 -34.675 5.884 1.00 33.91 754 VAL A N 1
ATOM 6013 C CA . VAL A 1 754 ? 23.386 -35.440 5.909 1.00 33.91 754 VAL A CA 1
ATOM 6014 C C . VAL A 1 754 ? 24.239 -34.810 4.819 1.00 33.91 754 VAL A C 1
ATOM 6016 O O . VAL A 1 754 ? 23.790 -34.713 3.675 1.00 33.91 754 VAL A O 1
ATOM 6019 N N . GLU A 1 755 ? 25.401 -34.283 5.192 1.00 35.47 755 GLU A N 1
ATOM 6020 C CA . GLU A 1 755 ? 26.444 -33.962 4.231 1.00 35.47 755 GLU A CA 1
ATOM 6021 C C . GLU A 1 755 ? 26.775 -35.281 3.527 1.00 35.47 755 GLU A C 1
ATOM 6023 O O . GLU A 1 755 ? 27.559 -36.093 4.012 1.00 35.47 755 GLU A O 1
ATOM 6028 N N . GLU A 1 756 ? 26.100 -35.557 2.411 1.00 32.47 756 GLU A N 1
ATOM 6029 C CA . GLU A 1 756 ? 26.681 -36.419 1.402 1.00 32.47 756 GLU A CA 1
ATOM 6030 C C . GLU A 1 756 ? 27.929 -35.673 0.950 1.00 32.47 756 GLU A C 1
ATOM 6032 O O . GLU A 1 756 ? 27.841 -34.662 0.252 1.00 32.47 756 GLU A O 1
ATOM 6037 N N . GLU A 1 757 ? 29.083 -36.120 1.452 1.00 31.98 757 GLU A N 1
ATOM 6038 C CA . GLU A 1 757 ? 30.382 -35.798 0.883 1.00 31.98 757 GLU A CA 1
ATOM 6039 C C . GLU A 1 757 ? 30.231 -35.852 -0.637 1.00 31.98 757 GLU A C 1
ATOM 6041 O O . GLU A 1 757 ? 29.953 -36.915 -1.203 1.00 31.98 757 GLU A O 1
ATOM 6046 N N . GLU A 1 758 ? 30.369 -34.696 -1.287 1.00 33.94 758 GLU A N 1
ATOM 6047 C CA . GLU A 1 758 ? 30.501 -34.599 -2.730 1.00 33.94 758 GLU A CA 1
ATOM 6048 C C . GLU A 1 758 ? 31.698 -35.469 -3.128 1.00 33.94 758 GLU A C 1
ATOM 6050 O O . GLU A 1 758 ? 32.853 -35.045 -3.112 1.00 33.94 758 GLU A O 1
ATOM 6055 N N . LYS A 1 759 ? 31.435 -36.728 -3.484 1.00 28.20 759 LYS A N 1
ATOM 6056 C CA . LYS A 1 759 ? 32.323 -37.460 -4.370 1.00 28.20 759 LYS A CA 1
ATOM 6057 C C . LYS A 1 759 ? 32.209 -36.763 -5.712 1.00 28.20 759 LYS A C 1
ATOM 6059 O O . LYS A 1 759 ? 31.311 -37.052 -6.499 1.00 28.20 759 LYS A O 1
ATOM 6064 N N . GLU A 1 760 ? 33.121 -35.825 -5.934 1.00 31.56 760 GLU A N 1
ATOM 6065 C CA . GLU A 1 760 ? 33.539 -35.402 -7.261 1.00 31.56 760 GLU A CA 1
ATOM 6066 C C . GLU A 1 760 ? 33.869 -36.665 -8.073 1.00 31.56 760 GLU A C 1
ATOM 6068 O O . GLU A 1 760 ? 34.979 -37.197 -8.026 1.00 31.56 760 GLU A O 1
ATOM 6073 N N . GLU A 1 761 ? 32.896 -37.194 -8.816 1.00 30.97 761 GLU A N 1
ATOM 6074 C CA . GLU A 1 761 ? 33.228 -38.004 -9.975 1.00 30.97 761 GLU A CA 1
ATOM 6075 C C . GLU A 1 761 ? 33.849 -37.056 -10.997 1.00 30.97 761 GLU A C 1
ATOM 6077 O O . GLU A 1 761 ? 33.175 -36.226 -11.611 1.00 30.97 761 GLU A O 1
ATOM 6082 N N . GLU A 1 762 ? 35.172 -37.166 -11.137 1.00 30.66 762 GLU A N 1
ATOM 6083 C CA . GLU A 1 762 ? 35.953 -36.628 -12.241 1.00 30.66 762 GLU A CA 1
ATOM 6084 C C . GLU A 1 762 ? 35.267 -36.955 -13.578 1.00 30.66 762 GLU A C 1
ATOM 6086 O O . GLU A 1 762 ? 35.541 -37.975 -14.220 1.00 30.66 762 GLU A O 1
ATOM 6091 N N . VAL A 1 763 ? 34.430 -36.046 -14.080 1.00 32.00 763 VAL A N 1
ATOM 6092 C CA . VAL A 1 763 ? 34.137 -35.992 -15.510 1.00 32.00 763 VAL A CA 1
ATOM 6093 C C . VAL A 1 763 ? 35.411 -35.478 -16.168 1.00 32.00 763 VAL A C 1
ATOM 6095 O O . VAL A 1 763 ? 35.637 -34.276 -16.319 1.00 32.00 763 VAL A O 1
ATOM 6098 N N . LYS A 1 764 ? 36.293 -36.432 -16.484 1.00 30.23 764 LYS A N 1
ATOM 6099 C CA . LYS A 1 764 ? 37.560 -36.239 -17.187 1.00 30.23 764 LYS A CA 1
ATOM 6100 C C . LYS A 1 764 ? 37.386 -35.216 -18.299 1.00 30.23 764 LYS A C 1
ATOM 6102 O O . LYS A 1 764 ? 36.656 -35.439 -19.265 1.00 30.23 764 LYS A O 1
ATOM 6107 N N . ALA A 1 765 ? 38.128 -34.120 -18.176 1.00 31.83 765 ALA A N 1
ATOM 6108 C CA . ALA A 1 765 ? 38.359 -33.181 -19.253 1.00 31.83 765 ALA A CA 1
ATOM 6109 C C . ALA A 1 765 ? 38.783 -33.957 -20.509 1.00 31.83 765 ALA A C 1
ATOM 6111 O O . ALA A 1 765 ? 39.874 -34.532 -20.570 1.00 31.83 765 ALA A O 1
ATOM 6112 N N . ARG A 1 766 ? 37.909 -33.979 -21.517 1.00 31.58 766 ARG A N 1
ATOM 6113 C CA . ARG A 1 766 ? 38.262 -34.424 -22.862 1.00 31.58 766 ARG A CA 1
ATOM 6114 C C . ARG A 1 766 ? 39.274 -33.404 -23.388 1.00 31.58 766 ARG A C 1
ATOM 6116 O O . ARG A 1 766 ? 38.908 -32.287 -23.746 1.00 31.58 766 ARG A O 1
ATOM 6123 N N . LYS A 1 767 ? 40.563 -33.748 -23.328 1.00 33.25 767 LYS A N 1
ATOM 6124 C CA . LYS A 1 767 ? 41.630 -32.964 -23.956 1.00 33.25 767 LYS A CA 1
ATOM 6125 C C . LYS A 1 767 ? 41.406 -32.988 -25.463 1.00 33.25 767 LYS A C 1
ATOM 6127 O O . LYS A 1 767 ? 41.233 -34.057 -26.041 1.00 33.25 767 LYS A O 1
ATOM 6132 N N . VAL A 1 768 ? 41.387 -31.806 -26.064 1.00 34.84 768 VAL A N 1
ATOM 6133 C CA . VAL A 1 768 ? 41.406 -31.619 -27.513 1.00 34.84 768 VAL A CA 1
ATOM 6134 C C . VAL A 1 768 ? 42.716 -30.903 -27.818 1.00 34.84 768 VAL A C 1
ATOM 6136 O O . VAL A 1 768 ? 42.969 -29.834 -27.259 1.00 34.84 768 VAL A O 1
ATOM 6139 N N . ASP A 1 769 ? 43.560 -31.520 -28.641 1.00 37.34 769 ASP A N 1
ATOM 6140 C CA . ASP A 1 769 ? 44.882 -31.001 -28.995 1.00 37.34 769 ASP A CA 1
ATOM 6141 C C . ASP A 1 769 ? 44.816 -30.071 -30.225 1.00 37.34 769 ASP A C 1
ATOM 6143 O O . ASP A 1 769 ? 43.806 -29.981 -30.924 1.00 37.34 769 ASP A O 1
ATOM 6147 N N . ALA A 1 770 ? 45.905 -29.338 -30.464 1.00 39.91 770 ALA A N 1
ATOM 6148 C CA . ALA A 1 770 ? 45.931 -28.066 -31.185 1.00 39.91 770 ALA A CA 1
ATOM 6149 C C . ALA A 1 770 ? 45.847 -28.092 -32.735 1.00 39.91 770 ALA A C 1
ATOM 6151 O O . ALA A 1 770 ? 45.843 -27.007 -33.309 1.00 39.91 770 ALA A O 1
ATOM 6152 N N . ASP A 1 771 ? 45.733 -29.241 -33.422 1.00 33.09 771 ASP A N 1
ATOM 6153 C CA . ASP A 1 771 ? 45.966 -29.317 -34.890 1.00 33.09 771 ASP A CA 1
ATOM 6154 C C . ASP A 1 771 ? 44.877 -29.982 -35.774 1.00 33.09 771 ASP A C 1
ATOM 6156 O O . ASP A 1 771 ? 45.118 -30.241 -36.949 1.00 33.09 771 ASP A O 1
ATOM 6160 N N . GLY A 1 772 ? 43.641 -30.163 -35.303 1.00 47.19 772 GLY A N 1
ATOM 6161 C CA . GLY A 1 772 ? 42.485 -30.414 -36.184 1.00 47.19 772 GLY A CA 1
ATOM 6162 C C . GLY A 1 772 ? 42.302 -31.830 -36.779 1.00 47.19 772 GLY A C 1
ATOM 6163 O O . GLY A 1 772 ? 43.246 -32.529 -37.127 1.00 47.19 772 GLY A O 1
ATOM 6164 N N . TRP A 1 773 ? 41.017 -32.149 -36.977 1.00 27.81 773 TRP A N 1
ATOM 6165 C CA . TRP A 1 773 ? 40.370 -33.313 -37.617 1.00 27.81 773 TRP A CA 1
ATOM 6166 C C . TRP A 1 773 ? 39.952 -34.534 -36.763 1.00 27.81 773 TRP A C 1
ATOM 6168 O O . TRP A 1 773 ? 40.760 -35.222 -36.148 1.00 27.81 773 TRP A O 1
ATOM 6178 N N . ASP A 1 774 ? 38.622 -34.722 -36.828 1.00 46.44 774 ASP A N 1
ATOM 6179 C CA . ASP A 1 774 ? 37.662 -35.789 -36.476 1.00 46.44 774 ASP A CA 1
ATOM 6180 C C . ASP A 1 774 ? 38.062 -37.253 -36.676 1.00 46.44 774 ASP A C 1
ATOM 6182 O O . ASP A 1 774 ? 38.802 -37.537 -37.611 1.00 46.44 774 ASP A O 1
ATOM 6186 N N . ILE A 1 775 ? 37.383 -38.145 -35.924 1.00 34.72 775 ILE A N 1
ATOM 6187 C CA . ILE A 1 775 ? 36.963 -39.533 -36.264 1.00 34.72 775 ILE A CA 1
ATOM 6188 C C . ILE A 1 775 ? 35.716 -39.831 -35.375 1.00 34.72 775 ILE A C 1
ATOM 6190 O O . ILE A 1 775 ? 35.861 -39.808 -34.151 1.00 34.72 775 ILE A O 1
ATOM 6194 N N . THR A 1 776 ? 34.468 -39.738 -35.885 1.00 31.94 776 THR A N 1
ATOM 6195 C CA . THR A 1 776 ? 33.581 -40.828 -36.412 1.00 31.94 776 THR A CA 1
ATOM 6196 C C . THR A 1 776 ? 33.359 -41.981 -35.419 1.00 31.94 776 THR A C 1
ATOM 6198 O O . THR A 1 776 ? 34.268 -42.308 -34.666 1.00 31.94 776 THR A O 1
ATOM 6201 N N . ASP A 1 777 ? 32.266 -42.731 -35.349 1.00 33.88 777 ASP A N 1
ATOM 6202 C CA . ASP A 1 777 ? 30.915 -42.811 -35.924 1.00 33.88 777 ASP A CA 1
ATOM 6203 C C . ASP A 1 777 ? 30.200 -43.898 -35.062 1.00 33.88 777 ASP A C 1
ATOM 6205 O O . ASP A 1 777 ? 30.798 -44.425 -34.119 1.00 33.88 777 ASP A O 1
ATOM 6209 N N . ASP A 1 778 ? 28.964 -44.237 -35.433 1.00 32.59 778 ASP A N 1
ATOM 6210 C CA . ASP A 1 778 ? 28.237 -45.494 -35.160 1.00 32.59 778 ASP A CA 1
ATOM 6211 C C . ASP A 1 778 ? 27.171 -45.492 -34.039 1.00 32.59 778 ASP A C 1
ATOM 6213 O O . ASP A 1 778 ? 27.434 -45.639 -32.847 1.00 32.59 778 ASP A O 1
ATOM 6217 N N . GLU A 1 779 ? 25.938 -45.230 -34.500 1.00 34.03 779 GLU A N 1
ATOM 6218 C CA . GLU A 1 779 ? 24.745 -46.105 -34.448 1.00 34.03 779 GLU A CA 1
ATOM 6219 C C . GLU A 1 779 ? 24.552 -47.050 -33.242 1.00 34.03 779 GLU A C 1
ATOM 6221 O O . GLU A 1 779 ? 25.366 -47.926 -32.989 1.00 34.03 779 GLU A O 1
ATOM 6226 N N . GLU A 1 780 ? 23.388 -46.957 -32.581 1.00 29.05 780 GLU A N 1
ATOM 6227 C CA . GLU A 1 780 ? 22.325 -47.981 -32.681 1.00 29.05 780 GLU A CA 1
ATOM 6228 C C . GLU A 1 780 ? 21.047 -47.555 -31.925 1.00 29.05 780 GLU A C 1
ATOM 6230 O O . GLU A 1 780 ? 21.076 -47.034 -30.808 1.00 29.05 780 GLU A O 1
ATOM 6235 N N . GLU A 1 781 ? 19.912 -47.751 -32.600 1.00 31.44 781 GLU A N 1
ATOM 6236 C CA . GLU A 1 781 ? 18.551 -47.713 -32.065 1.00 31.44 781 GLU A CA 1
ATOM 6237 C C . GLU A 1 781 ? 18.327 -48.877 -31.088 1.00 31.44 781 GLU A C 1
ATOM 6239 O O . GLU A 1 781 ? 18.795 -49.978 -31.345 1.00 31.44 781 GLU A O 1
ATOM 6244 N N . GLU A 1 782 ? 17.488 -48.697 -30.064 1.00 26.44 782 GLU A N 1
ATOM 6245 C CA . GLU A 1 782 ? 16.343 -49.602 -29.906 1.00 26.44 782 GLU A CA 1
ATOM 6246 C C . GLU A 1 782 ? 15.263 -49.022 -28.988 1.00 26.44 782 GLU A C 1
ATOM 6248 O O . GLU A 1 782 ? 15.507 -48.420 -27.941 1.00 26.44 782 GLU A O 1
ATOM 6253 N N . ALA A 1 783 ? 14.034 -49.190 -29.461 1.00 28.36 783 ALA A N 1
ATOM 6254 C CA . ALA A 1 783 ? 12.801 -48.705 -28.889 1.00 28.36 783 ALA A CA 1
ATOM 6255 C C . ALA A 1 783 ? 12.320 -49.590 -27.731 1.00 28.36 783 ALA A C 1
ATOM 6257 O O . ALA A 1 783 ? 12.274 -50.812 -27.841 1.00 28.36 783 ALA A O 1
ATOM 6258 N N . ALA A 1 784 ? 11.821 -48.955 -26.672 1.00 26.03 784 ALA A N 1
ATOM 6259 C CA . ALA A 1 784 ? 10.870 -49.569 -25.755 1.00 26.03 784 ALA A CA 1
ATOM 6260 C C . ALA A 1 784 ? 9.700 -48.600 -25.550 1.00 26.03 784 ALA A C 1
ATOM 6262 O O . ALA A 1 784 ? 9.754 -47.669 -24.746 1.00 26.03 784 ALA A O 1
ATOM 6263 N N . GLU A 1 785 ? 8.639 -48.813 -26.327 1.00 28.19 785 GLU A N 1
ATOM 6264 C CA . GLU A 1 785 ? 7.313 -48.288 -26.030 1.00 28.19 785 GLU A CA 1
ATOM 6265 C C . GLU A 1 785 ? 6.784 -48.958 -24.754 1.00 28.19 785 GLU A C 1
ATOM 6267 O O . GLU A 1 785 ? 6.576 -50.170 -24.712 1.00 28.19 785 GLU A O 1
ATOM 6272 N N . SER A 1 786 ? 6.472 -48.165 -23.731 1.00 24.17 786 SER A N 1
ATOM 6273 C CA . SER A 1 786 ? 5.451 -48.541 -22.756 1.00 24.17 786 SER A CA 1
ATOM 6274 C C . SER A 1 786 ? 4.668 -47.302 -22.332 1.00 24.17 786 SER A C 1
ATOM 6276 O O . SER A 1 786 ? 5.174 -46.441 -21.617 1.00 24.17 786 SER A O 1
ATOM 6278 N N . ALA A 1 787 ? 3.447 -47.233 -22.862 1.00 26.12 787 ALA A N 1
ATOM 6279 C CA . ALA A 1 787 ? 2.298 -46.423 -22.476 1.00 26.12 787 ALA A CA 1
ATOM 6280 C C . ALA A 1 787 ? 2.447 -45.571 -21.199 1.00 26.12 787 ALA A C 1
ATOM 6282 O O . ALA A 1 787 ? 2.357 -46.079 -20.083 1.00 26.12 787 ALA A O 1
ATOM 6283 N N . TRP A 1 788 ? 2.549 -44.253 -21.378 1.00 26.25 788 TRP A N 1
ATOM 6284 C CA . TRP A 1 788 ? 2.313 -43.290 -20.307 1.00 26.25 788 TRP A CA 1
ATOM 6285 C C . TRP A 1 788 ? 0.838 -42.899 -20.323 1.00 26.25 788 TRP A C 1
ATOM 6287 O O . TRP A 1 788 ? 0.382 -42.145 -21.183 1.00 26.25 788 TRP A O 1
ATOM 6297 N N . ASN A 1 789 ? 0.092 -43.470 -19.377 1.00 23.42 789 ASN A N 1
ATOM 6298 C CA . ASN A 1 789 ? -1.211 -42.961 -18.978 1.00 23.42 789 ASN A CA 1
ATOM 6299 C C . ASN A 1 789 ? -1.057 -41.493 -18.566 1.00 23.42 789 ASN A C 1
ATOM 6301 O O . ASN A 1 789 ? -0.201 -41.147 -17.753 1.00 23.42 789 ASN A O 1
ATOM 6305 N N . ILE A 1 790 ? -1.900 -40.650 -19.151 1.00 33.03 790 ILE A N 1
ATOM 6306 C CA . ILE A 1 790 ? -2.095 -39.264 -18.752 1.00 33.03 790 ILE A CA 1
ATOM 6307 C C . ILE A 1 790 ? -2.948 -39.302 -17.486 1.00 33.03 790 ILE A C 1
ATOM 6309 O O . ILE A 1 790 ? -4.166 -39.406 -17.579 1.00 33.03 790 ILE A O 1
ATOM 6313 N N . ASP A 1 791 ? -2.299 -39.222 -16.330 1.00 24.78 791 ASP A N 1
ATOM 6314 C CA . ASP A 1 791 ? -2.920 -38.725 -15.108 1.00 24.78 791 ASP A CA 1
ATOM 6315 C C . ASP A 1 791 ? -2.191 -37.433 -14.726 1.00 24.78 791 ASP A C 1
ATOM 6317 O O . ASP A 1 791 ? -0.963 -37.384 -14.643 1.00 24.78 791 ASP A O 1
ATOM 6321 N N . GLU A 1 792 ? -2.967 -36.361 -14.581 1.00 34.84 792 GLU A N 1
ATOM 6322 C CA . GLU A 1 792 ? -2.531 -35.039 -14.145 1.00 34.84 792 GLU A CA 1
ATOM 6323 C C . GLU A 1 792 ? -1.844 -35.137 -12.776 1.00 34.84 792 GLU A C 1
ATOM 6325 O O . GLU A 1 792 ? -2.493 -35.145 -11.733 1.00 34.84 792 GLU A O 1
ATOM 6330 N N . VAL A 1 793 ? -0.515 -35.187 -12.768 1.00 25.81 793 VAL A N 1
ATOM 6331 C CA . VAL A 1 793 ? 0.272 -34.898 -11.571 1.00 25.81 793 VAL A CA 1
ATOM 6332 C C . VAL A 1 793 ? 0.812 -33.488 -11.753 1.00 25.81 793 VAL A C 1
ATOM 6334 O O . VAL A 1 793 ? 1.772 -33.265 -12.488 1.00 25.81 793 VAL A O 1
ATOM 6337 N N . GLU A 1 794 ? 0.152 -32.510 -11.128 1.00 29.20 794 GLU A N 1
ATOM 6338 C CA . GLU A 1 794 ? 0.770 -31.209 -10.877 1.00 29.20 794 GLU A CA 1
ATOM 6339 C C . GLU A 1 794 ? 2.109 -31.470 -10.170 1.00 29.20 794 GLU A C 1
ATOM 6341 O O . GLU A 1 794 ? 2.134 -31.955 -9.038 1.00 29.20 794 GLU A O 1
ATOM 6346 N N . GLU A 1 795 ? 3.233 -31.201 -10.838 1.00 29.05 795 GLU A N 1
ATOM 6347 C CA . GLU A 1 795 ? 4.550 -31.259 -10.204 1.00 29.05 795 GLU A CA 1
ATOM 6348 C C . GLU A 1 795 ? 4.619 -30.179 -9.112 1.00 29.05 795 GLU A C 1
ATOM 6350 O O . GLU A 1 795 ? 4.867 -28.996 -9.359 1.00 29.05 795 GLU A O 1
ATOM 6355 N N . VAL A 1 796 ? 4.346 -30.598 -7.876 1.00 28.28 796 VAL A N 1
ATOM 6356 C CA . VAL A 1 796 ? 4.486 -29.797 -6.661 1.00 28.28 796 VAL A CA 1
ATOM 6357 C C . VAL A 1 796 ? 5.975 -29.541 -6.428 1.00 28.28 796 VAL A C 1
ATOM 6359 O O . VAL A 1 796 ? 6.692 -30.385 -5.890 1.00 28.28 796 VAL A O 1
ATOM 6362 N N . TYR A 1 797 ? 6.462 -28.360 -6.809 1.00 34.41 797 TYR A N 1
ATOM 6363 C CA . TYR A 1 797 ? 7.797 -27.905 -6.418 1.00 34.41 797 TYR A CA 1
ATOM 6364 C C . TYR A 1 797 ? 7.816 -27.579 -4.917 1.00 34.41 797 TYR A C 1
ATOM 6366 O O . TYR A 1 797 ? 7.510 -26.463 -4.496 1.00 34.41 797 TYR A O 1
ATOM 6374 N N . ASN A 1 798 ? 8.194 -28.557 -4.094 1.00 36.59 798 ASN A N 1
ATOM 6375 C CA . ASN A 1 798 ? 8.482 -28.345 -2.680 1.00 36.59 798 ASN A CA 1
ATOM 6376 C C . ASN A 1 798 ? 9.884 -27.723 -2.531 1.00 36.59 798 ASN A C 1
ATOM 6378 O O . ASN A 1 798 ? 10.893 -28.399 -2.716 1.00 36.59 798 ASN A O 1
ATOM 6382 N N . TYR A 1 799 ? 9.965 -26.434 -2.187 1.00 40.56 799 TYR A N 1
ATOM 6383 C CA . TYR A 1 799 ? 11.233 -25.721 -1.956 1.00 40.56 799 TYR A CA 1
ATOM 6384 C C . TYR A 1 799 ? 11.942 -26.105 -0.637 1.00 40.56 799 TYR A C 1
ATOM 6386 O O . TYR A 1 799 ? 12.894 -25.433 -0.242 1.00 40.56 799 TYR A O 1
ATOM 6394 N N . GLY A 1 800 ? 11.502 -27.164 0.054 1.00 49.25 800 GLY A N 1
ATOM 6395 C CA . GLY A 1 800 ? 12.126 -27.646 1.290 1.00 49.25 800 GLY A CA 1
ATOM 6396 C C . GLY A 1 800 ? 11.788 -26.814 2.531 1.00 49.25 800 GLY A C 1
ATOM 6397 O O . GLY A 1 800 ? 12.526 -26.858 3.510 1.00 49.25 800 GLY A O 1
ATOM 6398 N N . THR A 1 801 ? 10.700 -26.040 2.496 1.00 63.28 801 THR A N 1
ATOM 6399 C CA . THR A 1 801 ? 10.219 -25.220 3.617 1.00 63.28 801 THR A CA 1
ATOM 6400 C C . THR A 1 801 ? 9.025 -25.867 4.307 1.00 63.28 801 THR A C 1
ATOM 6402 O O . THR A 1 801 ? 8.114 -26.380 3.659 1.00 63.28 801 THR A O 1
ATOM 6405 N N . THR A 1 802 ? 9.017 -25.828 5.637 1.00 70.12 802 THR A N 1
ATOM 6406 C CA . THR A 1 802 ? 8.027 -26.526 6.470 1.00 70.12 802 THR A CA 1
ATOM 6407 C C . THR A 1 802 ? 6.964 -25.544 6.941 1.00 70.12 802 THR A C 1
ATOM 6409 O O . THR A 1 802 ? 7.281 -24.417 7.332 1.00 70.12 802 THR A O 1
ATOM 6412 N N . ARG A 1 803 ? 5.693 -25.960 6.918 1.00 81.19 803 ARG A N 1
ATOM 6413 C CA . ARG A 1 803 ? 4.624 -25.199 7.571 1.00 81.19 803 ARG A CA 1
ATOM 6414 C C . ARG A 1 803 ? 4.928 -25.120 9.065 1.00 81.19 803 ARG A C 1
ATOM 6416 O O . ARG A 1 803 ? 5.375 -26.100 9.648 1.00 81.19 803 ARG A O 1
ATOM 6423 N N . VAL A 1 804 ? 4.664 -23.969 9.675 1.00 81.31 804 VAL A N 1
ATOM 6424 C CA . VAL A 1 804 ? 4.770 -23.826 11.127 1.00 81.31 804 VAL A CA 1
ATOM 6425 C C . VAL A 1 804 ? 3.525 -24.438 11.762 1.00 81.31 804 VAL A C 1
ATOM 6427 O O . VAL A 1 804 ? 2.404 -24.024 11.448 1.00 81.31 804 VAL A O 1
ATOM 6430 N N . ASP A 1 805 ? 3.724 -25.405 12.654 1.00 80.38 805 ASP A N 1
ATOM 6431 C CA . ASP A 1 805 ? 2.656 -26.002 13.452 1.00 80.38 805 ASP A CA 1
ATOM 6432 C C . ASP A 1 805 ? 2.207 -24.992 14.518 1.00 80.38 805 ASP A C 1
ATOM 6434 O O . ASP A 1 805 ? 2.836 -24.801 15.554 1.00 80.38 805 ASP A O 1
ATOM 6438 N N . LEU A 1 806 ? 1.128 -24.266 14.226 1.00 82.81 806 LEU A N 1
ATOM 6439 C CA . LEU A 1 806 ? 0.545 -23.290 15.157 1.00 82.81 806 LEU A CA 1
ATOM 6440 C C . LEU A 1 806 ? -0.463 -23.942 16.112 1.00 82.81 806 LEU A C 1
ATOM 6442 O O . LEU A 1 806 ? -0.746 -23.427 17.194 1.00 82.81 806 LEU A O 1
ATOM 6446 N N . VAL A 1 807 ? -1.037 -25.067 15.688 1.00 79.88 807 VAL A N 1
ATOM 6447 C CA . VAL A 1 807 ? -2.128 -25.768 16.357 1.00 79.88 807 VAL A CA 1
ATOM 6448 C C . VAL A 1 807 ? -1.860 -27.270 16.251 1.00 79.88 807 VAL A C 1
ATOM 6450 O O . VAL A 1 807 ? -1.574 -27.771 15.166 1.00 79.88 807 VAL A O 1
ATOM 6453 N N . ASN A 1 808 ? -1.981 -27.983 17.368 1.00 74.56 808 ASN A N 1
ATOM 6454 C CA . ASN A 1 808 ? -1.902 -29.440 17.445 1.00 74.56 808 ASN A CA 1
ATOM 6455 C C . ASN A 1 808 ? -3.073 -30.107 16.693 1.00 74.56 808 ASN A C 1
ATOM 6457 O O . ASN A 1 808 ? -4.097 -29.477 16.424 1.00 74.56 808 ASN A O 1
ATOM 6461 N N . ALA A 1 809 ? -2.974 -31.420 16.450 1.00 63.03 809 ALA A N 1
ATOM 6462 C CA . ALA A 1 809 ? -4.010 -32.219 15.776 1.00 63.03 809 ALA A CA 1
ATOM 6463 C C . ALA A 1 809 ? -5.420 -32.101 16.403 1.00 63.03 809 ALA A C 1
ATOM 6465 O O . ALA A 1 809 ? -6.419 -32.211 15.697 1.00 63.03 809 ALA A O 1
ATOM 6466 N N . ASP A 1 810 ? -5.503 -31.804 17.705 1.00 62.78 810 ASP A N 1
ATOM 6467 C CA . ASP A 1 810 ? -6.757 -31.606 18.447 1.00 62.78 810 ASP A CA 1
ATOM 6468 C C . ASP A 1 810 ? -7.361 -30.193 18.303 1.00 62.78 810 ASP A C 1
ATOM 6470 O O . ASP A 1 810 ? -8.305 -29.842 19.014 1.00 62.78 810 ASP A O 1
ATOM 6474 N N . GLY A 1 811 ? -6.792 -29.327 17.458 1.00 64.12 811 GLY A N 1
ATOM 6475 C CA . GLY A 1 811 ? -7.262 -27.948 17.291 1.00 64.12 811 GLY A CA 1
ATOM 6476 C C . GLY A 1 811 ? -6.871 -26.999 18.435 1.00 64.12 811 GLY A C 1
ATOM 6477 O O . GLY A 1 811 ? -7.371 -25.877 18.502 1.00 64.12 811 GLY A O 1
ATOM 6478 N N . LYS A 1 812 ? -5.976 -27.421 19.340 1.00 72.75 812 LYS A N 1
ATOM 6479 C CA . LYS A 1 812 ? -5.435 -26.602 20.442 1.00 72.75 812 LYS A CA 1
ATOM 6480 C C . LYS A 1 812 ? -4.074 -26.015 20.082 1.00 72.75 812 LYS A C 1
ATOM 6482 O O . LYS A 1 812 ? -3.323 -26.662 19.367 1.00 72.75 812 LYS A O 1
ATOM 6487 N N . MET A 1 813 ? -3.747 -24.836 20.617 1.00 79.19 813 MET A N 1
ATOM 6488 C CA . MET A 1 813 ? -2.446 -24.174 20.426 1.00 79.19 813 MET A CA 1
ATOM 6489 C C . MET A 1 813 ? -1.275 -25.152 20.612 1.00 79.19 813 MET A C 1
ATOM 6491 O O . MET A 1 813 ? -1.285 -25.942 21.563 1.00 79.19 813 MET A O 1
ATOM 6495 N N . ASP A 1 814 ? -0.290 -25.079 19.714 1.00 81.50 814 ASP A N 1
ATOM 6496 C CA . ASP A 1 814 ? 0.900 -25.929 19.757 1.00 81.50 814 ASP A CA 1
ATOM 6497 C C . ASP A 1 814 ? 1.654 -25.788 21.094 1.00 81.50 814 ASP A C 1
ATOM 6499 O O . ASP A 1 814 ? 1.674 -24.723 21.727 1.00 81.50 814 ASP A O 1
ATOM 6503 N N . ASN A 1 815 ? 2.274 -26.880 21.546 1.00 75.00 815 ASN A N 1
ATOM 6504 C CA . ASN A 1 815 ? 3.017 -26.912 22.805 1.00 75.00 815 ASN A CA 1
ATOM 6505 C C . ASN A 1 815 ? 4.179 -25.907 22.832 1.00 75.00 815 ASN A C 1
ATOM 6507 O O . ASN A 1 815 ? 4.489 -25.380 23.900 1.00 75.00 815 ASN A O 1
ATOM 6511 N N . VAL A 1 816 ? 4.779 -25.600 21.680 1.00 81.00 816 VAL A N 1
ATOM 6512 C CA . VAL A 1 816 ? 5.840 -24.597 21.539 1.00 81.00 816 VAL A CA 1
ATOM 6513 C C . VAL A 1 816 ? 5.337 -23.199 21.911 1.00 81.00 816 VAL A C 1
ATOM 6515 O O . VAL A 1 816 ? 6.069 -22.434 22.534 1.00 81.00 816 VAL A O 1
ATOM 6518 N N . LEU A 1 817 ? 4.082 -22.877 21.582 1.00 85.19 817 LEU A N 1
ATOM 6519 C CA . LEU A 1 817 ? 3.486 -21.548 21.773 1.00 85.19 817 LEU A CA 1
ATOM 6520 C C . LEU A 1 817 ? 2.690 -21.414 23.080 1.00 85.19 817 LEU A C 1
ATOM 6522 O O . LEU A 1 817 ? 2.353 -20.307 23.505 1.00 85.19 817 LEU A O 1
ATOM 6526 N N . LYS A 1 818 ? 2.381 -22.529 23.744 1.00 83.00 818 LYS A N 1
ATOM 6527 C CA . LYS A 1 818 ? 1.506 -22.567 24.923 1.00 83.00 818 LYS A CA 1
ATOM 6528 C C . LYS A 1 818 ? 1.986 -21.680 26.079 1.00 83.00 818 LYS A C 1
ATOM 6530 O O . LYS A 1 818 ? 1.156 -21.087 26.762 1.00 83.00 818 LYS A O 1
ATOM 6535 N N . ASN A 1 819 ? 3.299 -21.569 26.286 1.00 83.06 819 ASN A N 1
ATOM 6536 C CA . ASN A 1 819 ? 3.872 -20.804 27.399 1.00 83.06 819 ASN A CA 1
ATOM 6537 C C . ASN A 1 819 ? 3.870 -19.288 27.179 1.00 83.06 819 ASN A C 1
ATOM 6539 O O . ASN A 1 819 ? 3.919 -18.550 28.165 1.00 83.06 819 ASN A O 1
ATOM 6543 N N . ILE A 1 820 ? 3.807 -18.837 25.923 1.00 87.75 820 ILE A N 1
ATOM 6544 C CA . ILE A 1 820 ? 3.848 -17.420 25.525 1.00 87.75 820 ILE A CA 1
ATOM 6545 C C . ILE A 1 820 ? 2.476 -16.862 25.143 1.00 87.75 820 ILE A C 1
ATOM 6547 O O . ILE A 1 820 ? 2.324 -15.645 25.038 1.00 87.75 820 ILE A O 1
ATOM 6551 N N . ASN A 1 821 ? 1.480 -17.728 24.938 1.00 90.88 821 ASN A N 1
ATOM 6552 C CA . ASN A 1 821 ? 0.129 -17.309 24.590 1.00 90.88 821 ASN A CA 1
ATOM 6553 C C . ASN A 1 821 ? -0.467 -16.405 25.679 1.00 90.88 821 ASN A C 1
ATOM 6555 O O . ASN A 1 821 ? -0.372 -16.704 26.868 1.00 90.88 821 ASN A O 1
ATOM 6559 N N . ASN A 1 822 ? -1.117 -15.325 25.254 1.00 91.62 822 ASN A N 1
ATOM 6560 C CA . ASN A 1 822 ? -1.757 -14.317 26.096 1.00 91.62 822 ASN A CA 1
ATOM 6561 C C . ASN A 1 822 ? -0.812 -13.653 27.106 1.00 91.62 822 ASN A C 1
ATOM 6563 O O . ASN A 1 822 ? -1.232 -13.266 28.200 1.00 91.62 822 ASN A O 1
ATOM 6567 N N . LYS A 1 823 ? 0.455 -13.475 26.716 1.00 90.88 823 LYS A N 1
ATOM 6568 C CA . LYS A 1 823 ? 1.456 -12.742 27.494 1.00 90.88 823 LYS A CA 1
ATOM 6569 C C . LYS A 1 823 ? 2.105 -11.646 26.656 1.00 90.88 823 LYS A C 1
ATOM 6571 O O . LYS A 1 823 ? 2.668 -11.927 25.598 1.00 90.88 823 LYS A O 1
ATOM 6576 N N . ALA A 1 824 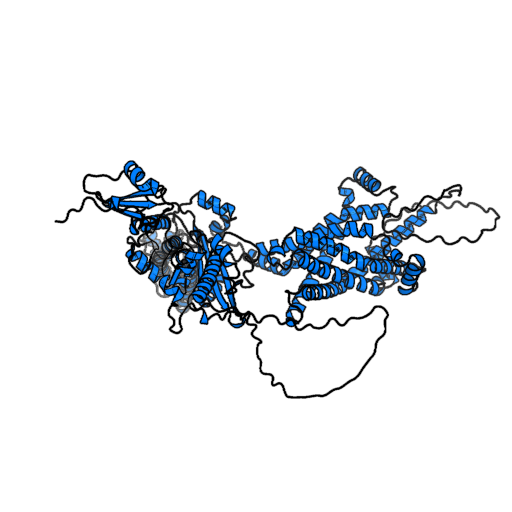? 2.057 -10.410 27.146 1.00 89.50 824 ALA A N 1
ATOM 6577 C CA . ALA A 1 824 ? 2.655 -9.245 26.495 1.00 89.50 824 ALA A CA 1
ATOM 6578 C C . ALA A 1 824 ? 3.928 -8.769 27.197 1.00 89.50 824 ALA A C 1
ATOM 6580 O O . ALA A 1 824 ? 4.104 -8.953 28.403 1.00 89.50 824 ALA A O 1
ATOM 6581 N N . ALA A 1 825 ? 4.815 -8.127 26.438 1.00 86.38 825 ALA A N 1
ATOM 6582 C CA . ALA A 1 825 ? 6.029 -7.556 26.995 1.00 86.38 825 ALA A CA 1
ATOM 6583 C C . ALA A 1 825 ? 5.697 -6.326 27.844 1.00 86.38 825 ALA A C 1
ATOM 6585 O O . ALA A 1 825 ? 4.831 -5.516 27.505 1.00 86.38 825 ALA A O 1
ATOM 6586 N N . ILE A 1 826 ? 6.436 -6.158 28.935 1.00 77.44 826 ILE A N 1
ATOM 6587 C CA . ILE A 1 826 ? 6.347 -4.979 29.786 1.00 77.44 826 ILE A CA 1
ATOM 6588 C C . ILE A 1 826 ? 7.737 -4.368 29.953 1.00 77.44 826 ILE A C 1
ATOM 6590 O O . ILE A 1 826 ? 8.754 -5.055 30.006 1.00 77.44 826 ILE A O 1
ATOM 6594 N N . VAL A 1 827 ? 7.803 -3.038 29.940 1.00 69.12 827 VAL A N 1
ATOM 6595 C CA . VAL A 1 827 ? 9.069 -2.302 29.884 1.00 69.12 827 VAL A CA 1
ATOM 6596 C C . VAL A 1 827 ? 9.209 -1.434 31.129 1.00 69.12 827 VAL A C 1
ATOM 6598 O O . VAL A 1 827 ? 8.285 -0.698 31.479 1.00 69.12 827 VAL A O 1
ATOM 6601 N N . ARG A 1 828 ? 10.407 -1.458 31.737 1.00 64.31 828 ARG A N 1
ATOM 6602 C CA . ARG A 1 828 ? 10.782 -0.692 32.947 1.00 64.31 828 ARG A CA 1
ATOM 6603 C C . ARG A 1 828 ? 9.974 -1.081 34.198 1.00 64.31 828 ARG A C 1
ATOM 6605 O O . ARG A 1 828 ? 9.566 -0.197 34.948 1.00 64.31 828 ARG A O 1
ATOM 6612 N N . THR A 1 829 ? 9.769 -2.375 34.427 1.00 63.88 829 THR A N 1
ATOM 6613 C CA . THR A 1 829 ? 9.046 -2.919 35.591 1.00 63.88 829 THR A CA 1
ATOM 6614 C C . THR A 1 829 ? 9.808 -4.061 36.255 1.00 63.88 829 THR A C 1
ATOM 6616 O O . THR A 1 829 ? 10.729 -4.605 35.651 1.00 63.88 829 THR A O 1
ATOM 6619 N N . ALA A 1 830 ? 9.402 -4.421 37.479 1.00 56.62 830 ALA A N 1
ATOM 6620 C CA . ALA A 1 830 ? 9.871 -5.612 38.193 1.00 56.62 830 ALA A CA 1
ATOM 6621 C C . ALA A 1 830 ? 9.284 -6.932 37.637 1.00 56.62 830 ALA A C 1
ATOM 6623 O O . ALA A 1 830 ? 9.813 -8.004 37.897 1.00 56.62 830 ALA A O 1
ATOM 6624 N N . TYR A 1 831 ? 8.194 -6.847 36.871 1.00 68.44 831 TYR A N 1
ATOM 6625 C CA . TYR A 1 831 ? 7.510 -7.985 36.252 1.00 68.44 831 TYR A CA 1
ATOM 6626 C C . TYR A 1 831 ? 8.161 -8.371 34.920 1.00 68.44 831 TYR A C 1
ATOM 6628 O O . TYR A 1 831 ? 8.561 -7.480 34.167 1.00 68.44 831 TYR A O 1
ATOM 6636 N N . ASP A 1 832 ? 8.208 -9.673 34.626 1.00 69.25 832 ASP A N 1
ATOM 6637 C CA . ASP A 1 832 ? 8.765 -10.209 33.375 1.00 69.25 832 ASP A CA 1
ATOM 6638 C C . ASP A 1 832 ? 7.829 -9.983 32.177 1.00 69.25 832 ASP A C 1
ATOM 6640 O O . ASP A 1 832 ? 8.269 -9.597 31.094 1.00 69.25 832 ASP A O 1
ATOM 6644 N N . TYR A 1 833 ? 6.526 -10.194 32.377 1.00 83.38 833 TYR A N 1
ATOM 6645 C CA . TYR A 1 833 ? 5.492 -10.056 31.352 1.00 83.38 833 TYR A CA 1
ATOM 6646 C C . TYR A 1 833 ? 4.145 -9.666 31.964 1.00 83.38 833 TYR A C 1
ATOM 6648 O O . TYR A 1 833 ? 3.913 -9.809 33.164 1.00 83.38 833 TYR A O 1
ATOM 6656 N N . PHE A 1 834 ? 3.245 -9.175 31.117 1.00 85.69 834 PHE A N 1
ATOM 6657 C CA . PHE A 1 834 ? 1.840 -8.963 31.442 1.00 85.69 834 PHE A CA 1
ATOM 6658 C C . PHE A 1 834 ? 1.037 -10.190 31.001 1.00 85.69 834 PHE A C 1
ATOM 6660 O O . PHE A 1 834 ? 1.029 -10.500 29.812 1.00 85.69 834 PHE A O 1
ATOM 6667 N N . ASP A 1 835 ? 0.362 -10.876 31.924 1.00 88.94 835 ASP A N 1
ATOM 6668 C CA . ASP A 1 835 ? -0.503 -12.024 31.615 1.00 88.94 835 ASP A CA 1
ATOM 6669 C C . ASP A 1 835 ? -1.974 -11.587 31.539 1.00 88.94 835 ASP A C 1
ATOM 6671 O O . ASP A 1 835 ? -2.513 -11.018 32.492 1.00 88.94 835 ASP A O 1
ATOM 6675 N N . PHE A 1 836 ? -2.636 -11.849 30.408 1.00 88.00 836 PHE A N 1
ATOM 6676 C CA . PHE A 1 836 ? -4.048 -11.499 30.208 1.00 88.00 836 PHE A CA 1
ATOM 6677 C C . PHE A 1 836 ? -5.029 -12.498 30.839 1.00 88.00 836 PHE A C 1
ATOM 6679 O O . PHE A 1 836 ? -6.225 -12.224 30.880 1.00 88.00 836 PHE A O 1
ATOM 6686 N N . THR A 1 837 ? -4.558 -13.650 31.315 1.00 86.56 837 THR A N 1
ATOM 6687 C CA . THR A 1 837 ? -5.398 -14.755 31.807 1.00 86.56 837 THR A CA 1
ATOM 6688 C C . THR A 1 837 ? -5.201 -15.054 33.287 1.00 86.56 837 THR A C 1
ATOM 6690 O O . THR A 1 837 ? -6.159 -15.407 33.972 1.00 86.56 837 THR A O 1
ATOM 6693 N N . GLN A 1 838 ? -3.976 -14.911 33.791 1.00 80.50 838 GLN A N 1
ATOM 6694 C CA . GLN A 1 838 ? -3.610 -15.260 35.160 1.00 80.50 838 GLN A CA 1
ATOM 6695 C C . GLN A 1 838 ? -3.179 -14.027 35.970 1.00 80.50 838 GLN A C 1
ATOM 6697 O O . GLN A 1 838 ? -2.768 -13.006 35.401 1.00 80.50 838 GLN A O 1
ATOM 6702 N N . PRO A 1 839 ? -3.285 -14.084 37.311 1.00 69.25 839 PRO A N 1
ATOM 6703 C CA . PRO A 1 839 ? -2.613 -13.125 38.178 1.00 69.25 839 PRO A CA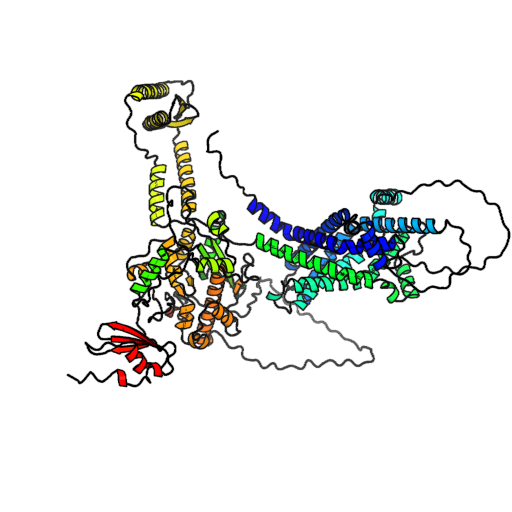 1
ATOM 6704 C C . PRO A 1 839 ? -1.092 -13.253 38.030 1.00 69.25 839 PRO A C 1
ATOM 6706 O O . PRO A 1 839 ? -0.557 -14.344 37.842 1.00 69.25 839 PRO A O 1
ATOM 6709 N N . GLU A 1 840 ? -0.397 -12.124 38.091 1.00 65.38 840 GLU A N 1
ATOM 6710 C CA . GLU A 1 840 ? 1.035 -12.052 37.836 1.00 65.38 840 GLU A CA 1
ATOM 6711 C C . GLU A 1 840 ? 1.851 -12.738 38.932 1.00 65.38 840 GLU A C 1
ATOM 6713 O O . GLU A 1 840 ? 1.629 -12.535 40.127 1.00 65.38 840 GLU A O 1
ATOM 6718 N N . VAL A 1 841 ? 2.863 -13.496 38.514 1.00 55.25 841 VAL A N 1
ATOM 6719 C CA . VAL A 1 841 ? 3.879 -14.041 39.414 1.00 55.25 841 VAL A CA 1
ATOM 6720 C C . VAL A 1 841 ? 5.046 -13.058 39.456 1.00 55.25 841 VAL A C 1
ATOM 6722 O O . VAL A 1 841 ? 5.609 -12.718 38.418 1.00 55.25 841 VAL A O 1
ATOM 6725 N N . ILE A 1 842 ? 5.419 -12.598 40.653 1.00 53.81 842 ILE A N 1
ATOM 6726 C CA . ILE A 1 842 ? 6.685 -11.886 40.849 1.00 53.81 842 ILE A CA 1
ATOM 6727 C C . ILE A 1 842 ? 7.793 -12.933 40.769 1.00 53.81 842 ILE A C 1
ATOM 6729 O O . ILE A 1 842 ? 8.027 -13.688 41.712 1.00 53.81 842 ILE A O 1
ATOM 6733 N N . THR A 1 843 ? 8.461 -13.005 39.630 1.00 48.47 843 THR A N 1
ATOM 6734 C CA . THR A 1 843 ? 9.697 -13.761 39.461 1.00 48.47 843 THR A CA 1
ATOM 6735 C C . THR A 1 843 ? 10.871 -12.888 39.890 1.00 48.47 843 THR A C 1
ATOM 6737 O O . THR A 1 843 ? 10.921 -11.690 39.616 1.00 48.47 843 THR A O 1
ATOM 6740 N N . VAL A 1 844 ? 11.808 -13.479 40.634 1.00 46.41 844 VAL A N 1
ATOM 6741 C CA . VAL A 1 844 ? 13.007 -12.790 41.123 1.00 46.41 844 VAL A CA 1
ATOM 6742 C C . VAL A 1 844 ? 13.795 -12.293 39.915 1.00 46.41 844 VAL A C 1
ATOM 6744 O O . VAL A 1 844 ? 14.415 -13.080 39.201 1.00 46.41 844 VAL A O 1
ATOM 6747 N N . GLN A 1 845 ? 13.764 -10.984 39.670 1.00 51.97 845 GLN A N 1
ATOM 6748 C CA . GLN A 1 845 ? 14.612 -10.376 38.659 1.00 51.97 845 GLN 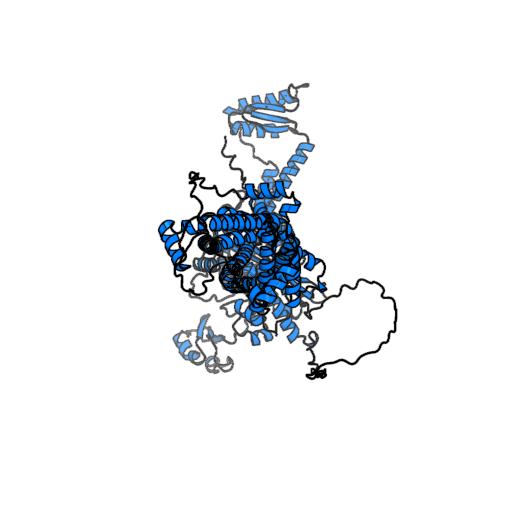A CA 1
ATOM 6749 C C . GLN A 1 845 ? 16.071 -10.686 38.997 1.00 51.97 845 GLN A C 1
ATOM 6751 O O . GLN A 1 845 ? 16.551 -10.343 40.075 1.00 51.97 845 GLN A O 1
ATOM 6756 N N . SER A 1 846 ? 16.813 -11.280 38.060 1.00 52.03 846 SER A N 1
ATOM 6757 C CA . SER A 1 846 ? 18.244 -11.594 38.212 1.00 52.03 846 SER A CA 1
ATOM 6758 C C . SER A 1 846 ? 19.131 -10.364 38.479 1.00 52.03 846 SER A C 1
ATOM 6760 O O . SER A 1 846 ? 20.333 -10.490 38.679 1.00 52.03 846 SER A O 1
ATOM 6762 N N . ASN A 1 847 ? 18.557 -9.163 38.437 1.00 56.94 847 ASN A N 1
ATOM 6763 C CA . ASN A 1 847 ? 19.189 -7.878 38.691 1.00 56.94 847 ASN A CA 1
ATOM 6764 C C . ASN A 1 847 ? 18.476 -7.053 39.781 1.00 56.94 847 ASN A C 1
ATOM 6766 O O . ASN A 1 847 ? 18.795 -5.873 39.912 1.00 56.94 847 ASN A O 1
ATOM 6770 N N . ALA A 1 848 ? 17.545 -7.622 40.557 1.00 61.66 848 ALA A N 1
ATOM 6771 C CA . ALA A 1 848 ? 16.919 -6.943 41.693 1.00 61.66 848 ALA A CA 1
ATOM 6772 C C . ALA A 1 848 ? 17.045 -7.762 42.984 1.00 61.66 848 ALA A C 1
ATOM 6774 O O . ALA A 1 848 ? 16.923 -8.983 42.976 1.00 61.66 848 ALA A O 1
ATOM 6775 N N . VAL A 1 849 ? 17.272 -7.077 44.104 1.00 66.69 849 VAL A N 1
ATOM 6776 C CA . VAL A 1 849 ? 17.415 -7.690 45.431 1.00 66.69 849 VAL A CA 1
ATOM 6777 C C . VAL A 1 849 ? 16.413 -7.065 46.385 1.00 66.69 849 VAL A C 1
ATOM 6779 O O . VAL A 1 849 ? 16.356 -5.843 46.498 1.00 66.69 849 VAL A O 1
ATOM 6782 N N . HIS A 1 850 ? 15.640 -7.895 47.081 1.00 67.62 850 HIS A N 1
ATOM 6783 C CA . HIS A 1 850 ? 14.775 -7.452 48.170 1.00 67.62 850 HIS A CA 1
ATOM 6784 C C . HIS A 1 850 ? 15.593 -7.255 49.452 1.00 67.62 850 HIS A C 1
ATOM 6786 O O . HIS A 1 850 ? 16.325 -8.154 49.867 1.00 67.62 850 HIS A O 1
ATOM 6792 N N . VAL A 1 851 ? 15.457 -6.100 50.096 1.00 69.81 851 VAL A N 1
ATOM 6793 C CA . VAL A 1 851 ? 16.186 -5.729 51.311 1.00 69.81 851 VAL A CA 1
ATOM 6794 C C . VAL A 1 851 ? 15.192 -5.289 52.376 1.00 69.81 851 VAL A C 1
ATOM 6796 O O . VAL A 1 851 ? 14.572 -4.236 52.247 1.00 69.81 851 VAL A O 1
ATOM 6799 N N . ALA A 1 852 ? 15.075 -6.075 53.444 1.00 68.94 852 ALA A N 1
ATOM 6800 C CA . ALA A 1 852 ? 14.299 -5.722 54.628 1.00 68.94 852 ALA A CA 1
ATOM 6801 C C . ALA A 1 852 ? 15.200 -5.073 55.692 1.00 68.94 852 ALA A C 1
ATOM 6803 O O . ALA A 1 852 ? 16.343 -5.485 55.890 1.00 68.94 852 ALA A O 1
ATOM 6804 N N . TYR A 1 853 ? 14.688 -4.062 56.386 1.00 72.12 853 TYR A N 1
ATOM 6805 C CA . TYR A 1 853 ? 15.361 -3.336 57.460 1.00 72.12 853 TYR A CA 1
ATOM 6806 C C . TYR A 1 853 ? 14.376 -3.046 58.605 1.00 72.12 853 TYR A C 1
ATOM 6808 O O . TYR A 1 853 ? 13.170 -2.947 58.386 1.00 72.12 853 TYR A O 1
ATOM 6816 N N . PRO A 1 854 ? 14.846 -2.943 59.859 1.00 70.69 854 PRO A N 1
ATOM 6817 C CA . PRO A 1 854 ? 13.946 -2.839 60.997 1.00 70.69 854 PRO A CA 1
ATOM 6818 C C . PRO A 1 854 ? 13.279 -1.456 61.077 1.00 70.69 854 PRO A C 1
ATOM 6820 O O . PRO A 1 854 ? 13.864 -0.459 60.624 1.00 70.69 854 PRO A O 1
ATOM 6823 N N . PRO A 1 855 ? 12.090 -1.377 61.707 1.00 62.88 855 PRO A N 1
ATOM 6824 C CA . PRO A 1 855 ? 11.336 -0.134 61.857 1.00 62.88 855 PRO A CA 1
ATOM 6825 C C . PRO A 1 855 ? 12.178 0.963 62.525 1.00 62.88 855 PRO A C 1
ATOM 6827 O O . PRO A 1 855 ? 12.773 0.738 63.579 1.00 62.88 855 PRO A O 1
ATOM 6830 N N . GLY A 1 856 ? 12.225 2.154 61.921 1.00 63.09 856 GLY A N 1
ATOM 6831 C CA . GLY A 1 856 ? 13.009 3.301 62.413 1.00 63.09 856 GLY A CA 1
ATOM 6832 C C . GLY A 1 856 ? 14.369 3.505 61.733 1.00 63.09 856 GLY A C 1
ATOM 6833 O O . GLY A 1 856 ? 15.024 4.519 61.970 1.00 63.09 856 GLY A O 1
ATOM 6834 N N . THR A 1 857 ? 14.770 2.594 60.845 1.00 64.56 857 THR A N 1
ATOM 6835 C CA . THR A 1 857 ? 15.923 2.758 59.944 1.00 64.56 857 THR A CA 1
ATOM 6836 C C . THR A 1 857 ? 15.410 3.071 58.543 1.00 64.56 857 THR A C 1
ATOM 6838 O O . THR A 1 857 ? 14.566 2.344 58.040 1.00 64.56 857 THR A O 1
ATOM 6841 N N . SER A 1 858 ? 15.900 4.131 57.894 1.00 62.62 858 SER A N 1
ATOM 6842 C CA . SER A 1 858 ? 15.542 4.440 56.501 1.00 62.62 858 SER A CA 1
ATOM 6843 C C . SER A 1 858 ? 16.698 4.079 55.577 1.00 62.62 858 SER A C 1
ATOM 6845 O O . SER A 1 858 ? 17.824 4.527 55.798 1.00 62.62 858 SER A O 1
ATOM 6847 N N . MET A 1 859 ? 16.434 3.272 54.549 1.00 68.00 859 MET A N 1
ATOM 6848 C CA . MET A 1 859 ? 17.408 2.993 53.497 1.00 68.00 859 MET A CA 1
ATOM 6849 C C . MET A 1 859 ? 17.458 4.175 52.520 1.00 68.00 859 MET A C 1
ATOM 6851 O O . MET A 1 859 ? 16.689 4.254 51.564 1.00 68.00 859 MET A O 1
ATOM 6855 N N . ASP A 1 860 ? 18.355 5.127 52.780 1.00 69.94 860 ASP A N 1
ATOM 6856 C CA . ASP A 1 860 ? 18.542 6.307 51.938 1.00 69.94 860 ASP A CA 1
ATOM 6857 C C . ASP A 1 860 ? 19.518 6.054 50.769 1.00 69.94 860 ASP A C 1
ATOM 6859 O O . ASP A 1 860 ? 20.241 5.053 50.702 1.00 69.94 860 ASP A O 1
ATOM 6863 N N . LYS A 1 861 ? 19.554 6.985 49.804 1.00 68.44 861 LYS A N 1
ATOM 6864 C CA . LYS A 1 861 ? 20.432 6.875 48.624 1.00 68.44 861 LYS A CA 1
ATOM 6865 C C . LYS A 1 861 ? 21.916 6.775 48.997 1.00 68.44 861 LYS A C 1
ATOM 6867 O O . LYS A 1 861 ? 22.677 6.165 48.251 1.00 68.44 861 LYS A O 1
ATOM 6872 N N . ALA A 1 862 ? 22.334 7.365 50.117 1.00 71.62 862 ALA A N 1
ATOM 6873 C CA . ALA A 1 862 ? 23.722 7.335 50.568 1.00 71.62 862 ALA A CA 1
ATOM 6874 C C . ALA A 1 862 ? 24.101 5.956 51.133 1.00 71.62 862 ALA A C 1
ATOM 6876 O O . ALA A 1 862 ? 25.167 5.424 50.816 1.00 71.62 862 ALA A O 1
ATOM 6877 N N . MET A 1 863 ? 23.211 5.348 51.916 1.00 71.69 863 MET A N 1
ATOM 6878 C CA . MET A 1 863 ? 23.378 4.017 52.484 1.00 71.69 863 MET A CA 1
ATOM 6879 C C . MET A 1 863 ? 23.316 2.939 51.401 1.00 71.69 863 MET A C 1
ATOM 6881 O O . MET A 1 863 ? 24.181 2.062 51.375 1.00 71.69 863 MET A O 1
ATOM 6885 N N . ALA A 1 864 ? 22.390 3.064 50.447 1.00 69.75 864 ALA A N 1
ATOM 6886 C CA . ALA A 1 864 ? 22.340 2.197 49.273 1.00 69.75 864 ALA A CA 1
ATOM 6887 C C . ALA A 1 864 ? 23.618 2.304 48.433 1.00 69.75 864 ALA A C 1
ATOM 6889 O O . ALA A 1 864 ? 24.241 1.286 48.127 1.00 69.75 864 ALA A O 1
ATOM 6890 N N . ALA A 1 865 ? 24.086 3.530 48.160 1.00 75.38 865 ALA A N 1
ATOM 6891 C CA . ALA A 1 865 ? 25.338 3.744 47.444 1.00 75.38 865 ALA A CA 1
ATOM 6892 C C . ALA A 1 865 ? 26.527 3.095 48.168 1.00 75.38 865 ALA A C 1
ATOM 6894 O O . ALA A 1 865 ? 27.377 2.482 47.521 1.00 75.38 865 ALA A O 1
ATOM 6895 N N . ARG A 1 866 ? 26.579 3.165 49.501 1.00 75.56 866 ARG A N 1
ATOM 6896 C CA . ARG A 1 866 ? 27.651 2.544 50.289 1.00 75.56 866 ARG A CA 1
ATOM 6897 C C . ARG A 1 866 ? 27.630 1.015 50.215 1.00 75.56 866 ARG A C 1
ATOM 6899 O O . ARG A 1 866 ? 28.691 0.404 50.142 1.00 75.56 866 ARG A O 1
ATOM 6906 N N . LEU A 1 867 ? 26.446 0.406 50.249 1.00 75.00 867 LEU A N 1
ATOM 6907 C CA . LEU A 1 867 ? 26.286 -1.050 50.310 1.00 75.00 867 LEU A CA 1
ATOM 6908 C C . LEU A 1 867 ? 26.365 -1.717 48.929 1.00 75.00 867 LEU A C 1
ATOM 6910 O O . LEU A 1 867 ? 26.971 -2.779 48.793 1.00 75.00 867 LEU A O 1
ATOM 6914 N N . PHE A 1 868 ? 25.801 -1.081 47.900 1.00 76.94 868 PHE A N 1
ATOM 6915 C CA . PHE A 1 868 ? 25.521 -1.738 46.623 1.00 76.94 868 PHE A CA 1
ATOM 6916 C C . PHE A 1 868 ? 26.300 -1.182 45.422 1.00 76.94 868 PHE A C 1
ATOM 6918 O O . PHE A 1 868 ? 26.361 -1.853 44.393 1.00 76.94 868 PHE A O 1
ATOM 6925 N N . SER A 1 869 ? 26.991 -0.032 45.526 1.00 79.12 869 SER A N 1
ATOM 6926 C CA . SER A 1 869 ? 27.762 0.519 44.382 1.00 79.12 869 SER A CA 1
ATOM 6927 C C . SER A 1 869 ? 28.858 -0.423 43.880 1.00 79.12 869 SER A C 1
ATOM 6929 O O . SER A 1 869 ? 29.222 -0.361 42.706 1.00 79.12 869 SER A O 1
ATOM 6931 N N . LYS A 1 870 ? 29.375 -1.309 44.746 1.00 77.94 870 LYS A N 1
ATOM 6932 C CA . LYS A 1 870 ? 30.397 -2.303 44.379 1.00 77.94 870 LYS A CA 1
ATOM 6933 C C . LYS A 1 870 ? 29.892 -3.356 43.385 1.00 77.94 870 LYS A C 1
ATOM 6935 O O . LYS A 1 870 ? 30.681 -3.849 42.584 1.00 77.94 870 LYS A O 1
ATOM 6940 N N . TYR A 1 871 ? 28.595 -3.660 43.397 1.00 73.06 871 TYR A N 1
ATOM 6941 C CA . TYR A 1 871 ? 27.993 -4.696 42.548 1.00 73.06 871 TYR A CA 1
ATOM 6942 C C . TYR A 1 871 ? 27.475 -4.155 41.210 1.00 73.06 871 TYR A C 1
ATOM 6944 O O . TYR A 1 871 ? 27.272 -4.913 40.261 1.00 73.06 871 TYR A O 1
ATOM 6952 N N . GLY A 1 872 ? 27.313 -2.835 41.107 1.00 71.56 872 GLY A N 1
ATOM 6953 C CA . GLY A 1 872 ? 26.891 -2.155 39.893 1.00 71.56 872 GLY A CA 1
ATOM 6954 C C . GLY A 1 872 ? 26.222 -0.817 40.185 1.00 71.56 872 GLY A C 1
ATOM 6955 O O . GLY A 1 872 ? 25.926 -0.463 41.331 1.00 71.56 872 GLY A O 1
ATOM 6956 N N . LYS A 1 873 ? 25.959 -0.063 39.116 1.00 71.88 873 LYS A N 1
ATOM 6957 C CA . LYS A 1 873 ? 25.092 1.113 39.192 1.00 71.88 873 LYS A CA 1
ATOM 6958 C C . LYS A 1 873 ? 23.678 0.635 39.517 1.00 71.88 873 LYS A C 1
ATOM 6960 O O . LYS A 1 873 ? 23.170 -0.268 38.853 1.00 71.88 873 LYS A O 1
ATOM 6965 N N . HIS A 1 874 ? 23.086 1.198 40.563 1.00 67.75 874 HIS A N 1
ATOM 6966 C CA . HIS A 1 874 ? 21.842 0.701 41.139 1.00 67.75 874 HIS A CA 1
ATOM 6967 C C . HIS A 1 874 ? 20.880 1.835 41.482 1.00 67.75 874 HIS A C 1
ATOM 6969 O O . HIS A 1 874 ? 21.264 3.001 41.597 1.00 67.75 874 HIS A O 1
ATOM 6975 N N . ILE A 1 875 ? 19.616 1.462 41.630 1.00 62.75 875 ILE A N 1
ATOM 6976 C CA . ILE A 1 875 ? 18.510 2.323 42.023 1.00 62.75 875 ILE A CA 1
ATOM 6977 C C . ILE A 1 875 ? 17.874 1.695 43.262 1.00 62.75 875 ILE A C 1
ATOM 6979 O O . ILE A 1 875 ? 17.700 0.479 43.320 1.00 62.75 875 ILE A O 1
ATOM 6983 N N . LEU A 1 876 ? 17.566 2.531 44.250 1.00 62.88 876 LEU A N 1
ATOM 6984 C CA . LEU A 1 876 ? 16.838 2.138 45.450 1.00 62.88 876 LEU A CA 1
ATOM 6985 C C . LEU A 1 876 ? 15.343 2.403 45.263 1.00 62.88 876 LEU A C 1
ATOM 6987 O O . LEU A 1 876 ? 14.964 3.488 44.817 1.00 62.88 876 LEU A O 1
ATOM 6991 N N . GLU A 1 877 ? 14.523 1.426 45.630 1.00 56.12 877 GLU A N 1
ATOM 6992 C CA . GLU A 1 877 ? 13.079 1.431 45.428 1.00 56.12 877 GLU A CA 1
ATOM 6993 C C . GLU A 1 877 ? 12.354 0.976 46.710 1.00 56.12 877 GLU A C 1
ATOM 6995 O O . GLU A 1 877 ? 12.284 -0.218 46.976 1.00 56.12 877 GLU A O 1
ATOM 7000 N N . PRO A 1 878 ? 11.865 1.896 47.559 1.00 56.75 878 PRO A N 1
ATOM 7001 C CA . PRO A 1 878 ? 11.200 1.542 48.816 1.00 56.75 878 PRO A CA 1
ATOM 7002 C C . PRO A 1 878 ? 9.863 0.829 48.563 1.00 56.75 878 PRO A C 1
ATOM 7004 O O . PRO A 1 878 ? 9.125 1.213 47.659 1.00 56.75 878 PRO A O 1
ATOM 7007 N N . ILE A 1 879 ? 9.560 -0.196 49.362 1.00 55.03 879 ILE A N 1
ATOM 7008 C CA . ILE A 1 879 ? 8.318 -0.989 49.304 1.00 55.03 879 ILE A CA 1
ATOM 7009 C C . ILE A 1 879 ? 7.392 -0.559 50.444 1.00 55.03 879 ILE A C 1
ATOM 7011 O O . ILE A 1 879 ? 6.236 -0.215 50.216 1.00 55.03 879 ILE A O 1
ATOM 7015 N N . ASP A 1 880 ? 7.924 -0.535 51.664 1.00 62.03 880 ASP A N 1
ATOM 7016 C CA . ASP A 1 880 ? 7.252 -0.067 52.873 1.00 62.03 880 ASP A CA 1
ATOM 7017 C C . ASP A 1 880 ? 8.272 0.567 53.841 1.00 62.03 880 ASP A C 1
ATOM 7019 O O . ASP A 1 880 ? 9.462 0.703 53.532 1.00 62.03 880 ASP A O 1
ATOM 7023 N N . ASP A 1 881 ? 7.822 0.965 55.033 1.00 66.19 881 ASP A N 1
ATOM 7024 C CA . ASP A 1 881 ? 8.682 1.561 56.069 1.00 66.19 881 ASP A CA 1
ATOM 7025 C C . ASP A 1 881 ? 9.775 0.604 56.591 1.00 66.19 881 ASP A C 1
ATOM 7027 O O . ASP A 1 881 ? 10.615 1.002 57.400 1.00 66.19 881 ASP A O 1
ATOM 7031 N N . THR A 1 882 ? 9.777 -0.653 56.139 1.00 63.47 882 THR A N 1
ATOM 7032 C CA . THR A 1 882 ? 10.650 -1.738 56.598 1.00 63.47 882 THR A CA 1
ATOM 7033 C C . THR A 1 882 ? 11.331 -2.512 55.466 1.00 63.47 882 THR A C 1
ATOM 7035 O O . THR A 1 882 ? 12.041 -3.483 55.729 1.00 63.47 882 THR A O 1
ATOM 7038 N N . SER A 1 883 ? 11.151 -2.133 54.200 1.00 67.50 883 SER A N 1
ATOM 7039 C CA . SER A 1 883 ? 11.714 -2.880 53.074 1.00 67.50 883 SER A CA 1
ATOM 7040 C C . SER A 1 883 ? 11.842 -2.059 51.792 1.00 67.50 883 SER A C 1
ATOM 7042 O O . SER A 1 883 ? 11.114 -1.097 51.548 1.00 67.50 883 SER A O 1
ATOM 7044 N N . CYS A 1 884 ? 12.807 -2.434 50.951 1.00 64.38 884 CYS A N 1
ATOM 7045 C CA . CYS A 1 884 ? 13.061 -1.832 49.645 1.00 64.38 884 CYS A CA 1
ATOM 7046 C C . CYS A 1 884 ? 13.647 -2.853 48.655 1.00 64.38 884 CYS A C 1
ATOM 7048 O O . CYS A 1 884 ? 14.294 -3.817 49.058 1.00 64.38 884 CYS A O 1
ATOM 7050 N N . TYR A 1 885 ? 13.478 -2.624 47.355 1.00 66.31 885 TYR A N 1
ATOM 7051 C CA . TYR A 1 885 ? 14.231 -3.280 46.293 1.00 66.31 885 TYR A CA 1
ATOM 7052 C C . TYR A 1 885 ? 15.472 -2.467 45.911 1.00 66.31 885 TYR A C 1
ATOM 7054 O O . TYR A 1 885 ? 15.441 -1.240 45.799 1.00 66.31 885 TYR A O 1
ATOM 7062 N N . ILE A 1 886 ? 16.571 -3.167 45.645 1.00 69.06 886 ILE A N 1
ATOM 7063 C CA . ILE A 1 886 ? 17.777 -2.618 45.030 1.00 69.06 886 ILE A CA 1
ATOM 7064 C C . ILE A 1 886 ? 17.888 -3.196 43.628 1.00 69.06 886 ILE A C 1
ATOM 7066 O O . ILE A 1 886 ? 18.099 -4.397 43.469 1.00 69.06 886 ILE A O 1
ATOM 7070 N N . ILE A 1 887 ? 17.750 -2.343 42.616 1.00 64.62 887 ILE A N 1
ATOM 7071 C CA . ILE A 1 887 ? 17.725 -2.754 41.210 1.00 64.62 887 ILE A CA 1
ATOM 7072 C C . ILE A 1 887 ? 19.007 -2.304 40.525 1.00 64.62 887 ILE A C 1
ATOM 7074 O O . ILE A 1 887 ? 19.323 -1.114 40.489 1.00 64.62 887 ILE A O 1
ATOM 7078 N N . PHE A 1 888 ? 19.730 -3.248 39.937 1.00 64.69 888 PHE A N 1
ATOM 7079 C CA . PHE A 1 888 ? 20.981 -3.023 39.231 1.00 64.69 888 PHE A CA 1
ATOM 7080 C C . PHE A 1 888 ? 20.735 -2.810 37.732 1.00 64.69 888 PHE A C 1
ATOM 7082 O O . PHE A 1 888 ? 20.007 -3.564 37.087 1.00 64.69 888 PHE A O 1
ATOM 7089 N N . GLU A 1 889 ? 21.377 -1.784 37.161 1.00 59.38 889 GLU A N 1
ATOM 7090 C CA . GLU A 1 889 ? 21.395 -1.541 35.707 1.00 59.38 889 GLU A CA 1
ATOM 7091 C C . GLU A 1 889 ? 22.104 -2.684 34.971 1.00 59.38 889 GLU A C 1
ATOM 7093 O O . GLU A 1 889 ? 21.674 -3.108 33.904 1.00 59.38 889 GLU A O 1
ATOM 7098 N N . ASN A 1 890 ? 23.196 -3.177 35.556 1.00 54.78 890 ASN A N 1
ATOM 7099 C CA . ASN A 1 890 ? 23.899 -4.365 35.106 1.00 54.78 890 ASN A CA 1
ATOM 7100 C C . ASN A 1 890 ? 24.597 -4.983 36.321 1.00 54.78 890 ASN A C 1
ATOM 7102 O O . ASN A 1 890 ? 25.523 -4.379 36.878 1.00 54.78 890 ASN A O 1
ATOM 7106 N N . LEU A 1 891 ? 24.098 -6.128 36.782 1.00 63.28 891 LEU A N 1
ATOM 7107 C CA . LEU A 1 891 ? 24.617 -6.793 37.969 1.00 63.28 891 LEU A CA 1
ATOM 7108 C C . LEU A 1 891 ? 25.886 -7.566 37.586 1.00 63.28 891 LEU A C 1
ATOM 7110 O O . LEU A 1 891 ? 25.849 -8.469 36.756 1.00 63.28 891 LEU A O 1
ATOM 7114 N N . ARG A 1 892 ? 27.029 -7.185 38.168 1.00 62.28 892 ARG A N 1
ATOM 7115 C CA . ARG A 1 892 ? 28.351 -7.723 37.785 1.00 62.28 892 ARG A CA 1
ATOM 7116 C C . ARG A 1 892 ? 28.665 -9.102 38.374 1.00 62.28 892 ARG A C 1
ATOM 7118 O O . ARG A 1 892 ? 29.718 -9.657 38.079 1.00 62.28 892 ARG A O 1
ATOM 7125 N N . VAL A 1 893 ? 27.789 -9.622 39.226 1.00 65.00 893 VAL A N 1
ATOM 7126 C CA . VAL A 1 893 ? 27.944 -10.890 39.948 1.00 65.00 893 VAL A CA 1
ATOM 7127 C C . VAL A 1 893 ? 26.585 -11.585 40.037 1.00 65.00 893 VAL A C 1
ATOM 7129 O O . VAL A 1 893 ? 25.577 -10.892 40.089 1.00 65.00 893 VAL A O 1
ATOM 7132 N N . PRO A 1 894 ? 26.511 -12.924 40.073 1.00 60.44 894 PRO A N 1
ATOM 7133 C CA . PRO A 1 894 ? 25.263 -13.625 40.381 1.00 60.44 894 PRO A CA 1
ATOM 7134 C C . PRO A 1 894 ? 24.653 -13.104 41.692 1.00 60.44 894 PRO A C 1
ATOM 7136 O O . PRO A 1 894 ? 25.401 -12.815 42.627 1.00 60.44 894 PRO A O 1
ATOM 7139 N N . VAL A 1 895 ? 23.320 -12.994 41.776 1.00 58.69 895 VAL A N 1
ATOM 7140 C CA . VAL A 1 895 ? 22.606 -12.489 42.974 1.00 58.69 895 VAL A CA 1
ATOM 7141 C C . VAL A 1 895 ? 23.010 -13.257 44.239 1.00 58.69 895 VAL A C 1
ATOM 7143 O O . VAL A 1 895 ? 23.151 -12.664 45.302 1.00 58.69 895 VAL A O 1
ATOM 7146 N N . GLU A 1 896 ? 23.285 -14.552 44.093 1.00 59.94 896 GLU A N 1
ATOM 7147 C CA . GLU A 1 896 ? 23.753 -15.475 45.138 1.00 59.94 896 GLU A CA 1
ATOM 7148 C C . GLU A 1 896 ? 25.114 -15.087 45.751 1.00 59.94 896 GLU A C 1
ATOM 7150 O O . GLU A 1 896 ? 25.404 -15.454 46.884 1.00 59.94 896 GLU A O 1
ATOM 7155 N N . ASN A 1 897 ? 25.939 -14.323 45.025 1.00 60.66 897 ASN A N 1
ATOM 7156 C CA . ASN A 1 897 ? 27.276 -13.879 45.444 1.00 60.66 897 ASN A CA 1
ATOM 7157 C C . ASN A 1 897 ? 27.295 -12.432 45.965 1.00 60.66 897 ASN A C 1
ATOM 7159 O O . ASN A 1 897 ? 28.364 -11.859 46.196 1.00 60.66 897 ASN A O 1
ATOM 7163 N N . ILE A 1 898 ? 26.128 -11.803 46.118 1.00 66.62 898 ILE A N 1
ATOM 7164 C CA . ILE A 1 898 ? 26.002 -10.547 46.853 1.00 66.62 898 ILE A CA 1
ATOM 7165 C C . ILE A 1 898 ? 26.102 -10.920 48.335 1.00 66.62 898 ILE A C 1
ATOM 7167 O O . ILE A 1 898 ? 25.162 -11.498 48.865 1.00 66.62 898 ILE A O 1
ATOM 7171 N N . ASP A 1 899 ? 27.255 -10.631 48.962 1.00 56.31 899 ASP A N 1
ATOM 7172 C CA . ASP A 1 899 ? 27.602 -11.012 50.345 1.00 56.31 899 ASP A CA 1
ATOM 7173 C C . ASP A 1 899 ? 26.374 -11.075 51.282 1.00 56.31 899 ASP A C 1
ATOM 7175 O O . ASP A 1 899 ? 25.646 -10.083 51.398 1.00 56.31 899 ASP A O 1
ATOM 7179 N N . GLU A 1 900 ? 26.218 -12.178 52.035 1.00 47.22 900 GLU A N 1
ATOM 7180 C CA . GLU A 1 900 ? 25.192 -12.436 53.080 1.00 47.22 900 GLU A CA 1
ATOM 7181 C C . GLU A 1 900 ? 25.043 -11.322 54.150 1.00 47.22 900 GLU A C 1
ATOM 7183 O O . GLU A 1 900 ? 24.153 -11.354 55.001 1.00 47.22 900 GLU A O 1
ATOM 7188 N N . ILE A 1 901 ? 25.887 -10.291 54.093 1.00 48.12 901 ILE A N 1
ATOM 7189 C CA . ILE A 1 901 ? 26.028 -9.171 55.028 1.00 48.12 901 ILE A CA 1
ATOM 7190 C C . ILE A 1 901 ? 24.784 -8.255 55.086 1.00 48.12 901 ILE A C 1
ATOM 7192 O O . ILE A 1 901 ? 24.686 -7.436 55.998 1.00 48.12 901 ILE A O 1
ATOM 7196 N N . VAL A 1 902 ? 23.800 -8.388 54.186 1.00 46.19 902 VAL A N 1
ATOM 7197 C CA . VAL A 1 902 ? 22.577 -7.549 54.213 1.00 46.19 902 VAL A CA 1
ATOM 7198 C C . VAL A 1 902 ? 21.296 -8.318 54.588 1.00 46.19 902 VAL A C 1
ATOM 7200 O O . VAL A 1 902 ? 20.278 -7.686 54.851 1.00 46.19 902 VAL A O 1
ATOM 7203 N N . ILE A 1 903 ? 21.331 -9.653 54.711 1.00 44.38 903 ILE A N 1
ATOM 7204 C CA . ILE A 1 903 ? 20.136 -10.456 55.059 1.00 44.38 903 ILE A CA 1
ATOM 7205 C C . ILE A 1 903 ? 20.095 -10.860 56.546 1.00 44.38 903 ILE A C 1
ATOM 7207 O O . ILE A 1 903 ? 19.015 -11.099 57.080 1.00 44.38 903 ILE A O 1
ATOM 7211 N N . THR A 1 904 ? 21.215 -10.825 57.283 1.00 34.28 904 THR A N 1
ATOM 7212 C CA . THR A 1 904 ? 21.176 -11.009 58.750 1.00 34.28 904 THR A CA 1
ATOM 7213 C C . THR A 1 904 ? 22.276 -10.200 59.438 1.00 34.28 904 THR A C 1
ATOM 7215 O O . THR A 1 904 ? 23.450 -10.558 59.375 1.00 34.28 904 THR A O 1
ATOM 7218 N N . PRO A 1 905 ? 21.914 -9.095 60.114 1.00 33.72 905 PRO A N 1
ATOM 7219 C CA . PRO A 1 905 ? 21.825 -9.189 61.567 1.00 33.72 905 PRO A CA 1
ATOM 7220 C C . PRO A 1 905 ? 20.652 -8.369 62.121 1.00 33.72 905 PRO A C 1
ATOM 7222 O O . PRO A 1 905 ? 20.864 -7.268 62.611 1.00 33.72 905 PRO A O 1
ATOM 7225 N N . LEU A 1 906 ? 19.428 -8.910 62.084 1.00 31.58 906 LEU A N 1
ATOM 7226 C CA . LEU A 1 906 ? 18.328 -8.498 62.982 1.00 31.58 906 LEU A CA 1
ATOM 7227 C C . LEU A 1 906 ? 17.290 -9.590 63.282 1.00 31.58 906 LEU A C 1
ATOM 7229 O O . LEU A 1 906 ? 16.305 -9.322 63.961 1.00 31.58 906 LEU A O 1
ATOM 7233 N N . MET A 1 907 ? 17.549 -10.838 62.893 1.00 29.88 907 MET A N 1
ATOM 7234 C CA . MET A 1 907 ? 16.861 -11.989 63.472 1.00 29.88 907 MET A CA 1
ATOM 7235 C C . MET A 1 907 ? 17.822 -12.722 64.407 1.00 29.88 907 MET A C 1
ATOM 7237 O O . MET A 1 907 ? 18.674 -13.493 63.974 1.00 29.88 907 MET A O 1
ATOM 7241 N N . LYS A 1 908 ? 17.698 -12.465 65.714 1.00 26.33 908 LYS A N 1
ATOM 7242 C CA . LYS A 1 908 ? 17.948 -13.523 66.699 1.00 26.33 908 LYS A CA 1
ATOM 7243 C C . LYS A 1 908 ? 16.636 -14.294 66.868 1.00 26.33 908 LYS A C 1
ATOM 72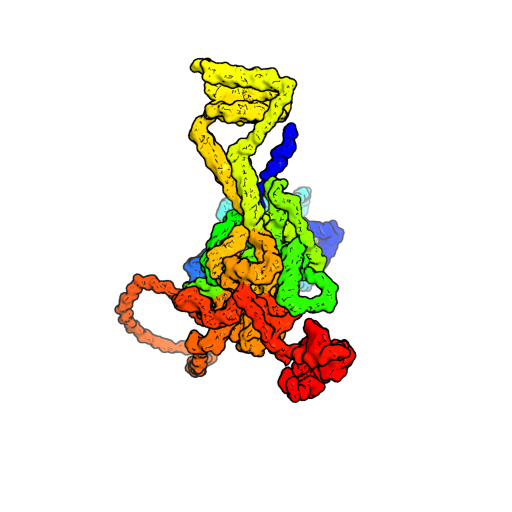45 O O . LYS A 1 908 ? 15.588 -13.654 66.869 1.00 26.33 908 LYS A O 1
ATOM 7250 N N . PRO A 1 909 ? 16.679 -15.626 67.006 1.00 33.62 909 PRO A N 1
ATOM 7251 C CA . PRO A 1 909 ? 15.475 -16.428 67.131 1.00 33.62 909 PRO A CA 1
ATOM 7252 C C . PRO A 1 909 ? 14.823 -16.174 68.494 1.00 33.62 909 PRO A C 1
ATOM 7254 O O . PRO A 1 909 ? 15.441 -16.451 69.522 1.00 33.62 909 PRO A O 1
ATOM 7257 N N . HIS A 1 910 ? 13.598 -15.651 68.475 1.00 28.14 910 HIS A N 1
ATOM 7258 C CA . HIS A 1 910 ? 12.507 -16.001 69.385 1.00 28.14 910 HIS A CA 1
ATOM 7259 C C . HIS A 1 910 ? 11.164 -15.674 68.744 1.00 28.14 910 HIS A C 1
ATOM 7261 O O . HIS A 1 910 ? 11.020 -14.535 68.247 1.00 28.14 910 HIS A O 1
#

pLDDT: mean 73.58, std 20.01, range [22.94, 96.94]

Foldseek 3Di:
DDPVVPPDDPDPVLVVVLVVCVVLVLLQLQLQLQLVLLVVLQLLVLLLVCVLQDDDPDSVRSVVVQCVPPNPVSSCVPSVVSSVVSSVLRSQLSVQLVVQLVVCCVVCVPQADPLDLVSLLVSQLVSQLRSLLVSLVVCQLVVLLVLLLSLVSVVVVVVVVVPDPDDDDDDDDDDDDDDHDDDDDDDDDDDDDDDDDDDDDDDDDDDPPPDDSDDSVVSSVVQCVPPNPVSSCQLSVLSSVLRSNLRSLLRSQLSSQLCVVQVSDLQSSQDLVSQLQSQLRSLLRSCVVRQLSVVLSSLSSNQSSDPHRPDPDSVRVVVVQCVPPNPVSSCVPVVSSSVSRNNSRSSSRSSSSVSSVVSCVSNLPLAQFLVCQVVCVVVLLVLLQQFQEKFKFFQKLDDDQPPDPDQQADPLSVVVSLLVRLLAMAGQKMKMKGWHQDVLQQFIAIDIYIAGADADDPPCPQSPDRDHDGDPVSVVVCVVLVNDVCRNHVTHAHADAPVSLVVVVVVLVCVLVVVDDDDDDDPVCVVVLVVLVCQQVVLVPDPDDPDVFWDKRFDDDPVSVVSSQVVLVVDPQWHWDDDVGIIIIGGHDPVNVVVVSVVSVVVSVVSSCRNNTPLVSLQSNQVSLHAYEYALCPSVLSNNCCPHYHNQDSGPLVNLVVSCNRHVWYFHQLLVLLVDPVNCVPCPPPSDLVVLLVSCVDPLLPADHYDYDPSNCVVVHDDRPDGNNSSVSRVSSVRSSLVNLCCVVPVVVPDDPDPPPPPPPPPDDPDDDDDDDDDDDDDDDDDDDDDDDDDDDPPRPNPSHDGRCQAPPVRHGDPSCVVRIQWGQDPPHQFSTDHSPDDGDRDHDQFKDKFFADAPDDCDPVNCCVQCVVQADWDWAADDSTIIMIGHPDGNDGPVPSDPVRVDDPDDDD

Radius of gyration: 42.64 Å; chains: 1; bounding box: 117×86×149 Å

Secondary structure (DSSP, 8-state):
--GGG------THHHHHHHHHHHTHHHHHHHHHHHHHHHHHHHHHHHHHHHHHS--S-HHHHHHHHHHHHTGGGGSTT-HHHHHHHHHHHHHHHHHHHHHHHHHHHH-TTT--TT-HHHHHHHHHHHHHHHHHHHHHHHHHHHHHHHHHHHHHHHHHHHHHTSS---------------SS-PPPPPPPPPPPPP--------------------HHHHHHHHHHHHHHHHHTTTHHHHHHHHHHHHHHHHHHHHHHHHHHTTT-TTGGG-HHHHHHHHHHHHHHHHHHHHHHHHHHHHHHHHHHSSS-S-SSHHHHHHHHHHHHTGGGGGTTHHHHHHHHHHHHHHHHHHHHHHHHHHHHHH---EE-HHHHHHHHHHHHHHHHT-SEEEEEEEES--PPP--SS---SHHHHHHHHHHHHHH--EEEEEEEEEEEEGGGTEEEEEEEEEEB----SSSSSSTT------HHHHHHHHHTT--HHHHHHHPBPB--HHHHHHHHHHHHHHHTT--PPPPPPGGGHHHHHHHHHHHHHHHH-SS-SSSSEEEEE-SSHHHHHHHHHHHTTSTTEEEEE-SSEEEEEE--HHHHHHHHHHHHHHHHHHHHHHHBTHHHHHHHHHH-PEEEESSTHHHHHHHIIIII-PPPSSHHHHHHHHHHH-SSEEEHHHHHHH-HHHHHHHTT---HHHHHHHTTSGGG-PSPEEE-TT-GGGGT----SHHHHHHHHHHHHHHHHHHHHHHH-GGGS-------------------TT----------------------------SPPPP--B-TTSSB-TTTTTTTTEEE-SSSSSSEEESSSPPP----TTEEEEE--TT----HHHHHHHHTTT-SEEEEEEETTEEEEEESS-SS-GGGS-GGGT-SS----

Organism: NCBI:txid64648

Sequence (910 aa):
MSPDERKVHALPIQSLYQDILWSNRTIIAASAAAVVGVISGYPFDSIKTRLQTQHYDSINACIKQTYKEEGVRGFFRGVVPPLITVSIIKSISFSVYEKTKAYYKKAYPNLFDQNTMLSTMAISTFAGSVSGAFIATLSCPFELIKVQKQLEFLLQTSSISTGATVYMRDLKPTTNRTVGAGLPVAPIATPPVARDKPVSTTVMPKKRNMYTSTSSWHSAKDIFRKKGLTGLYSGFSLHLVRDTVGTAVYFGGYETTKYVLSGGDKASKGSPLTQFLAGGICGIMCWLVVFPLDLVKTLIQKEILQPNPTYKNAQACVKDIYTRNGVAGFYRGITVTLIRAFPIHSLNFLVYEQTLVLVFLFVVKMEISRQQFAQKLSAIEKAIQESDVIAIDTELSGLHRPFTPVRLYSMKDRYVEYKEASERFLIIQFGMCTFKWDQPSGRYIAKPFNFYIFPTSITGQVQTNRVFQTQAQAFDFLVKQSFDFNKWVYQGIPYMTRQEEEVYVAQAQNKLNDVMPDIPIDDKEVEFMKAATTKIEAWLAEKDPQDPEGVNINAKNAYQRRLIYQQVRKYPGLTAVGMPGFIRAQKFTEKQHEERNKEKLEKFEKDLTTAIGFRKVIDMISESGKIVVGHNMLLDVCHMIGQFVEPLPETLEEFKTLSHRIFPNMIDTKNMCSSEPELRSVFGTSTALEQLRFETNKEAYSNPRIDMHPAFPRYLTEMAHEAGYDAFMTGAVFLKLTSYLDKCRNPEKFPEKVEEEEKEEEVKARKVDADGWDITDDEEEEAAESAWNIDEVEEVYNYGTTRVDLVNADGKMDNVLKNINNKAAIVRTAYDYFDFTQPEVITVQSNAVHVAYPPGTSMDKAMAARLFSKYGKHILEPIDDTSCYIIFENLRVPVENIDEIVITPLMKPH